Protein AF-0000000077108344 (afdb_homodimer)

Foldseek 3Di:
DPDDLVLCLLVVLLPQFLVQADPLLLVLLLLQLLQQLLQLLLLCLDPCLVVLVVVLCVVFVQPAQFDGRLPFPGGGQLLSQLLSSLLSSPLLLFHWAQQLLRARQCSLQVSNLSSLLRVDFAALRQLSSLSLSLSQQLSLQSNQAQDAFFFLSNQQSNLLSNLSSNCSSVSHDSQLSLQLLQQLLVQRDGGCVCLQVLHSCNSSSSSSSNSSSVVSSVCSVVPPGGDNPQDPDCSHCCNPGGHRGDSPVSSVVCPPHTCSLFIFGRLASANLLLQLVLVQLLCCCVVVVDALQFFQAKEKEWAPLSCSRQFDAADQPDALSNCSRHNLLQSLVCRVPNHHHPVCSDNCNSRPPSSNVSSVRYGYHYPPDPRNSDSDFIKMWTATPVGDIDIDTRGDGQRGSVHRDDPVSSLVSSQSSCVSSPNNVLSVVSVVCSVCSNVGRRNNVSVSVSRND/DPDDLVLCLLVVLLPQFLVQADPLLLVLLLLQLLQQLLQLLLLCLDPCLVVLVVVLCVVFVQPAQFDGRLPFPGGGQLLSQLLSSLLSSPLLLFHWAQQLLRARQCSLQVSNLSSLLRVDFAALRQLSSLSLSLSQQLSLQSNQAQDAFFFQSNQQSNLLSNLSSNCSSVSHDSQLSLQLLQQLLVQRDGGCVCLQVLHSCSSSSSSSSNSSSVVSSVCSVVPPGGDNPQDPDCSHCCNPGGHRGDSPVSSVVCPPHTCSLFMFGRLASANLLLQLVLVQLLCCCVVVVDALQFFQAKEKEWAPLSCSRQFDAADQPDALSNCSSHNLLQSLVCRVPNHHHPVCSDNCNSHPPSSNVSSVRYGYHYPPDSRNSDSDFIKMWTATPVGDIDIDTRGDGQRGSVHRDDPVSSLVSSQRSCVSSPRNVLSVVSVVCSVCSNVGRRNNVSVSVSRND

InterPro domains:
  IPR005656 MmgE/PrpD [PTHR16943] (2-444)
  IPR036148 MmgE/PrpD superfamily [SSF103378] (3-420)
  IPR042183 MmgE/PrpD superfamily, domain 1 [G3DSA:1.10.4100.10] (28-417)
  IPR042188 MmgE/PrpD superfamily, domain 2 [G3DSA:3.30.1330.120] (268-399)
  IPR045336 MmgE/PrpD, N-terminal [PF03972] (14-248)
  IPR045337 MmgE/PrpD, C-terminal [PF19305] (268-420)

Sequence (906 aa):
MSENATQRLIEGALAIHWEAISNASRVAAKTFLHDTLAVGVAGRNEPLADIVSAQAQKWSCGDGSSFLLGRSGVRLAAPYAAFVNAYQIHCQEFDCVHEPAVAHPMASVASVLLAEAGEAPVDGRQFLAALIAGVEVVASLGVAVNGSLKFFRPATAGIFGAVIAVSHMRQLKYNVVRQAFGHALSFCSGTMQAHVEGKPTLALQVAGAARSAIEAVDLAVAGFPAPSNSLEGPFGYFSLFENDADLNATLKIQEGYHRIQEVSWKPFPTGRAAHGAIVALQNMVESENLTTESLDRFVYRAPPLIERLVGRRPFSGMSVSYARLCFAWLGANVLHKGGVSLSDFTRSNLDDPKLLNLSEKIFVESDGTTDWSAFAPAVGIAKLTNGRRIEVRVDKQFGAPEWPLSRKQHLEKVRSCLSYGGIDEADLKLTHFIEKIELISDVHQELVSVLENMSENATQRLIEGALAIHWEAISNASRVAAKTFLHDTLAVGVAGRNEPLADIVSAQAQKWSCGDGSSFLLGRSGVRLAAPYAAFVNAYQIHCQEFDCVHEPAVAHPMASVASVLLAEAGEAPVDGRQFLAALIAGVEVVASLGVAVNGSLKFFRPATAGIFGAVIAVSHMRQLKYNVVRQAFGHALSFCSGTMQAHVEGKPTLALQVAGAARSAIEAVDLAVAGFPAPSNSLEGPFGYFSLFENDADLNATLKIQEGYHRIQEVSWKPFPTGRAAHGAIVALQNMVESENLTTESLDRFVYRAPPLIERLVGRRPFSGMSVSYARLCFAWLGANVLHKGGVSLSDFTRSNLDDPKLLNLSEKIFVESDGTTDWSAFAPAVGIAKLTNGRRIEVRVDKQFGAPEWPLSRKQHLEKVRSCLSYGGIDEADLKLTHFIEKIELISDVHQELVSVLEN

pLDDT: mean 96.12, std 5.82, range [30.62, 98.94]

Solvent-accessible surface area (backbone atoms only — not comparable to full-atom values): 43049 Å² total; per-residue (Å²): 127,81,80,54,50,64,56,53,51,52,52,55,34,62,65,51,43,56,90,77,52,52,68,66,42,51,52,31,50,41,51,52,48,50,48,38,53,21,34,16,16,23,19,50,65,39,89,64,35,60,54,51,47,53,50,36,42,62,53,17,55,54,69,28,65,5,58,42,55,62,38,71,91,47,33,22,20,42,39,48,18,5,21,41,32,7,22,19,20,38,64,47,39,36,40,46,32,28,56,74,29,61,28,30,36,57,34,14,21,51,18,33,45,53,12,50,28,35,76,44,81,36,30,24,40,56,51,50,27,15,47,47,24,5,30,36,44,17,42,48,60,27,54,16,41,72,44,64,83,54,36,29,42,32,11,47,35,14,18,53,7,19,30,42,15,49,36,42,62,68,64,59,55,68,72,43,49,46,23,16,43,14,36,29,46,33,58,39,21,25,39,36,36,20,61,76,67,31,28,60,41,51,21,46,17,24,7,52,19,17,21,43,13,50,52,16,42,52,41,17,73,71,64,50,62,34,27,79,48,28,50,82,27,89,38,9,46,50,59,68,53,44,36,68,65,44,54,54,67,46,57,66,69,43,67,91,64,64,55,49,50,54,42,16,52,39,85,38,50,26,42,73,67,38,50,47,53,48,52,36,51,42,47,36,36,73,78,63,66,54,44,73,83,43,52,56,36,34,38,33,38,23,22,40,44,30,28,74,60,19,43,45,79,75,55,81,77,61,48,61,51,28,47,38,27,14,37,16,45,48,48,28,39,28,59,71,73,60,48,67,54,80,84,55,73,37,71,70,57,60,54,28,64,69,43,55,59,50,14,72,35,36,48,50,38,59,64,70,54,84,52,61,63,38,82,52,60,30,35,33,38,38,36,33,71,87,66,52,75,48,78,37,78,31,76,67,48,75,20,26,67,91,38,54,65,51,71,67,57,49,51,50,51,36,39,51,21,23,43,62,33,70,43,55,82,27,45,65,48,46,53,50,46,49,77,45,28,70,75,35,66,36,44,41,64,51,49,48,50,33,68,60,96,126,81,80,54,51,64,56,54,52,52,52,56,34,62,64,51,42,57,91,77,53,51,69,66,42,52,52,33,48,42,52,52,48,51,48,39,52,21,34,16,16,23,19,50,64,40,87,64,33,60,56,50,47,54,51,36,41,62,53,17,55,55,70,30,63,5,59,40,55,62,38,71,91,48,34,23,20,43,38,46,19,5,20,43,32,8,22,20,18,37,65,46,39,35,39,45,33,28,57,74,28,60,28,31,36,56,32,15,22,50,19,33,44,54,12,50,27,35,75,45,80,38,32,23,41,54,50,50,26,14,49,47,23,5,31,34,44,18,43,48,60,28,54,16,39,73,43,64,84,54,37,29,42,33,11,48,34,14,18,54,7,20,32,43,16,48,36,42,63,68,64,59,55,69,72,42,50,46,23,17,43,14,37,27,47,33,58,41,23,26,40,37,36,20,61,76,68,32,27,61,41,52,21,46,17,24,7,51,19,17,21,43,12,51,52,15,40,53,40,16,73,72,64,51,62,34,27,80,48,29,50,80,27,90,39,9,46,49,59,69,54,46,38,68,66,44,54,56,65,46,58,64,69,44,67,92,65,62,55,51,50,57,42,16,53,40,86,38,50,26,42,74,65,37,48,48,54,50,51,35,51,41,46,37,35,72,77,62,67,55,40,73,82,44,54,56,36,36,38,33,38,23,23,40,44,31,29,74,61,19,42,46,82,74,53,82,78,61,48,63,52,28,47,38,30,14,36,16,46,47,48,28,39,28,58,72,72,61,48,68,55,80,84,57,73,37,70,71,56,59,56,30,62,68,44,54,59,50,13,74,33,36,47,49,36,58,65,70,55,83,54,61,61,39,83,51,59,30,35,32,36,37,36,32,72,86,66,52,76,50,77,38,78,30,74,67,46,74,20,25,68,93,37,53,66,50,71,68,55,49,52,49,50,36,42,52,20,24,43,62,33,69,44,55,82,27,44,66,49,47,52,51,47,50,76,43,28,69,76,35,66,36,44,44,65,51,48,48,49,34,68,60,96

Nearest PDB structures (foldseek):
  6r6t-assembly1_B  TM=8.920E-01  e=5.882E-28  Mus musculus
  6r6t-assembly1_A  TM=8.835E-01  e=7.566E-28  Mus musculus
  7br9-assembly1_B  TM=8.909E-01  e=2.290E-27  Mus musculus
  2hp0-assembly1_B  TM=8.939E-01  e=1.161E-25  Agrobacterium tumefaciens
  7bra-assembly1_B  TM=8.552E-01  e=1.350E-25  Bacillus subtilis

Secondary structure (DSSP, 8-state):
----HHHHHHHHHHT--GGGS-HHHHHHHHHHHHHHHHHHHHHTTSTTHHHHHHHHHHHHTS---EE-TT-TT-EE-HHHHHHHHHHHHHTTS-S-BBTTTTB-HHHHHHHHHHHHHTTS---HHHHHHHHHHHHHHHHHHHHTB-S--SB-HHHHHHHHHHHHHHHHHTT--HHHHHHHHHHHHHH---BTHHHHHT-THHHHHHHHHHHHHHHHHHHHHTT----S-TTTSTTSHHHHT-SSB-HHHHHHHTTTS-GGGG-B--SSSS-GGGHHHHHHHHHHHHHH---TTTEEEEEEEE-HHHHHHHBPPP-TT--HHHHTTBHHHHHHHHHHHSS--GGG-SHHHHT-HHHHHHHTTEEEEE---S-TT---SEEEEEEETTS-EEEEEE-S-TTSTTSPPPHHHHHHHHHHHHHHHT-TTHHHHHHHHHHTGGG-S-HHHHHHHHHH-/----HHHHHHHHHHT--GGGS-HHHHHHHHHHHHHHHHHHHHHTTSTTHHHHHHHHHHHHTS---EE-TT-TT-EE-HHHHHHHHHHHHHTTS-S-BBTTTTB-HHHHHHHHHHHHHTTS---HHHHHHHHHHHHHHHHHHHHTB-S--SB-HHHHHHHHHHHHHHHHHTT--HHHHHHHHHHHHHH---BTHHHHHT-THHHHHHHHHHHHHHHHHHHHHTT----S-TTTSTTSHHHHT-SSB-HHHHHHHTTTS-GGGG-B--SSSS-GGGHHHHHHHHHHHHHH---TTTEEEEEEEE-HHHHHHHBPPP-TT--HHHHTTBHHHHHHHHHHHSS--GGG-SHHHHT-HHHHHHHTTEEEEE---S-TT---SEEEEEEETTS-EEEEEE-S-TTSTTSPPPHHHHHHHHHHHHHHHT-TTHHHHHHHHHHTGGG-S-HHHHHHHHHH-

Radius of gyration: 28.48 Å; Cα contacts (8 Å, |Δi|>4): 2088; chains: 2; bounding box: 60×91×74 Å

Structure (mmCIF, N/CA/C/O backbone):
data_AF-0000000077108344-model_v1
#
loop_
_entity.id
_entity.type
_entity.pdbx_description
1 polymer 'MmgE/PrpD family protein'
#
loop_
_atom_site.group_PDB
_atom_site.id
_atom_site.type_symbol
_atom_site.label_atom_id
_atom_site.label_alt_id
_atom_site.label_comp_id
_atom_site.label_asym_id
_atom_site.label_entity_id
_atom_site.label_seq_id
_atom_site.pdbx_PDB_ins_code
_atom_site.Cartn_x
_atom_site.Cartn_y
_atom_site.Cartn_z
_atom_site.occupancy
_atom_site.B_iso_or_equiv
_atom_site.auth_seq_id
_atom_site.auth_comp_id
_atom_site.auth_asym_id
_atom_site.auth_atom_id
_atom_site.pdbx_PDB_model_num
ATOM 1 N N . MET A 1 1 ? -28.25 -11.883 13.82 1 30.62 1 MET A N 1
ATOM 2 C CA . MET A 1 1 ? -26.828 -11.805 13.5 1 30.62 1 MET A CA 1
ATOM 3 C C . MET A 1 1 ? -26.281 -10.414 13.797 1 30.62 1 MET A C 1
ATOM 5 O O . MET A 1 1 ? -26.891 -9.406 13.43 1 30.62 1 MET A O 1
ATOM 9 N N . SER A 1 2 ? -25.703 -10.094 14.867 1 41.12 2 SER A N 1
ATOM 10 C CA . SER A 1 2 ? -25.297 -8.797 15.391 1 41.12 2 SER A CA 1
ATOM 11 C C . SER A 1 2 ? -24.781 -7.887 14.273 1 41.12 2 SER A C 1
ATOM 13 O O . SER A 1 2 ? -23.969 -8.305 13.445 1 41.12 2 SER A O 1
ATOM 15 N N . GLU A 1 3 ? -25.484 -6.977 14.016 1 57 3 GLU A N 1
ATOM 16 C CA . GLU A 1 3 ? -25.234 -6.055 12.906 1 57 3 GLU A CA 1
ATOM 17 C C . GLU A 1 3 ? -23.766 -5.656 12.844 1 57 3 GLU A C 1
ATOM 19 O O . GLU A 1 3 ? -23.188 -5.234 13.852 1 57 3 GLU A O 1
ATOM 24 N N . ASN A 1 4 ? -22.891 -6.09 11.734 1 84.5 4 ASN A N 1
ATOM 25 C CA . ASN A 1 4 ? -21.469 -5.926 11.422 1 84.5 4 ASN A CA 1
ATOM 26 C C . ASN A 1 4 ? -21.062 -4.453 11.445 1 84.5 4 ASN A C 1
ATOM 28 O O . ASN A 1 4 ? -21.75 -3.605 10.867 1 84.5 4 ASN A O 1
ATOM 32 N N . ALA A 1 5 ? -20.406 -3.959 12.578 1 93.38 5 ALA A N 1
ATOM 33 C CA . ALA A 1 5 ? -19.938 -2.59 12.773 1 93.38 5 ALA A CA 1
ATOM 34 C C . ALA A 1 5 ? -19.469 -1.979 11.453 1 93.38 5 ALA A C 1
ATOM 36 O O . ALA A 1 5 ? -19.688 -0.792 11.203 1 93.38 5 ALA A O 1
ATOM 37 N N . THR A 1 6 ? -19.016 -2.787 10.578 1 96.5 6 THR A N 1
ATOM 38 C CA . THR A 1 6 ? -18.578 -2.318 9.266 1 96.5 6 THR A CA 1
ATOM 39 C C . THR A 1 6 ? -19.766 -1.877 8.43 1 96.5 6 THR A C 1
ATOM 41 O O . THR A 1 6 ? -19.734 -0.829 7.777 1 96.5 6 THR A O 1
ATOM 44 N N . GLN A 1 7 ? -20.797 -2.672 8.43 1 96.69 7 GLN A N 1
ATOM 45 C CA . GLN A 1 7 ? -22.016 -2.336 7.688 1 96.69 7 GLN A CA 1
ATOM 46 C C . GLN A 1 7 ? -22.625 -1.032 8.195 1 96.69 7 GLN A C 1
ATOM 48 O O . GLN A 1 7 ? -23 -0.172 7.398 1 96.69 7 GLN A O 1
ATOM 53 N N . ARG A 1 8 ? -22.688 -0.876 9.5 1 95.44 8 ARG A N 1
ATOM 54 C CA . ARG A 1 8 ? -23.25 0.336 10.086 1 95.44 8 ARG A CA 1
ATOM 55 C C . ARG A 1 8 ? -22.422 1.561 9.711 1 95.44 8 ARG A C 1
ATOM 57 O O . ARG A 1 8 ? -22.984 2.623 9.422 1 95.44 8 ARG A O 1
ATOM 64 N N . LEU A 1 9 ? -21.141 1.396 9.758 1 97.19 9 LEU A N 1
ATOM 65 C CA . LEU A 1 9 ? -20.25 2.49 9.398 1 97.19 9 LEU A CA 1
ATOM 66 C C . LEU A 1 9 ? -20.484 2.932 7.961 1 97.19 9 LEU A C 1
ATOM 68 O O . LEU A 1 9 ? -20.641 4.125 7.691 1 97.19 9 LEU A O 1
ATOM 72 N N . ILE A 1 10 ? -20.5 1.976 7.012 1 98 10 ILE A N 1
ATOM 73 C CA . ILE A 1 10 ? -20.625 2.268 5.59 1 98 10 ILE A CA 1
ATOM 74 C C . ILE A 1 10 ? -22.016 2.852 5.305 1 98 10 ILE A C 1
ATOM 76 O O . ILE A 1 10 ? -22.125 3.891 4.652 1 98 10 ILE A O 1
ATOM 80 N N . GLU A 1 11 ? -23.016 2.203 5.805 1 96.81 11 GLU A N 1
ATOM 81 C CA . GLU A 1 11 ? -24.391 2.666 5.562 1 96.81 11 GLU A CA 1
ATOM 82 C C . GLU A 1 11 ? -24.609 4.047 6.168 1 96.81 11 GLU A C 1
ATOM 84 O O . GLU A 1 11 ? -25.266 4.898 5.559 1 96.81 11 GLU A O 1
ATOM 89 N N . GLY A 1 12 ? -24.141 4.219 7.391 1 95.81 12 GLY A N 1
ATOM 90 C CA . GLY A 1 12 ? -24.25 5.523 8.016 1 95.81 12 GLY A CA 1
ATOM 91 C C . GLY A 1 12 ? -23.594 6.629 7.215 1 95.81 12 GLY A C 1
ATOM 92 O O . GLY A 1 12 ? -24.156 7.723 7.086 1 95.81 12 GLY A O 1
ATOM 93 N N . ALA A 1 13 ? -22.406 6.391 6.699 1 97.19 13 ALA A N 1
ATOM 94 C CA . ALA A 1 13 ? -21.688 7.383 5.914 1 97.19 13 ALA A CA 1
ATOM 95 C C . ALA A 1 13 ? -22.391 7.668 4.594 1 97.19 13 ALA A C 1
ATOM 97 O O . ALA A 1 13 ? -22.5 8.82 4.176 1 97.19 13 ALA A O 1
ATOM 98 N N . LEU A 1 14 ? -22.891 6.625 3.92 1 97.38 14 LEU A N 1
ATOM 99 C CA . LEU A 1 14 ? -23.547 6.77 2.629 1 97.38 14 LEU A CA 1
ATOM 100 C C . LEU A 1 14 ? -24.891 7.484 2.781 1 97.38 14 LEU A C 1
ATOM 102 O O . LEU A 1 14 ? -25.406 8.062 1.822 1 97.38 14 LEU A O 1
ATOM 106 N N . ALA A 1 15 ? -25.422 7.473 3.975 1 95.75 15 ALA A N 1
ATOM 107 C CA . ALA A 1 15 ? -26.734 8.062 4.23 1 95.75 15 ALA A CA 1
ATOM 108 C C . ALA A 1 15 ? -26.609 9.562 4.492 1 95.75 15 ALA A C 1
ATOM 110 O O . ALA A 1 15 ? -27.625 10.266 4.566 1 95.75 15 ALA A O 1
ATOM 111 N N . ILE A 1 16 ? -25.438 10.086 4.582 1 96.12 16 ILE A N 1
ATOM 112 C CA . ILE A 1 16 ? -25.234 11.516 4.82 1 96.12 16 ILE A CA 1
ATOM 113 C C . ILE A 1 16 ? -25.672 12.305 3.588 1 96.12 16 ILE A C 1
ATOM 115 O O . ILE A 1 16 ? -25.141 12.102 2.492 1 96.12 16 ILE A O 1
ATOM 119 N N . HIS A 1 17 ? -26.641 13.141 3.707 1 94.69 17 HIS A N 1
ATOM 120 C CA . HIS A 1 17 ? -27.094 14.031 2.643 1 94.69 17 HIS A CA 1
ATOM 121 C C . HIS A 1 17 ? -27.266 15.461 3.148 1 94.69 17 HIS A C 1
ATOM 123 O O . HIS A 1 17 ? -27.578 15.672 4.32 1 94.69 17 HIS A O 1
ATOM 129 N N . TRP A 1 18 ? -27.062 16.297 2.271 1 95.06 18 TRP A N 1
ATOM 130 C CA . TRP A 1 18 ? -26.906 17.703 2.592 1 95.06 18 TRP A CA 1
ATOM 131 C C . TRP A 1 18 ? -28.078 18.219 3.424 1 95.06 18 TRP A C 1
ATOM 133 O O . TRP A 1 18 ? -27.891 18.938 4.402 1 95.06 18 TRP A O 1
ATOM 143 N N . GLU A 1 19 ? -29.297 17.797 3.098 1 94.69 19 GLU A N 1
ATOM 144 C CA . GLU A 1 19 ? -30.516 18.344 3.703 1 94.69 19 GLU A CA 1
ATOM 145 C C . GLU A 1 19 ? -30.625 17.938 5.172 1 94.69 19 GLU A C 1
ATOM 147 O O . GLU A 1 19 ? -31.266 18.625 5.965 1 94.69 19 GLU A O 1
ATOM 152 N N . ALA A 1 20 ? -29.953 16.891 5.535 1 93.69 20 ALA A N 1
ATOM 153 C CA . ALA A 1 20 ? -30.094 16.375 6.891 1 93.69 20 ALA A CA 1
ATOM 154 C C . ALA A 1 20 ? -28.906 16.766 7.754 1 93.69 20 ALA A C 1
ATOM 156 O O . ALA A 1 20 ? -28.891 16.5 8.961 1 93.69 20 ALA A O 1
ATOM 157 N N . ILE A 1 21 ? -27.969 17.422 7.16 1 95.62 21 ILE A N 1
ATOM 158 C CA . ILE A 1 21 ? -26.75 17.797 7.867 1 95.62 21 ILE A CA 1
ATOM 159 C C . ILE A 1 21 ? -27 19.031 8.719 1 95.62 21 ILE A C 1
ATOM 161 O O . ILE A 1 21 ? -27.688 19.969 8.289 1 95.62 21 ILE A O 1
ATOM 165 N N . SER A 1 22 ? -26.594 19.031 9.969 1 95.62 22 SER A N 1
ATOM 166 C CA . SER A 1 22 ? -26.75 20.156 10.859 1 95.62 22 SER A CA 1
ATOM 167 C C . SER A 1 22 ? -26 21.391 10.352 1 95.62 22 SER A C 1
ATOM 169 O O . SER A 1 22 ? -25.031 21.25 9.594 1 95.62 22 SER A O 1
ATOM 171 N N . ASN A 1 23 ? -26.406 22.531 10.789 1 95.88 23 ASN A N 1
ATOM 172 C CA . ASN A 1 23 ? -25.719 23.766 10.422 1 95.88 23 ASN A CA 1
ATOM 173 C C . ASN A 1 23 ? -24.281 23.766 10.906 1 95.88 23 ASN A C 1
ATOM 175 O O . ASN A 1 23 ? -23.375 24.25 10.203 1 95.88 23 ASN A O 1
ATOM 179 N N . ALA A 1 24 ? -24.047 23.234 12.102 1 96.19 24 ALA A N 1
ATOM 180 C CA . ALA A 1 24 ? -22.688 23.188 12.664 1 96.19 24 ALA A CA 1
ATOM 181 C C . ALA A 1 24 ? -21.766 22.359 11.781 1 96.19 24 ALA A C 1
ATOM 183 O O . ALA A 1 24 ? -20.609 22.719 11.57 1 96.19 24 ALA A O 1
ATOM 184 N N . SER A 1 25 ? -22.281 21.234 11.289 1 97.44 25 SER A N 1
ATOM 185 C CA . SER A 1 25 ? -21.5 20.391 10.406 1 97.44 25 SER A CA 1
ATOM 186 C C . SER A 1 25 ? -21.25 21.047 9.062 1 97.44 25 SER A C 1
ATOM 188 O O . SER A 1 25 ? -20.172 20.906 8.477 1 97.44 25 SER A O 1
ATOM 190 N N . ARG A 1 26 ? -22.234 21.766 8.562 1 97.5 26 ARG A N 1
ATOM 191 C CA . ARG A 1 26 ? -22.094 22.5 7.309 1 97.5 26 ARG A CA 1
ATOM 192 C C . ARG A 1 26 ? -21 23.562 7.414 1 97.5 26 ARG A C 1
ATOM 194 O O . ARG A 1 26 ? -20.156 23.688 6.523 1 97.5 26 ARG A O 1
ATOM 201 N N . VAL A 1 27 ? -21.047 24.297 8.508 1 97.31 27 VAL A N 1
ATOM 202 C CA . VAL A 1 27 ? -20.062 25.344 8.742 1 97.31 27 VAL A CA 1
ATOM 203 C C . VAL A 1 27 ? -18.672 24.734 8.867 1 97.31 27 VAL A C 1
ATOM 205 O O . VAL A 1 27 ? -17.703 25.25 8.297 1 97.31 27 VAL A O 1
ATOM 208 N N . ALA A 1 28 ? -18.578 23.641 9.594 1 98.19 28 ALA A N 1
ATOM 209 C CA . ALA A 1 28 ? -17.297 22.953 9.758 1 98.19 28 ALA A CA 1
ATOM 210 C C . ALA A 1 28 ? -16.75 22.484 8.414 1 98.19 28 ALA A C 1
ATOM 212 O O . ALA A 1 28 ? -15.562 22.625 8.133 1 98.19 28 ALA A O 1
ATOM 213 N N . ALA A 1 29 ? -17.594 21.906 7.621 1 98.44 29 ALA A N 1
ATOM 214 C CA . ALA A 1 29 ? -17.172 21.406 6.312 1 98.44 29 ALA A CA 1
ATOM 215 C C . ALA A 1 29 ? -16.609 22.531 5.453 1 98.44 29 ALA A C 1
ATOM 217 O O . ALA A 1 29 ? -15.57 22.375 4.812 1 98.44 29 ALA A O 1
ATOM 218 N N . LYS A 1 30 ? -17.312 23.656 5.414 1 98.5 30 LYS A N 1
ATOM 219 C CA . LYS A 1 30 ? -16.859 24.797 4.637 1 98.5 30 LYS A CA 1
ATOM 220 C C . LYS A 1 30 ? -15.555 25.359 5.18 1 98.5 30 LYS A C 1
ATOM 222 O O . LYS A 1 30 ? -14.641 25.656 4.41 1 98.5 30 LYS A O 1
ATOM 227 N N . THR A 1 31 ? -15.477 25.422 6.48 1 98.5 31 THR A N 1
ATOM 228 C CA . THR A 1 31 ? -14.297 25.969 7.152 1 98.5 31 THR A CA 1
ATOM 229 C C . THR A 1 31 ? -13.062 25.125 6.836 1 98.5 31 THR A C 1
ATOM 231 O O . THR A 1 31 ? -12.031 25.672 6.426 1 98.5 31 THR A O 1
ATOM 234 N N . PHE A 1 32 ? -13.172 23.875 6.969 1 98.81 32 PHE A N 1
ATOM 235 C CA . PHE A 1 32 ? -11.992 23.016 6.863 1 98.81 32 PHE A CA 1
ATOM 236 C C . PHE A 1 32 ? -11.68 22.703 5.406 1 98.81 32 PHE A C 1
ATOM 238 O O . PHE A 1 32 ? -10.523 22.438 5.059 1 98.81 32 PHE A O 1
ATOM 245 N N . LEU A 1 33 ? -12.68 22.812 4.504 1 98.88 33 LEU A N 1
ATOM 246 C CA . LEU A 1 33 ? -12.352 22.781 3.084 1 98.88 33 LEU A CA 1
ATOM 247 C C . LEU A 1 33 ? -11.539 24.016 2.691 1 98.88 33 LEU A C 1
ATOM 249 O O . LEU A 1 33 ? -10.562 23.906 1.945 1 98.88 33 LEU A O 1
ATOM 253 N N . HIS A 1 34 ? -11.984 25.188 3.191 1 98.88 34 HIS A N 1
ATOM 254 C CA . HIS A 1 34 ? -11.266 26.438 2.943 1 98.88 34 HIS A CA 1
ATOM 255 C C . HIS A 1 34 ? -9.812 26.328 3.385 1 98.88 34 HIS A C 1
ATOM 257 O O . HIS A 1 34 ? -8.898 26.625 2.613 1 98.88 34 HIS A O 1
ATOM 263 N N . ASP A 1 35 ? -9.625 25.844 4.582 1 98.81 35 ASP A N 1
ATOM 264 C CA . ASP A 1 35 ? -8.297 25.656 5.152 1 98.81 35 ASP A CA 1
ATOM 265 C C . ASP A 1 35 ? -7.469 24.688 4.312 1 98.81 35 ASP A C 1
ATOM 267 O O . ASP A 1 35 ? -6.312 24.969 3.994 1 98.81 35 ASP A O 1
ATOM 271 N N . THR A 1 36 ? -8.062 23.594 3.941 1 98.88 36 THR A N 1
ATOM 272 C CA . THR A 1 36 ? -7.391 22.516 3.227 1 98.88 36 THR A CA 1
ATOM 273 C C . THR A 1 36 ? -6.949 22.984 1.841 1 98.88 36 THR A C 1
ATOM 275 O O . THR A 1 36 ? -5.832 22.688 1.41 1 98.88 36 THR A O 1
ATOM 278 N N . LEU A 1 37 ? -7.812 23.688 1.116 1 98.88 37 LEU A N 1
ATOM 279 C CA . LEU A 1 37 ? -7.477 24.188 -0.213 1 98.88 37 LEU A CA 1
ATOM 280 C C . LEU A 1 37 ? -6.312 25.156 -0.149 1 98.88 37 LEU A C 1
ATOM 282 O O . LEU A 1 37 ? -5.379 25.078 -0.953 1 98.88 37 LEU A O 1
ATOM 286 N N . ALA A 1 38 ? -6.367 26.078 0.815 1 98.81 38 ALA A N 1
ATOM 287 C CA . ALA A 1 38 ? -5.309 27.062 0.964 1 98.81 38 ALA A CA 1
ATOM 288 C C . ALA A 1 38 ? -3.979 26.406 1.318 1 98.81 38 ALA A C 1
ATOM 290 O O . ALA A 1 38 ? -2.939 26.734 0.741 1 98.81 38 ALA A O 1
ATOM 291 N N . VAL A 1 39 ? -4.016 25.484 2.24 1 98.88 39 VAL A N 1
ATOM 292 C CA . VAL A 1 39 ? -2.814 24.766 2.658 1 98.88 39 VAL A CA 1
ATOM 293 C C . VAL A 1 39 ? -2.26 23.953 1.485 1 98.88 39 VAL A C 1
ATOM 295 O O . VAL A 1 39 ? -1.044 23.875 1.295 1 98.88 39 VAL A O 1
ATOM 298 N N . GLY A 1 40 ? -3.154 23.328 0.706 1 98.81 40 GLY A N 1
ATOM 299 C CA . GLY A 1 40 ? -2.732 22.594 -0.477 1 98.81 40 GLY A CA 1
ATOM 300 C C . GLY A 1 40 ? -2.016 23.469 -1.492 1 98.81 40 GLY A C 1
ATOM 301 O O . GLY A 1 40 ? -1.023 23.047 -2.09 1 98.81 40 GLY A O 1
ATOM 302 N N . VAL A 1 41 ? -2.529 24.672 -1.694 1 98.69 41 VAL A N 1
ATOM 303 C CA . VAL A 1 41 ? -1.889 25.625 -2.602 1 98.69 41 VAL A CA 1
ATOM 304 C C . VAL A 1 41 ? -0.505 25.984 -2.072 1 98.69 41 VAL A C 1
ATOM 306 O O . VAL A 1 41 ? 0.47 26.016 -2.826 1 98.69 41 VAL A O 1
ATOM 309 N N . ALA A 1 42 ? -0.379 26.266 -0.769 1 98.62 42 ALA A N 1
ATOM 310 C CA . ALA A 1 42 ? 0.914 26.594 -0.166 1 98.62 42 ALA A CA 1
ATOM 311 C C . ALA A 1 42 ? 1.908 25.453 -0.371 1 98.62 42 ALA A C 1
ATOM 313 O O . ALA A 1 42 ? 3.098 25.688 -0.592 1 98.62 42 ALA A O 1
ATOM 314 N N . GLY A 1 43 ? 1.428 24.219 -0.346 1 98.5 43 GLY A N 1
ATOM 315 C CA . GLY A 1 43 ? 2.258 23.031 -0.439 1 98.5 43 GLY A CA 1
ATOM 316 C C . GLY A 1 43 ? 3.004 22.922 -1.755 1 98.5 43 GLY A C 1
ATOM 317 O O . GLY A 1 43 ? 4.023 22.234 -1.843 1 98.5 43 GLY A O 1
ATOM 318 N N . ARG A 1 44 ? 2.561 23.609 -2.787 1 97.75 44 ARG A N 1
ATOM 319 C CA . ARG A 1 44 ? 3.205 23.547 -4.094 1 97.75 44 ARG A CA 1
ATOM 320 C C . ARG A 1 44 ? 4.633 24.078 -4.027 1 97.75 44 ARG A C 1
ATOM 322 O O . ARG A 1 44 ? 5.492 23.672 -4.812 1 97.75 44 ARG A O 1
ATOM 329 N N . ASN A 1 45 ? 4.863 24.938 -3.008 1 96.75 45 ASN A N 1
ATOM 330 C CA . ASN A 1 45 ? 6.164 25.609 -2.941 1 96.75 45 ASN A CA 1
ATOM 331 C C . ASN A 1 45 ? 7.031 25.016 -1.83 1 96.75 45 ASN A C 1
ATOM 333 O O . ASN A 1 45 ? 8.102 25.547 -1.528 1 96.75 45 ASN A O 1
ATOM 337 N N . GLU A 1 46 ? 6.516 23.984 -1.156 1 95.62 46 GLU A N 1
ATOM 338 C CA . GLU A 1 46 ? 7.363 23.266 -0.203 1 95.62 46 GLU A CA 1
ATOM 339 C C . GLU A 1 46 ? 8.516 22.562 -0.91 1 95.62 46 GLU A C 1
ATOM 341 O O . GLU A 1 46 ? 8.391 22.172 -2.074 1 95.62 46 GLU A O 1
ATOM 346 N N . PRO A 1 47 ? 9.523 22.359 -0.037 1 90.81 47 PRO A N 1
ATOM 347 C CA . PRO A 1 47 ? 10.625 21.578 -0.615 1 90.81 47 PRO A CA 1
ATOM 348 C C . PRO A 1 47 ? 10.156 20.234 -1.177 1 90.81 47 PRO A C 1
ATOM 350 O O . PRO A 1 47 ? 9.281 19.578 -0.596 1 90.81 47 PRO A O 1
ATOM 353 N N . LEU A 1 48 ? 10.484 19.734 -2.223 1 96.56 48 LEU A N 1
ATOM 354 C CA . LEU A 1 48 ? 10.352 18.406 -2.818 1 96.56 48 LEU A CA 1
ATOM 355 C C . LEU A 1 48 ? 9.039 18.281 -3.586 1 96.56 48 LEU A C 1
ATOM 357 O O . LEU A 1 48 ? 8.812 17.297 -4.285 1 96.56 48 LEU A O 1
ATOM 361 N N . ALA A 1 49 ? 8.055 19.312 -3.406 1 97.94 49 ALA A N 1
ATOM 362 C CA . ALA A 1 49 ? 6.75 19.234 -4.055 1 97.94 49 ALA A CA 1
ATOM 363 C C . ALA A 1 49 ? 6.895 19.109 -5.566 1 97.94 49 ALA A C 1
ATOM 365 O O . ALA A 1 49 ? 6.121 18.391 -6.215 1 97.94 49 ALA A O 1
ATOM 366 N N . ASP A 1 50 ? 7.863 19.781 -6.148 1 98.12 50 ASP A N 1
ATOM 367 C CA . ASP A 1 50 ? 8.094 19.719 -7.59 1 98.12 50 ASP A CA 1
ATOM 368 C C . ASP A 1 50 ? 8.492 18.312 -8.023 1 98.12 50 ASP A C 1
ATOM 370 O O . ASP A 1 50 ? 8.141 17.859 -9.117 1 98.12 50 ASP A O 1
ATOM 374 N N . ILE A 1 51 ? 9.258 17.641 -7.215 1 98.38 51 ILE A N 1
ATOM 375 C CA . ILE A 1 51 ? 9.648 16.266 -7.508 1 98.38 51 ILE A CA 1
ATOM 376 C C . ILE A 1 51 ? 8.406 15.383 -7.59 1 98.38 51 ILE A C 1
ATOM 378 O O . ILE A 1 51 ? 8.258 14.586 -8.523 1 98.38 51 ILE A O 1
ATOM 382 N N . VAL A 1 52 ? 7.5 15.516 -6.629 1 98.5 52 VAL A N 1
ATOM 383 C CA . VAL A 1 52 ? 6.289 14.703 -6.566 1 98.5 52 VAL A CA 1
ATOM 384 C C . VAL A 1 52 ? 5.426 14.977 -7.801 1 98.5 52 VAL A C 1
ATOM 386 O O . VAL A 1 52 ? 4.941 14.039 -8.438 1 98.5 52 VAL A O 1
ATOM 389 N N . SER A 1 53 ? 5.27 16.25 -8.125 1 97.19 53 SER A N 1
ATOM 390 C CA . SER A 1 53 ? 4.477 16.625 -9.289 1 97.19 53 SER A CA 1
ATOM 391 C C . SER A 1 53 ? 5.09 16.078 -10.578 1 97.19 53 SER A C 1
ATOM 393 O O . SER A 1 53 ? 4.379 15.531 -11.422 1 97.19 53 SER A O 1
ATOM 395 N N . ALA A 1 54 ? 6.391 16.203 -10.719 1 96.75 54 ALA A N 1
ATOM 396 C CA . ALA A 1 54 ? 7.078 15.742 -11.922 1 96.75 54 ALA A CA 1
ATOM 397 C C . ALA A 1 54 ? 6.953 14.234 -12.078 1 96.75 54 ALA A C 1
ATOM 399 O O . ALA A 1 54 ? 6.715 13.734 -13.18 1 96.75 54 ALA A O 1
ATOM 400 N N . GLN A 1 55 ? 7.125 13.5 -11.016 1 97 55 GLN A N 1
ATOM 401 C CA . GLN A 1 55 ? 7.012 12.047 -11.078 1 97 55 GLN A CA 1
ATOM 402 C C . GLN A 1 55 ? 5.582 11.625 -11.398 1 97 55 GLN A C 1
ATOM 404 O O . GLN A 1 55 ? 5.363 10.703 -12.188 1 97 55 GLN A O 1
ATOM 409 N N . ALA A 1 56 ? 4.629 12.266 -10.758 1 96.56 56 ALA A N 1
ATOM 410 C CA . ALA A 1 56 ? 3.23 11.945 -11.023 1 96.56 56 ALA A CA 1
ATOM 411 C C . ALA A 1 56 ? 2.891 12.164 -12.5 1 96.56 56 ALA A C 1
ATOM 413 O O . ALA A 1 56 ? 2.117 11.398 -13.078 1 96.56 56 ALA A O 1
ATOM 414 N N . GLN A 1 57 ? 3.398 13.203 -13.094 1 94.31 57 GLN A N 1
ATOM 415 C CA . GLN A 1 57 ? 3.193 13.461 -14.516 1 94.31 57 GLN A CA 1
ATOM 416 C C . GLN A 1 57 ? 3.775 12.336 -15.367 1 94.31 57 GLN A C 1
ATOM 418 O O . GLN A 1 57 ? 3.16 11.906 -16.344 1 94.31 57 GLN A O 1
ATOM 423 N N . LYS A 1 58 ? 4.945 11.875 -14.938 1 92.56 58 LYS A N 1
ATOM 424 C CA . LYS A 1 58 ? 5.598 10.773 -15.633 1 92.56 58 LYS A CA 1
ATOM 425 C C . LYS A 1 58 ? 4.758 9.5 -15.547 1 92.56 58 LYS A C 1
ATOM 427 O O . LYS A 1 58 ? 4.625 8.773 -16.531 1 92.56 58 LYS A O 1
ATOM 432 N N . TRP A 1 59 ? 4.141 9.211 -14.422 1 94.44 59 TRP A N 1
ATOM 433 C CA . TRP A 1 59 ? 3.389 7.988 -14.18 1 94.44 59 TRP A CA 1
ATOM 434 C C . TRP A 1 59 ? 2.033 8.039 -14.883 1 94.44 59 TRP A C 1
ATOM 436 O O . TRP A 1 59 ? 1.47 6.996 -15.234 1 94.44 59 TRP A O 1
ATOM 446 N N . SER A 1 60 ? 1.431 9.234 -15.047 1 87.81 60 SER A N 1
ATOM 447 C CA . SER A 1 60 ? 0.096 9.43 -15.602 1 87.81 60 SER A CA 1
ATOM 448 C C . SER A 1 60 ? 0.143 9.547 -17.125 1 87.81 60 SER A C 1
ATOM 450 O O . SER A 1 60 ? -0.855 9.297 -17.797 1 87.81 60 SER A O 1
ATOM 452 N N . CYS A 1 61 ? 1.113 9.984 -17.719 1 76 61 CYS A N 1
ATOM 453 C CA . CYS A 1 61 ? 1.354 10.289 -19.125 1 76 61 CYS A CA 1
ATOM 454 C C . CYS A 1 61 ? 0.587 11.539 -19.547 1 76 61 CYS A C 1
ATOM 456 O O . CYS A 1 61 ? 0.382 11.766 -20.75 1 76 61 CYS A O 1
ATOM 458 N N . GLY A 1 62 ? 0.149 12.539 -18.766 1 66.19 62 GLY A N 1
ATOM 459 C CA . GLY A 1 62 ? -0.189 13.945 -18.938 1 66.19 62 GLY A CA 1
ATOM 460 C C . GLY A 1 62 ? -1.6 14.156 -19.453 1 66.19 62 GLY A C 1
ATOM 461 O O . GLY A 1 62 ? -2.09 15.289 -19.5 1 66.19 62 GLY A O 1
ATOM 462 N N . ASP A 1 63 ? -2.441 13.266 -19.703 1 78.38 63 ASP A N 1
ATOM 463 C CA . ASP A 1 63 ? -3.688 13.484 -20.438 1 78.38 63 ASP A CA 1
ATOM 464 C C . ASP A 1 63 ? -4.891 13.391 -19.5 1 78.38 63 ASP A C 1
ATOM 466 O O . ASP A 1 63 ? -6.016 13.148 -19.953 1 78.38 63 ASP A O 1
ATOM 470 N N . GLY A 1 64 ? -4.785 13.828 -18.359 1 88.38 64 GLY A N 1
ATOM 471 C CA . GLY A 1 64 ? -5.914 13.711 -17.453 1 88.38 64 GLY A CA 1
ATOM 472 C C . GLY A 1 64 ? -6.738 14.984 -17.359 1 88.38 64 GLY A C 1
ATOM 473 O O . GLY A 1 64 ? -6.504 15.938 -18.109 1 88.38 64 GLY A O 1
ATOM 474 N N . SER A 1 65 ? -7.82 14.961 -16.578 1 90.81 65 SER A N 1
ATOM 475 C CA . SER A 1 65 ? -8.75 16.078 -16.469 1 90.81 65 SER A CA 1
ATOM 476 C C . SER A 1 65 ? -8.688 16.719 -15.094 1 90.81 65 SER A C 1
ATOM 478 O O . SER A 1 65 ? -9.219 17.812 -14.891 1 90.81 65 SER A O 1
ATOM 480 N N . SER A 1 66 ? -8.039 16.125 -14.156 1 94.44 66 SER A N 1
ATOM 481 C CA . SER A 1 66 ? -8.047 16.609 -12.781 1 94.44 66 SER A CA 1
ATOM 482 C C . SER A 1 66 ? -6.93 17.625 -12.539 1 94.44 66 SER A C 1
ATOM 484 O O . SER A 1 66 ? -5.797 17.422 -12.984 1 94.44 66 SER A O 1
ATOM 486 N N . PHE A 1 67 ? -7.184 18.688 -11.828 1 94.62 67 PHE A N 1
ATOM 487 C CA . PHE A 1 67 ? -6.234 19.781 -11.664 1 94.62 67 PHE A CA 1
ATOM 488 C C . PHE A 1 67 ? -5.418 19.609 -10.391 1 94.62 67 PHE A C 1
ATOM 490 O O . PHE A 1 67 ? -5.738 18.766 -9.547 1 94.62 67 PHE A O 1
ATOM 497 N N . LEU A 1 68 ? -4.359 20.312 -10.273 1 97.12 68 LEU A N 1
ATOM 498 C CA . LEU A 1 68 ? -3.482 20.344 -9.109 1 97.12 68 LEU A CA 1
ATOM 499 C C . LEU A 1 68 ? -3.549 21.703 -8.414 1 97.12 68 LEU A C 1
ATOM 501 O O . LEU A 1 68 ? -3.598 22.75 -9.078 1 97.12 68 LEU A O 1
ATOM 505 N N . LEU A 1 69 ? -3.645 21.703 -7.129 1 98.38 69 LEU A N 1
ATOM 506 C CA . LEU A 1 69 ? -3.707 22.922 -6.332 1 98.38 69 LEU A CA 1
ATOM 507 C C . LEU A 1 69 ? -2.463 23.766 -6.547 1 98.38 69 LEU A C 1
ATOM 509 O O . LEU A 1 69 ? -1.349 23.344 -6.238 1 98.38 69 LEU A O 1
ATOM 513 N N . GLY A 1 70 ? -2.672 24.953 -7.074 1 97.31 70 GLY A N 1
ATOM 514 C CA . GLY A 1 70 ? -1.597 25.922 -7.223 1 97.31 70 GLY A CA 1
ATOM 515 C C . GLY A 1 70 ? -0.729 25.672 -8.438 1 97.31 70 GLY A C 1
ATOM 516 O O . GLY A 1 70 ? 0.312 26.312 -8.609 1 97.31 70 GLY A O 1
ATOM 517 N N . ARG A 1 71 ? -1.069 24.734 -9.234 1 96.38 71 ARG A N 1
ATOM 518 C CA . ARG A 1 71 ? -0.29 24.406 -10.422 1 96.38 71 ARG A CA 1
ATOM 519 C C . ARG A 1 71 ? -1.127 24.562 -11.688 1 96.38 71 ARG A C 1
ATOM 521 O O . ARG A 1 71 ? -1.55 23.578 -12.281 1 96.38 71 ARG A O 1
ATOM 528 N N . SER A 1 72 ? -1.24 25.844 -12.07 1 95.19 72 SER A N 1
ATOM 529 C CA . SER A 1 72 ? -2.131 26.25 -13.156 1 95.19 72 SER A CA 1
ATOM 530 C C . SER A 1 72 ? -1.784 25.531 -14.453 1 95.19 72 SER A C 1
ATOM 532 O O . SER A 1 72 ? -0.616 25.469 -14.844 1 95.19 72 SER A O 1
ATOM 534 N N . GLY A 1 73 ? -2.803 24.953 -15.062 1 93.12 73 GLY A N 1
ATOM 535 C CA . GLY A 1 73 ? -2.662 24.359 -16.391 1 93.12 73 GLY A CA 1
ATOM 536 C C . GLY A 1 73 ? -2.271 22.906 -16.359 1 93.12 73 GLY A C 1
ATOM 537 O O . GLY A 1 73 ? -2.352 22.203 -17.375 1 93.12 73 GLY A O 1
ATOM 538 N N . VAL A 1 74 ? -1.835 22.375 -15.25 1 93.69 74 VAL A N 1
ATOM 539 C CA . VAL A 1 74 ? -1.445 20.969 -15.164 1 93.69 74 VAL A CA 1
ATOM 540 C C . VAL A 1 74 ? -2.674 20.109 -14.883 1 93.69 74 VAL A C 1
ATOM 542 O O . VAL A 1 74 ? -3.455 20.406 -13.977 1 93.69 74 VAL A O 1
ATOM 545 N N . ARG A 1 75 ? -2.863 19.141 -15.703 1 94.44 75 ARG A N 1
ATOM 546 C CA . ARG A 1 75 ? -3.941 18.156 -15.547 1 94.44 75 ARG A CA 1
ATOM 547 C C . ARG A 1 75 ? -3.398 16.734 -15.547 1 94.44 75 ARG A C 1
ATOM 549 O O . ARG A 1 75 ? -2.518 16.406 -16.344 1 94.44 75 ARG A O 1
ATOM 556 N N . LEU A 1 76 ? -3.848 15.93 -14.641 1 94.56 76 LEU A N 1
ATOM 557 C CA . LEU A 1 76 ? -3.428 14.531 -14.547 1 94.56 76 LEU A CA 1
ATOM 558 C C . LEU A 1 76 ? -4.637 13.609 -14.445 1 94.56 76 LEU A C 1
ATOM 560 O O . LEU A 1 76 ? -5.762 14.07 -14.25 1 94.56 76 LEU A O 1
ATOM 564 N N . ALA A 1 77 ? -4.355 12.258 -14.68 1 94.5 77 ALA A N 1
ATOM 565 C CA . ALA A 1 77 ? -5.371 11.266 -14.352 1 94.5 77 ALA A CA 1
ATOM 566 C C . ALA A 1 77 ? -5.73 11.312 -12.867 1 94.5 77 ALA A C 1
ATOM 568 O O . ALA A 1 77 ? -4.887 11.641 -12.031 1 94.5 77 ALA A O 1
ATOM 569 N N . ALA A 1 78 ? -6.938 10.977 -12.508 1 96.19 78 ALA A N 1
ATOM 570 C CA . ALA A 1 78 ? -7.539 11.18 -11.188 1 96.19 78 ALA A CA 1
ATOM 571 C C . ALA A 1 78 ? -6.656 10.602 -10.086 1 96.19 78 ALA A C 1
ATOM 573 O O . ALA A 1 78 ? -6.395 11.266 -9.086 1 96.19 78 ALA A O 1
ATOM 574 N N . PRO A 1 79 ? -6.105 9.328 -10.281 1 97.62 79 PRO A N 1
ATOM 575 C CA . PRO A 1 79 ? -5.32 8.773 -9.172 1 97.62 79 PRO A CA 1
ATOM 576 C C . PRO A 1 79 ? -4.074 9.602 -8.867 1 97.62 79 PRO A C 1
ATOM 578 O O . PRO A 1 79 ? -3.773 9.859 -7.695 1 97.62 79 PRO A O 1
ATOM 581 N N . TYR A 1 80 ? -3.418 10.133 -9.859 1 97.56 80 TYR A N 1
ATOM 582 C CA . TYR A 1 80 ? -2.146 10.805 -9.609 1 97.56 80 TYR A CA 1
ATOM 583 C C . TYR A 1 80 ? -2.361 12.289 -9.336 1 97.56 80 TYR A C 1
ATOM 585 O O . TYR A 1 80 ? -1.517 12.938 -8.711 1 97.56 80 TYR A O 1
ATOM 593 N N . ALA A 1 81 ? -3.535 12.875 -9.773 1 97.69 81 ALA A N 1
ATOM 594 C CA . ALA A 1 81 ? -3.904 14.195 -9.289 1 97.69 81 ALA A CA 1
ATOM 595 C C . ALA A 1 81 ? -4.16 14.18 -7.785 1 97.69 81 ALA A C 1
ATOM 597 O O . ALA A 1 81 ? -3.705 15.062 -7.059 1 97.69 81 ALA A O 1
ATOM 598 N N . ALA A 1 82 ? -4.926 13.148 -7.379 1 98.75 82 ALA A N 1
ATOM 599 C CA . ALA A 1 82 ? -5.176 12.977 -5.949 1 98.75 82 ALA A CA 1
ATOM 600 C C . ALA A 1 82 ? -3.871 12.773 -5.184 1 98.75 82 ALA A C 1
ATOM 602 O O . ALA A 1 82 ? -3.705 13.297 -4.078 1 98.75 82 ALA A O 1
ATOM 603 N N . PHE A 1 83 ? -2.902 12.039 -5.789 1 98.75 83 PHE A N 1
ATOM 604 C CA . PHE A 1 83 ? -1.594 11.781 -5.199 1 98.75 83 PHE A CA 1
ATOM 605 C C . PHE A 1 83 ? -0.86 13.086 -4.914 1 98.75 83 PHE A C 1
ATOM 607 O O . PHE A 1 83 ? -0.428 13.328 -3.785 1 98.75 83 PHE A O 1
ATOM 614 N N . VAL A 1 84 ? -0.777 13.945 -5.891 1 98.62 84 VAL A N 1
ATOM 615 C CA . VAL A 1 84 ? -0.033 15.195 -5.77 1 98.62 84 VAL A CA 1
ATOM 616 C C . VAL A 1 84 ? -0.741 16.125 -4.785 1 98.62 84 VAL A C 1
ATOM 618 O O . VAL A 1 84 ? -0.105 16.703 -3.902 1 98.62 84 VAL A O 1
ATOM 621 N N . ASN A 1 85 ? -2.051 16.266 -4.895 1 98.94 85 ASN A N 1
ATOM 622 C CA . ASN A 1 85 ? -2.797 17.172 -4.016 1 98.94 85 ASN A CA 1
ATOM 623 C C . ASN A 1 85 ? -2.732 16.703 -2.562 1 98.94 85 ASN A C 1
ATOM 625 O O . ASN A 1 85 ? -2.602 17.531 -1.652 1 98.94 85 ASN A O 1
ATOM 629 N N . ALA A 1 86 ? -2.816 15.398 -2.361 1 98.94 86 ALA A N 1
ATOM 630 C CA . ALA A 1 86 ? -2.721 14.883 -0.998 1 98.94 86 ALA A CA 1
ATOM 631 C C . ALA A 1 86 ? -1.351 15.18 -0.394 1 98.94 86 ALA A C 1
ATOM 633 O O . ALA A 1 86 ? -1.249 15.547 0.778 1 98.94 86 ALA A O 1
ATOM 634 N N . TYR A 1 87 ? -0.285 15 -1.164 1 98.88 87 TYR A N 1
ATOM 635 C CA . TYR A 1 87 ? 1.055 15.328 -0.689 1 98.88 87 TYR A CA 1
ATOM 636 C C . TYR A 1 87 ? 1.156 16.797 -0.316 1 98.88 87 TYR A C 1
ATOM 638 O O . TYR A 1 87 ? 1.629 17.141 0.771 1 98.88 87 TYR A O 1
ATOM 646 N N . GLN A 1 88 ? 0.671 17.656 -1.242 1 98.88 88 GLN A N 1
ATOM 647 C CA . GLN A 1 88 ? 0.791 19.109 -1.034 1 98.88 88 GLN A CA 1
ATOM 648 C C . GLN A 1 88 ? 0.022 19.547 0.207 1 98.88 88 GLN A C 1
ATOM 650 O O . GLN A 1 88 ? 0.46 20.438 0.927 1 98.88 88 GLN A O 1
ATOM 655 N N . ILE A 1 89 ? -1.09 18.906 0.446 1 98.88 89 ILE A N 1
ATOM 656 C CA . ILE A 1 89 ? -1.909 19.281 1.594 1 98.88 89 ILE A CA 1
ATOM 657 C C . ILE A 1 89 ? -1.196 18.891 2.887 1 98.88 89 ILE A C 1
ATOM 659 O O . ILE A 1 89 ? -1.176 19.656 3.85 1 98.88 89 ILE A O 1
ATOM 663 N N . HIS A 1 90 ? -0.498 17.75 2.871 1 98.69 90 HIS A N 1
ATOM 664 C CA . HIS A 1 90 ? -0.019 17.234 4.145 1 98.69 90 HIS A CA 1
ATOM 665 C C . HIS A 1 90 ? 1.461 17.531 4.344 1 98.69 90 HIS A C 1
ATOM 667 O O . HIS A 1 90 ? 1.979 17.422 5.457 1 98.69 90 HIS A O 1
ATOM 673 N N . CYS A 1 91 ? 2.221 17.984 3.367 1 98.06 91 CYS A N 1
ATOM 674 C CA . CYS A 1 91 ? 3.68 18.016 3.406 1 98.06 91 CYS A CA 1
ATOM 675 C C . CYS A 1 91 ? 4.172 19.141 4.32 1 98.06 91 CYS A C 1
ATOM 677 O O . CYS A 1 91 ? 5.352 19.172 4.684 1 98.06 91 CYS A O 1
ATOM 679 N N . GLN A 1 92 ? 3.256 20 4.809 1 97.56 92 GLN A N 1
ATOM 680 C CA . GLN A 1 92 ? 3.666 21.141 5.625 1 97.56 92 GLN A CA 1
ATOM 681 C C . GLN A 1 92 ? 3.324 20.922 7.094 1 97.56 92 GLN A C 1
ATOM 683 O O . GLN A 1 92 ? 3.67 21.734 7.949 1 97.56 92 GLN A O 1
ATOM 688 N N . GLU A 1 93 ? 2.656 19.812 7.367 1 97 93 GLU A N 1
ATOM 689 C CA . GLU A 1 93 ? 2.115 19.656 8.711 1 97 93 GLU A CA 1
ATOM 690 C C . GLU A 1 93 ? 1.287 20.875 9.125 1 97 93 GLU A C 1
ATOM 692 O O . GLU A 1 93 ? 1.414 21.359 10.242 1 97 93 GLU A O 1
ATOM 697 N N . PHE A 1 94 ? 0.53 21.328 8.172 1 98.56 94 PHE A N 1
ATOM 698 C CA . PHE A 1 94 ? -0.21 22.562 8.406 1 98.56 94 PHE A CA 1
ATOM 699 C C . PHE A 1 94 ? -1.702 22.344 8.18 1 98.56 94 PHE A C 1
ATOM 701 O O . PHE A 1 94 ? -2.516 23.219 8.516 1 98.56 94 PHE A O 1
ATOM 708 N N . ASP A 1 95 ? -2.082 21.156 7.641 1 98.56 95 ASP A N 1
ATOM 709 C CA . ASP A 1 95 ? -3.473 20.797 7.375 1 98.56 95 ASP A CA 1
ATOM 710 C C . ASP A 1 95 ? -4.199 20.422 8.664 1 98.56 95 ASP A C 1
ATOM 712 O O . ASP A 1 95 ? -3.562 20.047 9.648 1 98.56 95 ASP A O 1
ATOM 716 N N . CYS A 1 96 ? -5.469 20.578 8.656 1 98.12 96 CYS A N 1
ATOM 717 C CA . CYS A 1 96 ? -6.32 20.312 9.812 1 98.12 96 CYS A CA 1
ATOM 718 C C . CYS A 1 96 ? -6.191 18.859 10.25 1 98.12 96 CYS A C 1
ATOM 720 O O . CYS A 1 96 ? -5.75 18 9.477 1 98.12 96 CYS A O 1
ATOM 722 N N . VAL A 1 97 ? -6.508 18.578 11.508 1 98 97 VAL A N 1
ATOM 723 C CA . VAL A 1 97 ? -6.285 17.281 12.125 1 98 97 VAL A CA 1
ATOM 724 C C . VAL A 1 97 ? -7.488 16.906 13 1 98 97 VAL A C 1
ATOM 726 O O . VAL A 1 97 ? -8.188 17.797 13.508 1 98 97 VAL A O 1
ATOM 729 N N . HIS A 1 98 ? -7.848 15.711 13.086 1 97.88 98 HIS A N 1
ATOM 730 C CA . HIS A 1 98 ? -8.719 15.164 14.117 1 97.88 98 HIS A CA 1
ATOM 731 C C . HIS A 1 98 ? -7.91 14.57 15.266 1 97.88 98 HIS A C 1
ATOM 733 O O . HIS A 1 98 ? -7.387 13.461 15.156 1 97.88 98 HIS A O 1
ATOM 739 N N . GLU A 1 99 ? -7.887 15.203 16.359 1 94.75 99 GLU A N 1
ATOM 740 C CA . GLU A 1 99 ? -6.941 14.898 17.422 1 94.75 99 GLU A CA 1
ATOM 741 C C . GLU A 1 99 ? -7.258 13.562 18.078 1 94.75 99 GLU A C 1
ATOM 743 O O . GLU A 1 99 ? -6.383 12.703 18.203 1 94.75 99 GLU A O 1
ATOM 748 N N . PRO A 1 100 ? -8.516 13.297 18.422 1 93.25 100 PRO A N 1
ATOM 749 C CA . PRO A 1 100 ? -8.789 12.008 19.062 1 93.25 100 PRO A CA 1
ATOM 750 C C . PRO A 1 100 ? -8.453 10.82 18.172 1 93.25 100 PRO A C 1
ATOM 752 O O . PRO A 1 100 ? -8.062 9.758 18.672 1 93.25 100 PRO A O 1
ATOM 755 N N . ALA A 1 101 ? -8.586 10.984 16.906 1 95.62 101 ALA A N 1
ATOM 756 C CA . ALA A 1 101 ? -8.289 9.914 15.961 1 95.62 101 ALA A CA 1
ATOM 757 C C . ALA A 1 101 ? -6.805 9.859 15.625 1 95.62 101 ALA A C 1
ATOM 759 O O . ALA A 1 101 ? -6.316 8.875 15.07 1 95.62 101 ALA A O 1
ATOM 760 N N . VAL A 1 102 ? -6.07 10.992 15.945 1 94.38 102 VAL A N 1
ATOM 761 C CA . VAL A 1 102 ? -4.684 11.172 15.523 1 94.38 102 VAL A CA 1
ATOM 762 C C . VAL A 1 102 ? -4.57 10.93 14.016 1 94.38 102 VAL A C 1
ATOM 764 O O . VAL A 1 102 ? -3.771 10.102 13.578 1 94.38 102 VAL A O 1
ATOM 767 N N . ALA A 1 103 ? -5.395 11.648 13.234 1 97.06 103 ALA A N 1
ATOM 768 C CA . ALA A 1 103 ? -5.453 11.477 11.789 1 97.06 103 ALA A CA 1
ATOM 769 C C . ALA A 1 103 ? -5.73 12.805 11.086 1 97.06 103 ALA A C 1
ATOM 771 O O . ALA A 1 103 ? -6.195 13.758 11.719 1 97.06 103 ALA A O 1
ATOM 772 N N . HIS A 1 104 ? -5.352 12.867 9.906 1 98.31 104 HIS A N 1
ATOM 773 C CA . HIS A 1 104 ? -5.594 14.008 9.031 1 98.31 104 HIS A CA 1
ATOM 774 C C . HIS A 1 104 ? -6.621 13.68 7.961 1 98.31 104 HIS A C 1
ATOM 776 O O . HIS A 1 104 ? -6.266 13.461 6.797 1 98.31 104 HIS A O 1
ATOM 782 N N . PRO A 1 105 ? -7.879 13.719 8.297 1 98.62 105 PRO A N 1
ATOM 783 C CA . PRO A 1 105 ? -8.891 13.18 7.387 1 98.62 105 PRO A CA 1
ATOM 784 C C . PRO A 1 105 ? -9.008 13.977 6.094 1 98.62 105 PRO A C 1
ATOM 786 O O . PRO A 1 105 ? -9.258 13.406 5.027 1 98.62 105 PRO A O 1
ATOM 789 N N . MET A 1 106 ? -8.773 15.281 6.156 1 98.81 106 MET A N 1
ATOM 790 C CA . MET A 1 106 ? -9.07 16.141 5.02 1 98.81 106 MET A CA 1
ATOM 791 C C . MET A 1 106 ? -8.07 15.922 3.889 1 98.81 106 MET A C 1
ATOM 793 O O . MET A 1 106 ? -8.414 16.062 2.713 1 98.81 106 MET A O 1
ATOM 797 N N . ALA A 1 107 ? -6.828 15.57 4.211 1 98.75 107 ALA A N 1
ATOM 798 C CA . ALA A 1 107 ? -5.781 15.469 3.199 1 98.75 107 ALA A CA 1
ATOM 799 C C . ALA A 1 107 ? -6.125 14.414 2.148 1 98.75 107 ALA A C 1
ATOM 801 O O . ALA A 1 107 ? -6.098 14.695 0.947 1 98.75 107 ALA A O 1
ATOM 802 N N . SER A 1 108 ? -6.453 13.211 2.551 1 98.5 108 SER A N 1
ATOM 803 C CA . SER A 1 108 ? -6.805 12.156 1.604 1 98.5 108 SER A CA 1
ATOM 804 C C . SER A 1 108 ? -8.203 12.367 1.035 1 98.5 108 SER A C 1
ATOM 806 O O . SER A 1 108 ? -8.414 12.227 -0.172 1 98.5 108 SER A O 1
ATOM 808 N N . VAL A 1 109 ? -9.18 12.766 1.853 1 98.94 109 VAL A N 1
ATOM 809 C CA . VAL A 1 109 ? -10.586 12.852 1.469 1 98.94 109 VAL A CA 1
ATOM 810 C C . VAL A 1 109 ? -10.781 13.977 0.459 1 98.94 109 VAL A C 1
ATOM 812 O O . VAL A 1 109 ? -11.383 13.781 -0.596 1 98.94 109 VAL A O 1
ATOM 815 N N . ALA A 1 110 ? -10.25 15.172 0.743 1 98.94 110 ALA A N 1
ATOM 816 C CA . ALA A 1 110 ? -10.43 16.312 -0.16 1 98.94 110 ALA A CA 1
ATOM 817 C C . ALA A 1 110 ? -9.695 16.078 -1.479 1 98.94 110 ALA A C 1
ATOM 819 O O . ALA A 1 110 ? -10.172 16.484 -2.541 1 98.94 110 ALA A O 1
ATOM 820 N N . SER A 1 111 ? -8.516 15.438 -1.436 1 98.88 111 SER A N 1
ATOM 821 C CA . SER A 1 111 ? -7.723 15.219 -2.641 1 98.88 111 SER A CA 1
ATOM 822 C C . SER A 1 111 ? -8.453 14.32 -3.633 1 98.88 111 SER A C 1
ATOM 824 O O . SER A 1 111 ? -8.445 14.586 -4.836 1 98.88 111 SER A O 1
ATOM 826 N N . VAL A 1 112 ? -9.094 13.25 -3.135 1 98.88 112 VAL A N 1
ATOM 827 C CA . VAL A 1 112 ? -9.789 12.352 -4.047 1 98.88 112 VAL A CA 1
ATOM 828 C C . VAL A 1 112 ? -11.062 13.016 -4.562 1 98.88 112 VAL A C 1
ATOM 830 O O . VAL A 1 112 ? -11.469 12.789 -5.707 1 98.88 112 VAL A O 1
ATOM 833 N N . LEU A 1 113 ? -11.727 13.844 -3.729 1 98.94 113 LEU A N 1
ATOM 834 C CA . LEU A 1 113 ? -12.93 14.539 -4.172 1 98.94 113 LEU A CA 1
ATOM 835 C C . LEU A 1 113 ? -12.602 15.562 -5.25 1 98.94 113 LEU A C 1
ATOM 837 O O . LEU A 1 113 ? -13.359 15.734 -6.207 1 98.94 113 LEU A O 1
ATOM 841 N N . LEU A 1 114 ? -11.469 16.297 -5.074 1 98.75 114 LEU A N 1
ATOM 842 C CA . LEU A 1 114 ? -11.016 17.234 -6.102 1 98.75 114 LEU A CA 1
ATOM 843 C C . LEU A 1 114 ? -10.75 16.5 -7.414 1 98.75 114 LEU A C 1
ATOM 845 O O . LEU A 1 114 ? -11.117 16.984 -8.484 1 98.75 114 LEU A O 1
ATOM 849 N N . ALA A 1 115 ? -10.094 15.344 -7.336 1 98.06 115 ALA A N 1
ATOM 850 C CA . ALA A 1 115 ? -9.82 14.547 -8.531 1 98.06 115 ALA A CA 1
ATOM 851 C C . ALA A 1 115 ? -11.117 14.086 -9.188 1 98.06 115 ALA A C 1
ATOM 853 O O . ALA A 1 115 ? -11.273 14.172 -10.406 1 98.06 115 ALA A O 1
ATOM 854 N N . GLU A 1 116 ? -12.055 13.617 -8.367 1 97.06 116 GLU A N 1
ATOM 855 C CA . GLU A 1 116 ? -13.344 13.117 -8.844 1 97.06 116 GLU A CA 1
ATOM 856 C C . GLU A 1 116 ? -14.156 14.227 -9.5 1 97.06 116 GLU A C 1
ATOM 858 O O . GLU A 1 116 ? -14.859 13.992 -10.484 1 97.06 116 GLU A O 1
ATOM 863 N N . ALA A 1 117 ? -14.133 15.383 -8.938 1 97.94 117 ALA A N 1
ATOM 864 C CA . ALA A 1 117 ? -14.883 16.516 -9.477 1 97.94 117 ALA A CA 1
ATOM 865 C C . ALA A 1 117 ? -14.391 16.875 -10.875 1 97.94 117 ALA A C 1
ATOM 867 O O . ALA A 1 117 ? -15.133 17.469 -11.664 1 97.94 117 ALA A O 1
ATOM 868 N N . GLY A 1 118 ? -13.133 16.547 -11.172 1 95.81 118 GLY A N 1
ATOM 869 C CA . GLY A 1 118 ? -12.578 16.812 -12.484 1 95.81 118 GLY A CA 1
ATOM 870 C C . GLY A 1 118 ? -13.062 15.836 -13.539 1 95.81 118 GLY A C 1
ATOM 871 O O . GLY A 1 118 ? -12.938 16.094 -14.742 1 95.81 118 GLY A O 1
ATOM 872 N N . GLU A 1 119 ? -13.602 14.758 -13.125 1 93.31 119 GLU A N 1
ATOM 873 C CA . GLU A 1 119 ? -14.039 13.719 -14.055 1 93.31 119 GLU A CA 1
ATOM 874 C C . GLU A 1 119 ? -15.469 13.969 -14.531 1 93.31 119 GLU A C 1
ATOM 876 O O . GLU A 1 119 ? -15.812 13.656 -15.672 1 93.31 119 GLU A O 1
ATOM 881 N N . ALA A 1 120 ? -16.312 14.477 -13.641 1 93.75 120 ALA A N 1
ATOM 882 C CA . ALA A 1 120 ? -17.703 14.805 -13.945 1 93.75 120 ALA A CA 1
ATOM 883 C C . ALA A 1 120 ? -18.203 15.945 -13.062 1 93.75 120 ALA A C 1
ATOM 885 O O . ALA A 1 120 ? -17.828 16.047 -11.891 1 93.75 120 ALA A O 1
ATOM 886 N N . PRO A 1 121 ? -19.109 16.734 -13.57 1 96.44 121 PRO A N 1
ATOM 887 C CA . PRO A 1 121 ? -19.609 17.859 -12.773 1 96.44 121 PRO A CA 1
ATOM 888 C C . PRO A 1 121 ? -20.281 17.406 -11.484 1 96.44 121 PRO A C 1
ATOM 890 O O . PRO A 1 121 ? -21.016 16.406 -11.477 1 96.44 121 PRO A O 1
ATOM 893 N N . VAL A 1 122 ? -20.047 18.094 -10.43 1 97.94 122 VAL A N 1
ATOM 894 C CA . VAL A 1 122 ? -20.672 17.859 -9.125 1 97.94 122 VAL A CA 1
ATOM 895 C C . VAL A 1 122 ? -21 19.203 -8.477 1 97.94 122 VAL A C 1
ATOM 897 O O . VAL A 1 122 ? -20.234 20.156 -8.578 1 97.94 122 VAL A O 1
ATOM 900 N N . ASP A 1 123 ? -22.188 19.281 -7.883 1 98.25 123 ASP A N 1
ATOM 901 C CA . ASP A 1 123 ? -22.578 20.531 -7.234 1 98.25 123 ASP A CA 1
ATOM 902 C C . ASP A 1 123 ? -21.969 20.625 -5.828 1 98.25 123 ASP A C 1
ATOM 904 O O . ASP A 1 123 ? -21.469 19.641 -5.293 1 98.25 123 ASP A O 1
ATOM 908 N N . GLY A 1 124 ? -22.016 21.812 -5.281 1 98.62 124 GLY A N 1
ATOM 909 C CA . GLY A 1 124 ? -21.375 22.094 -4.012 1 98.62 124 GLY A CA 1
ATOM 910 C C . GLY A 1 124 ? -21.953 21.312 -2.854 1 98.62 124 GLY A C 1
ATOM 911 O O . GLY A 1 124 ? -21.234 20.891 -1.954 1 98.62 124 GLY A O 1
ATOM 912 N N . ARG A 1 125 ? -23.297 21.125 -2.805 1 98.44 125 ARG A N 1
ATOM 913 C CA . ARG A 1 125 ? -23.953 20.391 -1.728 1 98.44 125 ARG A CA 1
ATOM 914 C C . ARG A 1 125 ? -23.516 18.938 -1.71 1 98.44 125 ARG A C 1
ATOM 916 O O . ARG A 1 125 ? -23.188 18.391 -0.652 1 98.44 125 ARG A O 1
ATOM 923 N N . GLN A 1 126 ? -23.484 18.344 -2.896 1 98.25 126 GLN A N 1
ATOM 924 C CA . GLN A 1 126 ? -23.031 16.969 -3.004 1 98.25 126 GLN A CA 1
ATOM 925 C C . GLN A 1 126 ? -21.562 16.828 -2.627 1 98.25 126 GLN A C 1
ATOM 927 O O . GLN A 1 126 ? -21.156 15.852 -1.992 1 98.25 126 GLN A O 1
ATOM 932 N N . PHE A 1 127 ? -20.75 17.766 -3.082 1 98.75 127 PHE A N 1
ATOM 933 C CA . PHE A 1 127 ? -19.328 17.766 -2.77 1 98.75 127 PHE A CA 1
ATOM 934 C C . PHE A 1 127 ? -19.109 17.812 -1.262 1 98.75 127 PHE A C 1
ATOM 936 O O . PHE A 1 127 ? -18.344 17.016 -0.72 1 98.75 127 PHE A O 1
ATOM 943 N N . LEU A 1 128 ? -19.797 18.672 -0.571 1 98.75 128 LEU A N 1
ATOM 944 C CA . LEU A 1 128 ? -19.625 18.844 0.867 1 98.75 128 LEU A CA 1
ATOM 945 C C . LEU A 1 128 ? -20.156 17.641 1.626 1 98.75 128 LEU A C 1
ATOM 947 O O . LEU A 1 128 ? -19.578 17.219 2.635 1 98.75 128 LEU A O 1
ATOM 951 N N . ALA A 1 129 ? -21.281 17.094 1.186 1 98.62 129 ALA A N 1
ATOM 952 C CA . ALA A 1 129 ? -21.812 15.914 1.839 1 98.62 129 ALA A CA 1
ATOM 953 C C . ALA A 1 129 ? -20.844 14.742 1.735 1 98.62 129 ALA A C 1
ATOM 955 O O . ALA A 1 129 ? -20.656 14 2.703 1 98.62 129 ALA A O 1
ATOM 956 N N . ALA A 1 130 ? -20.234 14.578 0.553 1 98.88 130 ALA A N 1
ATOM 957 C CA . ALA A 1 130 ? -19.234 13.523 0.354 1 98.88 130 ALA A CA 1
ATOM 958 C C . ALA A 1 130 ? -18.016 13.75 1.242 1 98.88 130 ALA A C 1
ATOM 960 O O . ALA A 1 130 ? -17.438 12.805 1.779 1 98.88 130 ALA A O 1
ATOM 961 N N . LEU A 1 131 ? -17.641 15.008 1.363 1 98.88 131 LEU A N 1
ATOM 962 C CA . LEU A 1 131 ? -16.531 15.383 2.225 1 98.88 131 LEU A CA 1
ATOM 963 C C . LEU A 1 131 ? -16.797 14.977 3.67 1 98.88 131 LEU A C 1
ATOM 965 O O . LEU A 1 131 ? -15.953 14.359 4.316 1 98.88 131 LEU A O 1
ATOM 969 N N . ILE A 1 132 ? -17.969 15.289 4.156 1 98.69 132 ILE A N 1
ATOM 970 C CA . ILE A 1 132 ? -18.359 14.984 5.527 1 98.69 132 ILE A CA 1
ATOM 971 C C . ILE A 1 132 ? -18.406 13.469 5.723 1 98.69 132 ILE A C 1
ATOM 973 O O . ILE A 1 132 ? -17.953 12.953 6.746 1 98.69 132 ILE A O 1
ATOM 977 N N . ALA A 1 133 ? -18.906 12.758 4.723 1 98.69 133 ALA A N 1
ATOM 978 C CA . ALA A 1 133 ? -18.984 11.305 4.797 1 98.69 133 ALA A CA 1
ATOM 979 C C . ALA A 1 133 ? -17.609 10.68 4.922 1 98.69 133 ALA A C 1
ATOM 981 O O . ALA A 1 133 ? -17.391 9.773 5.73 1 98.69 133 ALA A O 1
ATOM 982 N N . GLY A 1 134 ? -16.672 11.133 4.086 1 98.88 134 GLY A N 1
ATOM 983 C CA . GLY A 1 134 ? -15.305 10.625 4.164 1 98.88 134 GLY A CA 1
ATOM 984 C C . GLY A 1 134 ? -14.641 10.906 5.496 1 98.88 134 GLY A C 1
ATOM 985 O O . GLY A 1 134 ? -14.008 10.016 6.078 1 98.88 134 GLY A O 1
ATOM 986 N N . VAL A 1 135 ? -14.789 12.117 6.012 1 98.81 135 VAL A N 1
ATOM 987 C CA . VAL A 1 135 ? -14.203 12.516 7.289 1 98.81 135 VAL A CA 1
ATOM 988 C C . VAL A 1 135 ? -14.789 11.664 8.414 1 98.81 135 VAL A C 1
ATOM 990 O O . VAL A 1 135 ? -14.062 11.25 9.328 1 98.81 135 VAL A O 1
ATOM 993 N N . GLU A 1 136 ? -16.078 11.391 8.344 1 98.31 136 GLU A N 1
ATOM 994 C CA . GLU A 1 136 ? -16.766 10.57 9.336 1 98.31 136 GLU A CA 1
ATOM 995 C C . GLU A 1 136 ? -16.078 9.211 9.484 1 98.31 136 GLU A C 1
ATOM 997 O O . GLU A 1 136 ? -15.875 8.734 10.609 1 98.31 136 GLU A O 1
ATOM 1002 N N . VAL A 1 137 ? -15.703 8.664 8.391 1 98.62 137 VAL A N 1
ATOM 1003 C CA . VAL A 1 137 ? -15.133 7.316 8.406 1 98.62 137 VAL A CA 1
ATOM 1004 C C . VAL A 1 137 ? -13.711 7.359 8.945 1 98.62 137 VAL A C 1
ATOM 1006 O O . VAL A 1 137 ? -13.344 6.559 9.812 1 98.62 137 VAL A O 1
ATOM 1009 N N . VAL A 1 138 ? -12.852 8.281 8.484 1 98.81 138 VAL A N 1
ATOM 1010 C CA . VAL A 1 138 ? -11.477 8.375 8.969 1 98.81 138 VAL A CA 1
ATOM 1011 C C . VAL A 1 138 ? -11.484 8.578 10.484 1 98.81 138 VAL A C 1
ATOM 1013 O O . VAL A 1 138 ? -10.773 7.883 11.211 1 98.81 138 VAL A O 1
ATOM 1016 N N . ALA A 1 139 ? -12.297 9.516 10.922 1 98.06 139 ALA A N 1
ATOM 1017 C CA . ALA A 1 139 ? -12.344 9.859 12.344 1 98.06 139 ALA A CA 1
ATOM 1018 C C . ALA A 1 139 ? -12.859 8.688 13.18 1 98.06 139 ALA A C 1
ATOM 1020 O O . ALA A 1 139 ? -12.312 8.391 14.242 1 98.06 139 ALA A O 1
ATOM 1021 N N . SER A 1 140 ? -13.898 8.016 12.703 1 97.94 140 SER A N 1
ATOM 1022 C CA . SER A 1 140 ? -14.484 6.906 13.438 1 97.94 140 SER A CA 1
ATOM 1023 C C . SER A 1 140 ? -13.5 5.75 13.586 1 97.94 140 SER A C 1
ATOM 1025 O O . SER A 1 140 ? -13.422 5.129 14.641 1 97.94 140 SER A O 1
ATOM 1027 N N . LEU A 1 141 ? -12.773 5.484 12.531 1 98.31 141 LEU A N 1
ATOM 1028 C CA . LEU A 1 141 ? -11.781 4.414 12.594 1 98.31 141 LEU A CA 1
ATOM 1029 C C . LEU A 1 141 ? -10.695 4.734 13.617 1 98.31 141 LEU A C 1
ATOM 1031 O O . LEU A 1 141 ? -10.234 3.848 14.336 1 98.31 141 LEU A O 1
ATOM 1035 N N . GLY A 1 142 ? -10.266 5.988 13.656 1 97.31 142 GLY A N 1
ATOM 1036 C CA . GLY A 1 142 ? -9.234 6.383 14.609 1 97.31 142 GLY A CA 1
ATOM 1037 C C . GLY A 1 142 ? -9.727 6.398 16.047 1 97.31 142 GLY A C 1
ATOM 1038 O O . GLY A 1 142 ? -9.031 5.918 16.953 1 97.31 142 GLY A O 1
ATOM 1039 N N . VAL A 1 143 ? -10.906 6.918 16.312 1 96.19 143 VAL A N 1
ATOM 1040 C CA . VAL A 1 143 ? -11.469 7.059 17.641 1 96.19 143 VAL A CA 1
ATOM 1041 C C . VAL A 1 143 ? -11.758 5.68 18.234 1 96.19 143 VAL A C 1
ATOM 1043 O O . VAL A 1 143 ? -11.711 5.496 19.453 1 96.19 143 VAL A O 1
ATOM 1046 N N . ALA A 1 144 ? -11.953 4.699 17.391 1 96.62 144 ALA A N 1
ATOM 1047 C CA . ALA A 1 144 ? -12.297 3.348 17.828 1 96.62 144 ALA A CA 1
ATOM 1048 C C . ALA A 1 144 ? -11.102 2.664 18.484 1 96.62 144 ALA A C 1
ATOM 1050 O O . ALA A 1 144 ? -11.258 1.628 19.141 1 96.62 144 ALA A O 1
ATOM 1051 N N . VAL A 1 145 ? -9.953 3.229 18.359 1 95.56 145 VAL A N 1
ATOM 1052 C CA . VAL A 1 145 ? -8.727 2.543 18.75 1 95.56 145 VAL A CA 1
ATOM 1053 C C . VAL A 1 145 ? -8.242 3.084 20.094 1 95.56 145 VAL A C 1
ATOM 1055 O O . VAL A 1 145 ? -8.188 4.301 20.297 1 95.56 145 VAL A O 1
ATOM 1058 N N . ASN A 1 146 ? -7.812 2.256 21 1 91.12 146 ASN A N 1
ATOM 1059 C CA . ASN A 1 146 ? -7.328 2.633 22.312 1 91.12 146 ASN A CA 1
ATOM 1060 C C . ASN A 1 146 ? -5.855 2.268 22.5 1 91.12 146 ASN A C 1
ATOM 1062 O O . ASN A 1 146 ? -5.312 2.404 23.594 1 91.12 146 ASN A O 1
ATOM 1066 N N . GLY A 1 147 ? -5.223 1.864 21.531 1 90.25 147 GLY A N 1
ATOM 1067 C CA . GLY A 1 147 ? -3.828 1.457 21.641 1 90.25 147 GLY A CA 1
ATOM 1068 C C . GLY A 1 147 ? -2.881 2.4 20.922 1 90.25 147 GLY A C 1
ATOM 1069 O O . GLY A 1 147 ? -3.314 3.379 20.312 1 90.25 147 GLY A O 1
ATOM 1070 N N . SER A 1 148 ? -1.59 2.158 21.016 1 89.06 148 SER A N 1
ATOM 1071 C CA . SER A 1 148 ? -0.548 2.99 20.422 1 89.06 148 SER A CA 1
ATOM 1072 C C . SER A 1 148 ? -0.501 2.818 18.906 1 89.06 148 SER A C 1
ATOM 1074 O O . SER A 1 148 ? -0.927 1.788 18.375 1 89.06 148 SER A O 1
ATOM 1076 N N . LEU A 1 149 ? 0.021 3.783 18.234 1 89.81 149 LEU A N 1
ATOM 1077 C CA . LEU A 1 149 ? 0.162 3.76 16.781 1 89.81 149 LEU A CA 1
ATOM 1078 C C . LEU A 1 149 ? 1.278 2.811 16.359 1 89.81 149 LEU A C 1
ATOM 1080 O O . LEU A 1 149 ? 2.334 2.766 17 1 89.81 149 LEU A O 1
ATOM 1084 N N . LYS A 1 150 ? 1.072 2.018 15.352 1 92 150 LYS A N 1
ATOM 1085 C CA . LYS A 1 150 ? 2.061 1.215 14.641 1 92 150 LYS A CA 1
ATOM 1086 C C . LYS A 1 150 ? 2.193 1.67 13.188 1 92 150 LYS A C 1
ATOM 1088 O O . LYS A 1 150 ? 3.307 1.836 12.68 1 92 150 LYS A O 1
ATOM 1093 N N . PHE A 1 151 ? 1.135 1.82 12.617 1 98.06 151 PHE A N 1
ATOM 1094 C CA . PHE A 1 151 ? 1.026 2.334 11.258 1 98.06 151 PHE A CA 1
ATOM 1095 C C . PHE A 1 151 ? 0.588 3.793 11.266 1 98.06 151 PHE A C 1
ATOM 1097 O O . PHE A 1 151 ? 0.289 4.352 12.32 1 98.06 151 PHE A O 1
ATOM 1104 N N . PHE A 1 152 ? 0.687 4.43 10.133 1 98.19 152 PHE A N 1
ATOM 1105 C CA . PHE A 1 152 ? 0.412 5.855 10.016 1 98.19 152 PHE A CA 1
ATOM 1106 C C . PHE A 1 152 ? -1.042 6.094 9.625 1 98.19 152 PHE A C 1
ATOM 1108 O O . PHE A 1 152 ? -1.375 6.145 8.438 1 98.19 152 PHE A O 1
ATOM 1115 N N . ARG A 1 153 ? -1.898 6.379 10.531 1 97.62 153 ARG A N 1
ATOM 1116 C CA . ARG A 1 153 ? -3.355 6.375 10.438 1 97.62 153 ARG A CA 1
ATOM 1117 C C . ARG A 1 153 ? -3.84 7.367 9.383 1 97.62 153 ARG A C 1
ATOM 1119 O O . ARG A 1 153 ? -4.832 7.117 8.695 1 97.62 153 ARG A O 1
ATOM 1126 N N . PRO A 1 154 ? -3.209 8.555 9.242 1 98.44 154 PRO A N 1
ATOM 1127 C CA . PRO A 1 154 ? -3.656 9.453 8.18 1 98.44 154 PRO A CA 1
ATOM 1128 C C . PRO A 1 154 ? -3.672 8.781 6.809 1 98.44 154 PRO A C 1
ATOM 1130 O O . PRO A 1 154 ? -4.477 9.148 5.945 1 98.44 154 PRO A O 1
ATOM 1133 N N . ALA A 1 155 ? -2.84 7.777 6.641 1 98.88 155 ALA A N 1
ATOM 1134 C CA . ALA A 1 155 ? -2.84 7.016 5.395 1 98.88 155 ALA A CA 1
ATOM 1135 C C . ALA A 1 155 ? -3.732 5.781 5.504 1 98.88 155 ALA A C 1
ATOM 1137 O O . ALA A 1 155 ? -4.594 5.555 4.652 1 98.88 155 ALA A O 1
ATOM 1138 N N . THR A 1 156 ? -3.627 5.02 6.59 1 98.88 156 THR A N 1
ATOM 1139 C CA . THR A 1 156 ? -4.273 3.715 6.676 1 98.88 156 THR A CA 1
ATOM 1140 C C . THR A 1 156 ? -5.77 3.869 6.941 1 98.88 156 THR A C 1
ATOM 1142 O O . THR A 1 156 ? -6.582 3.15 6.355 1 98.88 156 THR A O 1
ATOM 1145 N N . ALA A 1 157 ? -6.148 4.77 7.805 1 98.88 157 ALA A N 1
ATOM 1146 C CA . ALA A 1 157 ? -7.566 5.094 7.93 1 98.88 157 ALA A CA 1
ATOM 1147 C C . ALA A 1 157 ? -8.023 5.996 6.789 1 98.88 157 ALA A C 1
ATOM 1149 O O . ALA A 1 157 ? -9.18 5.918 6.352 1 98.88 157 ALA A O 1
ATOM 1150 N N . GLY A 1 158 ? -7.098 6.801 6.301 1 98.88 158 GLY A N 1
ATOM 1151 C CA . GLY A 1 158 ? -7.379 7.746 5.234 1 98.88 158 GLY A CA 1
ATOM 1152 C C . GLY A 1 158 ? -7.914 7.082 3.977 1 98.88 158 GLY A C 1
ATOM 1153 O O . GLY A 1 158 ? -8.812 7.613 3.322 1 98.88 158 GLY A O 1
ATOM 1154 N N . ILE A 1 159 ? -7.395 5.914 3.619 1 98.94 159 ILE A N 1
ATOM 1155 C CA . ILE A 1 159 ? -7.812 5.258 2.383 1 98.94 159 ILE A CA 1
ATOM 1156 C C . ILE A 1 159 ? -9.281 4.859 2.479 1 98.94 159 ILE A C 1
ATOM 1158 O O . ILE A 1 159 ? -10.016 4.93 1.491 1 98.94 159 ILE A O 1
ATOM 1162 N N . PHE A 1 160 ? -9.75 4.453 3.635 1 98.94 160 PHE A N 1
ATOM 1163 C CA . PHE A 1 160 ? -11.141 4.051 3.795 1 98.94 160 PHE A CA 1
ATOM 1164 C C . PHE A 1 160 ? -12.062 5.266 3.736 1 98.94 160 PHE A C 1
ATOM 1166 O O . PHE A 1 160 ? -13.141 5.207 3.131 1 98.94 160 PHE A O 1
ATOM 1173 N N . GLY A 1 161 ? -11.641 6.344 4.395 1 98.94 161 GLY A N 1
ATOM 1174 C CA . GLY A 1 161 ? -12.406 7.57 4.273 1 98.94 161 GLY A CA 1
ATOM 1175 C C . GLY A 1 161 ? -12.469 8.102 2.85 1 98.94 161 GLY A C 1
ATOM 1176 O O . GLY A 1 161 ? -13.516 8.57 2.4 1 98.94 161 GLY A O 1
ATOM 1177 N N . ALA A 1 162 ? -11.359 8.047 2.145 1 98.94 162 ALA A N 1
ATOM 1178 C CA . ALA A 1 162 ? -11.297 8.477 0.752 1 98.94 162 ALA A CA 1
ATOM 1179 C C . ALA A 1 162 ? -12.195 7.621 -0.13 1 98.94 162 ALA A C 1
ATOM 1181 O O . ALA A 1 162 ? -12.867 8.133 -1.031 1 98.94 162 ALA A O 1
ATOM 1182 N N . VAL A 1 163 ? -12.227 6.32 0.102 1 98.94 163 VAL A N 1
ATOM 1183 C CA . VAL A 1 163 ? -13.102 5.414 -0.625 1 98.94 163 VAL A CA 1
ATOM 1184 C C . VAL A 1 163 ? -14.562 5.832 -0.42 1 98.94 163 VAL A C 1
ATOM 1186 O O . VAL A 1 163 ? -15.336 5.895 -1.377 1 98.94 163 VAL A O 1
ATOM 1189 N N . ILE A 1 164 ? -14.938 6.129 0.798 1 98.94 164 ILE A N 1
ATOM 1190 C CA . ILE A 1 164 ? -16.297 6.547 1.101 1 98.94 164 ILE A CA 1
ATOM 1191 C C . ILE A 1 164 ? -16.609 7.859 0.385 1 98.94 164 ILE A C 1
ATOM 1193 O O . ILE A 1 164 ? -17.703 8.031 -0.172 1 98.94 164 ILE A O 1
ATOM 1197 N N . ALA A 1 165 ? -15.688 8.812 0.425 1 98.94 165 ALA A N 1
ATOM 1198 C CA . ALA A 1 165 ? -15.906 10.109 -0.209 1 98.94 165 ALA A CA 1
ATOM 1199 C C . ALA A 1 165 ? -16.203 9.945 -1.696 1 98.94 165 ALA A C 1
ATOM 1201 O O . ALA A 1 165 ? -17.188 10.5 -2.201 1 98.94 165 ALA A O 1
ATOM 1202 N N . VAL A 1 166 ? -15.375 9.18 -2.398 1 98.88 166 VAL A N 1
ATOM 1203 C CA . VAL A 1 166 ? -15.562 8.945 -3.828 1 98.88 166 VAL A CA 1
ATOM 1204 C C . VAL A 1 166 ? -16.875 8.195 -4.066 1 98.88 166 VAL A C 1
ATOM 1206 O O . VAL A 1 166 ? -17.641 8.547 -4.969 1 98.88 166 VAL A O 1
ATOM 1209 N N . SER A 1 167 ? -17.109 7.176 -3.24 1 98.88 167 SER A N 1
ATOM 1210 C CA . SER A 1 167 ? -18.312 6.355 -3.395 1 98.88 167 SER A CA 1
ATOM 1211 C C . SER A 1 167 ? -19.578 7.18 -3.18 1 98.88 167 SER A C 1
ATOM 1213 O O . SER A 1 167 ? -20.562 6.996 -3.889 1 98.88 167 SER A O 1
ATOM 1215 N N . HIS A 1 168 ? -19.547 7.996 -2.168 1 98.75 168 HIS A N 1
ATOM 1216 C CA . HIS A 1 168 ? -20.672 8.875 -1.876 1 98.75 168 HIS A CA 1
ATOM 1217 C C . HIS A 1 168 ? -20.953 9.82 -3.043 1 98.75 168 HIS A C 1
ATOM 1219 O O . HIS A 1 168 ? -22.094 9.961 -3.467 1 98.75 168 HIS A O 1
ATOM 1225 N N . MET A 1 169 ? -19.922 10.453 -3.535 1 98.12 169 MET A N 1
ATOM 1226 C CA . MET A 1 169 ? -20.062 11.391 -4.645 1 98.12 169 MET A CA 1
ATOM 1227 C C . MET A 1 169 ? -20.594 10.688 -5.887 1 98.12 169 MET A C 1
ATOM 1229 O O . MET A 1 169 ? -21.406 11.258 -6.625 1 98.12 169 MET A O 1
ATOM 1233 N N . ARG A 1 170 ? -20.188 9.445 -6.09 1 98.12 170 ARG A N 1
ATOM 1234 C CA . ARG A 1 170 ? -20.641 8.672 -7.234 1 98.12 170 ARG A CA 1
ATOM 1235 C C . ARG A 1 170 ? -22 8.031 -6.953 1 98.12 170 ARG A C 1
ATOM 1237 O O . ARG A 1 170 ? -22.578 7.363 -7.816 1 98.12 170 ARG A O 1
ATOM 1244 N N . GLN A 1 171 ? -22.5 8.18 -5.719 1 97.88 171 GLN A N 1
ATOM 1245 C CA . GLN A 1 171 ? -23.781 7.645 -5.289 1 97.88 171 GLN A CA 1
ATOM 1246 C C . GLN A 1 171 ? -23.828 6.129 -5.469 1 97.88 171 GLN A C 1
ATOM 1248 O O . GLN A 1 171 ? -24.781 5.598 -6.047 1 97.88 171 GLN A O 1
ATOM 1253 N N . LEU A 1 172 ? -22.812 5.473 -5.051 1 98.69 172 LEU A N 1
ATOM 1254 C CA . LEU A 1 172 ? -22.719 4.023 -5.184 1 98.69 172 LEU A CA 1
ATOM 1255 C C . LEU A 1 172 ? -23.547 3.324 -4.121 1 98.69 172 LEU A C 1
ATOM 1257 O O . LEU A 1 172 ? -23.781 3.875 -3.041 1 98.69 172 LEU A O 1
ATOM 1261 N N . LYS A 1 173 ? -23.969 2.053 -4.398 1 98.12 173 LYS A N 1
ATOM 1262 C CA . LYS A 1 173 ? -24.734 1.23 -3.473 1 98.12 173 LYS A CA 1
ATOM 1263 C C . LYS A 1 173 ? -23.828 0.525 -2.473 1 98.12 173 LYS A C 1
ATOM 1265 O O . LYS A 1 173 ? -22.641 0.302 -2.75 1 98.12 173 LYS A O 1
ATOM 1270 N N . TYR A 1 174 ? -24.375 0.148 -1.365 1 97.94 174 TYR A N 1
ATOM 1271 C CA . TYR A 1 174 ? -23.672 -0.46 -0.249 1 97.94 174 TYR A CA 1
ATOM 1272 C C . TYR A 1 174 ? -22.797 -1.621 -0.724 1 97.94 174 TYR A C 1
ATOM 1274 O O . TYR A 1 174 ? -21.641 -1.734 -0.335 1 97.94 174 TYR A O 1
ATOM 1282 N N . ASN A 1 175 ? -23.359 -2.447 -1.541 1 97.94 175 ASN A N 1
ATOM 1283 C CA . ASN A 1 175 ? -22.641 -3.656 -1.934 1 97.94 175 ASN A CA 1
ATOM 1284 C C . ASN A 1 175 ? -21.375 -3.33 -2.707 1 97.94 175 ASN A C 1
ATOM 1286 O O . ASN A 1 175 ? -20.359 -4.008 -2.555 1 97.94 175 ASN A O 1
ATOM 1290 N N . VAL A 1 176 ? -21.422 -2.287 -3.562 1 98.75 176 VAL A N 1
ATOM 1291 C CA . VAL A 1 176 ? -20.25 -1.849 -4.312 1 98.75 176 VAL A CA 1
ATOM 1292 C C . VAL A 1 176 ? -19.234 -1.237 -3.355 1 98.75 176 VAL A C 1
ATOM 1294 O O . VAL A 1 176 ? -18.031 -1.5 -3.471 1 98.75 176 VAL A O 1
ATOM 1297 N N . VAL A 1 177 ? -19.703 -0.514 -2.391 1 98.81 177 VAL A N 1
ATOM 1298 C CA . VAL A 1 177 ? -18.812 0.165 -1.453 1 98.81 177 VAL A CA 1
ATOM 1299 C C . VAL A 1 177 ? -18.141 -0.859 -0.542 1 98.81 177 VAL A C 1
ATOM 1301 O O . VAL A 1 177 ? -16.969 -0.71 -0.187 1 98.81 177 VAL A O 1
ATOM 1304 N N . ARG A 1 178 ? -18.891 -1.854 -0.136 1 98.19 178 ARG A N 1
ATOM 1305 C CA . ARG A 1 178 ? -18.312 -2.934 0.655 1 98.19 178 ARG A CA 1
ATOM 1306 C C . ARG A 1 178 ? -17.156 -3.588 -0.084 1 98.19 178 ARG A C 1
ATOM 1308 O O . ARG A 1 178 ? -16.109 -3.889 0.516 1 98.19 178 ARG A O 1
ATOM 1315 N N . GLN A 1 179 ? -17.312 -3.816 -1.421 1 98.5 179 GLN A N 1
ATOM 1316 C CA . GLN A 1 179 ? -16.219 -4.34 -2.234 1 98.5 179 GLN A CA 1
ATOM 1317 C C . GLN A 1 179 ? -15.039 -3.363 -2.273 1 98.5 179 GLN A C 1
ATOM 1319 O O . GLN A 1 179 ? -13.883 -3.773 -2.176 1 98.5 179 GLN A O 1
ATOM 1324 N N . ALA A 1 180 ? -15.359 -2.09 -2.398 1 98.94 180 ALA A N 1
ATOM 1325 C CA . ALA A 1 180 ? -14.312 -1.069 -2.439 1 98.94 180 ALA A CA 1
ATOM 1326 C C . ALA A 1 180 ? -13.5 -1.065 -1.148 1 98.94 180 ALA A C 1
ATOM 1328 O O . ALA A 1 180 ? -12.289 -0.841 -1.174 1 98.94 180 ALA A O 1
ATOM 1329 N N . PHE A 1 181 ? -14.156 -1.302 -0.005 1 98.88 181 PHE A N 1
ATOM 1330 C CA . PHE A 1 181 ? -13.453 -1.422 1.264 1 98.88 181 PHE A CA 1
ATOM 1331 C C . PHE A 1 181 ? -12.484 -2.6 1.236 1 98.88 181 PHE A C 1
ATOM 1333 O O . PHE A 1 181 ? -11.375 -2.512 1.77 1 98.88 181 PHE A O 1
ATOM 1340 N N . GLY A 1 182 ? -12.93 -3.682 0.662 1 98.81 182 GLY A N 1
ATOM 1341 C CA . GLY A 1 182 ? -12.039 -4.828 0.512 1 98.81 182 GLY A CA 1
ATOM 1342 C C . GLY A 1 182 ? -10.805 -4.52 -0.309 1 98.81 182 GLY A C 1
ATOM 1343 O O . GLY A 1 182 ? -9.703 -4.953 0.035 1 98.81 182 GLY A O 1
ATOM 1344 N N . HIS A 1 183 ? -10.992 -3.779 -1.432 1 98.88 183 HIS A N 1
ATOM 1345 C CA . HIS A 1 183 ? -9.859 -3.346 -2.24 1 98.88 183 HIS A CA 1
ATOM 1346 C C . HIS A 1 183 ? -8.961 -2.385 -1.467 1 98.88 183 HIS A C 1
ATOM 1348 O O . HIS A 1 183 ? -7.734 -2.451 -1.572 1 98.88 183 HIS A O 1
ATOM 1354 N N . ALA A 1 184 ? -9.586 -1.507 -0.719 1 98.94 184 ALA A N 1
ATOM 1355 C CA . ALA A 1 184 ? -8.828 -0.567 0.104 1 98.94 184 ALA A CA 1
ATOM 1356 C C . ALA A 1 184 ? -7.918 -1.305 1.084 1 98.94 184 ALA A C 1
ATOM 1358 O O . ALA A 1 184 ? -6.766 -0.915 1.286 1 98.94 184 ALA A O 1
ATOM 1359 N N . LEU A 1 185 ? -8.438 -2.33 1.712 1 98.88 185 LEU A N 1
ATOM 1360 C CA . LEU A 1 185 ? -7.625 -3.133 2.619 1 98.88 185 LEU A CA 1
ATOM 1361 C C . LEU A 1 185 ? -6.426 -3.732 1.892 1 98.88 185 LEU A C 1
ATOM 1363 O O . LEU A 1 185 ? -5.312 -3.744 2.422 1 98.88 185 LEU A O 1
ATOM 1367 N N . SER A 1 186 ? -6.594 -4.16 0.671 1 98.62 186 SER A N 1
ATOM 1368 C CA . SER A 1 186 ? -5.547 -4.801 -0.121 1 98.62 186 SER A CA 1
ATOM 1369 C C . SER A 1 186 ? -4.426 -3.82 -0.45 1 98.62 186 SER A C 1
ATOM 1371 O O . SER A 1 186 ? -3.273 -4.223 -0.627 1 98.62 186 SER A O 1
ATOM 1373 N N . PHE A 1 187 ? -4.762 -2.512 -0.525 1 98.81 187 PHE A N 1
ATOM 1374 C CA . PHE A 1 187 ? -3.789 -1.492 -0.895 1 98.81 187 PHE A CA 1
ATOM 1375 C C . PHE A 1 187 ? -3.391 -0.659 0.318 1 98.81 187 PHE A C 1
ATOM 1377 O O . PHE A 1 187 ? -2.633 0.304 0.194 1 98.81 187 PHE A O 1
ATOM 1384 N N . CYS A 1 188 ? -3.848 -0.997 1.505 1 98.88 188 CYS A N 1
ATOM 1385 C CA . CYS A 1 188 ? -3.633 -0.208 2.713 1 98.88 188 CYS A CA 1
ATOM 1386 C C . CYS A 1 188 ? -2.164 -0.226 3.123 1 98.88 188 CYS A C 1
ATOM 1388 O O . CYS A 1 188 ? -1.59 -1.294 3.34 1 98.88 188 CYS A O 1
ATOM 1390 N N . SER A 1 189 ? -1.554 0.977 3.191 1 98.81 189 SER A N 1
ATOM 1391 C CA . SER A 1 189 ? -0.126 1.076 3.475 1 98.81 189 SER A CA 1
ATOM 1392 C C . SER A 1 189 ? 0.197 2.352 4.246 1 98.81 189 SER A C 1
ATOM 1394 O O . SER A 1 189 ? -0.628 3.266 4.316 1 98.81 189 SER A O 1
ATOM 1396 N N . GLY A 1 190 ? 1.399 2.451 4.754 1 98.69 190 GLY A N 1
ATOM 1397 C CA . GLY A 1 190 ? 1.921 3.555 5.547 1 98.69 190 GLY A CA 1
ATOM 1398 C C . GLY A 1 190 ? 2.359 3.137 6.938 1 98.69 190 GLY A C 1
ATOM 1399 O O . GLY A 1 190 ? 1.609 2.473 7.656 1 98.69 190 GLY A O 1
ATOM 1400 N N . THR A 1 191 ? 3.576 3.486 7.367 1 98.56 191 THR A N 1
ATOM 1401 C CA . THR A 1 191 ? 4.129 3.105 8.664 1 98.56 191 THR A CA 1
ATOM 1402 C C . THR A 1 191 ? 4.617 4.332 9.422 1 98.56 191 THR A C 1
ATOM 1404 O O . THR A 1 191 ? 4.77 5.41 8.844 1 98.56 191 THR A O 1
ATOM 1407 N N . MET A 1 192 ? 4.914 4.16 10.656 1 97.44 192 MET A N 1
ATOM 1408 C CA . MET A 1 192 ? 5.398 5.246 11.508 1 97.44 192 MET A CA 1
ATOM 1409 C C . MET A 1 192 ? 6.906 5.418 11.367 1 97.44 192 MET A C 1
ATOM 1411 O O . MET A 1 192 ? 7.492 6.316 11.969 1 97.44 192 MET A O 1
ATOM 1415 N N . GLN A 1 193 ? 7.59 4.641 10.516 1 98 193 GLN A N 1
ATOM 1416 C CA . GLN A 1 193 ? 9.039 4.711 10.398 1 98 193 GLN A CA 1
ATOM 1417 C C . GLN A 1 193 ? 9.484 6.078 9.875 1 98 193 GLN A C 1
ATOM 1419 O O . GLN A 1 193 ? 10.508 6.609 10.305 1 98 193 GLN A O 1
ATOM 1424 N N . ALA A 1 194 ? 8.75 6.609 8.953 1 97.12 194 ALA A N 1
ATOM 1425 C CA . ALA A 1 194 ? 9.07 7.941 8.445 1 97.12 194 ALA A CA 1
ATOM 1426 C C . ALA A 1 194 ? 8.977 8.984 9.555 1 97.12 194 ALA A C 1
ATOM 1428 O O . ALA A 1 194 ? 9.758 9.938 9.594 1 97.12 194 ALA A O 1
ATOM 1429 N N . HIS A 1 195 ? 7.965 8.828 10.383 1 95.75 195 HIS A N 1
ATOM 1430 C CA . HIS A 1 195 ? 7.812 9.758 11.5 1 95.75 195 HIS A CA 1
ATOM 1431 C C . HIS A 1 195 ? 9.008 9.68 12.445 1 95.75 195 HIS A C 1
ATOM 1433 O O . HIS A 1 195 ? 9.555 10.711 12.844 1 95.75 195 HIS A O 1
ATOM 1439 N N . VAL A 1 196 ? 9.422 8.484 12.727 1 93.56 196 VAL A N 1
ATOM 1440 C CA . VAL A 1 196 ? 10.523 8.25 13.664 1 93.56 196 VAL A CA 1
ATOM 1441 C C . VAL A 1 196 ? 11.789 8.922 13.141 1 93.56 196 VAL A C 1
ATOM 1443 O O . VAL A 1 196 ? 12.562 9.492 13.922 1 93.56 196 VAL A O 1
ATOM 1446 N N . GLU A 1 197 ? 11.945 8.906 11.883 1 94.88 197 GLU A N 1
ATOM 1447 C CA . GLU A 1 197 ? 13.195 9.391 11.312 1 94.88 197 GLU A CA 1
ATOM 1448 C C . GLU A 1 197 ? 13.047 10.82 10.797 1 94.88 197 GLU A C 1
ATOM 1450 O O . GLU A 1 197 ? 14.016 11.414 10.32 1 94.88 197 GLU A O 1
ATOM 1455 N N . GLY A 1 198 ? 11.836 11.406 10.906 1 95.25 198 GLY A N 1
ATOM 1456 C CA . GLY A 1 198 ? 11.602 12.773 10.469 1 95.25 198 GLY A CA 1
ATOM 1457 C C . GLY A 1 198 ? 11.734 12.945 8.961 1 95.25 198 GLY A C 1
ATOM 1458 O O . GLY A 1 198 ? 12.344 13.898 8.492 1 95.25 198 GLY A O 1
ATOM 1459 N N . LYS A 1 199 ? 11.203 11.945 8.188 1 96.94 199 LYS A N 1
ATOM 1460 C CA . LYS A 1 199 ? 11.352 11.961 6.734 1 96.94 199 LYS A CA 1
ATOM 1461 C C . LYS A 1 199 ? 10.102 12.516 6.062 1 96.94 199 LYS A C 1
ATOM 1463 O O . LYS A 1 199 ? 8.984 12.344 6.566 1 96.94 199 LYS A O 1
ATOM 1468 N N . PRO A 1 200 ? 10.266 13.18 4.887 1 97.25 200 PRO A N 1
ATOM 1469 C CA . PRO A 1 200 ? 9.133 13.75 4.16 1 97.25 200 PRO A CA 1
ATOM 1470 C C . PRO A 1 200 ? 8.211 12.688 3.568 1 97.25 200 PRO A C 1
ATOM 1472 O O . PRO A 1 200 ? 7.105 13 3.123 1 97.25 200 PRO A O 1
ATOM 1475 N N . THR A 1 201 ? 8.594 11.438 3.609 1 97.62 201 THR A N 1
ATOM 1476 C CA . THR A 1 201 ? 7.762 10.352 3.113 1 97.62 201 THR A CA 1
ATOM 1477 C C . THR A 1 201 ? 6.48 10.234 3.934 1 97.62 201 THR A C 1
ATOM 1479 O O . THR A 1 201 ? 5.527 9.57 3.516 1 97.62 201 THR A O 1
ATOM 1482 N N . LEU A 1 202 ? 6.469 10.859 5.059 1 97.25 202 LEU A N 1
ATOM 1483 C CA . LEU A 1 202 ? 5.254 10.867 5.867 1 97.25 202 LEU A CA 1
ATOM 1484 C C . LEU A 1 202 ? 4.059 11.336 5.047 1 97.25 202 LEU A C 1
ATOM 1486 O O . LEU A 1 202 ? 3.021 10.672 5.016 1 97.25 202 LEU A O 1
ATOM 1490 N N . ALA A 1 203 ? 4.234 12.445 4.344 1 98.38 203 ALA A N 1
ATOM 1491 C CA . ALA A 1 203 ? 3.156 13 3.527 1 98.38 203 ALA A CA 1
ATOM 1492 C C . ALA A 1 203 ? 2.928 12.164 2.273 1 98.38 203 ALA A C 1
ATOM 1494 O O . ALA A 1 203 ? 1.802 12.07 1.78 1 98.38 203 ALA A O 1
ATOM 1495 N N . LEU A 1 204 ? 3.977 11.516 1.794 1 98.62 204 LEU A N 1
ATOM 1496 C CA . LEU A 1 204 ? 3.871 10.688 0.598 1 98.62 204 LEU A CA 1
ATOM 1497 C C . LEU A 1 204 ? 2.963 9.492 0.846 1 98.62 204 LEU A C 1
ATOM 1499 O O . LEU A 1 204 ? 2.285 9.023 -0.071 1 98.62 204 LEU A O 1
ATOM 1503 N N . GLN A 1 205 ? 2.916 9.023 2.074 1 98.81 205 GLN A N 1
ATOM 1504 C CA . GLN A 1 205 ? 2.053 7.898 2.42 1 98.81 205 GLN A CA 1
ATOM 1505 C C . GLN A 1 205 ? 0.58 8.281 2.309 1 98.81 205 GLN A C 1
ATOM 1507 O O . GLN A 1 205 ? -0.251 7.457 1.912 1 98.81 205 GLN A O 1
ATOM 1512 N N . VAL A 1 206 ? 0.237 9.5 2.615 1 98.88 206 VAL A N 1
ATOM 1513 C CA . VAL A 1 206 ? -1.122 10 2.438 1 98.88 206 VAL A CA 1
ATOM 1514 C C . VAL A 1 206 ? -1.45 10.086 0.948 1 98.88 206 VAL A C 1
ATOM 1516 O O . VAL A 1 206 ? -2.561 9.75 0.529 1 98.88 206 VAL A O 1
ATOM 1519 N N . ALA A 1 207 ? -0.464 10.531 0.176 1 98.88 207 ALA A N 1
ATOM 1520 C CA . ALA A 1 207 ? -0.601 10.578 -1.277 1 98.88 207 ALA A CA 1
ATOM 1521 C C . ALA A 1 207 ? -0.898 9.188 -1.842 1 98.88 207 ALA A C 1
ATOM 1523 O O . ALA A 1 207 ? -1.792 9.031 -2.676 1 98.88 207 ALA A O 1
ATOM 1524 N N . GLY A 1 208 ? -0.151 8.211 -1.385 1 98.81 208 GLY A N 1
ATOM 1525 C CA . GLY A 1 208 ? -0.386 6.844 -1.818 1 98.81 208 GLY A CA 1
ATOM 1526 C C . GLY A 1 208 ? -1.777 6.34 -1.48 1 98.81 208 GLY A C 1
ATOM 1527 O O . GLY A 1 208 ? -2.404 5.648 -2.283 1 98.81 208 GLY A O 1
ATOM 1528 N N . ALA A 1 209 ? -2.281 6.664 -0.307 1 98.94 209 ALA A N 1
ATOM 1529 C CA . ALA A 1 209 ? -3.625 6.277 0.118 1 98.94 209 ALA A CA 1
ATOM 1530 C C . ALA A 1 209 ? -4.684 6.875 -0.803 1 98.94 209 ALA A C 1
ATOM 1532 O O . ALA A 1 209 ? -5.652 6.199 -1.167 1 98.94 209 ALA A O 1
ATOM 1533 N N . ALA A 1 210 ? -4.512 8.156 -1.177 1 98.88 210 ALA A N 1
ATOM 1534 C CA . ALA A 1 210 ? -5.465 8.836 -2.049 1 98.88 210 ALA A CA 1
ATOM 1535 C C . ALA A 1 210 ? -5.52 8.18 -3.424 1 98.88 210 ALA A C 1
ATOM 1537 O O . ALA A 1 210 ? -6.602 7.895 -3.941 1 98.88 210 ALA A O 1
ATOM 1538 N N . ARG A 1 211 ? -4.344 7.906 -3.998 1 98.56 211 ARG A N 1
ATOM 1539 C CA . ARG A 1 211 ? -4.281 7.223 -5.285 1 98.56 211 ARG A CA 1
ATOM 1540 C C . ARG A 1 211 ? -4.969 5.863 -5.215 1 98.56 211 ARG A C 1
ATOM 1542 O O . ARG A 1 211 ? -5.824 5.555 -6.047 1 98.56 211 ARG A O 1
ATOM 1549 N N . SER A 1 212 ? -4.668 5.094 -4.246 1 98.88 212 SER A N 1
ATOM 1550 C CA . SER A 1 212 ? -5.172 3.73 -4.121 1 98.88 212 SER A CA 1
ATOM 1551 C C . SER A 1 212 ? -6.672 3.717 -3.846 1 98.88 212 SER A C 1
ATOM 1553 O O . SER A 1 212 ? -7.371 2.783 -4.242 1 98.88 212 SER A O 1
ATOM 1555 N N . ALA A 1 213 ? -7.172 4.75 -3.184 1 98.94 213 ALA A N 1
ATOM 1556 C CA . ALA A 1 213 ? -8.609 4.824 -2.922 1 98.94 213 ALA A CA 1
ATOM 1557 C C . ALA A 1 21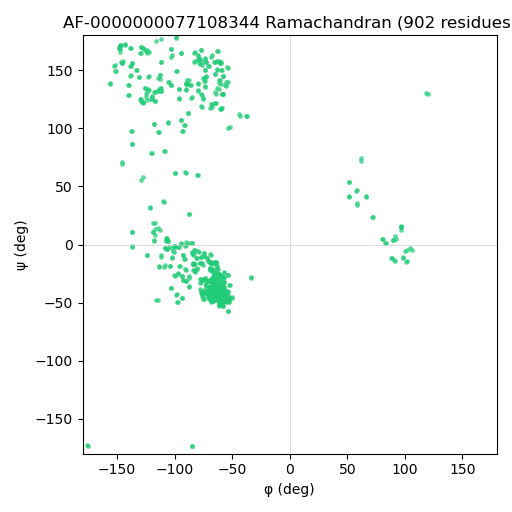3 ? -9.398 4.918 -4.223 1 98.94 213 ALA A C 1
ATOM 1559 O O . ALA A 1 213 ? -10.43 4.254 -4.383 1 98.94 213 ALA A O 1
ATOM 1560 N N . ILE A 1 214 ? -8.961 5.758 -5.129 1 98.75 214 ILE A N 1
ATOM 1561 C CA . ILE A 1 214 ? -9.641 5.895 -6.414 1 98.75 214 ILE A CA 1
ATOM 1562 C C . ILE A 1 214 ? -9.578 4.57 -7.172 1 98.75 214 ILE A C 1
ATOM 1564 O O . ILE A 1 214 ? -10.578 4.121 -7.734 1 98.75 214 ILE A O 1
ATOM 1568 N N . GLU A 1 215 ? -8.414 3.914 -7.145 1 98.75 215 GLU A N 1
ATOM 1569 C CA . GLU A 1 215 ? -8.25 2.611 -7.781 1 98.75 215 GLU A CA 1
ATOM 1570 C C . GLU A 1 215 ? -9.203 1.583 -7.18 1 98.75 215 GLU A C 1
ATOM 1572 O O . GLU A 1 215 ? -9.812 0.792 -7.902 1 98.75 215 GLU A O 1
ATOM 1577 N N . ALA A 1 216 ? -9.305 1.614 -5.867 1 98.94 216 ALA A N 1
ATOM 1578 C CA . ALA A 1 216 ? -10.164 0.673 -5.152 1 98.94 216 ALA A CA 1
ATOM 1579 C C . ALA A 1 216 ? -11.625 0.833 -5.578 1 98.94 216 ALA A C 1
ATOM 1581 O O . ALA A 1 216 ? -12.312 -0.156 -5.84 1 98.94 216 ALA A O 1
ATOM 1582 N N . VAL A 1 217 ? -12.117 2.072 -5.641 1 98.94 217 VAL A N 1
ATOM 1583 C CA . VAL A 1 217 ? -13.508 2.33 -6.004 1 98.94 217 VAL A CA 1
ATOM 1584 C C . VAL A 1 217 ? -13.742 1.936 -7.461 1 98.94 217 VAL A C 1
ATOM 1586 O O . VAL A 1 217 ? -14.758 1.32 -7.785 1 98.94 217 VAL A O 1
ATOM 1589 N N . ASP A 1 218 ? -12.789 2.277 -8.359 1 98.75 218 ASP A N 1
ATOM 1590 C CA . ASP A 1 218 ? -12.922 1.938 -9.773 1 98.75 218 ASP A CA 1
ATOM 1591 C C . ASP A 1 218 ? -13.031 0.427 -9.969 1 98.75 218 ASP A C 1
ATOM 1593 O O . ASP A 1 218 ? -13.852 -0.046 -10.758 1 98.75 218 ASP A O 1
ATOM 1597 N N . LEU A 1 219 ? -12.203 -0.332 -9.281 1 98.88 219 LEU A N 1
ATOM 1598 C CA . LEU A 1 219 ? -12.234 -1.787 -9.375 1 98.88 219 LEU A CA 1
ATOM 1599 C C . LEU A 1 219 ? -13.562 -2.342 -8.867 1 98.88 219 LEU A C 1
ATOM 1601 O O . LEU A 1 219 ? -14.125 -3.26 -9.469 1 98.88 219 LEU A O 1
ATOM 1605 N N . ALA A 1 220 ? -14.047 -1.813 -7.766 1 98.88 220 ALA A N 1
ATOM 1606 C CA . ALA A 1 220 ? -15.328 -2.25 -7.219 1 98.88 220 ALA A CA 1
ATOM 1607 C C . ALA A 1 220 ? -16.469 -1.969 -8.195 1 98.88 220 ALA A C 1
ATOM 1609 O O . ALA A 1 220 ? -17.328 -2.824 -8.414 1 98.88 220 ALA A O 1
ATOM 1610 N N . VAL A 1 221 ? -16.516 -0.751 -8.773 1 98.81 221 VAL A N 1
ATOM 1611 C CA . VAL A 1 221 ? -17.531 -0.355 -9.727 1 98.81 221 VAL A CA 1
ATOM 1612 C C . VAL A 1 221 ? -17.484 -1.265 -10.953 1 98.81 221 VAL A C 1
ATOM 1614 O O . VAL A 1 221 ? -18.516 -1.614 -11.523 1 98.81 221 VAL A O 1
ATOM 1617 N N . ALA A 1 222 ? -16.25 -1.68 -11.352 1 98.69 222 ALA A N 1
ATOM 1618 C CA . ALA A 1 222 ? -16.062 -2.547 -12.508 1 98.69 222 ALA A CA 1
ATOM 1619 C C . ALA A 1 222 ? -16.469 -3.982 -12.195 1 98.69 222 ALA A C 1
ATOM 1621 O O . ALA A 1 222 ? -16.516 -4.832 -13.086 1 98.69 222 ALA A O 1
ATOM 1622 N N . GLY A 1 223 ? -16.734 -4.297 -10.906 1 98.19 223 GLY A N 1
ATOM 1623 C CA . GLY A 1 223 ? -17.281 -5.59 -10.523 1 98.19 223 GLY A CA 1
ATOM 1624 C C . GLY A 1 223 ? -16.219 -6.574 -10.062 1 98.19 223 GLY A C 1
ATOM 1625 O O . GLY A 1 223 ? -16.469 -7.781 -10.016 1 98.19 223 GLY A O 1
ATOM 1626 N N . PHE A 1 224 ? -15.023 -6.129 -9.758 1 98.38 224 PHE A N 1
ATOM 1627 C CA . PHE A 1 224 ? -13.969 -7.008 -9.266 1 98.38 224 PHE A CA 1
ATOM 1628 C C . PHE A 1 224 ? -14.219 -7.395 -7.809 1 98.38 224 PHE A C 1
ATOM 1630 O O . PHE A 1 224 ? -14.312 -6.527 -6.938 1 98.38 224 PHE A O 1
ATOM 1637 N N . PRO A 1 225 ? -14.25 -8.656 -7.457 1 97.88 225 PRO A N 1
ATOM 1638 C CA . PRO A 1 225 ? -14.586 -9.07 -6.094 1 97.88 225 PRO A CA 1
ATOM 1639 C C . PRO A 1 225 ? -13.445 -8.836 -5.109 1 97.88 225 PRO A C 1
ATOM 1641 O O . PRO A 1 225 ? -12.273 -9.039 -5.453 1 97.88 225 PRO A O 1
ATOM 1644 N N . ALA A 1 226 ? -13.805 -8.453 -3.895 1 98.38 226 ALA A N 1
ATOM 1645 C CA . ALA A 1 226 ? -12.828 -8.195 -2.844 1 98.38 226 ALA A CA 1
ATOM 1646 C C . ALA A 1 226 ? -13.297 -8.758 -1.506 1 98.38 226 ALA A C 1
ATOM 1648 O O . ALA A 1 226 ? -14.43 -9.227 -1.387 1 98.38 226 ALA A O 1
ATOM 1649 N N . PRO A 1 227 ? -12.391 -8.789 -0.518 1 97.31 227 PRO A N 1
ATOM 1650 C CA . PRO A 1 227 ? -12.766 -9.32 0.794 1 97.31 227 PRO A CA 1
ATOM 1651 C C . PRO A 1 227 ? -13.953 -8.578 1.413 1 97.31 227 PRO A C 1
ATOM 1653 O O . PRO A 1 227 ? -14.047 -7.355 1.3 1 97.31 227 PRO A O 1
ATOM 1656 N N . SER A 1 228 ? -14.742 -9.328 2.1 1 95.75 228 SER A N 1
ATOM 1657 C CA . SER A 1 228 ? -15.945 -8.773 2.717 1 95.75 228 SER A CA 1
ATOM 1658 C C . SER A 1 228 ? -15.656 -8.266 4.125 1 95.75 228 SER A C 1
ATOM 1660 O O . SER A 1 228 ? -16.297 -7.332 4.598 1 95.75 228 SER A O 1
ATOM 1662 N N . ASN A 1 229 ? -14.711 -8.93 4.793 1 96.81 229 ASN A N 1
ATOM 1663 C CA . ASN A 1 229 ? -14.406 -8.555 6.168 1 96.81 229 ASN A CA 1
ATOM 1664 C C . ASN A 1 229 ? -13.164 -7.676 6.25 1 96.81 229 ASN A C 1
ATOM 1666 O O . ASN A 1 229 ? -12.211 -8.008 6.953 1 96.81 229 ASN A O 1
ATOM 1670 N N . SER A 1 230 ? -13.289 -6.559 5.617 1 98.12 230 SER A N 1
ATOM 1671 C CA . SER A 1 230 ? -12.156 -5.66 5.418 1 98.12 230 SER A CA 1
ATOM 1672 C C . SER A 1 230 ? -11.695 -5.047 6.738 1 98.12 230 SER A C 1
ATOM 1674 O O . SER A 1 230 ? -10.5 -4.863 6.961 1 98.12 230 SER A O 1
ATOM 1676 N N . LEU A 1 231 ? -12.602 -4.758 7.637 1 98.31 231 LEU A N 1
ATOM 1677 C CA . LEU A 1 231 ? -12.234 -4.082 8.875 1 98.31 231 LEU A CA 1
ATOM 1678 C C . LEU A 1 231 ? -12.086 -5.078 10.016 1 98.31 231 LEU A C 1
ATOM 1680 O O . LEU A 1 231 ? -11.07 -5.086 10.719 1 98.31 231 LEU A O 1
ATOM 1684 N N . GLU A 1 232 ? -12.961 -6.023 10.156 1 96.5 232 GLU A N 1
ATOM 1685 C CA . GLU A 1 232 ? -13.062 -6.828 11.367 1 96.5 232 GLU A CA 1
ATOM 1686 C C . GLU A 1 232 ? -12.562 -8.25 11.133 1 96.5 232 GLU A C 1
ATOM 1688 O O . GLU A 1 232 ? -12.547 -9.07 12.047 1 96.5 232 GLU A O 1
ATOM 1693 N N . GLY A 1 233 ? -12.195 -8.562 9.93 1 96.75 233 GLY A N 1
ATOM 1694 C CA . GLY A 1 233 ? -11.695 -9.898 9.656 1 96.75 233 GLY A CA 1
ATOM 1695 C C . GLY A 1 233 ? -10.43 -10.234 10.422 1 96.75 233 GLY A C 1
ATOM 1696 O O . GLY A 1 233 ? -9.789 -9.344 11 1 96.75 233 GLY A O 1
ATOM 1697 N N . PRO A 1 234 ? -10.055 -11.508 10.453 1 96.69 234 PRO A N 1
ATOM 1698 C CA . PRO A 1 234 ? -8.852 -11.93 11.18 1 96.69 234 PRO A CA 1
ATOM 1699 C C . PRO A 1 234 ? -7.582 -11.289 10.625 1 96.69 234 PRO A C 1
ATOM 1701 O O . PRO A 1 234 ? -6.586 -11.164 11.344 1 96.69 234 PRO A O 1
ATOM 1704 N N . PHE A 1 235 ? -7.598 -10.914 9.336 1 98.06 235 PHE A N 1
ATOM 1705 C CA . PHE A 1 235 ? -6.5 -10.164 8.734 1 98.06 235 PHE A CA 1
ATOM 1706 C C . PHE A 1 235 ? -6.996 -8.844 8.164 1 98.06 235 PHE A C 1
ATOM 1708 O O . PHE A 1 235 ? -6.527 -8.398 7.113 1 98.06 235 PHE A O 1
ATOM 1715 N N . GLY A 1 236 ? -8.023 -8.328 8.844 1 98.19 236 GLY A N 1
ATOM 1716 C CA . GLY A 1 236 ? -8.57 -7.031 8.469 1 98.19 236 GLY A CA 1
ATOM 1717 C C . GLY A 1 236 ? -7.82 -5.863 9.086 1 98.19 236 GLY A C 1
ATOM 1718 O O . GLY A 1 236 ? -6.77 -6.051 9.695 1 98.19 236 GLY A O 1
ATOM 1719 N N . TYR A 1 237 ? -8.312 -4.699 8.914 1 98.69 237 TYR A N 1
ATOM 1720 C CA . TYR A 1 237 ? -7.68 -3.447 9.312 1 98.69 237 TYR A CA 1
ATOM 1721 C C . TYR A 1 237 ? -7.387 -3.438 10.812 1 98.69 237 TYR A C 1
ATOM 1723 O O . TYR A 1 237 ? -6.25 -3.199 11.227 1 98.69 237 TYR A O 1
ATOM 1731 N N . PH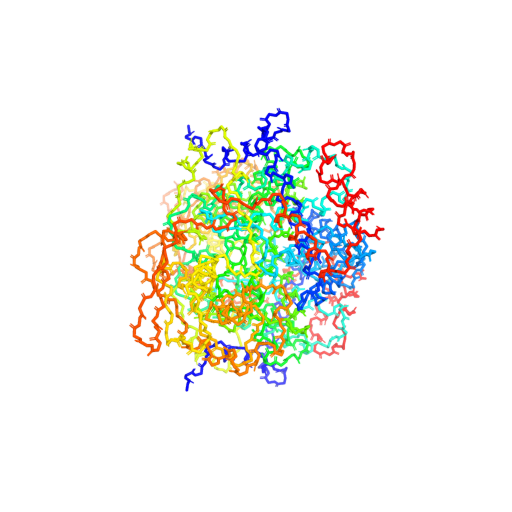E A 1 238 ? -8.398 -3.715 11.633 1 98.19 238 PHE A N 1
ATOM 1732 C CA . PHE A 1 238 ? -8.234 -3.578 13.078 1 98.19 238 PHE A CA 1
ATOM 1733 C C . PHE A 1 238 ? -7.301 -4.656 13.625 1 98.19 238 PHE A C 1
ATOM 1735 O O . PHE A 1 238 ? -6.559 -4.418 14.578 1 98.19 238 PHE A O 1
ATOM 1742 N N . SER A 1 239 ? -7.273 -5.836 13.016 1 97.62 239 SER A N 1
ATOM 1743 C CA . SER A 1 239 ? -6.426 -6.93 13.469 1 97.62 239 SER A CA 1
ATOM 1744 C C . SER A 1 239 ? -4.957 -6.664 13.156 1 97.62 239 SER A C 1
ATOM 1746 O O . SER A 1 239 ? -4.074 -7 13.945 1 97.62 239 SER A O 1
ATOM 1748 N N . LEU A 1 240 ? -4.711 -6.031 12.016 1 98.25 240 LEU A N 1
ATOM 1749 C CA . LEU A 1 240 ? -3.334 -5.949 11.547 1 98.25 240 LEU A CA 1
ATOM 1750 C C . LEU A 1 240 ? -2.746 -4.566 11.812 1 98.25 240 LEU A C 1
ATOM 1752 O O . LEU A 1 240 ? -1.562 -4.441 12.133 1 98.25 240 LEU A O 1
ATOM 1756 N N . PHE A 1 241 ? -3.531 -3.484 11.68 1 98.5 241 PHE A N 1
ATOM 1757 C CA . PHE A 1 241 ? -2.973 -2.141 11.609 1 98.5 241 PHE A CA 1
ATOM 1758 C C . PHE A 1 241 ? -3.166 -1.403 12.93 1 98.5 241 PHE A C 1
ATOM 1760 O O . PHE A 1 241 ? -2.527 -0.378 13.18 1 98.5 241 PHE A O 1
ATOM 1767 N N . GLU A 1 242 ? -4.07 -1.891 13.734 1 97.25 242 GLU A N 1
ATOM 1768 C CA . GLU A 1 242 ? -4.395 -1.181 14.969 1 97.25 242 GLU A CA 1
ATOM 1769 C C . GLU A 1 242 ? -4.234 -2.09 16.188 1 97.25 242 GLU A C 1
ATOM 1771 O O . GLU A 1 242 ? -4.027 -3.295 16.047 1 97.25 242 GLU A O 1
ATOM 1776 N N . ASN A 1 243 ? -4.234 -1.459 17.359 1 92.75 243 ASN A N 1
ATOM 1777 C CA . ASN A 1 243 ? -4.223 -2.158 18.641 1 92.75 243 ASN A CA 1
ATOM 1778 C C . ASN A 1 243 ? -5.457 -1.822 19.469 1 92.75 243 ASN A C 1
ATOM 1780 O O . ASN A 1 243 ? -5.738 -0.65 19.734 1 92.75 243 ASN A O 1
ATOM 1784 N N . ASP A 1 244 ? -6.219 -2.801 19.906 1 93.88 244 ASP A N 1
ATOM 1785 C CA . ASP A 1 244 ? -7.312 -2.607 20.859 1 93.88 244 ASP A CA 1
ATOM 1786 C C . ASP A 1 244 ? -8.375 -1.677 20.281 1 93.88 244 ASP A C 1
ATOM 1788 O O . ASP A 1 244 ? -8.531 -0.542 20.734 1 93.88 244 ASP A O 1
ATOM 1792 N N . ALA A 1 245 ? -9.164 -2.129 19.359 1 95.56 245 ALA A N 1
ATOM 1793 C CA . ALA A 1 245 ? -10.18 -1.319 18.688 1 95.56 245 ALA A CA 1
ATOM 1794 C C . ALA A 1 245 ? -11.586 -1.82 19.016 1 95.56 245 ALA A C 1
ATOM 1796 O O . ALA A 1 245 ? -11.797 -3.025 19.172 1 95.56 245 ALA A O 1
ATOM 1797 N N . ASP A 1 246 ? -12.516 -0.9 19.156 1 95.75 246 ASP A N 1
ATOM 1798 C CA . ASP A 1 246 ? -13.93 -1.209 19.344 1 95.75 246 ASP A CA 1
ATOM 1799 C C . ASP A 1 246 ? -14.805 -0.281 18.5 1 95.75 246 ASP A C 1
ATOM 1801 O O . ASP A 1 246 ? -15.344 0.7 19.016 1 95.75 246 ASP A O 1
ATOM 1805 N N . LEU A 1 247 ? -15.016 -0.647 17.297 1 96.19 247 LEU A N 1
ATOM 1806 C CA . LEU A 1 247 ? -15.766 0.18 16.359 1 96.19 247 LEU A CA 1
ATOM 1807 C C . LEU A 1 247 ? -17.234 0.25 16.75 1 96.19 247 LEU A C 1
ATOM 1809 O O . LEU A 1 247 ? -17.875 1.294 16.594 1 96.19 247 LEU A O 1
ATOM 1813 N N . ASN A 1 248 ? -17.797 -0.819 17.219 1 94.12 248 ASN A N 1
ATOM 1814 C CA . ASN A 1 248 ? -19.203 -0.862 17.594 1 94.12 248 ASN A CA 1
ATOM 1815 C C . ASN A 1 248 ? -19.516 0.149 18.703 1 94.12 248 ASN A C 1
ATOM 1817 O O . ASN A 1 248 ? -20.516 0.877 18.609 1 94.12 248 ASN A O 1
ATOM 1821 N N . ALA A 1 249 ? -18.719 0.171 19.703 1 93.12 249 ALA A N 1
ATOM 1822 C CA . ALA A 1 249 ? -18.906 1.123 20.797 1 93.12 249 ALA A CA 1
ATOM 1823 C C . ALA A 1 249 ? -18.781 2.561 20.297 1 93.12 249 ALA A C 1
ATOM 1825 O O . ALA A 1 249 ? -19.547 3.436 20.719 1 93.12 249 ALA A O 1
ATOM 1826 N N . THR A 1 250 ? -17.891 2.795 19.406 1 94.38 250 THR A N 1
ATOM 1827 C CA . THR A 1 250 ? -17.656 4.125 18.859 1 94.38 250 THR A CA 1
ATOM 1828 C C . THR A 1 250 ? -18.875 4.605 18.078 1 94.38 250 THR A C 1
ATOM 1830 O O . THR A 1 250 ? -19.297 5.758 18.219 1 94.38 250 THR A O 1
ATOM 1833 N N . LEU A 1 251 ? -19.469 3.756 17.266 1 93.12 251 LEU A N 1
ATOM 1834 C CA . LEU A 1 251 ? -20.594 4.125 16.422 1 93.12 251 LEU A CA 1
ATOM 1835 C C . LEU A 1 251 ? -21.844 4.359 17.266 1 93.12 251 LEU A C 1
ATOM 1837 O O . LEU A 1 251 ? -22.703 5.172 16.891 1 93.12 251 LEU A O 1
ATOM 1841 N N . LYS A 1 252 ? -22.016 3.688 18.344 1 85.06 252 LYS A N 1
ATOM 1842 C CA . LYS A 1 252 ? -23.156 3.871 19.234 1 85.06 252 LYS A CA 1
ATOM 1843 C C . LYS A 1 252 ? -23.125 5.254 19.875 1 85.06 252 LYS A C 1
ATOM 1845 O O . LYS A 1 252 ? -24.172 5.906 20.016 1 85.06 252 LYS A O 1
ATOM 1850 N N . ILE A 1 253 ? -22 5.816 20.094 1 77.12 253 ILE A N 1
ATOM 1851 C CA . ILE A 1 253 ? -21.828 7.09 20.781 1 77.12 253 ILE A CA 1
ATOM 1852 C C . ILE A 1 253 ? -22.016 8.242 19.797 1 77.12 253 ILE A C 1
ATOM 1854 O O . ILE A 1 253 ? -22.484 9.312 20.172 1 77.12 253 ILE A O 1
ATOM 1858 N N . GLN A 1 254 ? -21.859 8.039 18.531 1 74.5 254 GLN A N 1
ATOM 1859 C CA . GLN A 1 254 ? -21.797 9.07 17.5 1 74.5 254 GLN A CA 1
ATOM 1860 C C . GLN A 1 254 ? -23.188 9.383 16.953 1 74.5 254 GLN A C 1
ATOM 1862 O O . GLN A 1 254 ? -23.359 10.336 16.203 1 74.5 254 GLN A O 1
ATOM 1867 N N . GLU A 1 255 ? -24.094 8.82 17.438 1 73.56 255 GLU A N 1
ATOM 1868 C CA . GLU A 1 255 ? -25.422 8.984 16.828 1 73.56 255 GLU A CA 1
ATOM 1869 C C . GLU A 1 255 ? -25.906 10.422 16.938 1 73.56 255 GLU A C 1
ATOM 1871 O O . GLU A 1 255 ? -25.781 11.039 18 1 73.56 255 GLU A O 1
ATOM 1876 N N . GLY A 1 256 ? -26.188 11.031 15.852 1 74.75 256 GLY A N 1
ATOM 1877 C CA . GLY A 1 256 ? -26.875 12.312 15.805 1 74.75 256 GLY A CA 1
ATOM 1878 C C . GLY A 1 256 ? -25.938 13.469 15.477 1 74.75 256 GLY A C 1
ATOM 1879 O O . GLY A 1 256 ? -26.375 14.625 15.461 1 74.75 256 GLY A O 1
ATOM 1880 N N . TYR A 1 257 ? -24.672 13.234 15.336 1 88.12 257 TYR A N 1
ATOM 1881 C CA . TYR A 1 257 ? -23.859 14.352 14.875 1 88.12 257 TYR A CA 1
ATOM 1882 C C . TYR A 1 257 ? -22.703 13.859 14.008 1 88.12 257 TYR A C 1
ATOM 1884 O O . TYR A 1 257 ? -22.406 12.664 13.984 1 88.12 257 TYR A O 1
ATOM 1892 N N . HIS A 1 258 ? -22.016 14.734 13.25 1 96.12 258 HIS A N 1
ATOM 1893 C CA . HIS A 1 258 ? -20.922 14.422 12.336 1 96.12 258 HIS A CA 1
ATOM 1894 C C . HIS A 1 258 ? -19.578 14.836 12.922 1 96.12 258 HIS A C 1
ATOM 1896 O O . HIS A 1 258 ? -19.438 15.938 13.453 1 96.12 258 HIS A O 1
ATOM 1902 N N . ARG A 1 259 ? -18.578 14.047 12.75 1 97.31 259 ARG A N 1
ATOM 1903 C CA . ARG A 1 259 ? -17.281 14.203 13.422 1 97.31 259 ARG A CA 1
ATOM 1904 C C . ARG A 1 259 ? -16.469 15.312 12.773 1 97.31 259 ARG A C 1
ATOM 1906 O O . ARG A 1 259 ? -15.477 15.773 13.352 1 97.31 259 ARG A O 1
ATOM 1913 N N . ILE A 1 260 ? -16.906 15.812 11.625 1 98.12 260 ILE A N 1
ATOM 1914 C CA . ILE A 1 260 ? -16.219 16.953 11.023 1 98.12 260 ILE A CA 1
ATOM 1915 C C . ILE A 1 260 ? -16.203 18.125 12.008 1 98.12 260 ILE A C 1
ATOM 1917 O O . ILE A 1 260 ? -15.312 18.969 11.945 1 98.12 260 ILE A O 1
ATOM 1921 N N . GLN A 1 261 ? -17.141 18.172 12.953 1 97.31 261 GLN A N 1
ATOM 1922 C CA . GLN A 1 261 ? -17.188 19.203 13.977 1 97.31 261 GLN A CA 1
ATOM 1923 C C . GLN A 1 261 ? -16.047 19.078 14.969 1 97.31 261 GLN A C 1
ATOM 1925 O O . GLN A 1 261 ? -15.742 20.016 15.711 1 97.31 261 GLN A O 1
ATOM 1930 N N . GLU A 1 262 ? -15.391 17.906 14.945 1 97.19 262 GLU A N 1
ATOM 1931 C CA . GLU A 1 262 ? -14.32 17.625 15.906 1 97.19 262 GLU A CA 1
ATOM 1932 C C . GLU A 1 262 ? -12.953 17.922 15.305 1 97.19 262 GLU A C 1
ATOM 1934 O O . GLU A 1 262 ? -11.93 17.828 15.992 1 97.19 262 GLU A O 1
ATOM 1939 N N . VAL A 1 263 ? -12.883 18.328 14.062 1 98.25 263 VAL A N 1
ATOM 1940 C CA . VAL A 1 263 ? -11.625 18.609 13.375 1 98.25 263 VAL A CA 1
ATOM 1941 C C . VAL A 1 263 ? -11.023 19.906 13.914 1 98.25 263 VAL A C 1
ATOM 1943 O O . VAL A 1 263 ? -11.75 20.844 14.242 1 98.25 263 VAL A O 1
ATOM 1946 N N . SER A 1 264 ? -9.734 19.938 13.992 1 98.19 264 SER A N 1
ATOM 1947 C CA . SER A 1 264 ? -9 21.094 14.492 1 98.19 264 SER A CA 1
ATOM 1948 C C . SER A 1 264 ? -8.188 21.766 13.383 1 98.19 264 SER A C 1
ATOM 1950 O O . SER A 1 264 ? -7.648 21.078 12.508 1 98.19 264 SER A O 1
ATOM 1952 N N . TRP A 1 265 ? -8.086 23.078 13.477 1 97.31 265 TRP A N 1
ATOM 1953 C CA . TRP A 1 265 ? -7.062 23.797 12.711 1 97.31 265 TRP A CA 1
ATOM 1954 C C . TRP A 1 265 ? -5.672 23.5 13.266 1 97.31 265 TRP A C 1
ATOM 1956 O O . TRP A 1 265 ? -5.52 23.203 14.453 1 97.31 265 TRP A O 1
ATOM 1966 N N . LYS A 1 266 ? -4.715 23.625 12.406 1 97.81 266 LYS A N 1
ATOM 1967 C CA . LYS A 1 266 ? -3.338 23.828 12.844 1 97.81 266 LYS A CA 1
ATOM 1968 C C . LYS A 1 266 ? -2.896 25.266 12.633 1 97.81 266 LYS A C 1
ATOM 1970 O O . LYS A 1 266 ? -2.551 25.656 11.516 1 97.81 266 LYS A O 1
ATOM 1975 N N . PRO A 1 267 ? -2.846 25.953 13.75 1 97.69 267 PRO A N 1
ATOM 1976 C CA . PRO A 1 267 ? -2.461 27.359 13.625 1 97.69 267 PRO A CA 1
ATOM 1977 C C . PRO A 1 267 ? -1.014 27.547 13.18 1 97.69 267 PRO A C 1
ATOM 1979 O O . PRO A 1 267 ? -0.655 28.594 12.641 1 97.69 267 PRO A O 1
ATOM 1982 N N . PHE A 1 268 ? -0.182 26.578 13.375 1 98 268 PHE A N 1
ATOM 1983 C CA . PHE A 1 268 ? 1.233 26.609 13.031 1 98 268 PHE A CA 1
ATOM 1984 C C . PHE A 1 268 ? 1.593 25.469 12.094 1 98 268 PHE A C 1
ATOM 1986 O O . PHE A 1 268 ? 1.021 24.375 12.188 1 98 268 PHE A O 1
ATOM 1993 N N . PRO A 1 269 ? 2.521 25.719 11.156 1 98.12 269 PRO A N 1
ATOM 1994 C CA . PRO A 1 269 ? 2.895 24.688 10.188 1 98.12 269 PRO A CA 1
ATOM 1995 C C . PRO A 1 269 ? 3.879 23.656 10.758 1 98.12 269 PRO A C 1
ATOM 1997 O O . PRO A 1 269 ? 4.98 23.5 10.227 1 98.12 269 PRO A O 1
ATOM 2000 N N . THR A 1 270 ? 3.514 22.953 11.805 1 97.5 270 THR A N 1
ATOM 2001 C CA . THR A 1 270 ? 4.309 21.969 12.523 1 97.5 270 THR A CA 1
ATOM 2002 C C . THR A 1 270 ? 3.439 20.797 12.984 1 97.5 270 THR A C 1
ATOM 2004 O O . THR A 1 270 ? 2.213 20.844 12.852 1 97.5 270 THR A O 1
ATOM 2007 N N . GLY A 1 271 ? 4.09 19.766 13.5 1 96.62 271 GLY A N 1
ATOM 2008 C CA . GLY A 1 271 ? 3.307 18.734 14.148 1 96.62 271 GLY A CA 1
ATOM 2009 C C . GLY A 1 271 ? 2.385 19.266 15.227 1 96.62 271 GLY A C 1
ATOM 2010 O O . GLY A 1 271 ? 2.762 20.156 15.992 1 96.62 271 GLY A O 1
ATOM 2011 N N . ARG A 1 272 ? 1.196 18.703 15.242 1 97.25 272 ARG A N 1
ATOM 2012 C CA . ARG A 1 272 ? 0.169 19.172 16.172 1 97.25 272 ARG A CA 1
ATOM 2013 C C . ARG A 1 272 ? 0.634 19.031 17.609 1 97.25 272 ARG A C 1
ATOM 2015 O O . ARG A 1 272 ? 0.286 19.859 18.453 1 97.25 272 ARG A O 1
ATOM 2022 N N . ALA A 1 273 ? 1.467 18.141 17.859 1 96.19 273 ALA A N 1
ATOM 2023 C CA . ALA A 1 273 ? 1.945 17.828 19.219 1 96.19 273 ALA A CA 1
ATOM 2024 C C . ALA A 1 273 ? 2.795 18.969 19.766 1 96.19 273 ALA A C 1
ATOM 2026 O O . ALA A 1 273 ? 2.986 19.094 20.969 1 96.19 273 ALA A O 1
ATOM 2027 N N . ALA A 1 274 ? 3.217 19.828 18.922 1 97.62 274 ALA A N 1
ATOM 2028 C CA . ALA A 1 274 ? 4.086 20.922 19.359 1 97.62 274 ALA A CA 1
ATOM 2029 C C . ALA A 1 274 ? 3.27 22.156 19.734 1 97.62 274 ALA A C 1
ATOM 2031 O O . ALA A 1 274 ? 3.785 23.094 20.359 1 97.62 274 ALA A O 1
ATOM 2032 N N . HIS A 1 275 ? 2.018 22.203 19.406 1 98.06 275 HIS A N 1
ATOM 2033 C CA . HIS A 1 275 ? 1.246 23.438 19.422 1 98.06 275 HIS A CA 1
ATOM 2034 C C . HIS A 1 275 ? 1.028 23.938 20.844 1 98.06 275 HIS A C 1
ATOM 2036 O O . HIS A 1 275 ? 1.08 25.141 21.094 1 98.06 275 HIS A O 1
ATOM 2042 N N . GLY A 1 276 ? 0.742 23.031 21.75 1 97.62 276 GLY A N 1
ATOM 2043 C CA . GLY A 1 276 ? 0.606 23.453 23.141 1 97.62 276 GLY A CA 1
ATOM 2044 C C . GLY A 1 276 ? 1.857 24.109 23.688 1 97.62 276 GLY A C 1
ATOM 2045 O O . GLY A 1 276 ? 1.775 25.125 24.391 1 97.62 276 GLY A O 1
ATOM 2046 N N . ALA A 1 277 ? 2.967 23.531 23.359 1 98.06 277 ALA A N 1
ATOM 2047 C CA . ALA A 1 277 ? 4.254 24.062 23.812 1 98.06 277 ALA A CA 1
ATOM 2048 C C . ALA A 1 277 ? 4.539 25.422 23.172 1 98.06 277 ALA A C 1
ATOM 2050 O O . ALA A 1 277 ? 5.094 26.312 23.812 1 98.06 277 ALA A O 1
ATOM 2051 N N . ILE A 1 278 ? 4.207 25.594 21.922 1 98.31 278 ILE A N 1
ATOM 2052 C CA . ILE A 1 278 ? 4.391 26.859 21.219 1 98.31 278 ILE A CA 1
ATOM 2053 C C . ILE A 1 278 ? 3.584 27.953 21.906 1 98.31 278 ILE A C 1
ATOM 2055 O O . ILE A 1 278 ? 4.113 29.031 22.203 1 98.31 278 ILE A O 1
ATOM 2059 N N . VAL A 1 279 ? 2.328 27.656 22.219 1 97.81 279 VAL A N 1
ATOM 2060 C CA . VAL A 1 279 ? 1.438 28.641 22.844 1 97.81 279 VAL A CA 1
ATOM 2061 C C . VAL A 1 279 ? 1.93 28.969 24.25 1 97.81 279 VAL A C 1
ATOM 2063 O O . VAL A 1 279 ? 1.892 30.125 24.672 1 97.81 279 VAL A O 1
ATOM 2066 N N . ALA A 1 280 ? 2.373 27.953 24.953 1 97.88 280 ALA A N 1
ATOM 2067 C CA . ALA A 1 280 ? 2.92 28.172 26.281 1 97.88 280 ALA A CA 1
ATOM 2068 C C . ALA A 1 280 ? 4.109 29.125 26.234 1 97.88 280 ALA A C 1
ATOM 2070 O O . ALA A 1 280 ? 4.199 30.062 27.031 1 97.88 280 ALA A O 1
ATOM 2071 N N . LEU A 1 281 ? 4.996 28.891 25.344 1 97.88 281 LEU A N 1
ATOM 2072 C CA . LEU A 1 281 ? 6.176 29.734 25.203 1 97.88 281 LEU A CA 1
ATOM 2073 C C . LEU A 1 281 ? 5.785 31.156 24.766 1 97.88 281 LEU A C 1
ATOM 2075 O O . LEU A 1 281 ? 6.367 32.125 25.25 1 97.88 281 LEU A O 1
ATOM 2079 N N . GLN A 1 282 ? 4.875 31.266 23.844 1 97.62 282 GLN A N 1
ATOM 2080 C CA . GLN A 1 282 ? 4.387 32.594 23.438 1 97.62 282 GLN A CA 1
ATOM 2081 C C . GLN A 1 282 ? 3.848 33.375 24.641 1 97.62 282 GLN A C 1
ATOM 2083 O O . GLN A 1 282 ? 4.125 34.562 24.781 1 97.62 282 GLN A O 1
ATOM 2088 N N . ASN A 1 283 ? 3.078 32.688 25.422 1 97.31 283 ASN A N 1
ATOM 2089 C CA . ASN A 1 283 ? 2.529 33.312 26.625 1 97.31 283 ASN A CA 1
ATOM 2090 C C . ASN A 1 283 ? 3.631 33.781 27.562 1 97.31 283 ASN A C 1
ATOM 2092 O O . ASN A 1 283 ? 3.529 34.875 28.141 1 97.31 283 ASN A O 1
ATOM 2096 N N . MET A 1 284 ? 4.66 33.031 27.734 1 97.19 284 MET A N 1
ATOM 2097 C CA . MET A 1 284 ? 5.773 33.375 28.609 1 97.19 284 MET A CA 1
ATOM 2098 C C . MET A 1 284 ? 6.512 34.594 28.062 1 97.19 284 MET A C 1
ATOM 2100 O O . MET A 1 284 ? 6.949 35.469 28.844 1 97.19 284 MET A O 1
ATOM 2104 N N . VAL A 1 285 ? 6.668 34.625 26.797 1 96.44 285 VAL A N 1
ATOM 2105 C CA . VAL A 1 285 ? 7.348 35.75 26.156 1 96.44 285 VAL A CA 1
ATOM 2106 C C . VAL A 1 285 ? 6.504 37.031 26.328 1 96.44 285 VAL A C 1
ATOM 2108 O O . VAL A 1 285 ? 7.02 38.062 26.703 1 96.44 285 VAL A O 1
ATOM 2111 N N . GLU A 1 286 ? 5.25 36.938 26.078 1 95.25 286 GLU A N 1
ATOM 2112 C CA . GLU A 1 286 ? 4.359 38.094 26.062 1 95.25 286 GLU A CA 1
ATOM 2113 C C . GLU A 1 286 ? 4.043 38.562 27.469 1 95.25 286 GLU A C 1
ATOM 2115 O O . GLU A 1 286 ? 4.062 39.781 27.734 1 95.25 286 GLU A O 1
ATOM 2120 N N . SER A 1 287 ? 3.73 37.656 28.391 1 93.44 287 SER A N 1
ATOM 2121 C CA . SER A 1 287 ? 3.191 38.031 29.688 1 93.44 287 SER A CA 1
ATOM 2122 C C . SER A 1 287 ? 4.285 38.094 30.75 1 93.44 287 SER A C 1
ATOM 2124 O O . SER A 1 287 ? 4.152 38.781 31.766 1 93.44 287 SER A O 1
ATOM 2126 N N . GLU A 1 288 ? 5.363 37.312 30.469 1 91.12 288 GLU A N 1
ATOM 2127 C CA . GLU A 1 288 ? 6.367 37.219 31.531 1 91.12 288 GLU A CA 1
ATOM 2128 C C . GLU A 1 288 ? 7.711 37.781 31.078 1 91.12 288 GLU A C 1
ATOM 2130 O O . GLU A 1 288 ? 8.711 37.656 31.781 1 91.12 288 GLU A O 1
ATOM 2135 N N . ASN A 1 289 ? 7.816 38.312 29.938 1 92.69 289 ASN A N 1
ATOM 2136 C CA . ASN A 1 289 ? 9 38.938 29.359 1 92.69 289 ASN A CA 1
ATOM 2137 C C . ASN A 1 289 ? 10.18 37.969 29.297 1 92.69 289 ASN A C 1
ATOM 2139 O O . ASN A 1 289 ? 11.305 38.344 29.625 1 92.69 289 ASN A O 1
ATOM 2143 N N . LEU A 1 290 ? 9.836 36.719 29.031 1 95.88 290 LEU A N 1
ATOM 2144 C CA . LEU A 1 290 ? 10.891 35.75 28.781 1 95.88 290 LEU A CA 1
ATOM 2145 C C . LEU A 1 290 ? 11.672 36.094 27.516 1 95.88 290 LEU A C 1
ATOM 2147 O O . LEU A 1 290 ? 11.078 36.406 26.484 1 95.88 290 LEU A O 1
ATOM 2151 N N . THR A 1 291 ? 13.039 36.094 27.625 1 96.06 291 THR A N 1
ATOM 2152 C CA . THR A 1 291 ? 13.898 36.406 26.5 1 96.06 291 THR A CA 1
ATOM 2153 C C . THR A 1 291 ? 14.883 35.25 26.266 1 96.06 291 THR A C 1
ATOM 2155 O O . THR A 1 291 ? 15.047 34.375 27.109 1 96.06 291 THR A O 1
ATOM 2158 N N . THR A 1 292 ? 15.516 35.281 25.062 1 96.38 292 THR A N 1
ATOM 2159 C CA . THR A 1 292 ? 16.531 34.281 24.734 1 96.38 292 THR A CA 1
ATOM 2160 C C . THR A 1 292 ? 17.672 34.312 25.734 1 96.38 292 THR A C 1
ATOM 2162 O O . THR A 1 292 ? 18.234 33.281 26.094 1 96.38 292 THR A O 1
ATOM 2165 N N . GLU A 1 293 ? 17.984 35.469 26.188 1 95.56 293 GLU A N 1
ATOM 2166 C CA . GLU A 1 293 ? 19.109 35.656 27.094 1 95.56 293 GLU A CA 1
ATOM 2167 C C . GLU A 1 293 ? 18.75 35.219 28.516 1 95.56 293 GLU A C 1
ATOM 2169 O O . GLU A 1 293 ? 19.609 34.688 29.234 1 95.56 293 GLU A O 1
ATOM 2174 N N . SER A 1 294 ? 17.562 35.375 28.891 1 96.75 294 SER A N 1
ATOM 2175 C CA . SER A 1 294 ? 17.172 35.094 30.266 1 96.75 294 SER A CA 1
ATOM 2176 C C . SER A 1 294 ? 16.875 33.625 30.453 1 96.75 294 SER A C 1
ATOM 2178 O O . SER A 1 294 ? 16.797 33.125 31.578 1 96.75 294 SER A O 1
ATOM 2180 N N . LEU A 1 295 ? 16.672 32.844 29.359 1 98.12 295 LEU A N 1
ATOM 2181 C CA . LEU A 1 295 ? 16.297 31.438 29.484 1 98.12 295 LEU A CA 1
ATOM 2182 C C . LEU A 1 295 ? 17.5 30.594 29.859 1 98.12 295 LEU A C 1
ATOM 2184 O O . LEU A 1 295 ? 18.531 30.641 29.188 1 98.12 295 LEU A O 1
ATOM 2188 N N . ASP A 1 296 ? 17.328 29.797 30.875 1 98.19 296 ASP A N 1
ATOM 2189 C CA . ASP A 1 296 ? 18.312 28.781 31.219 1 98.19 296 ASP A CA 1
ATOM 2190 C C . ASP A 1 296 ? 17.906 27.422 30.656 1 98.19 296 ASP A C 1
ATOM 2192 O O . ASP A 1 296 ? 18.75 26.688 30.125 1 98.19 296 ASP A O 1
ATOM 2196 N N . ARG A 1 297 ? 16.656 27.062 30.906 1 98.31 297 ARG A N 1
ATOM 2197 C CA . ARG A 1 297 ? 16.125 25.781 30.469 1 98.31 297 ARG A CA 1
ATOM 2198 C C . ARG A 1 297 ? 14.617 25.812 30.328 1 98.31 297 ARG A C 1
ATOM 2200 O O . ARG A 1 297 ? 13.922 26.391 31.172 1 98.31 297 ARG A O 1
ATOM 2207 N N . PHE A 1 298 ? 14.125 25.25 29.328 1 98.69 298 PHE A N 1
ATOM 2208 C CA . PHE A 1 298 ? 12.688 25.078 29.156 1 98.69 298 PHE A CA 1
ATOM 2209 C C . PHE A 1 298 ? 12.32 23.609 29 1 98.69 298 PHE A C 1
ATOM 2211 O O . PHE A 1 298 ? 12.961 22.875 28.25 1 98.69 298 PHE A O 1
ATOM 2218 N N . VAL A 1 299 ? 11.312 23.125 29.703 1 98.69 299 VAL A N 1
ATOM 2219 C CA . VAL A 1 299 ? 10.805 21.766 29.594 1 98.69 299 VAL A CA 1
ATOM 2220 C C . VAL A 1 299 ? 9.297 21.797 29.359 1 98.69 299 VAL A C 1
ATOM 2222 O O . VAL A 1 299 ? 8.555 22.438 30.109 1 98.69 299 VAL A O 1
ATOM 2225 N N . TYR A 1 300 ? 8.836 21.219 28.297 1 98.62 300 TYR A N 1
ATOM 2226 C CA . TYR A 1 300 ? 7.418 20.938 28.109 1 98.62 300 TYR A CA 1
ATOM 2227 C C . TYR A 1 300 ? 7.074 19.547 28.625 1 98.62 300 TYR A C 1
ATOM 2229 O O . TYR A 1 300 ? 7.402 18.547 27.984 1 98.62 300 TYR A O 1
ATOM 2237 N N . ARG A 1 301 ? 6.48 19.438 29.766 1 98.31 301 ARG A N 1
ATOM 2238 C CA . ARG A 1 301 ? 6.039 18.172 30.344 1 98.31 301 ARG A CA 1
ATOM 2239 C C . ARG A 1 301 ? 4.625 17.812 29.891 1 98.31 301 ARG A C 1
ATOM 2241 O O . ARG A 1 301 ? 3.668 18.516 30.234 1 98.31 301 ARG A O 1
ATOM 2248 N N . ALA A 1 302 ? 4.527 16.812 29.156 1 97.81 302 ALA A N 1
ATOM 2249 C CA . ALA A 1 302 ? 3.283 16.531 28.438 1 97.81 302 ALA A CA 1
ATOM 2250 C C . ALA A 1 302 ? 3.045 15.031 28.312 1 97.81 302 ALA A C 1
ATOM 2252 O O . ALA A 1 302 ? 3.898 14.227 28.688 1 97.81 302 ALA A O 1
ATOM 2253 N N . PRO A 1 303 ? 1.806 14.602 27.812 1 94.5 303 PRO A N 1
ATOM 2254 C CA . PRO A 1 303 ? 1.543 13.188 27.578 1 94.5 303 PRO A CA 1
ATOM 2255 C C . PRO A 1 303 ? 2.598 12.531 26.672 1 94.5 303 PRO A C 1
ATOM 2257 O O . PRO A 1 303 ? 3.146 13.188 25.797 1 94.5 303 PRO A O 1
ATOM 2260 N N . PRO A 1 304 ? 2.779 11.227 26.844 1 93.25 304 PRO A N 1
ATOM 2261 C CA . PRO A 1 304 ? 3.873 10.508 26.172 1 93.25 304 PRO A CA 1
ATOM 2262 C C . PRO A 1 304 ? 3.83 10.648 24.656 1 93.25 304 PRO A C 1
ATOM 2264 O O . PRO A 1 304 ? 4.875 10.664 24 1 93.25 304 PRO A O 1
ATOM 2267 N N . LEU A 1 305 ? 2.703 10.758 24.094 1 90.88 305 LEU A N 1
ATOM 2268 C CA . LEU A 1 305 ? 2.562 10.906 22.656 1 90.88 305 LEU A CA 1
ATOM 2269 C C . LEU A 1 305 ? 3.338 12.117 22.156 1 90.88 305 LEU A C 1
ATOM 2271 O O . LEU A 1 305 ? 3.945 12.07 21.078 1 90.88 305 LEU A O 1
ATOM 2275 N N . ILE A 1 306 ? 3.312 13.148 22.906 1 95.62 306 ILE A N 1
ATOM 2276 C CA . ILE A 1 306 ? 3.914 14.422 22.516 1 95.62 306 ILE A CA 1
ATOM 2277 C C . ILE A 1 306 ? 5.434 14.281 22.469 1 95.62 306 ILE A C 1
ATOM 2279 O O . ILE A 1 306 ? 6.074 14.688 21.5 1 95.62 306 ILE A O 1
ATOM 2283 N N . GLU A 1 307 ? 5.953 13.688 23.516 1 95.5 307 GLU A N 1
ATOM 2284 C CA . GLU A 1 307 ? 7.395 13.461 23.516 1 95.5 307 GLU A CA 1
ATOM 2285 C C . GLU A 1 307 ? 7.82 12.586 22.344 1 95.5 307 GLU A C 1
ATOM 2287 O O . GLU A 1 307 ? 8.82 12.867 21.672 1 95.5 307 GLU A O 1
ATOM 2292 N N . ARG A 1 308 ? 7.043 11.625 22.062 1 90.38 308 ARG A N 1
ATOM 2293 C CA . ARG A 1 308 ? 7.348 10.68 20.984 1 90.38 308 ARG A CA 1
ATOM 2294 C C . ARG A 1 308 ? 7.328 11.375 19.625 1 90.38 308 ARG A C 1
ATOM 2296 O O . ARG A 1 308 ? 8.117 11.039 18.75 1 90.38 308 ARG A O 1
ATOM 2303 N N . LEU A 1 309 ? 6.469 12.336 19.484 1 93.06 309 LEU A N 1
ATOM 2304 C CA . LEU A 1 309 ? 6.23 12.891 18.156 1 93.06 309 LEU A CA 1
ATOM 2305 C C . LEU A 1 309 ? 7.125 14.094 17.891 1 93.06 309 LEU A C 1
ATOM 2307 O O . LEU A 1 309 ? 7.547 14.336 16.766 1 93.06 309 LEU A O 1
ATOM 2311 N N . VAL A 1 310 ? 7.488 14.867 18.984 1 96.69 310 VAL A N 1
ATOM 2312 C CA . VAL A 1 310 ? 8.156 16.125 18.672 1 96.69 310 VAL A CA 1
ATOM 2313 C C . VAL A 1 310 ? 9.328 16.344 19.609 1 96.69 310 VAL A C 1
ATOM 2315 O O . VAL A 1 310 ? 9.945 17.422 19.609 1 96.69 310 VAL A O 1
ATOM 2318 N N . GLY A 1 311 ? 9.727 15.367 20.391 1 96.56 311 GLY A N 1
ATOM 2319 C CA . GLY A 1 311 ? 10.789 15.5 21.375 1 96.56 311 GLY A CA 1
ATOM 2320 C C . GLY A 1 311 ? 12.164 15.227 20.797 1 96.56 311 GLY A C 1
ATOM 2321 O O . GLY A 1 311 ? 13.086 14.859 21.531 1 96.56 311 GLY A O 1
ATOM 2322 N N . ARG A 1 312 ? 12.367 15.414 19.562 1 95.06 312 ARG A N 1
ATOM 2323 C CA . ARG A 1 312 ? 13.641 15.125 18.922 1 95.06 312 ARG A CA 1
ATOM 2324 C C . ARG A 1 312 ? 14.656 16.219 19.188 1 95.06 312 ARG A C 1
ATOM 2326 O O . ARG A 1 312 ? 14.281 17.375 19.469 1 95.06 312 ARG A O 1
ATOM 2333 N N . ARG A 1 313 ? 15.883 15.859 19.047 1 95.38 313 ARG A N 1
ATOM 2334 C CA . ARG A 1 313 ? 16.969 16.812 19.25 1 95.38 313 ARG A CA 1
ATOM 2335 C C . ARG A 1 313 ? 17.328 17.516 17.953 1 95.38 313 ARG A C 1
ATOM 2337 O O . ARG A 1 313 ? 17.375 16.891 16.891 1 95.38 313 ARG A O 1
ATOM 2344 N N . PRO A 1 314 ? 17.562 18.75 18.094 1 96.38 314 PRO A N 1
ATOM 2345 C CA . PRO A 1 314 ? 17.984 19.484 16.891 1 96.38 314 PRO A CA 1
ATOM 2346 C C . PRO A 1 314 ? 19.422 19.156 16.484 1 96.38 314 PRO A C 1
ATOM 2348 O O . PRO A 1 314 ? 20.219 18.734 17.312 1 96.38 314 PRO A O 1
ATOM 2351 N N . PHE A 1 315 ? 19.719 19.234 15.211 1 95.12 315 PHE A N 1
ATOM 2352 C CA . PHE A 1 315 ? 21.078 19.078 14.734 1 95.12 315 PHE A CA 1
ATOM 2353 C C . PHE A 1 315 ? 21.281 19.844 13.438 1 95.12 315 PHE A C 1
ATOM 2355 O O . PHE A 1 315 ? 20.328 20.141 12.719 1 95.12 315 PHE A O 1
ATOM 2362 N N . SER A 1 316 ? 22.531 20.203 13.25 1 94.69 316 SER A N 1
ATOM 2363 C CA . SER A 1 316 ? 22.859 20.875 12 1 94.69 316 SER A CA 1
ATOM 2364 C C . SER A 1 316 ? 22.609 19.969 10.805 1 94.69 316 SER A C 1
ATOM 2366 O O . SER A 1 316 ? 22.922 18.781 10.828 1 94.69 316 SER A O 1
ATOM 2368 N N . GLY A 1 317 ? 21.984 20.562 9.828 1 94.94 317 GLY A N 1
ATOM 2369 C CA . GLY A 1 317 ? 21.719 19.812 8.617 1 94.94 317 GLY A CA 1
ATOM 2370 C C . GLY A 1 317 ? 20.406 19.078 8.633 1 94.94 317 GLY A C 1
ATOM 2371 O O . GLY A 1 317 ? 20.062 18.375 7.684 1 94.94 317 GLY A O 1
ATOM 2372 N N . MET A 1 318 ? 19.625 19.25 9.672 1 94.94 318 MET A N 1
ATOM 2373 C CA . MET A 1 318 ? 18.328 18.562 9.719 1 94.94 318 MET A CA 1
ATOM 2374 C C . MET A 1 318 ? 17.422 19.031 8.586 1 94.94 318 MET A C 1
ATOM 2376 O O . MET A 1 318 ? 17.562 20.172 8.109 1 94.94 318 MET A O 1
ATOM 2380 N N . SER A 1 319 ? 16.547 18.156 8.141 1 95.06 319 SER A N 1
ATOM 2381 C CA . SER A 1 319 ? 15.617 18.484 7.062 1 95.06 319 SER A CA 1
ATOM 2382 C C . SER A 1 319 ? 14.438 19.297 7.578 1 95.06 319 SER A C 1
ATOM 2384 O O . SER A 1 319 ? 14.203 19.375 8.789 1 95.06 319 SER A O 1
ATOM 2386 N N . VAL A 1 320 ? 13.758 19.938 6.672 1 96.38 320 VAL A N 1
ATOM 2387 C CA . VAL A 1 320 ? 12.555 20.688 6.996 1 96.38 320 VAL A CA 1
ATOM 2388 C C . VAL A 1 320 ? 11.539 19.781 7.688 1 96.38 320 VAL A C 1
ATOM 2390 O O . VAL A 1 320 ? 10.945 20.156 8.695 1 96.38 320 VAL A O 1
ATOM 2393 N N . SER A 1 321 ? 11.375 18.594 7.148 1 95.62 321 SER A N 1
ATOM 2394 C CA . SER A 1 321 ? 10.422 17.656 7.727 1 95.62 321 SER A CA 1
ATOM 2395 C C . SER A 1 321 ? 10.812 17.281 9.156 1 95.62 321 SER A C 1
ATOM 2397 O O . SER A 1 321 ? 9.945 17.141 10.023 1 95.62 321 SER A O 1
ATOM 2399 N N . TYR A 1 322 ? 12.047 17.141 9.406 1 96.62 322 TYR A N 1
ATOM 2400 C CA . TYR A 1 322 ? 12.531 16.859 10.758 1 96.62 322 TYR A CA 1
ATOM 2401 C C . TYR A 1 322 ? 12.258 18.031 11.688 1 96.62 322 TYR A C 1
ATOM 2403 O O . TYR A 1 322 ? 11.773 17.844 12.812 1 96.62 322 TYR A O 1
ATOM 2411 N N . ALA A 1 323 ? 12.523 19.188 11.195 1 97.69 323 ALA A N 1
ATOM 2412 C CA . ALA A 1 323 ? 12.398 20.406 12 1 97.69 323 ALA A CA 1
ATOM 2413 C C . ALA A 1 323 ? 10.945 20.641 12.398 1 97.69 323 ALA A C 1
ATOM 2415 O O . ALA A 1 323 ? 10.672 21.125 13.5 1 97.69 323 ALA A O 1
ATOM 2416 N N . ARG A 1 324 ? 10.008 20.328 11.531 1 97.44 324 ARG A N 1
ATOM 2417 C CA . ARG A 1 324 ? 8.594 20.531 11.797 1 97.44 324 ARG A CA 1
ATOM 2418 C C . ARG A 1 324 ? 8.117 19.672 12.969 1 97.44 324 ARG A C 1
ATOM 2420 O O . ARG A 1 324 ? 7.094 19.969 13.586 1 97.44 324 ARG A O 1
ATOM 2427 N N . LEU A 1 325 ? 8.914 18.672 13.32 1 97.31 325 LEU A N 1
ATOM 2428 C CA . LEU A 1 325 ? 8.57 17.766 14.414 1 97.31 325 LEU A CA 1
ATOM 2429 C C . LEU A 1 325 ? 9.609 17.844 15.523 1 97.31 325 LEU A C 1
ATOM 2431 O O . LEU A 1 325 ? 9.734 16.906 16.328 1 97.31 325 LEU A O 1
ATOM 2435 N N . CYS A 1 326 ? 10.383 18.891 15.539 1 98 326 CYS A N 1
ATOM 2436 C CA . CYS A 1 326 ? 11.398 19.125 16.562 1 98 326 CYS A CA 1
ATOM 2437 C C . CYS A 1 326 ? 11.047 20.359 17.391 1 98 326 CYS A C 1
ATOM 2439 O O . CYS A 1 326 ? 11.438 21.469 17.062 1 98 326 CYS A O 1
ATOM 2441 N N . PHE A 1 327 ? 10.445 20.078 18.5 1 98.25 327 PHE A N 1
ATOM 2442 C CA . PHE A 1 327 ? 9.977 21.203 19.297 1 98.25 327 PHE A CA 1
ATOM 2443 C C . PHE A 1 327 ? 11.148 22.047 19.781 1 98.25 327 PHE A C 1
ATOM 2445 O O . PHE A 1 327 ? 11.047 23.266 19.875 1 98.25 327 PHE A O 1
ATOM 2452 N N . ALA A 1 328 ? 12.266 21.375 20.062 1 98.5 328 ALA A N 1
ATOM 2453 C CA . ALA A 1 328 ? 13.422 22.141 20.516 1 98.5 328 ALA A CA 1
ATOM 2454 C C . ALA A 1 328 ? 13.758 23.266 19.547 1 98.5 328 ALA A C 1
ATOM 2456 O O . ALA A 1 328 ? 13.938 24.406 19.953 1 98.5 328 ALA A O 1
ATOM 2457 N N . TRP A 1 329 ? 13.797 22.953 18.297 1 98.38 329 TRP A N 1
ATOM 2458 C CA . TRP A 1 329 ? 14.086 23.953 17.281 1 98.38 329 TRP A CA 1
ATOM 2459 C C . TRP A 1 329 ? 12.914 24.922 17.109 1 98.38 329 TRP A C 1
ATOM 2461 O O . TRP A 1 329 ? 13.102 26.125 16.953 1 98.38 329 TRP A O 1
ATOM 2471 N N . LEU A 1 330 ? 11.711 24.438 17.125 1 98.5 330 LEU A N 1
ATOM 2472 C CA . LEU A 1 330 ? 10.508 25.266 17.016 1 98.5 330 LEU A CA 1
ATOM 2473 C C . LEU A 1 330 ? 10.438 26.266 18.156 1 98.5 330 LEU A C 1
ATOM 2475 O O . LEU A 1 330 ? 10.117 27.438 17.938 1 98.5 330 LEU A O 1
ATOM 2479 N N . GLY A 1 331 ? 10.695 25.797 19.328 1 98.31 331 GLY A N 1
ATOM 2480 C CA . GLY A 1 331 ? 10.688 26.672 20.5 1 98.31 331 GLY A CA 1
ATOM 2481 C C . GLY A 1 331 ? 11.695 27.797 20.406 1 98.31 331 GLY A C 1
ATOM 2482 O O . GLY A 1 331 ? 11.406 28.922 20.828 1 98.31 331 GLY A O 1
ATOM 2483 N N . ALA A 1 332 ? 12.852 27.438 19.906 1 98.12 332 ALA A N 1
ATOM 2484 C CA . ALA A 1 332 ? 13.875 28.469 19.719 1 98.12 332 ALA A CA 1
ATOM 2485 C C . ALA A 1 332 ? 13.375 29.562 18.766 1 98.12 332 ALA A C 1
ATOM 2487 O O . ALA A 1 332 ? 13.641 30.75 18.984 1 98.12 332 ALA A O 1
ATOM 2488 N N . ASN A 1 333 ? 12.656 29.188 17.719 1 97.56 333 ASN A N 1
ATOM 2489 C CA . ASN A 1 333 ? 12.062 30.156 16.812 1 97.56 333 ASN A CA 1
ATOM 2490 C C . ASN A 1 333 ? 11.031 31.031 17.516 1 97.56 333 ASN A C 1
ATOM 2492 O O . ASN A 1 333 ? 10.984 32.25 17.297 1 97.56 333 ASN A O 1
ATOM 2496 N N . VAL A 1 334 ? 10.211 30.422 18.344 1 97.75 334 VAL A N 1
ATOM 2497 C CA . VAL A 1 334 ? 9.188 31.156 19.078 1 97.75 334 VAL A CA 1
ATOM 2498 C C . VAL A 1 334 ? 9.852 32.188 19.984 1 97.75 334 VAL A C 1
ATOM 2500 O O . VAL A 1 334 ? 9.422 33.344 20.047 1 97.75 334 VAL A O 1
ATOM 2503 N N . LEU A 1 335 ? 10.875 31.828 20.656 1 97.19 335 LEU A N 1
ATOM 2504 C CA . LEU A 1 335 ? 11.586 32.719 21.562 1 97.19 335 LEU A CA 1
ATOM 2505 C C . LEU A 1 335 ? 12.242 33.875 20.781 1 97.19 335 LEU A C 1
ATOM 2507 O O . LEU A 1 335 ? 12.312 35 21.266 1 97.19 335 LEU A O 1
ATOM 2511 N N . HIS A 1 336 ? 12.703 33.5 19.656 1 95.19 336 HIS A N 1
ATOM 2512 C CA . HIS A 1 336 ? 13.477 34.469 18.859 1 95.19 336 HIS A CA 1
ATOM 2513 C C . HIS A 1 336 ? 12.562 35.469 18.156 1 95.19 336 HIS A C 1
ATOM 2515 O O . HIS A 1 336 ? 12.867 36.656 18.109 1 95.19 336 HIS A O 1
ATOM 2521 N N . LYS A 1 337 ? 11.422 35.031 17.656 1 93.38 337 LYS A N 1
ATOM 2522 C CA . LYS A 1 337 ? 10.664 35.938 16.812 1 93.38 337 LYS A CA 1
ATOM 2523 C C . LYS A 1 337 ? 9.172 35.875 17.141 1 93.38 337 LYS A C 1
ATOM 2525 O O . LYS A 1 337 ? 8.359 36.531 16.453 1 93.38 337 LYS A O 1
ATOM 2530 N N . GLY A 1 338 ? 8.789 35.062 18.047 1 93.06 338 GLY A N 1
ATOM 2531 C CA . GLY A 1 338 ? 7.445 35.125 18.578 1 93.06 338 GLY A CA 1
ATOM 2532 C C . GLY A 1 338 ? 6.504 34.094 18 1 93.06 338 GLY A C 1
ATOM 2533 O O . GLY A 1 338 ? 5.363 33.969 18.438 1 93.06 338 GLY A O 1
ATOM 2534 N N . GLY A 1 339 ? 6.957 33.344 17.031 1 94.88 339 GLY A N 1
ATOM 2535 C CA . GLY A 1 339 ? 6.078 32.344 16.422 1 94.88 339 GLY A CA 1
ATOM 2536 C C . GLY A 1 339 ? 6.773 31.484 15.398 1 94.88 339 GLY A C 1
ATOM 2537 O O . GLY A 1 339 ? 8.008 31.422 15.359 1 94.88 339 GLY A O 1
ATOM 2538 N N . VAL A 1 340 ? 5.973 30.672 14.734 1 96.94 340 VAL A N 1
ATOM 2539 C CA . VAL A 1 340 ? 6.457 29.797 13.68 1 96.94 340 VAL A CA 1
ATOM 2540 C C . VAL A 1 340 ? 5.598 29.969 12.43 1 96.94 340 VAL A C 1
ATOM 2542 O O . VAL A 1 340 ? 4.367 29.891 12.5 1 96.94 340 VAL A O 1
ATOM 2545 N N . SER A 1 341 ? 6.188 30.266 11.32 1 96.38 341 SER A N 1
ATOM 2546 C CA . SER A 1 341 ? 5.5 30.438 10.047 1 96.38 341 SER A CA 1
ATOM 2547 C C . SER A 1 341 ? 6.156 29.609 8.945 1 96.38 341 SER A C 1
ATOM 2549 O O . SER A 1 341 ? 7.234 29.047 9.148 1 96.38 341 SER A O 1
ATOM 2551 N N . LEU A 1 342 ? 5.492 29.531 7.785 1 96.44 342 LEU A N 1
ATOM 2552 C CA . LEU A 1 342 ? 5.988 28.75 6.648 1 96.44 342 LEU A CA 1
ATOM 2553 C C . LEU A 1 342 ? 7.363 29.25 6.215 1 96.44 342 LEU A C 1
ATOM 2555 O O . LEU A 1 342 ? 8.211 28.453 5.801 1 96.44 342 LEU A O 1
ATOM 2559 N N . SER A 1 343 ? 7.664 30.516 6.355 1 95 343 SER A N 1
ATOM 2560 C CA . SER A 1 343 ? 8.891 31.125 5.852 1 95 343 SER A CA 1
ATOM 2561 C C . SER A 1 343 ? 10.07 30.844 6.77 1 95 343 SER A C 1
ATOM 2563 O O . SER A 1 343 ? 11.219 31.125 6.422 1 95 343 SER A O 1
ATOM 2565 N N . ASP A 1 344 ? 9.82 30.234 7.879 1 96.56 344 ASP A N 1
ATOM 2566 C CA . ASP A 1 344 ? 10.883 29.969 8.836 1 96.56 344 ASP A CA 1
ATOM 2567 C C . ASP A 1 344 ? 11.688 28.734 8.43 1 96.56 344 ASP A C 1
ATOM 2569 O O . ASP A 1 344 ? 12.812 28.531 8.883 1 96.56 344 ASP A O 1
ATOM 2573 N N . PHE A 1 345 ? 11.133 27.922 7.625 1 96.94 345 PHE A N 1
ATOM 2574 C CA . PHE A 1 345 ? 11.742 26.625 7.312 1 96.94 345 PHE A CA 1
ATOM 2575 C C . PHE A 1 345 ? 12.656 26.75 6.098 1 96.94 345 PHE A C 1
ATOM 2577 O O . PHE A 1 345 ? 12.422 26.109 5.07 1 96.94 345 PHE A O 1
ATOM 2584 N N . THR A 1 346 ? 13.656 27.547 6.238 1 95.44 346 THR A N 1
ATOM 2585 C CA . THR A 1 346 ? 14.711 27.734 5.25 1 95.44 346 THR A CA 1
ATOM 2586 C C . THR A 1 346 ? 16.031 27.172 5.766 1 95.44 346 THR A C 1
ATOM 2588 O O . THR A 1 346 ? 16.25 27.062 6.977 1 95.44 346 THR A O 1
ATOM 2591 N N . ARG A 1 347 ? 16.875 26.859 4.852 1 95.44 347 ARG A N 1
ATOM 2592 C CA . ARG A 1 347 ? 18.188 26.328 5.223 1 95.44 347 ARG A CA 1
ATOM 2593 C C . ARG A 1 347 ? 18.953 27.297 6.113 1 95.44 347 ARG A C 1
ATOM 2595 O O . ARG A 1 347 ? 19.594 26.891 7.082 1 95.44 347 ARG A O 1
ATOM 2602 N N . SER A 1 348 ? 18.891 28.609 5.805 1 96.12 348 SER A N 1
ATOM 2603 C CA . SER A 1 348 ? 19.578 29.625 6.59 1 96.12 348 SER A CA 1
ATOM 2604 C C . SER A 1 348 ? 19.125 29.609 8.047 1 96.12 348 SER A C 1
ATOM 2606 O O . SER A 1 348 ? 19.938 29.703 8.961 1 96.12 348 SER A O 1
ATOM 2608 N N . ASN A 1 349 ? 17.828 29.469 8.227 1 96.31 349 ASN A N 1
ATOM 2609 C CA . ASN A 1 349 ? 17.297 29.438 9.586 1 96.31 349 ASN A CA 1
ATOM 2610 C C . ASN A 1 349 ? 17.594 28.109 10.273 1 96.31 349 ASN A C 1
ATOM 2612 O O . ASN A 1 349 ? 17.906 28.078 11.461 1 96.31 349 ASN A O 1
ATOM 2616 N N . LEU A 1 350 ? 17.5 27.031 9.555 1 97 350 LEU A N 1
ATOM 2617 C CA . LEU A 1 350 ? 17.719 25.703 10.102 1 97 350 LEU A CA 1
ATOM 2618 C C . LEU A 1 350 ? 19.156 25.531 10.578 1 97 350 LEU A C 1
ATOM 2620 O O . LEU A 1 350 ? 19.422 24.812 11.539 1 97 350 LEU A O 1
ATOM 2624 N N . ASP A 1 351 ? 20.031 26.281 9.969 1 96.69 351 ASP A N 1
ATOM 2625 C CA . ASP A 1 351 ? 21.453 26.109 10.289 1 96.69 351 ASP A CA 1
ATOM 2626 C C . ASP A 1 351 ? 21.969 27.297 11.109 1 96.69 351 ASP A C 1
ATOM 2628 O O . ASP A 1 351 ? 23.172 27.406 11.336 1 96.69 351 ASP A O 1
ATOM 2632 N N . ASP A 1 352 ? 21.109 28.219 11.453 1 97.31 352 ASP A N 1
ATOM 2633 C CA . ASP A 1 352 ? 21.531 29.359 12.25 1 97.31 352 ASP A CA 1
ATOM 2634 C C . ASP A 1 352 ? 22.094 28.906 13.594 1 97.31 352 ASP A C 1
ATOM 2636 O O . ASP A 1 352 ? 21.375 28.344 14.422 1 97.31 352 ASP A O 1
ATOM 2640 N N . PRO A 1 353 ? 23.344 29.156 13.844 1 97.19 353 PRO A N 1
ATOM 2641 C CA . PRO A 1 353 ? 23.969 28.688 15.086 1 97.19 353 PRO A CA 1
ATOM 2642 C C . PRO A 1 353 ? 23.281 29.234 16.344 1 97.19 353 PRO A C 1
ATOM 2644 O O . PRO A 1 353 ? 23.234 28.562 17.375 1 97.19 353 PRO A O 1
ATOM 2647 N N . LYS A 1 354 ? 22.812 30.438 16.297 1 96.69 354 LYS A N 1
ATOM 2648 C CA . LYS A 1 354 ? 22.125 31.016 17.438 1 96.69 354 LYS A CA 1
ATOM 2649 C C . LYS A 1 354 ? 20.875 30.234 17.797 1 96.69 354 LYS A C 1
ATOM 2651 O O . LYS A 1 354 ? 20.609 29.953 18.969 1 96.69 354 LYS A O 1
ATOM 2656 N N . LEU A 1 355 ? 20.141 29.906 16.781 1 97.12 355 LEU A N 1
ATOM 2657 C CA . LEU A 1 355 ? 18.922 29.125 17 1 97.12 355 LEU A CA 1
ATOM 2658 C C . LEU A 1 355 ? 19.266 27.734 17.5 1 97.12 355 LEU A C 1
ATOM 2660 O O . LEU A 1 355 ? 18.609 27.219 18.406 1 97.12 355 LEU A O 1
ATOM 2664 N N . LEU A 1 356 ? 20.25 27.094 16.906 1 97.94 356 LEU A N 1
ATOM 2665 C CA . LEU A 1 356 ? 20.641 25.75 17.312 1 97.94 356 LEU A CA 1
ATOM 2666 C C . LEU A 1 356 ? 21.125 25.734 18.75 1 97.94 356 LEU A C 1
ATOM 2668 O O . LEU A 1 356 ? 20.797 24.812 19.516 1 97.94 356 LEU A O 1
ATOM 2672 N N . ASN A 1 357 ? 21.891 26.703 19.109 1 97.25 357 ASN A N 1
ATOM 2673 C CA . ASN A 1 357 ? 22.375 26.797 20.484 1 97.25 357 ASN A CA 1
ATOM 2674 C C . ASN A 1 357 ? 21.234 27 21.469 1 97.25 357 ASN A C 1
ATOM 2676 O O . ASN A 1 357 ? 21.219 26.406 22.547 1 97.25 357 ASN A O 1
ATOM 2680 N N . LEU A 1 358 ? 20.344 27.875 21.141 1 97.69 358 LEU A N 1
ATOM 2681 C CA . LEU A 1 358 ? 19.172 28.109 21.969 1 97.69 358 LEU A CA 1
ATOM 2682 C C . LEU A 1 358 ? 18.328 26.844 22.109 1 97.69 358 LEU A C 1
ATOM 2684 O O . LEU A 1 358 ? 17.797 26.562 23.172 1 97.69 358 LEU A O 1
ATOM 2688 N N . SER A 1 359 ? 18.188 26.078 21.016 1 98.06 359 SER A N 1
ATOM 2689 C CA . SER A 1 359 ? 17.375 24.875 20.984 1 98.06 359 SER A CA 1
ATOM 2690 C C . SER A 1 359 ? 17.891 23.828 21.969 1 98.06 359 SER A C 1
ATOM 2692 O O . SER A 1 359 ? 17.125 23 22.469 1 98.06 359 SER A O 1
ATOM 2694 N N . GLU A 1 360 ? 19.141 23.859 22.312 1 97 360 GLU A N 1
ATOM 2695 C CA . GLU A 1 360 ? 19.75 22.906 23.219 1 97 360 GLU A CA 1
ATOM 2696 C C . GLU A 1 360 ? 19.219 23.078 24.641 1 97 360 GLU A C 1
ATOM 2698 O O . GLU A 1 360 ? 19.391 22.188 25.484 1 97 360 GLU A O 1
ATOM 2703 N N . LYS A 1 361 ? 18.578 24.188 24.875 1 98.06 361 LYS A N 1
ATOM 2704 C CA . LYS A 1 361 ? 18.031 24.469 26.203 1 98.06 361 LYS A CA 1
ATOM 2705 C C . LYS A 1 361 ? 16.578 24.047 26.297 1 98.06 361 LYS A C 1
ATOM 2707 O O . LYS A 1 361 ? 15.945 24.203 27.344 1 98.06 361 LYS A O 1
ATOM 2712 N N . ILE A 1 362 ? 16.031 23.531 25.297 1 98.62 362 ILE A N 1
ATOM 2713 C CA . ILE A 1 362 ? 14.594 23.281 25.203 1 98.62 362 ILE A CA 1
ATOM 2714 C C . ILE A 1 362 ? 14.336 21.781 25.078 1 98.62 362 ILE A C 1
ATOM 2716 O O . ILE A 1 362 ? 14.898 21.125 24.203 1 98.62 362 ILE A O 1
ATOM 2720 N N . PHE A 1 363 ? 13.391 21.266 25.922 1 98.38 363 PHE A N 1
ATOM 2721 C CA . PHE A 1 363 ? 13.172 19.828 26 1 98.38 363 PHE A CA 1
ATOM 2722 C C . PHE A 1 363 ? 11.688 19.516 26.078 1 98.38 363 PHE A C 1
ATOM 2724 O O . PHE A 1 363 ? 10.883 20.359 26.453 1 98.38 363 PHE A O 1
ATOM 2731 N N . VAL A 1 364 ? 11.312 18.328 25.625 1 98.44 364 VAL A N 1
ATOM 2732 C CA . VAL A 1 364 ? 10 17.734 25.859 1 98.44 364 VAL A CA 1
ATOM 2733 C C . VAL A 1 364 ? 10.141 16.484 26.734 1 98.44 364 VAL A C 1
ATOM 2735 O O . VAL A 1 364 ? 10.992 15.641 26.469 1 98.44 364 VAL A O 1
ATOM 2738 N N . GLU A 1 365 ? 9.352 16.344 27.75 1 97.88 365 GLU A N 1
ATOM 2739 C CA . GLU A 1 365 ? 9.391 15.195 28.656 1 97.88 365 GLU A CA 1
ATOM 2740 C C . GLU A 1 365 ? 7.996 14.617 28.859 1 97.88 365 GLU A C 1
ATOM 2742 O O . GLU A 1 365 ? 7.012 15.352 28.938 1 97.88 365 GLU A O 1
ATOM 2747 N N . SER A 1 366 ? 7.945 13.344 28.984 1 96.88 366 SER A N 1
ATOM 2748 C CA . SER A 1 366 ? 6.68 12.664 29.234 1 96.88 366 SER A CA 1
ATOM 2749 C C . SER A 1 366 ? 6.23 12.883 30.688 1 96.88 366 SER A C 1
ATOM 2751 O O . SER A 1 366 ? 7.047 12.859 31.609 1 96.88 366 SER A O 1
ATOM 2753 N N . ASP A 1 367 ? 4.941 13.07 30.828 1 96.19 367 ASP A N 1
ATOM 2754 C CA . ASP A 1 367 ? 4.391 13.188 32.188 1 96.19 367 ASP A CA 1
ATOM 2755 C C . ASP A 1 367 ? 3.932 11.828 32.688 1 96.19 367 ASP A C 1
ATOM 2757 O O . ASP A 1 367 ? 3.482 11.711 33.844 1 96.19 367 ASP A O 1
ATOM 2761 N N . GLY A 1 368 ? 3.898 10.797 31.844 1 92.81 368 GLY A N 1
ATOM 2762 C CA . GLY A 1 368 ? 3.621 9.438 32.281 1 92.81 368 GLY A CA 1
ATOM 2763 C C . GLY A 1 368 ? 2.148 9.078 32.219 1 92.81 368 GLY A C 1
ATOM 2764 O O . GLY A 1 368 ? 1.756 7.969 32.594 1 92.81 368 GLY A O 1
ATOM 2765 N N . THR A 1 369 ? 1.379 9.961 31.656 1 90.62 369 THR A N 1
ATOM 2766 C CA . THR A 1 369 ? -0.038 9.641 31.516 1 90.62 369 THR A CA 1
ATOM 2767 C C . THR A 1 369 ? -0.229 8.391 30.672 1 90.62 369 THR A C 1
ATOM 2769 O O . THR A 1 369 ? 0.586 8.102 29.797 1 90.62 369 THR A O 1
ATOM 2772 N N . THR A 1 370 ? -1.35 7.707 30.844 1 87.12 370 THR A N 1
ATOM 2773 C CA . THR A 1 370 ? -1.54 6.414 30.203 1 87.12 370 THR A CA 1
ATOM 2774 C C . THR A 1 370 ? -2.43 6.551 28.969 1 87.12 370 THR A C 1
ATOM 2776 O O . THR A 1 370 ? -2.6 5.598 28.203 1 87.12 370 THR A O 1
ATOM 2779 N N . ASP A 1 371 ? -2.953 7.691 28.734 1 85.06 371 ASP A N 1
ATOM 2780 C CA . ASP A 1 371 ? -3.721 7.914 27.5 1 85.06 371 ASP A CA 1
ATOM 2781 C C . ASP A 1 371 ? -2.797 8.102 26.312 1 85.06 371 ASP A C 1
ATOM 2783 O O . ASP A 1 371 ? -2.16 9.148 26.156 1 85.06 371 ASP A O 1
ATOM 2787 N N . TRP A 1 372 ? -2.902 7.242 25.328 1 81.75 372 TRP A N 1
ATOM 2788 C CA . TRP A 1 372 ? -1.943 7.156 24.234 1 81.75 372 TRP A CA 1
ATOM 2789 C C . TRP A 1 372 ? -2.236 8.211 23.172 1 81.75 372 TRP A C 1
ATOM 2791 O O . TRP A 1 372 ? -1.406 8.461 22.297 1 81.75 372 TRP A O 1
ATOM 2801 N N . SER A 1 373 ? -3.381 8.867 23.25 1 84.06 373 SER A N 1
ATOM 2802 C CA . SER A 1 373 ? -3.752 9.82 22.219 1 84.06 373 SER A CA 1
ATOM 2803 C C . SER A 1 373 ? -3.91 11.227 22.781 1 84.06 373 SER A C 1
ATOM 2805 O O . SER A 1 373 ? -4.309 12.148 22.078 1 84.06 373 SER A O 1
ATOM 2807 N N . ALA A 1 374 ? -3.492 11.406 24.016 1 88.56 374 ALA A N 1
ATOM 2808 C CA . ALA A 1 374 ? -3.756 12.68 24.688 1 88.56 374 ALA A CA 1
ATOM 2809 C C . ALA A 1 374 ? -2.76 13.742 24.234 1 88.56 374 ALA A C 1
ATOM 2811 O O . ALA A 1 374 ? -1.568 13.469 24.078 1 88.56 374 ALA A O 1
ATOM 2812 N N . PHE A 1 375 ? -3.301 14.977 24.031 1 91.88 375 PHE A N 1
ATOM 2813 C CA . PHE A 1 375 ? -2.469 16.141 23.719 1 91.88 375 PHE A CA 1
ATOM 2814 C C . PHE A 1 375 ? -2.438 17.109 24.906 1 91.88 375 PHE A C 1
ATOM 2816 O O . PHE A 1 375 ? -1.593 18 24.953 1 91.88 375 PHE A O 1
ATOM 2823 N N . ALA A 1 376 ? -3.289 17.047 25.75 1 92.5 376 ALA A N 1
ATOM 2824 C CA . ALA A 1 376 ? -3.455 17.828 26.969 1 92.5 376 ALA A CA 1
ATOM 2825 C C . ALA A 1 376 ? -4.035 16.984 28.109 1 92.5 376 ALA A C 1
ATOM 2827 O O . ALA A 1 376 ? -4.605 15.914 27.859 1 92.5 376 ALA A O 1
ATOM 2828 N N . PRO A 1 377 ? -3.83 17.391 29.344 1 95.5 377 PRO A N 1
ATOM 2829 C CA . PRO A 1 377 ? -3.127 18.594 29.781 1 95.5 377 PRO A CA 1
ATOM 2830 C C . PRO A 1 377 ? -1.607 18.453 29.719 1 95.5 377 PRO A C 1
ATOM 2832 O O . PRO A 1 377 ? -1.096 17.328 29.625 1 95.5 377 PRO A O 1
ATOM 2835 N N . ALA A 1 378 ? -0.949 19.609 29.688 1 97.69 378 ALA A N 1
ATOM 2836 C CA . ALA A 1 378 ? 0.508 19.703 29.734 1 97.69 378 ALA A CA 1
ATOM 2837 C C . ALA A 1 378 ? 0.96 20.953 30.453 1 97.69 378 ALA A C 1
ATOM 2839 O O . ALA A 1 378 ? 0.132 21.766 30.891 1 97.69 378 ALA A O 1
ATOM 2840 N N . VAL A 1 379 ? 2.248 21.047 30.719 1 98.12 379 VAL A N 1
ATOM 2841 C CA . VAL A 1 379 ? 2.777 22.203 31.406 1 98.12 379 VAL A CA 1
ATOM 2842 C C . VAL A 1 379 ? 4.117 22.609 30.797 1 98.12 379 VAL A C 1
ATOM 2844 O O . VAL A 1 379 ? 4.98 21.766 30.562 1 98.12 379 VAL A O 1
ATOM 2847 N N . GLY A 1 380 ? 4.207 23.875 30.469 1 98.25 380 GLY A N 1
ATOM 2848 C CA . GLY A 1 380 ? 5.496 24.469 30.141 1 98.25 380 GLY A CA 1
ATOM 2849 C C . GLY A 1 380 ? 6.203 25.047 31.359 1 98.25 380 GLY A C 1
ATOM 2850 O O . GLY A 1 380 ? 5.594 25.781 32.125 1 98.25 380 GLY A O 1
ATOM 2851 N N . ILE A 1 381 ? 7.473 24.703 31.438 1 98.56 381 ILE A N 1
ATOM 2852 C CA . ILE A 1 381 ? 8.258 25.172 32.562 1 98.56 381 ILE A CA 1
ATOM 2853 C C . ILE A 1 381 ? 9.539 25.844 32.094 1 98.56 381 ILE A C 1
ATOM 2855 O O . ILE A 1 381 ? 10.352 25.203 31.391 1 98.56 381 ILE A O 1
ATOM 2859 N N . ALA A 1 382 ? 9.742 27.094 32.469 1 98.56 382 ALA A N 1
ATOM 2860 C CA . ALA A 1 382 ? 10.961 27.812 32.125 1 98.56 382 ALA A CA 1
ATOM 2861 C C . ALA A 1 382 ? 11.734 28.188 33.406 1 98.56 382 ALA A C 1
ATOM 2863 O O . ALA A 1 382 ? 11.18 28.766 34.344 1 98.56 382 ALA A O 1
ATOM 2864 N N . LYS A 1 383 ? 12.953 27.719 33.375 1 98.44 383 LYS A N 1
ATOM 2865 C CA . LYS A 1 383 ? 13.906 28.203 34.375 1 98.44 383 LYS A CA 1
ATOM 2866 C C . LYS A 1 383 ? 14.758 29.344 33.812 1 98.44 383 LYS A C 1
ATOM 2868 O O . LYS A 1 383 ? 15.359 29.203 32.75 1 98.44 383 LYS A O 1
ATOM 2873 N N . LEU A 1 384 ? 14.883 30.406 34.625 1 97.75 384 LEU A N 1
ATOM 2874 C CA . LEU A 1 384 ? 15.609 31.594 34.156 1 97.75 384 LEU A CA 1
ATOM 2875 C C . LEU A 1 384 ? 17 31.656 34.781 1 97.75 384 LEU A C 1
ATOM 2877 O O . LEU A 1 384 ? 17.266 30.984 35.781 1 97.75 384 LEU A O 1
ATOM 2881 N N . THR A 1 385 ? 17.828 32.438 34.156 1 96.81 385 THR A N 1
ATOM 2882 C CA . THR A 1 385 ? 19.219 32.562 34.625 1 96.81 385 THR A CA 1
ATOM 2883 C C . THR A 1 385 ? 19.297 33.219 36 1 96.81 385 THR A C 1
ATOM 2885 O O . THR A 1 385 ? 20.25 33 36.75 1 96.81 385 THR A O 1
ATOM 2888 N N . ASN A 1 386 ? 18.266 33.938 36.375 1 96.56 386 ASN A N 1
ATOM 2889 C CA . ASN A 1 386 ? 18.25 34.625 37.688 1 96.56 386 ASN A CA 1
ATOM 2890 C C . ASN A 1 386 ? 17.641 33.719 38.75 1 96.56 386 ASN A C 1
ATOM 2892 O O . ASN A 1 386 ? 17.453 34.156 39.875 1 96.56 386 ASN A O 1
ATOM 2896 N N . GLY A 1 387 ? 17.234 32.562 38.312 1 95.75 387 GLY A N 1
ATOM 2897 C CA . GLY A 1 387 ? 16.734 31.594 39.281 1 95.75 387 GLY A CA 1
ATOM 2898 C C . GLY A 1 387 ? 15.211 31.516 39.312 1 95.75 387 GLY A C 1
ATOM 2899 O O . GLY A 1 387 ? 14.641 30.562 39.844 1 95.75 387 GLY A O 1
ATOM 2900 N N . ARG A 1 388 ? 14.57 32.438 38.75 1 96.38 388 ARG A N 1
ATOM 2901 C CA . ARG A 1 388 ? 13.109 32.438 38.688 1 96.38 388 ARG A CA 1
ATOM 2902 C C . ARG A 1 388 ? 12.602 31.266 37.844 1 96.38 388 ARG A C 1
ATOM 2904 O O . ARG A 1 388 ? 13.273 30.844 36.906 1 96.38 388 ARG A O 1
ATOM 2911 N N . ARG A 1 389 ? 11.406 30.75 38.281 1 97.19 389 ARG A N 1
ATOM 2912 C CA . ARG A 1 389 ? 10.727 29.688 37.562 1 97.19 389 ARG A CA 1
ATOM 2913 C C . ARG A 1 389 ? 9.352 30.141 37.094 1 97.19 389 ARG A C 1
ATOM 2915 O O . ARG A 1 389 ? 8.57 30.703 37.875 1 97.19 389 ARG A O 1
ATOM 2922 N N . ILE A 1 390 ? 9.055 29.984 35.812 1 97.75 390 ILE A N 1
ATOM 2923 C CA . ILE A 1 390 ? 7.758 30.297 35.219 1 97.75 390 ILE A CA 1
ATOM 2924 C C . ILE A 1 390 ? 7.062 29.016 34.781 1 97.75 390 ILE A C 1
ATOM 2926 O O . ILE A 1 390 ? 7.68 28.172 34.125 1 97.75 390 ILE A O 1
ATOM 2930 N N . GLU A 1 391 ? 5.777 28.844 35.125 1 97.62 391 GLU A N 1
ATOM 2931 C CA . GLU A 1 391 ? 4.98 27.688 34.719 1 97.62 391 GLU A CA 1
ATOM 2932 C C . GLU A 1 391 ? 3.707 28.125 34 1 97.62 391 GLU A C 1
ATOM 2934 O O . GLU A 1 391 ? 3.016 29.047 34.469 1 97.62 391 GLU A O 1
ATOM 2939 N N . VAL A 1 392 ? 3.443 27.578 32.875 1 97.62 392 VAL A N 1
ATOM 2940 C CA . VAL A 1 392 ? 2.221 27.828 32.125 1 97.62 392 VAL A CA 1
ATOM 2941 C C . VAL A 1 392 ? 1.517 26.5 31.844 1 97.62 392 VAL A C 1
ATOM 2943 O O . VAL A 1 392 ? 2.111 25.578 31.266 1 97.62 392 VAL A O 1
ATOM 2946 N N . ARG A 1 393 ? 0.301 26.406 32.188 1 97.06 393 ARG A N 1
ATOM 2947 C CA . ARG A 1 393 ? -0.495 25.203 31.953 1 97.06 393 ARG A CA 1
ATOM 2948 C C . ARG A 1 393 ? -1.164 25.25 30.594 1 97.06 393 ARG A C 1
ATOM 2950 O O . ARG A 1 393 ? -1.601 26.328 30.141 1 97.06 393 ARG A O 1
ATOM 2957 N N . VAL A 1 394 ? -1.232 24.172 29.953 1 96.56 394 VAL A N 1
ATOM 2958 C CA . VAL A 1 394 ? -1.925 23.984 28.688 1 96.56 394 VAL A CA 1
ATOM 2959 C C . VAL A 1 394 ? -3.055 22.969 28.859 1 96.56 394 VAL A C 1
ATOM 2961 O O . VAL A 1 394 ? -2.822 21.766 28.812 1 96.56 394 VAL A O 1
ATOM 2964 N N . ASP A 1 395 ? -4.273 23.406 28.922 1 95.75 395 ASP A N 1
ATOM 2965 C CA . ASP A 1 395 ? -5.426 22.531 29.156 1 95.75 395 ASP A CA 1
ATOM 2966 C C . ASP A 1 395 ? -6.16 22.234 27.844 1 95.75 395 ASP A C 1
ATOM 2968 O O . ASP A 1 395 ? -6.902 21.25 27.766 1 95.75 395 ASP A O 1
ATOM 2972 N N . LYS A 1 396 ? -6.004 23.172 26.922 1 95.12 396 LYS A N 1
ATOM 2973 C CA . LYS A 1 396 ? -6.617 23.031 25.594 1 95.12 396 LYS A CA 1
ATOM 2974 C C . LYS A 1 396 ? -5.648 23.453 24.5 1 95.12 396 LYS A C 1
ATOM 2976 O O . LYS A 1 396 ? -4.742 24.25 24.734 1 95.12 396 LYS A O 1
ATOM 2981 N N . GLN A 1 397 ? -5.906 22.922 23.375 1 95.75 397 GLN A N 1
ATOM 2982 C CA . GLN A 1 397 ? -5.074 23.266 22.219 1 95.75 397 GLN A CA 1
ATOM 2983 C C . GLN A 1 397 ? -5.711 24.375 21.391 1 95.75 397 GLN A C 1
ATOM 2985 O O . GLN A 1 397 ? -6.883 24.281 21.031 1 95.75 397 GLN A O 1
ATOM 2990 N N . PHE A 1 398 ? -4.957 25.422 21.172 1 97.25 398 PHE A N 1
ATOM 2991 C CA . PHE A 1 398 ? -5.418 26.469 20.281 1 97.25 398 PHE A CA 1
ATOM 2992 C C . PHE A 1 398 ? -5.699 25.922 18.891 1 97.25 398 PHE A C 1
ATOM 2994 O O . PHE A 1 398 ? -4.875 25.188 18.328 1 97.25 398 PHE A O 1
ATOM 3001 N N . GLY A 1 399 ? -6.891 26.188 18.281 1 98 399 GLY A N 1
ATOM 3002 C CA . GLY A 1 399 ? -7.332 25.656 17 1 98 399 GLY A CA 1
ATOM 3003 C C . GLY A 1 399 ? -8.258 24.469 17.141 1 98 399 GLY A C 1
ATOM 3004 O O . GLY A 1 399 ? -8.883 24.047 16.156 1 98 399 GLY A O 1
ATOM 3005 N N . ALA A 1 400 ? -8.367 23.906 18.359 1 97.5 400 ALA A N 1
ATOM 3006 C CA . ALA A 1 400 ? -9.273 22.797 18.625 1 97.5 400 ALA A CA 1
ATOM 3007 C C . ALA A 1 400 ? -10.719 23.281 18.75 1 97.5 400 ALA A C 1
ATOM 3009 O O . ALA A 1 400 ? -10.969 24.484 18.859 1 97.5 400 ALA A O 1
ATOM 3010 N N . PRO A 1 401 ? -11.68 22.344 18.734 1 96.38 401 PRO A N 1
ATOM 3011 C CA . PRO A 1 401 ? -13.086 22.75 18.828 1 96.38 401 PRO A CA 1
ATOM 3012 C C . PRO A 1 401 ? -13.383 23.562 20.078 1 96.38 401 PRO A C 1
ATOM 3014 O O . PRO A 1 401 ? -14.227 24.469 20.047 1 96.38 401 PRO A O 1
ATOM 3017 N N . GLU A 1 402 ? -12.641 23.359 21.125 1 95.94 402 GLU A N 1
ATOM 3018 C CA . GLU A 1 402 ? -12.875 24.062 22.391 1 95.94 402 GLU A CA 1
ATOM 3019 C C . GLU A 1 402 ? -12.227 25.438 22.391 1 95.94 402 GLU A C 1
ATOM 3021 O O . GLU A 1 402 ? -12.555 26.281 23.219 1 95.94 402 GLU A O 1
ATOM 3026 N N . TRP A 1 403 ? -11.344 25.672 21.531 1 97.62 403 TRP A N 1
ATOM 3027 C CA . TRP A 1 403 ? -10.656 26.953 21.344 1 97.62 403 TRP A CA 1
ATOM 3028 C C . TRP A 1 403 ? -10.352 27.188 19.859 1 97.62 403 TRP A C 1
ATOM 3030 O O . TRP A 1 403 ? -9.18 27.203 19.469 1 97.62 403 TRP A O 1
ATOM 3040 N N . PRO A 1 404 ? -11.367 27.438 19.109 1 97.75 404 PRO A N 1
ATOM 3041 C CA . PRO A 1 404 ? -11.211 27.547 17.656 1 97.75 404 PRO A CA 1
ATOM 3042 C C . PRO A 1 404 ? -10.531 28.844 17.219 1 97.75 404 PRO A C 1
ATOM 3044 O O . PRO A 1 404 ? -10.453 29.781 18 1 97.75 404 PRO A O 1
ATOM 3047 N N . LEU A 1 405 ? -9.984 28.891 16.047 1 98.38 405 LEU A N 1
ATOM 3048 C CA . LEU A 1 405 ? -9.578 30.156 15.438 1 98.38 405 LEU A CA 1
ATOM 3049 C C . LEU A 1 405 ? -10.781 31.078 15.258 1 98.38 405 LEU A C 1
ATOM 3051 O O . LEU A 1 405 ? -11.875 30.625 14.914 1 98.38 405 LEU A O 1
ATOM 3055 N N . SER A 1 406 ? -10.516 32.375 15.5 1 97.75 406 SER A N 1
ATOM 3056 C CA . SER A 1 406 ? -11.508 33.344 15.055 1 97.75 406 SER A CA 1
ATOM 3057 C C . SER A 1 406 ? -11.57 33.406 13.531 1 97.75 406 SER A C 1
ATOM 3059 O O . SER A 1 406 ? -10.672 32.906 12.844 1 97.75 406 SER A O 1
ATOM 3061 N N . ARG A 1 407 ? -12.656 33.938 13.031 1 97.25 407 ARG A N 1
ATOM 3062 C CA . ARG A 1 407 ? -12.789 34.125 11.586 1 97.25 407 ARG A CA 1
ATOM 3063 C C . ARG A 1 407 ? -11.617 34.906 11.023 1 97.25 407 ARG A C 1
ATOM 3065 O O . ARG A 1 407 ? -11.086 34.562 9.961 1 97.25 407 ARG A O 1
ATOM 3072 N N . LYS A 1 408 ? -11.266 35.938 11.719 1 97.88 408 LYS A N 1
ATOM 3073 C CA . LYS A 1 408 ? -10.141 36.75 11.297 1 97.88 408 LYS A CA 1
ATOM 3074 C C . LYS A 1 408 ? -8.852 35.938 11.227 1 97.88 408 LYS A C 1
ATOM 3076 O O . LYS A 1 408 ? -8.102 36.031 10.25 1 97.88 408 LYS A O 1
ATOM 3081 N N . GLN A 1 409 ? -8.562 35.125 12.242 1 97.81 409 GLN A N 1
ATOM 3082 C CA . GLN A 1 409 ? -7.371 34.281 12.289 1 97.81 409 GLN A CA 1
ATOM 3083 C C . GLN A 1 409 ? -7.387 33.25 11.164 1 97.81 409 GLN A C 1
ATOM 3085 O O . GLN A 1 409 ? -6.352 32.969 10.547 1 97.81 409 GLN A O 1
ATOM 3090 N N . HIS A 1 410 ? -8.523 32.688 10.922 1 98.06 410 HIS A N 1
ATOM 3091 C CA . HIS A 1 410 ? -8.688 31.719 9.836 1 98.06 410 HIS A CA 1
ATOM 3092 C C . HIS A 1 410 ? -8.367 32.344 8.484 1 98.06 410 HIS A C 1
ATOM 3094 O O . HIS A 1 410 ? -7.602 31.797 7.695 1 98.06 410 HIS A O 1
ATOM 3100 N N . LEU A 1 411 ? -8.922 33.531 8.258 1 98.06 411 LEU A N 1
ATOM 3101 C CA . LEU A 1 411 ? -8.711 34.219 6.98 1 98.06 411 LEU A CA 1
ATOM 3102 C C . LEU A 1 411 ? -7.258 34.656 6.832 1 98.06 411 LEU A C 1
ATOM 3104 O O . LEU A 1 411 ? -6.719 34.656 5.723 1 98.06 411 LEU A O 1
ATOM 3108 N N . GLU A 1 412 ? -6.605 35.031 7.891 1 97.69 412 GLU A N 1
ATOM 3109 C CA . GLU A 1 412 ? -5.188 35.344 7.852 1 97.69 412 GLU A CA 1
ATOM 3110 C C . GLU A 1 412 ? -4.348 34.125 7.465 1 97.69 412 GLU A C 1
ATOM 3112 O O . GLU A 1 412 ? -3.385 34.25 6.703 1 97.69 412 GLU A O 1
ATOM 3117 N N . LYS A 1 413 ? -4.68 32.969 8.016 1 98.06 413 LYS A N 1
ATOM 3118 C CA . LYS A 1 413 ? -3.994 31.734 7.641 1 98.06 413 LYS A CA 1
ATOM 3119 C C . LYS A 1 413 ? -4.168 31.438 6.152 1 98.06 413 LYS A C 1
ATOM 3121 O O . LYS A 1 413 ? -3.201 31.094 5.469 1 98.06 413 LYS A O 1
ATOM 3126 N N . VAL A 1 414 ? -5.402 31.609 5.703 1 98.44 414 VAL A N 1
ATOM 3127 C CA . VAL A 1 414 ? -5.711 31.344 4.297 1 98.44 414 VAL A CA 1
ATOM 3128 C C . VAL A 1 414 ? -4.883 32.281 3.41 1 98.44 414 VAL A C 1
ATOM 3130 O O . VAL A 1 414 ? -4.238 31.828 2.461 1 98.44 414 VAL A O 1
ATOM 3133 N N . ARG A 1 415 ? -4.859 33.5 3.758 1 97.81 415 ARG A N 1
ATOM 3134 C CA . ARG A 1 415 ? -4.109 34.5 2.994 1 97.81 415 ARG A CA 1
ATOM 3135 C C . ARG A 1 415 ? -2.619 34.188 2.984 1 97.81 415 ARG A C 1
ATOM 3137 O O . ARG A 1 415 ? -1.965 34.281 1.943 1 97.81 415 ARG A O 1
ATOM 3144 N N . SER A 1 416 ? -2.104 33.844 4.117 1 97.56 416 SER A N 1
ATOM 3145 C CA . SER A 1 416 ? -0.689 33.5 4.227 1 97.56 416 SER A CA 1
ATOM 3146 C C . SER A 1 416 ? -0.347 32.281 3.363 1 97.56 416 SER A C 1
ATOM 3148 O O . SER A 1 416 ? 0.709 32.25 2.727 1 97.56 416 SER A O 1
ATOM 3150 N N . CYS A 1 417 ? -1.223 31.297 3.342 1 98.5 417 CYS A N 1
ATOM 3151 C CA . CYS A 1 417 ? -1.016 30.094 2.541 1 98.5 417 CYS A CA 1
ATOM 3152 C C . CYS A 1 417 ? -1.021 30.422 1.054 1 98.5 417 CYS A C 1
ATOM 3154 O O . CYS A 1 417 ? -0.142 29.984 0.312 1 98.5 417 CYS A O 1
ATOM 3156 N N . LEU A 1 418 ? -2.02 31.219 0.637 1 98.25 418 LEU A N 1
ATOM 3157 C CA . LEU A 1 418 ? -2.133 31.562 -0.774 1 98.25 418 LEU A CA 1
ATOM 3158 C C . LEU A 1 418 ? -0.953 32.438 -1.217 1 98.25 418 LEU A C 1
ATOM 3160 O O . LEU A 1 418 ? -0.45 32.281 -2.332 1 98.25 418 LEU A O 1
ATOM 3164 N N . SER A 1 419 ? -0.535 33.312 -0.317 1 97.44 419 SER A N 1
ATOM 3165 C CA . SER A 1 419 ? 0.646 34.125 -0.598 1 97.44 419 SER A CA 1
ATOM 3166 C C . SER A 1 419 ? 1.889 33.25 -0.755 1 97.44 419 SER A C 1
ATOM 3168 O O . SER A 1 419 ? 2.668 33.438 -1.693 1 97.44 419 SER A O 1
ATOM 3170 N N . TYR A 1 420 ? 2.057 32.312 0.129 1 97.56 420 TYR A N 1
ATOM 3171 C CA . TYR A 1 420 ? 3.184 31.375 0.051 1 97.56 420 TYR A CA 1
ATOM 3172 C C . TYR A 1 420 ? 3.135 30.562 -1.235 1 97.56 420 TYR A C 1
ATOM 3174 O O . TYR A 1 420 ? 4.172 30.266 -1.835 1 97.56 420 TYR A O 1
ATOM 3182 N N . GLY A 1 421 ? 1.935 30.266 -1.638 1 97.31 421 GLY A N 1
ATOM 3183 C CA . GLY A 1 421 ? 1.745 29.5 -2.859 1 97.31 421 GLY A CA 1
ATOM 3184 C C . GLY A 1 421 ? 1.902 30.328 -4.117 1 97.31 421 GLY A C 1
ATOM 3185 O O . GLY A 1 421 ? 1.974 29.781 -5.223 1 97.31 421 GLY A O 1
ATOM 3186 N N . GLY A 1 422 ? 1.862 31.641 -3.994 1 96.69 422 GLY A N 1
ATOM 3187 C CA . GLY A 1 422 ? 2.145 32.531 -5.109 1 96.69 422 GLY A CA 1
ATOM 3188 C C . GLY A 1 422 ? 0.893 33 -5.816 1 96.69 422 GLY A C 1
ATOM 3189 O O . GLY A 1 422 ? 0.956 33.469 -6.961 1 96.69 422 GLY A O 1
ATOM 3190 N N . ILE A 1 423 ? -0.255 32.812 -5.156 1 96.62 423 ILE A N 1
ATOM 3191 C CA . ILE A 1 423 ? -1.479 33.25 -5.805 1 96.62 423 ILE A CA 1
ATOM 3192 C C . ILE A 1 423 ? -2.287 34.125 -4.84 1 96.62 423 ILE A C 1
ATOM 3194 O O . ILE A 1 423 ? -3.482 33.906 -4.645 1 96.62 423 ILE A O 1
ATOM 3198 N N . ASP A 1 424 ? -1.787 35.156 -4.305 1 93.69 424 ASP A N 1
ATOM 3199 C CA . ASP A 1 424 ? -2.379 36.094 -3.342 1 93.69 424 ASP A CA 1
ATOM 3200 C C . ASP A 1 424 ? -3.732 36.594 -3.832 1 93.69 424 ASP A C 1
ATOM 3202 O O . ASP A 1 424 ? -4.652 36.812 -3.035 1 93.69 424 ASP A O 1
ATOM 3206 N N . GLU A 1 425 ? -3.848 36.75 -5.059 1 94.06 425 GLU A N 1
ATOM 3207 C CA . GLU A 1 425 ? -5.023 37.375 -5.652 1 94.06 425 GLU A CA 1
ATOM 3208 C C . GLU A 1 425 ? -6.246 36.469 -5.543 1 94.06 425 GLU A C 1
ATOM 3210 O O . GLU A 1 425 ? -7.383 36.938 -5.699 1 94.06 425 GLU A O 1
ATOM 3215 N N . ALA A 1 426 ? -6.031 35.219 -5.234 1 96.12 426 ALA A N 1
ATOM 3216 C CA . ALA A 1 426 ? -7.141 34.281 -5.184 1 96.12 426 ALA A CA 1
ATOM 3217 C C . ALA A 1 426 ? -7.855 34.344 -3.838 1 96.12 426 ALA A C 1
ATOM 3219 O O . ALA A 1 426 ? -8.906 33.719 -3.656 1 96.12 426 ALA A O 1
ATOM 3220 N N . ASP A 1 427 ? -7.32 35.062 -2.852 1 96.5 427 ASP A N 1
ATOM 3221 C CA . ASP A 1 427 ? -7.785 35.062 -1.466 1 96.5 427 ASP A CA 1
ATOM 3222 C C . ASP A 1 427 ? -9.281 35.375 -1.384 1 96.5 427 ASP A C 1
ATOM 3224 O O . ASP A 1 427 ? -10.07 34.531 -0.964 1 96.5 427 ASP A O 1
ATOM 3228 N N . LEU A 1 428 ? -9.688 36.5 -1.913 1 96.62 428 LEU A N 1
ATOM 3229 C CA . LEU A 1 428 ? -11.086 36.938 -1.833 1 96.62 428 LEU A CA 1
ATOM 3230 C C . LEU A 1 428 ? -11.977 36 -2.67 1 96.62 428 LEU A C 1
ATOM 3232 O O . LEU A 1 428 ? -13.086 35.688 -2.258 1 96.62 428 LEU A O 1
ATOM 3236 N N . LYS A 1 429 ? -11.469 35.625 -3.832 1 97.81 429 LYS A N 1
ATOM 3237 C CA . LYS A 1 429 ? -12.242 34.75 -4.707 1 97.81 429 LYS A CA 1
ATOM 3238 C C . LYS A 1 429 ? -12.484 33.375 -4.043 1 97.81 429 LYS A C 1
ATOM 3240 O O . LYS A 1 429 ? -13.586 32.844 -4.129 1 97.81 429 LYS A O 1
ATOM 3245 N N . LEU A 1 430 ? -11.461 32.844 -3.418 1 98.62 430 LEU A N 1
ATOM 3246 C CA . LEU A 1 430 ? -11.594 31.562 -2.758 1 98.62 430 LEU A CA 1
ATOM 3247 C C . LEU A 1 430 ? -12.539 31.656 -1.566 1 98.62 430 LEU A C 1
ATOM 3249 O O . LEU A 1 430 ? -13.336 30.75 -1.331 1 98.62 430 LEU A O 1
ATOM 3253 N N . THR A 1 431 ? -12.398 32.719 -0.785 1 98.44 431 THR A N 1
ATOM 3254 C CA . THR A 1 431 ? -13.297 32.938 0.343 1 98.44 431 THR A CA 1
ATOM 3255 C C . THR A 1 431 ? -14.75 33 -0.124 1 98.44 431 THR A C 1
ATOM 3257 O O . THR A 1 431 ? -15.633 32.406 0.48 1 98.44 431 THR A O 1
ATOM 3260 N N . HIS A 1 432 ? -15 33.719 -1.235 1 98.12 432 HIS A N 1
ATOM 3261 C CA . HIS A 1 432 ? -16.344 33.844 -1.793 1 98.12 432 HIS A CA 1
ATOM 3262 C C . HIS A 1 432 ? -16.844 32.469 -2.293 1 98.12 432 HIS A C 1
ATOM 3264 O O . HIS A 1 432 ? -18.016 32.125 -2.102 1 98.12 432 HIS A O 1
ATOM 3270 N N . PHE A 1 433 ? -15.984 31.781 -2.965 1 98.25 433 PHE A N 1
ATOM 3271 C CA . PHE A 1 433 ? -16.312 30.438 -3.424 1 98.25 433 PHE A CA 1
ATOM 3272 C C . PHE A 1 433 ? -16.797 29.562 -2.268 1 98.25 433 PHE A C 1
ATOM 3274 O O . PHE A 1 433 ? -17.828 28.922 -2.371 1 98.25 433 PHE A O 1
ATOM 3281 N N . ILE A 1 434 ? -16.062 29.594 -1.157 1 98.69 434 ILE A N 1
ATOM 3282 C CA . ILE A 1 434 ? -16.391 28.75 -0.003 1 98.69 434 ILE A CA 1
ATOM 3283 C C . ILE A 1 434 ? -17.719 29.203 0.597 1 98.69 434 ILE A C 1
ATOM 3285 O O . ILE A 1 434 ? -18.562 28.375 0.96 1 98.69 434 ILE A O 1
ATOM 3289 N N . GLU A 1 435 ? -17.906 30.469 0.733 1 98 435 GLU A N 1
ATOM 3290 C CA . GLU A 1 435 ? -19.125 31.016 1.334 1 98 435 GLU A CA 1
ATOM 3291 C C . GLU A 1 435 ? -20.359 30.641 0.523 1 98 435 GLU A C 1
ATOM 3293 O O . GLU A 1 435 ? -21.438 30.438 1.085 1 98 435 GLU A O 1
ATOM 3298 N N . LYS A 1 436 ? -20.203 30.469 -0.812 1 97.94 436 LYS A N 1
ATOM 3299 C CA . LYS A 1 436 ? -21.344 30.234 -1.679 1 97.94 436 LYS A CA 1
ATOM 3300 C C . LYS A 1 436 ? -21.328 28.828 -2.273 1 97.94 436 LYS A C 1
ATOM 3302 O O . LYS A 1 436 ? -22.062 28.531 -3.215 1 97.94 436 LYS A O 1
ATOM 3307 N N . ILE A 1 437 ? -20.531 28.031 -1.766 1 98.38 437 ILE A N 1
ATOM 3308 C CA . ILE A 1 437 ? -20.25 26.75 -2.408 1 98.38 437 ILE A CA 1
ATOM 3309 C C . ILE A 1 437 ? -21.531 25.953 -2.564 1 98.38 437 ILE A C 1
ATOM 3311 O O . ILE A 1 437 ? -21.719 25.234 -3.547 1 98.38 437 ILE A O 1
ATOM 3315 N N . GLU A 1 438 ? -22.516 26.047 -1.667 1 96.88 438 GLU A N 1
ATOM 3316 C CA . GLU A 1 438 ? -23.75 25.281 -1.727 1 96.88 438 GLU A CA 1
ATOM 3317 C C . GLU A 1 438 ? -24.578 25.672 -2.945 1 96.88 438 GLU A C 1
ATOM 3319 O O . GLU A 1 438 ? -25.5 24.938 -3.342 1 96.88 438 GLU A O 1
ATOM 3324 N N . LEU A 1 439 ? -24.25 26.797 -3.562 1 97.5 439 LEU A N 1
ATOM 3325 C CA . LEU A 1 439 ? -25 27.312 -4.699 1 97.5 439 LEU A CA 1
ATOM 3326 C C . LEU A 1 439 ? -24.312 26.984 -6.012 1 97.5 439 LEU A C 1
ATOM 3328 O O . LEU A 1 439 ? -24.828 27.25 -7.09 1 97.5 439 LEU A O 1
ATOM 3332 N N . ILE A 1 440 ? -23.203 26.375 -5.957 1 98 440 ILE A N 1
ATOM 3333 C CA . ILE A 1 440 ? -22.375 26.109 -7.133 1 98 440 ILE A CA 1
ATOM 3334 C C . ILE A 1 440 ? -22.828 24.797 -7.793 1 98 440 ILE A C 1
ATOM 3336 O O . ILE A 1 440 ? -23.031 23.797 -7.113 1 98 440 ILE A O 1
ATOM 3340 N N . SER A 1 441 ? -22.922 24.766 -9.156 1 97.94 441 SER A N 1
ATOM 3341 C CA . SER A 1 441 ? -23.391 23.609 -9.891 1 97.94 441 SER A CA 1
ATOM 3342 C C . SER A 1 441 ? -22.25 22.719 -10.336 1 97.94 441 SER A C 1
ATOM 3344 O O . SER A 1 441 ? -22.422 21.516 -10.547 1 97.94 441 SER A O 1
ATOM 3346 N N . ASP A 1 442 ? -21.078 23.359 -10.5 1 98.38 442 ASP A N 1
ATOM 3347 C CA . ASP A 1 442 ? -19.875 22.641 -10.906 1 98.38 442 ASP A CA 1
ATOM 3348 C C . ASP A 1 442 ? -18.656 23.109 -10.102 1 98.38 442 ASP A C 1
ATOM 3350 O O . ASP A 1 442 ? -17.969 24.047 -10.5 1 98.38 442 ASP A O 1
ATOM 3354 N N . VAL A 1 443 ? -18.328 22.375 -9.102 1 98.38 443 VAL A N 1
ATOM 3355 C CA . VAL A 1 443 ? -17.297 22.75 -8.141 1 98.38 443 VAL A CA 1
ATOM 3356 C C . VAL A 1 443 ? -15.945 22.812 -8.828 1 98.38 443 VAL A C 1
ATOM 3358 O O . VAL A 1 443 ? -15.156 23.734 -8.578 1 98.38 443 VAL A O 1
ATOM 3361 N N . HIS A 1 444 ? -15.664 21.844 -9.703 1 97.62 444 HIS A N 1
ATOM 3362 C CA . HIS A 1 444 ? -14.375 21.781 -10.391 1 97.62 444 HIS A CA 1
ATOM 3363 C C . HIS A 1 444 ? -14.156 23.016 -11.25 1 97.62 444 HIS A C 1
ATOM 3365 O O . HIS A 1 444 ? -13.117 23.672 -11.156 1 97.62 444 HIS A O 1
ATOM 3371 N N . GLN A 1 445 ? -15.094 23.344 -12.062 1 96.88 445 GLN A N 1
ATOM 3372 C CA . GLN A 1 445 ? -14.977 24.484 -12.961 1 96.88 445 GLN A CA 1
ATOM 3373 C C . GLN A 1 445 ? -14.797 25.781 -12.18 1 96.88 445 GLN A C 1
ATOM 3375 O O . GLN A 1 445 ? -13.969 26.625 -12.547 1 96.88 445 GLN A O 1
ATOM 3380 N N . GLU A 1 446 ? -15.562 25.938 -11.148 1 97.69 446 GLU A N 1
ATOM 3381 C CA . GLU A 1 446 ? -15.477 27.156 -10.359 1 97.69 446 GLU A CA 1
ATOM 3382 C C . GLU A 1 446 ? -14.133 27.25 -9.641 1 97.69 446 GLU A C 1
ATOM 3384 O O . GLU A 1 446 ? -13.547 28.328 -9.562 1 97.69 446 GLU A O 1
ATOM 3389 N N . LEU A 1 447 ? -13.672 26.125 -9.055 1 97.38 447 LEU A N 1
ATOM 3390 C CA . LEU A 1 447 ? -12.398 26.141 -8.336 1 97.38 447 LEU A CA 1
ATOM 3391 C C . LEU A 1 447 ? -11.242 26.438 -9.281 1 97.38 447 LEU A C 1
ATOM 3393 O O . LEU A 1 447 ? -10.305 27.156 -8.914 1 97.38 447 LEU A O 1
ATOM 3397 N N . VAL A 1 448 ? -11.273 25.859 -10.484 1 96.69 448 VAL A N 1
ATOM 3398 C CA . VAL A 1 448 ? -10.258 26.141 -11.492 1 96.69 448 VAL A CA 1
ATOM 3399 C C . VAL A 1 448 ? -10.242 27.625 -11.812 1 96.69 448 VAL A C 1
ATOM 3401 O O . VAL A 1 448 ? -9.172 28.25 -11.891 1 96.69 448 VAL A O 1
ATOM 3404 N N . SER A 1 449 ? -11.414 28.219 -11.953 1 96.12 449 SER A N 1
ATOM 3405 C CA . SER A 1 449 ? -11.523 29.656 -12.234 1 96.12 449 SER A CA 1
ATOM 3406 C C . SER A 1 449 ? -10.945 30.484 -11.102 1 96.12 449 SER A C 1
ATOM 3408 O O . SER A 1 449 ? -10.32 31.516 -11.336 1 96.12 449 SER A O 1
ATOM 3410 N N . VAL A 1 450 ? -11.156 30.031 -9.906 1 97 450 VAL A N 1
ATOM 3411 C CA . VAL A 1 450 ? -10.758 30.766 -8.711 1 97 450 VAL A CA 1
ATOM 3412 C C . VAL A 1 450 ? -9.242 30.641 -8.516 1 97 450 VAL A C 1
ATOM 3414 O O . VAL A 1 450 ? -8.578 31.625 -8.195 1 97 450 VAL A O 1
ATOM 3417 N N . LEU A 1 451 ? -8.688 29.422 -8.742 1 96.44 451 LEU A N 1
ATOM 3418 C CA . LEU A 1 451 ? -7.312 29.141 -8.336 1 96.44 451 LEU A CA 1
ATOM 3419 C C . LEU A 1 451 ? -6.344 29.344 -9.492 1 96.44 451 LEU A C 1
ATOM 3421 O O . LEU A 1 451 ? -5.137 29.484 -9.281 1 96.44 451 LEU A O 1
ATOM 3425 N N . GLU A 1 452 ? -6.836 29.359 -10.766 1 93.62 452 GLU A N 1
ATOM 3426 C CA . GLU A 1 452 ? -5.934 29.438 -11.906 1 93.62 452 GLU A CA 1
ATOM 3427 C C . GLU A 1 452 ? -6.102 30.766 -12.656 1 93.62 452 GLU A C 1
ATOM 3429 O O . GLU A 1 452 ? -5.293 31.109 -13.523 1 93.62 452 GLU A O 1
ATOM 3434 N N . ASN A 1 453 ? -7.215 31.531 -12.508 1 83.25 453 ASN A N 1
ATOM 3435 C CA . ASN A 1 453 ? -7.441 32.781 -13.195 1 83.25 453 ASN A CA 1
ATOM 3436 C C . ASN A 1 453 ? -7.379 33.969 -12.227 1 83.25 453 ASN A C 1
ATOM 3438 O O . ASN A 1 453 ? -7.848 33.875 -11.094 1 83.25 453 ASN A O 1
ATOM 3442 N N . MET B 1 1 ? 30.641 -1.034 14.102 1 30.72 1 MET B N 1
ATOM 3443 C CA . MET B 1 1 ? 29.188 -0.955 14.031 1 30.72 1 MET B CA 1
ATOM 3444 C C . MET B 1 1 ? 28.609 -2.129 13.25 1 30.72 1 MET B C 1
ATOM 3446 O O . MET B 1 1 ? 29.109 -2.451 12.164 1 30.72 1 MET B O 1
ATOM 3450 N N . SER B 1 2 ? 28.172 -3.191 13.758 1 41.56 2 SER B N 1
ATOM 3451 C CA . SER B 1 2 ? 27.766 -4.457 13.156 1 41.56 2 SER B CA 1
ATOM 3452 C C . SER B 1 2 ? 27.062 -4.234 11.828 1 41.56 2 SER B C 1
ATOM 3454 O O . SER B 1 2 ? 26.156 -3.391 11.734 1 41.56 2 SER B O 1
ATOM 3456 N N . GLU B 1 3 ? 27.672 -4.586 10.859 1 56.84 3 GLU B N 1
ATOM 3457 C CA . GLU B 1 3 ? 27.203 -4.363 9.492 1 56.84 3 GLU B CA 1
ATOM 3458 C C . GLU B 1 3 ? 25.719 -4.676 9.359 1 56.84 3 GLU B C 1
ATOM 3460 O O . GLU B 1 3 ? 25.266 -5.754 9.758 1 56.84 3 GLU B O 1
ATOM 3465 N N . ASN B 1 4 ? 24.703 -3.607 9.133 1 84.5 4 ASN B N 1
ATOM 3466 C CA . ASN B 1 4 ? 23.25 -3.586 9 1 84.5 4 ASN B CA 1
ATOM 3467 C C . ASN B 1 4 ? 22.766 -4.582 7.953 1 84.5 4 ASN B C 1
ATOM 3469 O O . ASN B 1 4 ? 23.328 -4.668 6.859 1 84.5 4 ASN B O 1
ATOM 3473 N N . ALA B 1 5 ? 22.25 -5.801 8.383 1 93.44 5 ALA B N 1
ATOM 3474 C CA . ALA B 1 5 ? 21.734 -6.867 7.527 1 93.44 5 ALA B CA 1
ATOM 3475 C C . ALA B 1 5 ? 21.062 -6.293 6.281 1 93.44 5 ALA B C 1
ATOM 3477 O O . ALA B 1 5 ? 21.172 -6.859 5.191 1 93.44 5 ALA B O 1
ATOM 3478 N N . THR B 1 6 ? 20.547 -5.125 6.391 1 96.5 6 THR B N 1
ATOM 3479 C CA . THR B 1 6 ? 19.906 -4.465 5.254 1 96.5 6 THR B CA 1
ATOM 3480 C C . THR B 1 6 ? 20.953 -4.043 4.223 1 96.5 6 THR B C 1
ATOM 3482 O O . THR B 1 6 ? 20.75 -4.238 3.021 1 96.5 6 THR B O 1
ATOM 3485 N N . GLN B 1 7 ? 22.016 -3.467 4.695 1 96.75 7 GLN B N 1
ATOM 3486 C CA . GLN B 1 7 ? 23.094 -3.053 3.803 1 96.75 7 GLN B CA 1
ATOM 3487 C C . GLN B 1 7 ? 23.688 -4.25 3.064 1 96.75 7 GLN B C 1
ATOM 3489 O O . GLN B 1 7 ? 23.922 -4.188 1.853 1 96.75 7 GLN B O 1
ATOM 3494 N N . ARG B 1 8 ? 23.922 -5.34 3.77 1 95.56 8 ARG B N 1
ATOM 3495 C CA . ARG B 1 8 ? 24.484 -6.539 3.156 1 95.56 8 ARG B CA 1
ATOM 3496 C C . ARG B 1 8 ? 23.531 -7.102 2.096 1 95.56 8 ARG B C 1
ATOM 3498 O O . ARG B 1 8 ? 23.984 -7.539 1.033 1 95.56 8 ARG B O 1
ATOM 3505 N N . LEU B 1 9 ? 22.281 -7.105 2.42 1 97.25 9 LEU B N 1
ATOM 3506 C CA . LEU B 1 9 ? 21.281 -7.598 1.478 1 97.25 9 LEU B CA 1
ATOM 3507 C C . LEU B 1 9 ? 21.297 -6.785 0.189 1 97.25 9 LEU B C 1
ATOM 3509 O O . LEU B 1 9 ? 21.359 -7.348 -0.906 1 97.25 9 LEU B O 1
ATOM 3513 N N . ILE B 1 10 ? 21.25 -5.434 0.303 1 98 10 ILE B N 1
ATOM 3514 C CA . ILE B 1 10 ? 21.172 -4.543 -0.849 1 98 10 ILE B CA 1
ATOM 3515 C C . ILE B 1 10 ? 22.469 -4.625 -1.65 1 98 10 ILE B C 1
ATOM 3517 O O . ILE B 1 10 ? 22.453 -4.801 -2.871 1 98 10 ILE B O 1
ATOM 3521 N N . GLU B 1 11 ? 23.578 -4.523 -0.975 1 96.81 11 GLU B N 1
ATOM 3522 C CA . GLU B 1 11 ? 24.875 -4.562 -1.657 1 96.81 11 GLU B CA 1
ATOM 3523 C C . GLU B 1 11 ? 25.094 -5.906 -2.344 1 96.81 11 GLU B C 1
ATOM 3525 O O . GLU B 1 11 ? 25.609 -5.961 -3.461 1 96.81 11 GLU B O 1
ATOM 3530 N N . GLY B 1 12 ? 24.781 -6.973 -1.626 1 95.94 12 GLY B N 1
ATOM 3531 C CA . GLY B 1 12 ? 24.891 -8.289 -2.225 1 95.94 12 GLY B CA 1
ATOM 3532 C C . GLY B 1 12 ? 24.062 -8.445 -3.492 1 95.94 12 GLY B C 1
ATOM 3533 O O . GLY B 1 12 ? 24.531 -9.023 -4.477 1 95.94 12 GLY B O 1
ATOM 3534 N N . ALA B 1 13 ? 22.844 -7.965 -3.48 1 97.25 13 ALA B N 1
ATOM 3535 C CA . ALA B 1 13 ? 21.969 -8.062 -4.641 1 97.25 13 ALA B CA 1
ATOM 3536 C C . ALA B 1 13 ? 22.484 -7.207 -5.797 1 97.25 13 ALA B C 1
ATOM 3538 O O . ALA B 1 13 ? 22.469 -7.637 -6.953 1 97.25 13 ALA B O 1
ATOM 3539 N N . LEU B 1 14 ? 22.938 -5.984 -5.508 1 97.44 14 LEU B N 1
ATOM 3540 C CA . LEU B 1 14 ? 23.406 -5.062 -6.531 1 97.44 14 LEU B CA 1
ATOM 3541 C C . LEU B 1 14 ? 24.719 -5.562 -7.148 1 97.44 14 LEU B C 1
ATOM 3543 O O . LEU B 1 14 ? 25.062 -5.184 -8.266 1 97.44 14 LEU B O 1
ATOM 3547 N N . ALA B 1 15 ? 25.406 -6.434 -6.441 1 95.81 15 ALA B N 1
ATOM 3548 C CA . ALA B 1 15 ? 26.703 -6.93 -6.898 1 95.81 15 ALA B CA 1
ATOM 3549 C C . ALA B 1 15 ? 26.531 -8.102 -7.859 1 95.81 15 ALA B C 1
ATOM 3551 O O . ALA B 1 15 ? 27.484 -8.539 -8.492 1 95.81 15 ALA B O 1
ATOM 3552 N N . ILE B 1 16 ? 25.359 -8.594 -8.031 1 96.19 16 ILE B N 1
ATOM 3553 C CA . ILE B 1 16 ? 25.094 -9.711 -8.93 1 96.19 16 ILE B CA 1
ATOM 3554 C C . ILE B 1 16 ? 25.312 -9.273 -10.375 1 96.19 16 ILE B C 1
ATOM 3556 O O . ILE B 1 16 ? 24.672 -8.328 -10.844 1 96.19 16 ILE B O 1
ATOM 3560 N N . HIS B 1 17 ? 26.219 -9.852 -11.062 1 94.81 17 HIS B N 1
ATOM 3561 C CA . HIS B 1 17 ? 26.469 -9.602 -12.469 1 94.81 17 HIS B CA 1
ATOM 3562 C C . HIS B 1 17 ? 26.625 -10.906 -13.25 1 94.81 17 HIS B C 1
ATOM 3564 O O . HIS B 1 17 ? 27.078 -11.906 -12.695 1 94.81 17 HIS B O 1
ATOM 3570 N N . TRP B 1 18 ? 26.266 -10.797 -14.422 1 95.12 18 TRP B N 1
ATOM 3571 C CA . TRP B 1 18 ? 26.062 -11.977 -15.266 1 95.12 18 TRP B CA 1
ATOM 3572 C C . TRP B 1 18 ? 27.297 -12.859 -15.266 1 95.12 18 TRP B C 1
ATOM 3574 O O . TRP B 1 18 ? 27.203 -14.086 -15.164 1 95.12 18 TRP B O 1
ATOM 3584 N N . GLU B 1 19 ? 28.5 -12.273 -15.328 1 94.62 19 GLU B N 1
ATOM 3585 C CA . GLU B 1 19 ? 29.75 -13.008 -15.5 1 94.62 19 GLU B CA 1
ATOM 3586 C C . GLU B 1 19 ? 30.078 -13.836 -14.266 1 94.62 19 GLU B C 1
ATOM 3588 O O . GLU B 1 19 ? 30.781 -14.852 -14.359 1 94.62 19 GLU B O 1
ATOM 3593 N N . ALA B 1 20 ? 29.516 -13.492 -13.156 1 93.62 20 ALA B N 1
ATOM 3594 C CA . ALA B 1 20 ? 29.875 -14.164 -11.914 1 93.62 20 ALA B CA 1
ATOM 3595 C C . ALA B 1 20 ? 28.766 -15.141 -11.492 1 93.62 20 ALA B C 1
ATOM 3597 O O . ALA B 1 20 ? 28.922 -15.883 -10.523 1 93.62 20 ALA B O 1
ATOM 3598 N N . ILE B 1 21 ? 27.719 -15.172 -12.25 1 95.62 21 ILE B N 1
ATOM 3599 C CA . ILE B 1 21 ? 26.578 -16.031 -11.922 1 95.62 21 ILE B CA 1
ATOM 3600 C C . ILE B 1 21 ? 26.875 -17.469 -12.344 1 95.62 21 ILE B C 1
ATOM 3602 O O . ILE B 1 21 ? 27.438 -17.703 -13.414 1 95.62 21 ILE B O 1
ATOM 3606 N N . SER B 1 22 ? 26.625 -18.422 -11.492 1 95.75 22 SER B N 1
ATOM 3607 C CA . SER B 1 22 ? 26.844 -19.828 -11.797 1 95.75 22 SER B CA 1
ATOM 3608 C C . SER B 1 22 ? 25.953 -20.281 -12.945 1 95.75 22 SER B C 1
ATOM 3610 O O . SER B 1 22 ? 24.906 -19.688 -13.211 1 95.75 22 SER B O 1
ATOM 3612 N N . ASN B 1 23 ? 26.359 -21.344 -13.594 1 96.06 23 ASN B N 1
ATOM 3613 C CA . ASN B 1 23 ? 25.547 -21.906 -14.672 1 96.06 23 ASN B CA 1
ATOM 3614 C C . ASN B 1 23 ? 24.188 -22.359 -14.18 1 96.06 23 ASN B C 1
ATOM 3616 O O . ASN B 1 23 ? 23.172 -22.188 -14.867 1 96.06 23 ASN B O 1
ATOM 3620 N N . ALA B 1 24 ? 24.141 -22.938 -12.992 1 96.25 24 ALA B N 1
ATOM 3621 C CA . ALA B 1 24 ? 22.875 -23.406 -12.422 1 96.25 24 ALA B CA 1
ATOM 3622 C C . ALA B 1 24 ? 21.891 -22.266 -12.234 1 96.25 24 ALA B C 1
ATOM 3624 O O . ALA B 1 24 ? 20.703 -22.406 -12.5 1 96.25 24 ALA B O 1
ATOM 3625 N N . SER B 1 25 ? 22.422 -21.125 -11.766 1 97.5 25 SER B N 1
ATOM 3626 C CA . SER B 1 25 ? 21.562 -19.953 -11.578 1 97.5 25 SER B CA 1
ATOM 3627 C C . SER B 1 25 ? 21.109 -19.375 -12.914 1 97.5 25 SER B C 1
ATOM 3629 O O . SER B 1 25 ? 19.984 -18.906 -13.039 1 97.5 25 SER B O 1
ATOM 3631 N N . ARG B 1 26 ? 21.984 -19.406 -13.898 1 97.62 26 ARG B N 1
ATOM 3632 C CA . ARG B 1 26 ? 21.641 -18.938 -15.234 1 97.62 26 ARG B CA 1
ATOM 3633 C C . ARG B 1 26 ? 20.516 -19.781 -15.828 1 97.62 26 ARG B C 1
ATOM 3635 O O . ARG B 1 26 ? 19.547 -19.234 -16.391 1 97.62 26 ARG B O 1
ATOM 3642 N N . VAL B 1 27 ? 20.641 -21.078 -15.711 1 97.38 27 VAL B N 1
ATOM 3643 C CA . VAL B 1 27 ? 19.641 -22 -16.219 1 97.38 27 VAL B CA 1
ATOM 3644 C C . VAL B 1 27 ? 18.312 -21.781 -15.5 1 97.38 27 VAL B C 1
ATOM 3646 O O . VAL B 1 27 ? 17.25 -21.734 -16.125 1 97.38 27 VAL B O 1
ATOM 3649 N N . ALA B 1 28 ? 18.375 -21.625 -14.188 1 98.19 28 ALA B N 1
ATOM 3650 C CA . ALA B 1 28 ? 17.172 -21.375 -13.398 1 98.19 28 ALA B CA 1
ATOM 3651 C C . ALA B 1 28 ? 16.484 -20.094 -13.828 1 98.19 28 ALA B C 1
ATOM 3653 O O . ALA B 1 28 ? 15.266 -20.047 -13.969 1 98.19 28 ALA B O 1
ATOM 3654 N N . ALA B 1 29 ? 17.25 -19.062 -14.016 1 98.44 29 ALA B N 1
ATOM 3655 C CA . ALA B 1 29 ? 16.703 -17.766 -14.422 1 98.44 29 ALA B CA 1
ATOM 3656 C C . ALA B 1 29 ? 15.969 -17.891 -15.75 1 98.44 29 ALA B C 1
ATOM 3658 O O . ALA B 1 29 ? 14.859 -17.359 -15.898 1 98.44 29 ALA B O 1
ATOM 3659 N N . LYS B 1 30 ? 16.594 -18.547 -16.703 1 98.5 30 LYS B N 1
ATOM 3660 C CA . LYS B 1 30 ? 15.984 -18.734 -18.016 1 98.5 30 LYS B CA 1
ATOM 3661 C C . LYS B 1 30 ? 14.719 -19.578 -17.922 1 98.5 30 LYS B C 1
ATOM 3663 O O . LYS B 1 30 ? 13.695 -19.25 -18.531 1 98.5 30 LYS B O 1
ATOM 3668 N N . THR B 1 31 ? 14.797 -20.609 -17.141 1 98.5 31 THR B N 1
ATOM 3669 C CA . THR B 1 31 ? 13.688 -21.547 -16.953 1 98.5 31 THR B CA 1
ATOM 3670 C C . THR B 1 31 ? 12.469 -20.828 -16.359 1 98.5 31 THR B C 1
ATOM 3672 O O . THR B 1 31 ? 11.367 -20.938 -16.906 1 98.5 31 THR B O 1
ATOM 3675 N N . PHE B 1 32 ? 12.672 -20.109 -15.336 1 98.81 32 PHE B N 1
ATOM 3676 C CA . PHE B 1 32 ? 11.547 -19.547 -14.609 1 98.81 32 PHE B CA 1
ATOM 3677 C C . PHE B 1 32 ? 11.062 -18.266 -15.273 1 98.81 32 PHE B C 1
ATOM 3679 O O . PHE B 1 32 ? 9.891 -17.891 -15.141 1 98.81 32 PHE B O 1
ATOM 3686 N N . LEU B 1 33 ? 11.938 -17.578 -16.062 1 98.88 33 LEU B N 1
ATOM 3687 C CA . LEU B 1 33 ? 11.43 -16.516 -16.906 1 98.88 33 LEU B CA 1
ATOM 3688 C C . LEU B 1 33 ? 10.5 -17.062 -17.984 1 98.88 33 LEU B C 1
ATOM 3690 O O . LEU B 1 33 ? 9.445 -16.484 -18.25 1 98.88 33 LEU B O 1
ATOM 3694 N N . HIS B 1 34 ? 10.938 -18.172 -18.609 1 98.81 34 HIS B N 1
ATOM 3695 C CA . HIS B 1 34 ? 10.109 -18.844 -19.609 1 98.81 34 HIS B CA 1
ATOM 3696 C C . HIS B 1 34 ? 8.734 -19.188 -19.062 1 98.81 34 HIS B C 1
ATOM 3698 O O . HIS B 1 34 ? 7.715 -18.859 -19.672 1 98.81 34 HIS B O 1
ATOM 3704 N N . ASP B 1 35 ? 8.742 -19.797 -17.906 1 98.81 35 ASP B N 1
ATOM 3705 C CA . ASP B 1 35 ? 7.508 -20.188 -17.219 1 98.81 35 ASP B CA 1
ATOM 3706 C C . ASP B 1 35 ? 6.641 -18.969 -16.922 1 98.81 35 ASP B C 1
ATOM 3708 O O . ASP B 1 35 ? 5.438 -18.969 -17.188 1 98.81 35 ASP B O 1
ATOM 3712 N N . THR B 1 36 ? 7.238 -17.953 -16.406 1 98.88 36 THR B N 1
ATOM 3713 C CA . THR B 1 36 ? 6.551 -16.734 -15.961 1 98.88 36 THR B CA 1
ATOM 3714 C C . THR B 1 36 ? 5.906 -16.016 -17.141 1 98.88 36 THR B C 1
ATOM 3716 O O . THR B 1 36 ? 4.762 -15.57 -17.047 1 98.88 36 THR B O 1
ATOM 3719 N N . LEU B 1 37 ? 6.625 -15.875 -18.25 1 98.88 37 LEU B N 1
ATOM 3720 C CA . LEU B 1 37 ? 6.094 -15.219 -19.438 1 98.88 37 LEU B CA 1
ATOM 3721 C C . LEU B 1 37 ? 4.887 -15.977 -19.984 1 98.88 37 LEU B C 1
ATOM 3723 O O . LEU B 1 37 ? 3.867 -15.367 -20.328 1 98.88 37 LEU B O 1
ATOM 3727 N N . ALA B 1 38 ? 5.012 -17.297 -20.062 1 98.81 38 ALA B N 1
ATOM 3728 C CA . ALA B 1 38 ? 3.922 -18.109 -20.594 1 98.81 38 ALA B CA 1
ATOM 3729 C C . ALA B 1 38 ? 2.693 -18.031 -19.688 1 98.81 38 ALA B C 1
ATOM 3731 O O . ALA B 1 38 ? 1.571 -17.875 -20.172 1 98.81 38 ALA B O 1
ATOM 3732 N N . VAL B 1 39 ? 2.902 -18.125 -18.406 1 98.88 39 VAL B N 1
ATOM 3733 C CA . VAL B 1 39 ? 1.811 -18.047 -17.438 1 98.88 39 VAL B CA 1
ATOM 3734 C C . VAL B 1 39 ? 1.159 -16.672 -17.5 1 98.88 39 VAL B C 1
ATOM 3736 O O . VAL B 1 39 ? -0.065 -16.547 -17.406 1 98.88 39 VAL B O 1
ATOM 3739 N N . GLY B 1 40 ? 1.988 -15.617 -17.641 1 98.81 40 GLY B N 1
ATOM 3740 C CA . GLY B 1 40 ? 1.461 -14.266 -17.781 1 98.81 40 GLY B CA 1
ATOM 3741 C C . GLY B 1 40 ? 0.568 -14.109 -19 1 98.81 40 GLY B C 1
ATOM 3742 O O . GLY B 1 40 ? -0.466 -13.438 -18.938 1 98.81 40 GLY B O 1
ATOM 3743 N N . VAL B 1 41 ? 0.981 -14.711 -20.109 1 98.69 41 VAL B N 1
ATOM 3744 C CA . VAL B 1 41 ? 0.174 -14.68 -21.328 1 98.69 41 VAL B CA 1
ATOM 3745 C C . VAL B 1 41 ? -1.15 -15.398 -21.094 1 98.69 41 VAL B C 1
ATOM 3747 O O . VAL B 1 41 ? -2.215 -14.898 -21.453 1 98.69 41 VAL B O 1
ATOM 3750 N N . ALA B 1 42 ? -1.126 -16.578 -20.453 1 98.62 42 ALA B N 1
ATOM 3751 C CA . ALA B 1 42 ? -2.346 -17.312 -20.141 1 98.62 42 ALA B CA 1
ATOM 3752 C C . ALA B 1 42 ? -3.287 -16.469 -19.281 1 98.62 42 ALA B C 1
ATOM 3754 O O . ALA B 1 42 ? -4.508 -16.531 -19.453 1 98.62 42 ALA B O 1
ATOM 3755 N N . GLY B 1 43 ? -2.738 -15.672 -18.406 1 98.5 43 GLY B N 1
ATOM 3756 C CA . GLY B 1 43 ? -3.5 -14.875 -17.453 1 98.5 43 GLY B CA 1
ATOM 3757 C C . GLY B 1 43 ? -4.406 -13.859 -18.125 1 98.5 43 GLY B C 1
ATOM 3758 O O . GLY B 1 43 ? -5.383 -13.406 -17.516 1 98.5 43 GLY B O 1
ATOM 3759 N N . ARG B 1 44 ? -4.141 -13.5 -19.359 1 97.75 44 ARG B N 1
ATOM 3760 C CA . ARG B 1 44 ? -4.945 -12.508 -20.062 1 97.75 44 ARG B CA 1
ATOM 3761 C C . ARG B 1 44 ? -6.379 -12.992 -20.234 1 97.75 44 ARG B C 1
ATOM 3763 O O . ARG B 1 44 ? -7.309 -12.18 -20.312 1 97.75 44 ARG B O 1
ATOM 3770 N N . ASN B 1 45 ? -6.527 -14.328 -20.203 1 96.75 45 ASN B N 1
ATOM 3771 C CA . ASN B 1 45 ? -7.844 -14.891 -20.5 1 96.75 45 ASN B CA 1
ATOM 3772 C C . ASN B 1 45 ? -8.523 -15.398 -19.234 1 96.75 45 ASN B C 1
ATOM 3774 O O . ASN B 1 45 ? -9.578 -16.031 -19.297 1 96.75 45 ASN B O 1
ATOM 3778 N N . GLU B 1 46 ? -7.875 -15.203 -18.078 1 95.62 46 GLU B N 1
ATOM 3779 C CA . GLU B 1 46 ? -8.547 -15.508 -16.828 1 95.62 46 GLU B CA 1
ATOM 3780 C C . GLU B 1 46 ? -9.742 -14.578 -16.594 1 95.62 46 GLU B C 1
ATOM 3782 O O . GLU B 1 46 ? -9.75 -13.445 -17.062 1 95.62 46 GLU B O 1
ATOM 3787 N N . PRO B 1 47 ? -10.609 -15.164 -15.742 1 90.69 47 PRO B N 1
ATOM 3788 C CA . PRO B 1 47 ? -11.719 -14.281 -15.383 1 90.69 47 PRO B CA 1
ATOM 3789 C C . PRO B 1 47 ? -11.258 -12.953 -14.789 1 90.69 47 PRO B C 1
ATOM 3791 O O . PRO B 1 47 ? -10.273 -12.922 -14.039 1 90.69 47 PRO B O 1
ATOM 3794 N N . LEU B 1 48 ? -11.688 -11.852 -15.031 1 96.56 48 LEU B N 1
ATOM 3795 C CA . LEU B 1 48 ? -11.547 -10.531 -14.43 1 96.56 48 LEU B CA 1
ATOM 3796 C C . LEU B 1 48 ? -10.336 -9.797 -15 1 96.56 48 LEU B C 1
ATOM 3798 O O . LEU B 1 48 ? -10.141 -8.609 -14.727 1 96.56 48 LEU B O 1
ATOM 3802 N N . ALA B 1 49 ? -9.406 -10.547 -15.789 1 97.94 49 ALA B N 1
ATOM 3803 C CA . ALA B 1 49 ? -8.188 -9.93 -16.312 1 97.94 49 ALA B CA 1
ATOM 3804 C C . ALA B 1 49 ? -8.516 -8.711 -17.172 1 97.94 49 ALA B C 1
ATOM 3806 O O . ALA B 1 49 ? -7.789 -7.719 -17.156 1 97.94 49 ALA B O 1
ATOM 3807 N N . ASP B 1 50 ? -9.594 -8.758 -17.922 1 98.12 50 ASP B N 1
ATOM 3808 C CA . ASP B 1 50 ? -10 -7.645 -18.766 1 98.12 50 ASP B CA 1
ATOM 3809 C C . ASP B 1 50 ? -10.367 -6.422 -17.922 1 98.12 50 ASP B C 1
ATOM 3811 O O . ASP B 1 50 ? -10.133 -5.285 -18.328 1 98.12 50 ASP B O 1
ATOM 3815 N N . ILE B 1 51 ? -10.977 -6.641 -16.812 1 98.38 51 ILE B N 1
ATOM 3816 C CA . ILE B 1 51 ? -11.32 -5.547 -15.906 1 98.38 51 ILE B CA 1
ATOM 3817 C C . ILE B 1 51 ? -10.047 -4.836 -15.445 1 98.38 51 ILE B C 1
ATOM 3819 O O . ILE B 1 51 ? -9.977 -3.607 -15.469 1 98.38 51 ILE B O 1
ATOM 3823 N N . VAL B 1 52 ? -9.031 -5.605 -15.055 1 98.5 52 VAL B N 1
ATOM 3824 C CA . VAL B 1 52 ? -7.777 -5.055 -14.562 1 98.5 52 VAL B CA 1
ATOM 3825 C C . VAL B 1 52 ? -7.098 -4.246 -15.672 1 98.5 52 VAL B C 1
ATOM 3827 O O . VAL B 1 52 ? -6.641 -3.123 -15.43 1 98.5 52 VAL B O 1
ATOM 3830 N N . SER B 1 53 ? -7.062 -4.816 -16.859 1 97.19 53 SER B N 1
ATOM 3831 C CA . SER B 1 53 ? -6.449 -4.133 -18 1 97.19 53 SER B CA 1
ATOM 3832 C C . SER B 1 53 ? -7.188 -2.84 -18.328 1 97.19 53 SER B C 1
ATOM 3834 O O . SER B 1 53 ? -6.562 -1.802 -18.562 1 97.19 53 SER B O 1
ATOM 3836 N N . ALA B 1 54 ? -8.492 -2.887 -18.359 1 96.81 54 ALA B N 1
ATOM 3837 C CA . ALA B 1 54 ? -9.305 -1.716 -18.688 1 96.81 54 ALA B CA 1
ATOM 3838 C C . ALA B 1 54 ? -9.109 -0.605 -17.656 1 96.81 54 ALA B C 1
ATOM 3840 O O . ALA B 1 54 ? -8.984 0.568 -18.016 1 96.81 54 ALA B O 1
ATOM 3841 N N . GLN B 1 55 ? -9.102 -0.945 -16.406 1 97 55 GLN B N 1
ATOM 3842 C CA . GLN B 1 55 ? -8.906 0.053 -15.352 1 97 55 GLN B CA 1
ATOM 3843 C C . GLN B 1 55 ? -7.508 0.657 -15.414 1 97 55 GLN B C 1
ATOM 3845 O O . GLN B 1 55 ? -7.34 1.868 -15.266 1 97 55 GLN B O 1
ATOM 3850 N N . ALA B 1 56 ? -6.523 -0.196 -15.625 1 96.56 56 ALA B N 1
ATOM 3851 C CA . ALA B 1 56 ? -5.152 0.295 -15.734 1 96.56 56 ALA B CA 1
ATOM 3852 C C . ALA B 1 56 ? -5.02 1.288 -16.891 1 96.56 56 ALA B C 1
ATOM 3854 O O . ALA B 1 56 ? -4.277 2.27 -16.781 1 96.56 56 ALA B O 1
ATOM 3855 N N . GLN B 1 57 ? -5.656 1.034 -17.984 1 94.25 57 GLN B N 1
ATOM 3856 C CA . GLN B 1 57 ? -5.652 1.954 -19.125 1 94.25 57 GLN B CA 1
ATOM 3857 C C . GLN B 1 57 ? -6.27 3.297 -18.734 1 94.25 57 GLN B C 1
ATOM 3859 O O . GLN B 1 57 ? -5.766 4.352 -19.125 1 94.25 57 GLN B O 1
ATOM 3864 N N . LYS B 1 58 ? -7.344 3.199 -17.969 1 92.62 58 LYS B N 1
ATOM 3865 C CA . LYS B 1 58 ? -8.008 4.41 -17.5 1 92.62 58 LYS B CA 1
ATOM 3866 C C . LYS B 1 58 ? -7.09 5.227 -16.594 1 92.62 58 LYS B C 1
ATOM 3868 O O . LYS B 1 58 ? -7.047 6.453 -16.688 1 92.62 58 LYS B O 1
ATOM 3873 N N . TRP B 1 59 ? -6.316 4.594 -15.734 1 94.44 59 TRP B N 1
ATOM 3874 C CA . TRP B 1 59 ? -5.465 5.262 -14.758 1 94.44 59 TRP B CA 1
ATOM 3875 C C . TRP B 1 59 ? -4.215 5.828 -15.414 1 94.44 59 TRP B C 1
ATOM 3877 O O . TRP B 1 59 ? -3.629 6.797 -14.922 1 94.44 59 TRP B O 1
ATOM 3887 N N . SER B 1 60 ? -3.693 5.215 -16.5 1 87.88 60 SER B N 1
ATOM 3888 C CA . SER B 1 60 ? -2.455 5.582 -17.172 1 87.88 60 SER B CA 1
ATOM 3889 C C . SER B 1 60 ? -2.701 6.648 -18.234 1 87.88 60 SER B C 1
ATOM 3891 O O . SER B 1 60 ? -1.782 7.375 -18.625 1 87.88 60 SER B O 1
ATOM 3893 N N . CYS B 1 61 ? -3.771 6.781 -18.812 1 75.75 61 CYS B N 1
ATOM 3894 C CA . CYS B 1 61 ? -4.203 7.645 -19.906 1 75.75 61 CYS B CA 1
ATOM 3895 C C . CYS B 1 61 ? -3.578 7.203 -21.219 1 75.75 61 CYS B C 1
ATOM 3897 O O . CYS B 1 61 ? -3.521 7.98 -22.172 1 75.75 61 CYS B O 1
ATOM 3899 N N . GLY B 1 62 ? -3.111 5.977 -21.562 1 66.38 62 GLY B N 1
ATOM 3900 C CA . GLY B 1 62 ? -2.889 5.23 -22.797 1 66.38 62 GLY B CA 1
ATOM 3901 C C . GLY B 1 62 ? -1.571 5.566 -23.469 1 66.38 62 GLY B C 1
ATOM 3902 O O . GLY B 1 62 ? -1.17 4.902 -24.422 1 66.38 62 GLY B O 1
ATOM 3903 N N . ASP B 1 63 ? -0.713 6.363 -23.047 1 78.19 63 ASP B N 1
ATOM 3904 C CA . ASP B 1 63 ? 0.418 6.844 -23.844 1 78.19 63 ASP B CA 1
ATOM 3905 C C . ASP B 1 63 ? 1.733 6.266 -23.328 1 78.19 63 ASP B C 1
ATOM 3907 O O . ASP B 1 63 ? 2.803 6.828 -23.562 1 78.19 63 ASP B O 1
ATOM 3911 N N . GLY B 1 64 ? 1.735 5.098 -22.922 1 88.25 64 GLY B N 1
ATOM 3912 C CA . GLY B 1 64 ? 2.973 4.543 -22.391 1 88.25 64 GLY B CA 1
ATOM 3913 C C . GLY B 1 64 ? 3.727 3.699 -23.391 1 88.25 64 GLY B C 1
ATOM 3914 O O . GLY B 1 64 ? 3.344 3.627 -24.562 1 88.25 64 GLY B O 1
ATOM 3915 N N . SER B 1 65 ? 4.902 3.188 -23 1 90.69 65 SER B N 1
ATOM 3916 C CA . SER B 1 65 ? 5.77 2.432 -23.906 1 90.69 65 SER B CA 1
ATOM 3917 C C . SER B 1 65 ? 5.848 0.965 -23.5 1 90.69 65 SER B C 1
ATOM 3919 O O . SER B 1 65 ? 6.34 0.127 -24.25 1 90.69 65 SER B O 1
ATOM 3921 N N . SER B 1 66 ? 5.34 0.602 -22.375 1 94.44 66 SER B N 1
ATOM 3922 C CA . SER B 1 66 ? 5.492 -0.751 -21.844 1 94.44 66 SER B CA 1
ATOM 3923 C C . SER B 1 66 ? 4.355 -1.656 -22.312 1 94.44 66 SER B C 1
ATOM 3925 O O . SER B 1 66 ? 3.191 -1.252 -22.297 1 94.44 66 SER B O 1
ATOM 3927 N N . PHE B 1 67 ? 4.637 -2.871 -22.688 1 94.56 67 PHE B N 1
ATOM 3928 C CA . PHE B 1 67 ? 3.65 -3.762 -23.281 1 94.56 67 PHE B CA 1
ATOM 3929 C C . PHE B 1 67 ? 3.014 -4.66 -22.234 1 94.56 67 PHE B C 1
ATOM 3931 O O . PHE B 1 67 ? 3.488 -4.723 -21.094 1 94.56 67 PHE B O 1
ATOM 3938 N N . LEU B 1 68 ? 1.929 -5.273 -22.562 1 97.06 68 LEU B N 1
ATOM 3939 C CA . LEU B 1 68 ? 1.205 -6.227 -21.734 1 97.06 68 LEU B CA 1
ATOM 3940 C C . LEU B 1 68 ? 1.275 -7.629 -22.328 1 97.06 68 LEU B C 1
ATOM 3942 O O . LEU B 1 68 ? 1.156 -7.801 -23.531 1 97.06 68 LEU B O 1
ATOM 3946 N N . LEU B 1 69 ? 1.549 -8.594 -21.5 1 98.38 69 LEU B N 1
ATOM 3947 C CA . LEU B 1 69 ? 1.644 -9.984 -21.922 1 98.38 69 LEU B CA 1
ATOM 3948 C C . LEU B 1 69 ? 0.334 -10.453 -22.547 1 98.38 69 LEU B C 1
ATOM 3950 O O . LEU B 1 69 ? -0.703 -10.477 -21.875 1 98.38 69 LEU B O 1
ATOM 3954 N N . GLY B 1 70 ? 0.405 -10.812 -23.812 1 97.31 70 GLY B N 1
ATOM 3955 C CA . GLY B 1 70 ? -0.734 -11.391 -24.5 1 97.31 70 GLY B CA 1
ATOM 3956 C C . GLY B 1 70 ? -1.734 -10.359 -24.969 1 97.31 70 GLY B C 1
ATOM 3957 O O . GLY B 1 70 ? -2.82 -10.711 -25.438 1 97.31 70 GLY B O 1
ATOM 3958 N N . ARG B 1 71 ? -1.448 -9.141 -24.812 1 96.44 71 ARG B N 1
ATOM 3959 C CA . ARG B 1 71 ? -2.352 -8.07 -25.234 1 96.44 71 ARG B CA 1
ATOM 3960 C C . ARG B 1 71 ? -1.696 -7.172 -26.266 1 96.44 71 ARG B C 1
ATOM 3962 O O . ARG B 1 71 ? -1.297 -6.047 -25.969 1 96.44 71 ARG B O 1
ATOM 3969 N N . SER B 1 72 ? -1.705 -7.707 -27.5 1 95.19 72 SER B N 1
ATOM 3970 C CA . SER B 1 72 ? -0.985 -7.098 -28.609 1 95.19 72 SER B CA 1
ATOM 3971 C C . SER B 1 72 ? -1.454 -5.668 -28.859 1 95.19 72 SER B C 1
ATOM 3973 O O . SER B 1 72 ? -2.656 -5.402 -28.906 1 95.19 72 SER B O 1
ATOM 3975 N N . GLY B 1 73 ? -0.488 -4.77 -28.938 1 93.25 73 GLY B N 1
ATOM 3976 C CA . GLY B 1 73 ? -0.764 -3.398 -29.344 1 93.25 73 GLY B CA 1
ATOM 3977 C C . GLY B 1 73 ? -1.058 -2.488 -28.156 1 93.25 73 GLY B C 1
ATOM 3978 O O . GLY B 1 73 ? -1.067 -1.264 -28.297 1 93.25 73 GLY B O 1
ATOM 3979 N N . VAL B 1 74 ? -1.312 -3.006 -27 1 93.69 74 VAL B N 1
ATOM 3980 C CA . VAL B 1 74 ? -1.603 -2.178 -25.828 1 93.69 74 VAL B CA 1
ATOM 3981 C C . VAL B 1 74 ? -0.298 -1.754 -25.156 1 93.69 74 VAL B C 1
ATOM 3983 O O . VAL B 1 74 ? 0.574 -2.588 -24.906 1 93.69 74 VAL B O 1
ATOM 39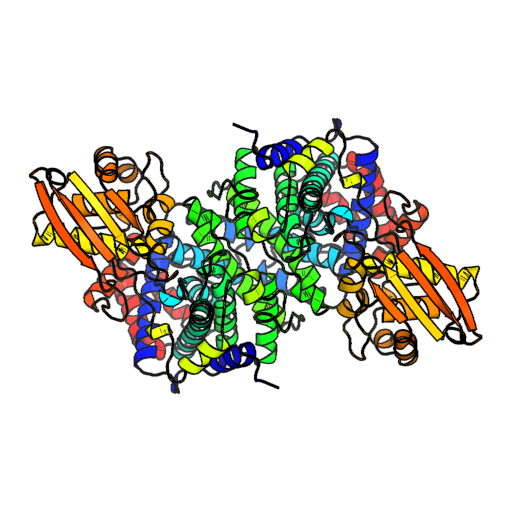86 N N . ARG B 1 75 ? -0.161 -0.487 -24.969 1 94.5 75 ARG B N 1
ATOM 3987 C CA . ARG B 1 75 ? 0.984 0.093 -24.266 1 94.5 75 ARG B CA 1
ATOM 3988 C C . ARG B 1 75 ? 0.532 0.991 -23.125 1 94.5 75 ARG B C 1
ATOM 3990 O O . ARG B 1 75 ? -0.423 1.757 -23.266 1 94.5 75 ARG B O 1
ATOM 3997 N N . LEU B 1 76 ? 1.146 0.854 -21.984 1 94.62 76 LEU B N 1
ATOM 3998 C CA . LEU B 1 76 ? 0.826 1.662 -20.812 1 94.62 76 LEU B CA 1
ATOM 3999 C C . LEU B 1 76 ? 2.09 2.268 -20.219 1 94.62 76 LEU B C 1
ATOM 4001 O O . LEU B 1 76 ? 3.203 1.886 -20.578 1 94.62 76 LEU B O 1
ATOM 4005 N N . ALA B 1 77 ? 1.857 3.311 -19.312 1 94.5 77 ALA B N 1
ATOM 4006 C CA . ALA B 1 77 ? 2.963 3.775 -18.469 1 94.5 77 ALA B CA 1
ATOM 4007 C C . ALA B 1 77 ? 3.512 2.645 -17.609 1 94.5 77 ALA B C 1
ATOM 4009 O O . ALA B 1 77 ? 2.768 1.745 -17.203 1 94.5 77 ALA B O 1
ATOM 4010 N N . ALA B 1 78 ? 4.773 2.66 -17.266 1 96.19 78 ALA B N 1
ATOM 4011 C CA . ALA B 1 78 ? 5.527 1.57 -16.656 1 96.19 78 ALA B CA 1
ATOM 4012 C C . ALA B 1 78 ? 4.832 1.062 -15.398 1 96.19 78 ALA B C 1
ATOM 4014 O O . ALA B 1 78 ? 4.664 -0.147 -15.219 1 96.19 78 ALA B O 1
ATOM 4015 N N . PRO B 1 79 ? 4.344 1.995 -14.484 1 97.62 79 PRO B N 1
ATOM 4016 C CA . PRO B 1 79 ? 3.738 1.474 -13.258 1 97.62 79 PRO B CA 1
ATOM 4017 C C . PRO B 1 79 ? 2.498 0.626 -13.523 1 97.62 79 PRO B C 1
ATOM 4019 O O . PRO B 1 79 ? 2.338 -0.445 -12.938 1 97.62 79 PRO B O 1
ATOM 4022 N N . TYR B 1 80 ? 1.684 0.995 -14.469 1 97.56 80 TYR B N 1
ATOM 4023 C CA . TYR B 1 80 ? 0.418 0.296 -14.656 1 97.56 80 TYR B CA 1
ATOM 4024 C C . TYR B 1 80 ? 0.575 -0.867 -15.625 1 97.56 80 TYR B C 1
ATOM 4026 O O . TYR B 1 80 ? -0.219 -1.811 -15.609 1 97.56 80 TYR B O 1
ATOM 4034 N N . ALA B 1 81 ? 1.652 -0.838 -16.516 1 97.69 81 ALA B N 1
ATOM 4035 C CA . ALA B 1 81 ? 2 -2.051 -17.25 1 97.69 81 ALA B CA 1
ATOM 4036 C C . ALA B 1 81 ? 2.449 -3.158 -16.297 1 97.69 81 ALA B C 1
ATOM 4038 O O . ALA B 1 81 ? 2.037 -4.312 -16.453 1 97.69 81 ALA B O 1
ATOM 4039 N N . ALA B 1 82 ? 3.318 -2.756 -15.367 1 98.75 82 ALA B N 1
ATOM 4040 C CA . ALA B 1 82 ? 3.76 -3.715 -14.359 1 98.75 82 ALA B CA 1
ATOM 4041 C C . ALA B 1 82 ? 2.58 -4.238 -13.539 1 98.75 82 ALA B C 1
ATOM 4043 O O . ALA B 1 82 ? 2.527 -5.422 -13.203 1 98.75 82 ALA B O 1
ATOM 4044 N N . PHE B 1 83 ? 1.585 -3.355 -13.242 1 98.75 83 PHE B N 1
ATOM 4045 C CA . PHE B 1 83 ? 0.381 -3.709 -12.5 1 98.75 83 PHE B CA 1
ATOM 4046 C C . PHE B 1 83 ? -0.386 -4.82 -13.211 1 98.75 83 PHE B C 1
ATOM 4048 O O . PHE B 1 83 ? -0.681 -5.855 -12.609 1 98.75 83 PHE B O 1
ATOM 4055 N N . VAL B 1 84 ? -0.646 -4.641 -14.477 1 98.62 84 VAL B N 1
ATOM 4056 C CA . VAL B 1 84 ? -1.44 -5.594 -15.242 1 98.62 84 VAL B CA 1
ATOM 4057 C C . VAL B 1 84 ? -0.668 -6.902 -15.406 1 98.62 84 VAL B C 1
ATOM 4059 O O . VAL B 1 84 ? -1.219 -7.984 -15.195 1 98.62 84 VAL B O 1
ATOM 4062 N N . ASN B 1 85 ? 0.605 -6.84 -15.758 1 98.88 85 ASN B N 1
ATOM 4063 C CA . ASN B 1 85 ? 1.401 -8.047 -15.969 1 98.88 85 ASN B CA 1
ATOM 4064 C C . ASN B 1 85 ? 1.554 -8.844 -14.68 1 98.88 85 ASN B C 1
ATOM 4066 O O . ASN B 1 85 ? 1.49 -10.078 -14.695 1 98.88 85 ASN B O 1
ATOM 4070 N N . ALA B 1 86 ? 1.747 -8.148 -13.57 1 98.94 86 ALA B N 1
ATOM 4071 C CA . ALA B 1 86 ? 1.859 -8.852 -12.289 1 98.94 86 ALA B CA 1
ATOM 4072 C C . ALA B 1 86 ? 0.563 -9.578 -11.953 1 98.94 86 ALA B C 1
ATOM 4074 O O . ALA B 1 86 ? 0.591 -10.711 -11.469 1 98.94 86 ALA B O 1
ATOM 4075 N N . TYR B 1 87 ? -0.585 -8.938 -12.172 1 98.88 87 TYR B N 1
ATOM 4076 C CA . TYR B 1 87 ? -1.87 -9.586 -11.938 1 98.88 87 TYR B CA 1
ATOM 4077 C C . TYR B 1 87 ? -2.01 -10.836 -12.805 1 98.88 87 TYR B C 1
ATOM 4079 O O . TYR B 1 87 ? -2.359 -11.906 -12.305 1 98.88 87 TYR B O 1
ATOM 4087 N N . GLN B 1 88 ? -1.701 -10.664 -14.117 1 98.88 88 GLN B N 1
ATOM 4088 C CA . GLN B 1 88 ? -1.881 -11.766 -15.055 1 98.88 88 GLN B CA 1
ATOM 4089 C C . GLN B 1 88 ? -0.987 -12.945 -14.688 1 98.88 88 GLN B C 1
ATOM 4091 O O . GLN B 1 88 ? -1.385 -14.109 -14.844 1 98.88 88 GLN B O 1
ATOM 4096 N N . ILE B 1 89 ? 0.184 -12.656 -14.211 1 98.88 89 ILE B N 1
ATOM 4097 C CA . ILE B 1 89 ? 1.121 -13.719 -13.859 1 98.88 89 ILE B CA 1
ATOM 4098 C C . ILE B 1 89 ? 0.605 -14.484 -12.641 1 98.88 89 ILE B C 1
ATOM 4100 O O . ILE B 1 89 ? 0.666 -15.711 -12.602 1 98.88 89 ILE B O 1
ATOM 4104 N N . HIS B 1 90 ? -0.018 -13.773 -11.703 1 98.69 90 HIS B N 1
ATOM 4105 C CA . HIS B 1 90 ? -0.295 -14.422 -10.422 1 98.69 90 HIS B CA 1
ATOM 4106 C C . HIS B 1 90 ? -1.754 -14.852 -10.328 1 98.69 90 HIS B C 1
ATOM 4108 O O . HIS B 1 90 ? -2.117 -15.641 -9.453 1 98.69 90 HIS B O 1
ATOM 4114 N N . CYS B 1 91 ? -2.664 -14.453 -11.203 1 98.06 91 CYS B N 1
ATOM 4115 C CA . CYS B 1 91 ? -4.105 -14.594 -11.016 1 98.06 91 CYS B CA 1
ATOM 4116 C C . CYS B 1 91 ? -4.543 -16.047 -11.211 1 98.06 91 CYS B C 1
ATOM 4118 O O . CYS B 1 91 ? -5.664 -16.406 -10.852 1 98.06 91 CYS B O 1
ATOM 4120 N N . GLN B 1 92 ? -3.625 -16.922 -11.664 1 97.62 92 GLN B N 1
ATOM 4121 C CA . GLN B 1 92 ? -3.996 -18.297 -11.953 1 97.62 92 GLN B CA 1
ATOM 4122 C C . GLN B 1 92 ? -3.455 -19.25 -10.891 1 97.62 92 GLN B C 1
ATOM 4124 O O . GLN B 1 92 ? -3.73 -20.453 -10.922 1 97.62 92 GLN B O 1
ATOM 4129 N N . GLU B 1 93 ? -2.689 -18.703 -9.961 1 97 93 GLU B N 1
ATOM 4130 C CA . GLU B 1 93 ? -1.975 -19.578 -9.047 1 97 93 GLU B CA 1
ATOM 4131 C C . GLU B 1 93 ? -1.173 -20.641 -9.805 1 97 93 GLU B C 1
ATOM 4133 O O . GLU B 1 93 ? -1.175 -21.812 -9.438 1 97 93 GLU B O 1
ATOM 4138 N N . PHE B 1 94 ? -0.581 -20.172 -10.859 1 98.56 94 PHE B N 1
ATOM 4139 C CA . PHE B 1 94 ? 0.106 -21.109 -11.742 1 98.56 94 PHE B CA 1
ATOM 4140 C C . PHE B 1 94 ? 1.567 -20.719 -11.922 1 98.56 94 PHE B C 1
ATOM 4142 O O . PHE B 1 94 ? 2.361 -21.484 -12.469 1 98.56 94 PHE B O 1
ATOM 4149 N N . ASP B 1 95 ? 1.945 -19.5 -11.414 1 98.5 95 ASP B N 1
ATOM 4150 C CA . ASP B 1 95 ? 3.311 -19 -11.508 1 98.5 95 ASP B CA 1
ATOM 4151 C C . ASP B 1 95 ? 4.219 -19.688 -10.492 1 98.5 95 ASP B C 1
ATOM 4153 O O . ASP B 1 95 ? 3.744 -20.234 -9.492 1 98.5 95 ASP B O 1
ATOM 4157 N N . CYS B 1 96 ? 5.477 -19.688 -10.773 1 98.12 96 CYS B N 1
ATOM 4158 C CA . CYS B 1 96 ? 6.484 -20.328 -9.938 1 98.12 96 CYS B CA 1
ATOM 4159 C C . CYS B 1 96 ? 6.5 -19.719 -8.539 1 98.12 96 CYS B C 1
ATOM 4161 O O . CYS B 1 96 ? 6.012 -18.609 -8.336 1 98.12 96 CYS B O 1
ATOM 4163 N N . VAL B 1 97 ? 6.98 -20.484 -7.57 1 98 97 VAL B N 1
ATOM 4164 C CA . VAL B 1 97 ? 6.922 -20.109 -6.16 1 98 97 VAL B CA 1
ATOM 4165 C C . VAL B 1 97 ? 8.242 -20.453 -5.48 1 98 97 VAL B C 1
ATOM 4167 O O . VAL B 1 97 ? 8.953 -21.375 -5.906 1 98 97 VAL B O 1
ATOM 4170 N N . HIS B 1 98 ? 8.688 -19.719 -4.559 1 97.88 98 HIS B N 1
ATOM 4171 C CA . HIS B 1 98 ? 9.719 -20.094 -3.596 1 97.88 98 HIS B CA 1
ATOM 4172 C C . HIS B 1 98 ? 9.102 -20.625 -2.305 1 97.88 98 HIS B C 1
ATOM 4174 O O . HIS B 1 98 ? 8.633 -19.844 -1.475 1 97.88 98 HIS B O 1
ATOM 4180 N N . GLU B 1 99 ? 9.18 -21.859 -2.08 1 94.81 99 GLU B N 1
ATOM 4181 C CA . GLU B 1 99 ? 8.398 -22.531 -1.044 1 94.81 99 GLU B CA 1
ATOM 4182 C C . GLU B 1 99 ? 8.883 -22.141 0.35 1 94.81 99 GLU B C 1
ATOM 4184 O O . GLU B 1 99 ? 8.086 -21.734 1.194 1 94.81 99 GLU B O 1
ATOM 4189 N N . PRO B 1 100 ? 10.18 -22.141 0.605 1 93.31 100 PRO B N 1
ATOM 4190 C CA . PRO B 1 100 ? 10.609 -21.781 1.958 1 93.31 100 PRO B CA 1
ATOM 4191 C C . PRO B 1 100 ? 10.242 -20.344 2.33 1 93.31 100 PRO B C 1
ATOM 4193 O O . PRO B 1 100 ? 9.977 -20.062 3.5 1 93.31 100 PRO B O 1
ATOM 4196 N N . ALA B 1 101 ? 10.203 -19.5 1.371 1 95.69 101 ALA B N 1
ATOM 4197 C CA . ALA B 1 101 ? 9.852 -18.094 1.617 1 95.69 101 ALA B CA 1
ATOM 4198 C C . ALA B 1 101 ? 8.344 -17.906 1.633 1 95.69 101 ALA B C 1
ATOM 4200 O O . ALA B 1 101 ? 7.848 -16.859 2.084 1 95.69 101 ALA B O 1
ATOM 4201 N N . VAL B 1 102 ? 7.59 -18.922 1.077 1 94.5 102 VAL B N 1
ATOM 4202 C CA . VAL B 1 102 ? 6.152 -18.797 0.85 1 94.5 102 VAL B CA 1
ATOM 4203 C C . VAL B 1 102 ? 5.859 -17.516 0.083 1 94.5 102 VAL B C 1
ATOM 4205 O O . VAL B 1 102 ? 5.062 -16.688 0.531 1 94.5 102 VAL B O 1
ATOM 4208 N N . ALA B 1 103 ? 6.531 -17.344 -1.07 1 97.06 103 ALA B N 1
ATOM 4209 C CA . ALA B 1 103 ? 6.41 -16.125 -1.879 1 97.06 103 ALA B CA 1
ATOM 4210 C C . ALA B 1 103 ? 6.52 -16.453 -3.367 1 97.06 103 ALA B C 1
ATOM 4212 O O . ALA B 1 103 ? 7.004 -17.516 -3.744 1 97.06 103 ALA B O 1
ATOM 4213 N N . HIS B 1 104 ? 5.988 -15.617 -4.125 1 98.38 104 HIS B N 1
ATOM 4214 C CA . HIS B 1 104 ? 6.051 -15.695 -5.578 1 98.38 104 HIS B CA 1
ATOM 4215 C C . HIS B 1 104 ? 6.949 -14.602 -6.152 1 98.38 104 HIS B C 1
ATOM 4217 O O . HIS B 1 104 ? 6.461 -13.609 -6.691 1 98.38 104 HIS B O 1
ATOM 4223 N N . PRO B 1 105 ? 8.234 -14.812 -6.125 1 98.62 105 PRO B N 1
ATOM 4224 C CA . PRO B 1 105 ? 9.148 -13.711 -6.43 1 98.62 105 PRO B CA 1
ATOM 4225 C C . PRO B 1 105 ? 9.055 -13.25 -7.883 1 98.62 105 PRO B C 1
ATOM 4227 O O . PRO B 1 105 ? 9.203 -12.055 -8.164 1 98.62 105 PRO B O 1
ATOM 4230 N N . MET B 1 106 ? 8.742 -14.156 -8.797 1 98.75 106 MET B N 1
ATOM 4231 C CA . MET B 1 106 ? 8.844 -13.844 -10.219 1 98.75 106 MET B CA 1
ATOM 4232 C C . MET B 1 106 ? 7.719 -12.906 -10.648 1 98.75 106 MET B C 1
ATOM 4234 O O . MET B 1 106 ? 7.898 -12.086 -11.555 1 98.75 106 MET B O 1
ATOM 4238 N N . ALA B 1 107 ? 6.559 -12.984 -10.008 1 98.75 107 ALA B N 1
ATOM 4239 C CA . ALA B 1 107 ? 5.391 -12.219 -10.445 1 98.75 107 ALA B CA 1
ATOM 4240 C C . ALA B 1 107 ? 5.66 -10.719 -10.375 1 98.75 107 ALA B C 1
ATOM 4242 O O . ALA B 1 107 ? 5.457 -9.992 -11.352 1 98.75 107 ALA B O 1
ATOM 4243 N N . SER B 1 108 ? 6.105 -10.219 -9.242 1 98.44 108 SER B N 1
ATOM 4244 C CA . SER B 1 108 ? 6.395 -8.797 -9.102 1 98.44 108 SER B CA 1
ATOM 4245 C C . SER B 1 108 ? 7.695 -8.422 -9.805 1 98.44 108 SER B C 1
ATOM 4247 O O . SER B 1 108 ? 7.758 -7.41 -10.508 1 98.44 108 SER B O 1
ATOM 4249 N N . VAL B 1 109 ? 8.75 -9.234 -9.711 1 98.94 109 VAL B N 1
ATOM 4250 C CA . VAL B 1 109 ? 10.086 -8.922 -10.203 1 98.94 109 VAL B CA 1
ATOM 4251 C C . VAL B 1 109 ? 10.078 -8.883 -11.727 1 98.94 109 VAL B C 1
ATOM 4253 O O . VAL B 1 109 ? 10.555 -7.922 -12.336 1 98.94 109 VAL B O 1
ATOM 4256 N N . ALA B 1 110 ? 9.516 -9.898 -12.383 1 98.94 110 ALA B N 1
ATOM 4257 C CA . ALA B 1 110 ? 9.508 -9.945 -13.844 1 98.94 110 ALA B CA 1
ATOM 4258 C C . ALA B 1 110 ? 8.625 -8.844 -14.414 1 98.94 110 ALA B C 1
ATOM 4260 O O . ALA B 1 110 ? 8.938 -8.266 -15.461 1 98.94 110 ALA B O 1
ATOM 4261 N N . SER B 1 111 ? 7.504 -8.531 -13.75 1 98.88 111 SER B N 1
ATOM 4262 C CA . SER B 1 111 ? 6.574 -7.523 -14.258 1 98.88 111 SER B CA 1
ATOM 4263 C C . SER B 1 111 ? 7.223 -6.145 -14.312 1 98.88 111 SER B C 1
ATOM 4265 O O . SER B 1 111 ? 7.043 -5.406 -15.281 1 98.88 111 SER B O 1
ATOM 4267 N N . VAL B 1 112 ? 7.98 -5.785 -13.258 1 98.88 112 VAL B N 1
ATOM 4268 C CA . VAL B 1 112 ? 8.602 -4.465 -13.25 1 98.88 112 VAL B CA 1
ATOM 4269 C C . VAL B 1 112 ? 9.758 -4.434 -14.25 1 98.88 112 VAL B C 1
ATOM 4271 O O . VAL B 1 112 ? 10.023 -3.402 -14.867 1 98.88 112 VAL B O 1
ATOM 4274 N N . LEU B 1 113 ? 10.477 -5.562 -14.438 1 98.94 113 LEU B N 1
ATOM 4275 C CA . LEU B 1 113 ? 11.57 -5.609 -15.406 1 98.94 113 LEU B CA 1
ATOM 4276 C C . LEU B 1 113 ? 11.039 -5.484 -16.828 1 98.94 113 LEU B C 1
ATOM 4278 O O . LEU B 1 113 ? 11.656 -4.824 -17.672 1 98.94 113 LEU B O 1
ATOM 4282 N N . LEU B 1 114 ? 9.898 -6.168 -17.109 1 98.75 114 LEU B N 1
ATOM 4283 C CA . LEU B 1 114 ? 9.258 -6.023 -18.422 1 98.75 114 LEU B CA 1
ATOM 4284 C C . LEU B 1 114 ? 8.867 -4.57 -18.672 1 98.75 114 LEU B C 1
ATOM 4286 O O . LEU B 1 114 ? 9.062 -4.055 -19.781 1 98.75 114 LEU B O 1
ATOM 4290 N N . ALA B 1 115 ? 8.297 -3.912 -17.672 1 98.12 115 ALA B N 1
ATOM 4291 C CA . ALA B 1 115 ? 7.926 -2.508 -17.797 1 98.12 115 ALA B CA 1
ATOM 4292 C C . ALA B 1 115 ? 9.156 -1.632 -18.031 1 98.12 115 ALA B C 1
ATOM 4294 O O . ALA B 1 115 ? 9.141 -0.758 -18.906 1 98.12 115 ALA B O 1
ATOM 4295 N N . GLU B 1 116 ? 10.203 -1.897 -17.281 1 97.12 116 GLU B N 1
ATOM 4296 C CA . GLU B 1 116 ? 11.445 -1.137 -17.359 1 97.12 116 GLU B CA 1
ATOM 4297 C C . GLU B 1 116 ? 12.102 -1.312 -18.734 1 97.12 116 GLU B C 1
ATOM 4299 O O . GLU B 1 116 ? 12.68 -0.368 -19.281 1 97.12 116 GLU B O 1
ATOM 4304 N N . ALA B 1 117 ? 12.078 -2.484 -19.25 1 97.94 117 ALA B N 1
ATOM 4305 C CA . ALA B 1 117 ? 12.68 -2.77 -20.547 1 97.94 117 ALA B CA 1
ATOM 4306 C C . ALA B 1 117 ? 11.992 -1.981 -21.656 1 97.94 117 ALA B C 1
ATOM 4308 O O . ALA B 1 117 ? 12.586 -1.721 -22.703 1 97.94 117 ALA B O 1
ATOM 4309 N N . GLY B 1 118 ? 10.742 -1.621 -21.422 1 95.81 118 GLY B N 1
ATOM 4310 C CA . GLY B 1 118 ? 10 -0.826 -22.391 1 95.81 118 GLY B CA 1
ATOM 4311 C C . GLY B 1 118 ? 10.406 0.636 -22.406 1 95.81 118 GLY B C 1
ATOM 4312 O O . GLY B 1 118 ? 10.109 1.363 -23.359 1 95.81 118 GLY B O 1
ATOM 4313 N N . GLU B 1 119 ? 11.055 1.065 -21.391 1 93.38 119 GLU B N 1
ATOM 4314 C CA . GLU B 1 119 ? 11.43 2.471 -21.266 1 93.38 119 GLU B CA 1
ATOM 4315 C C . GLU B 1 119 ? 12.766 2.752 -21.938 1 93.38 119 GLU B C 1
ATOM 4317 O O . GLU B 1 119 ? 12.977 3.84 -22.484 1 93.38 119 GLU B O 1
ATOM 4322 N N . ALA B 1 120 ? 13.688 1.794 -21.859 1 93.88 120 ALA B N 1
ATOM 4323 C CA . ALA B 1 120 ? 15 1.891 -22.5 1 93.88 120 ALA B CA 1
ATOM 4324 C C . ALA B 1 120 ? 15.539 0.509 -22.859 1 93.88 120 ALA B C 1
ATOM 4326 O O . ALA B 1 120 ? 15.297 -0.466 -22.141 1 93.88 120 ALA B O 1
ATOM 4327 N N . PRO B 1 121 ? 16.312 0.429 -23.906 1 96.44 121 PRO B N 1
ATOM 4328 C CA . PRO B 1 121 ? 16.859 -0.873 -24.312 1 96.44 121 PRO B CA 1
ATOM 4329 C C . PRO B 1 121 ? 17.719 -1.515 -23.219 1 96.44 121 PRO B C 1
ATOM 4331 O O . PRO B 1 121 ? 18.5 -0.827 -22.562 1 96.44 121 PRO B O 1
ATOM 4334 N N . VAL B 1 122 ? 17.578 -2.773 -23.031 1 97.94 122 VAL B N 1
ATOM 4335 C CA . VAL B 1 122 ? 18.375 -3.574 -22.094 1 97.94 122 VAL B CA 1
ATOM 4336 C C . VAL B 1 122 ? 18.703 -4.918 -22.734 1 97.94 122 VAL B C 1
ATOM 4338 O O . VAL B 1 122 ? 17.875 -5.512 -23.422 1 97.94 122 VAL B O 1
ATOM 4341 N N . ASP B 1 123 ? 19.953 -5.344 -22.562 1 98.25 123 ASP B N 1
ATOM 4342 C CA . ASP B 1 123 ? 20.344 -6.625 -23.141 1 98.25 123 ASP B CA 1
ATOM 4343 C C . ASP B 1 123 ? 19.938 -7.781 -22.234 1 98.25 123 ASP B C 1
ATOM 4345 O O . ASP B 1 123 ? 19.578 -7.574 -21.078 1 98.25 123 ASP B O 1
ATOM 4349 N N . GLY B 1 124 ? 19.969 -8.977 -22.797 1 98.62 124 GLY B N 1
ATOM 4350 C CA . GLY B 1 124 ? 19.484 -10.164 -22.109 1 98.62 124 GLY B CA 1
ATOM 4351 C C . GLY B 1 124 ? 20.25 -10.492 -20.859 1 98.62 124 GLY B C 1
ATOM 4352 O O . GLY B 1 124 ? 19.672 -10.938 -19.859 1 98.62 124 GLY B O 1
ATOM 4353 N N . ARG B 1 125 ? 21.594 -10.336 -20.859 1 98.44 125 ARG B N 1
ATOM 4354 C CA . ARG B 1 125 ? 22.438 -10.641 -19.703 1 98.44 125 ARG B CA 1
ATOM 4355 C C . ARG B 1 125 ? 22.094 -9.727 -18.531 1 98.44 125 ARG B C 1
ATOM 4357 O O . ARG B 1 125 ? 21.938 -10.188 -17.391 1 98.44 125 ARG B O 1
ATOM 4364 N N . GLN B 1 126 ? 21.938 -8.445 -18.844 1 98.25 126 GLN B N 1
ATOM 4365 C CA . GLN B 1 126 ? 21.562 -7.484 -17.797 1 98.25 126 GLN B CA 1
ATOM 4366 C C . GLN B 1 126 ? 20.156 -7.77 -17.266 1 98.25 126 GLN B C 1
ATOM 4368 O O . GLN B 1 126 ? 19.906 -7.637 -16.062 1 98.25 126 GLN B O 1
ATOM 4373 N N . PHE B 1 127 ? 19.25 -8.078 -18.156 1 98.75 127 PHE B N 1
ATOM 4374 C CA . PHE B 1 127 ? 17.891 -8.398 -17.766 1 98.75 127 PHE B CA 1
ATOM 4375 C C . PHE B 1 127 ? 17.859 -9.586 -16.812 1 98.75 127 PHE B C 1
ATOM 4377 O O . PHE B 1 127 ? 17.219 -9.516 -15.758 1 98.75 127 PHE B O 1
ATOM 4384 N N . LEU B 1 128 ? 18.578 -10.625 -17.109 1 98.75 128 LEU B N 1
ATOM 4385 C CA . LEU B 1 128 ? 18.578 -11.836 -16.297 1 98.75 128 LEU B CA 1
ATOM 4386 C C . LEU B 1 128 ? 19.281 -11.594 -14.969 1 98.75 128 LEU B C 1
ATOM 4388 O O . LEU B 1 128 ? 18.859 -12.125 -13.93 1 98.75 128 LEU B O 1
ATOM 4392 N N . ALA B 1 129 ? 20.375 -10.852 -14.984 1 98.62 129 ALA B N 1
ATOM 4393 C CA . ALA B 1 129 ? 21.062 -10.539 -13.734 1 98.62 129 ALA B CA 1
ATOM 4394 C C . ALA B 1 129 ? 20.156 -9.758 -12.789 1 98.62 129 ALA B C 1
ATOM 4396 O O . ALA B 1 129 ? 20.125 -10.016 -11.586 1 98.62 129 ALA B O 1
ATOM 4397 N N . ALA B 1 130 ? 19.406 -8.781 -13.344 1 98.88 130 ALA B N 1
ATOM 4398 C CA . ALA B 1 130 ? 18.453 -8.008 -12.547 1 98.88 130 ALA B CA 1
ATOM 4399 C C . ALA B 1 130 ? 17.344 -8.898 -11.992 1 98.88 130 ALA B C 1
ATOM 4401 O O . ALA B 1 130 ? 16.906 -8.719 -10.852 1 98.88 130 ALA B O 1
ATOM 4402 N N . LEU B 1 131 ? 16.922 -9.828 -12.82 1 98.88 131 LEU B N 1
ATOM 4403 C CA . LEU B 1 131 ? 15.906 -10.781 -12.398 1 98.88 131 LEU B CA 1
ATOM 4404 C C . LEU B 1 131 ? 16.391 -11.594 -11.203 1 98.88 131 LEU B C 1
ATOM 4406 O O . LEU B 1 131 ? 15.664 -11.734 -10.211 1 98.88 131 LEU B O 1
ATOM 4410 N N . ILE B 1 132 ? 17.594 -12.109 -11.289 1 98.69 132 ILE B N 1
ATOM 4411 C CA . ILE B 1 132 ? 18.172 -12.922 -10.227 1 98.69 132 ILE B CA 1
ATOM 4412 C C . ILE B 1 132 ? 18.328 -12.078 -8.961 1 98.69 132 ILE B C 1
ATOM 4414 O O . ILE B 1 132 ? 18.047 -12.547 -7.855 1 98.69 132 ILE B O 1
ATOM 4418 N N . ALA B 1 133 ? 18.734 -10.828 -9.125 1 98.69 133 ALA B N 1
ATOM 4419 C CA . ALA B 1 133 ? 18.922 -9.93 -7.992 1 98.69 133 ALA B CA 1
ATOM 4420 C C . ALA B 1 133 ? 17.594 -9.695 -7.258 1 98.69 133 ALA B C 1
ATOM 4422 O O . ALA B 1 133 ? 17.562 -9.734 -6.023 1 98.69 133 ALA B O 1
ATOM 4423 N N . GLY B 1 134 ? 16.547 -9.422 -8.016 1 98.88 134 GLY B N 1
ATOM 4424 C CA . GLY B 1 134 ? 15.234 -9.227 -7.402 1 98.88 134 GLY B CA 1
ATOM 4425 C C . GLY B 1 134 ? 14.734 -10.453 -6.668 1 98.88 134 GLY B C 1
ATOM 4426 O O . GLY B 1 134 ? 14.234 -10.352 -5.543 1 98.88 134 GLY B O 1
ATOM 4427 N N . VAL B 1 135 ? 14.875 -11.625 -7.273 1 98.81 135 VAL B N 1
ATOM 4428 C CA . VAL B 1 135 ? 14.438 -12.883 -6.684 1 98.81 135 VAL B CA 1
ATOM 4429 C C . VAL B 1 135 ? 15.203 -13.141 -5.391 1 98.81 135 VAL B C 1
ATOM 4431 O O . VAL B 1 135 ? 14.633 -13.609 -4.402 1 98.81 135 VAL B O 1
ATOM 4434 N N . GLU B 1 136 ? 16.484 -12.844 -5.402 1 98.31 136 GLU B N 1
ATOM 4435 C CA . GLU B 1 136 ? 17.344 -13.016 -4.234 1 98.31 136 GLU B CA 1
ATOM 4436 C C . GLU B 1 136 ? 16.766 -12.289 -3.02 1 98.31 136 GLU B C 1
ATOM 4438 O O . GLU B 1 136 ? 16.75 -12.844 -1.917 1 98.31 136 GLU B O 1
ATOM 4443 N N . VAL B 1 137 ? 16.297 -11.125 -3.25 1 98.62 137 VAL B N 1
ATOM 4444 C CA . VAL B 1 137 ? 15.812 -10.289 -2.152 1 98.62 137 VAL B CA 1
ATOM 4445 C C . VAL B 1 137 ? 14.469 -10.805 -1.655 1 98.62 137 VAL B C 1
ATOM 4447 O O . VAL B 1 137 ? 14.258 -10.961 -0.449 1 98.62 137 VAL B O 1
ATOM 4450 N N . VAL B 1 138 ? 13.508 -11.109 -2.539 1 98.81 138 VAL B N 1
ATOM 4451 C CA . VAL B 1 138 ? 12.211 -11.617 -2.121 1 98.81 138 VAL B CA 1
ATOM 4452 C C . VAL B 1 138 ? 12.391 -12.898 -1.308 1 98.81 138 VAL B C 1
ATOM 4454 O O . VAL B 1 138 ? 11.828 -13.031 -0.219 1 98.81 138 VAL B O 1
ATOM 4457 N N . ALA B 1 139 ? 13.195 -13.789 -1.832 1 98.06 139 ALA B N 1
ATOM 4458 C CA . ALA B 1 139 ? 13.398 -15.086 -1.191 1 98.06 139 ALA B CA 1
ATOM 4459 C C . ALA B 1 139 ? 14.086 -14.93 0.161 1 98.06 139 ALA B C 1
ATOM 4461 O O . ALA B 1 139 ? 13.703 -15.57 1.14 1 98.06 139 ALA B O 1
ATOM 4462 N N . SER B 1 140 ? 15.102 -14.078 0.228 1 97.94 140 SER B N 1
ATOM 4463 C CA . SER B 1 140 ? 15.844 -13.875 1.466 1 97.94 140 SER B CA 1
ATOM 4464 C C . SER B 1 140 ? 14.961 -13.289 2.559 1 97.94 140 SER B C 1
ATOM 4466 O O . SER B 1 140 ? 15.055 -13.695 3.723 1 97.94 140 SER B O 1
ATOM 4468 N N . LEU B 1 141 ? 14.109 -12.359 2.188 1 98.31 141 LEU B N 1
ATOM 4469 C CA . LEU B 1 141 ? 13.203 -11.766 3.162 1 98.31 141 LEU B CA 1
ATOM 4470 C C . LEU B 1 141 ? 12.242 -12.812 3.715 1 98.31 141 LEU B C 1
ATOM 4472 O O . LEU B 1 141 ? 11.93 -12.812 4.91 1 98.31 141 LEU B O 1
ATOM 4476 N N . GLY B 1 142 ? 11.75 -13.688 2.852 1 97.31 142 GLY B N 1
ATOM 4477 C CA . GLY B 1 142 ? 10.828 -14.727 3.295 1 97.31 142 GLY B CA 1
ATOM 4478 C C . GLY B 1 142 ? 11.5 -15.789 4.141 1 97.31 142 GLY B C 1
ATOM 4479 O O . GLY B 1 142 ? 10.961 -16.203 5.172 1 97.31 142 GLY B O 1
ATOM 4480 N N . VAL B 1 143 ? 12.664 -16.266 3.754 1 96.19 143 VAL B N 1
ATOM 4481 C CA . VAL B 1 143 ? 13.383 -17.328 4.434 1 96.19 143 VAL B CA 1
ATOM 4482 C C . VAL B 1 143 ? 13.828 -16.859 5.816 1 96.19 143 VAL B C 1
ATOM 4484 O O . VAL B 1 143 ? 13.953 -17.672 6.742 1 96.19 143 VAL B O 1
ATOM 4487 N N . ALA B 1 144 ? 13.969 -15.57 5.992 1 96.62 144 ALA B N 1
ATOM 4488 C CA . ALA B 1 144 ? 14.453 -15 7.246 1 96.62 144 ALA B CA 1
ATOM 4489 C C . ALA B 1 144 ? 13.406 -15.125 8.344 1 96.62 144 ALA B C 1
ATOM 4491 O O . ALA B 1 144 ? 13.703 -14.938 9.523 1 96.62 144 ALA B O 1
ATOM 4492 N N . VAL B 1 145 ? 12.203 -15.477 7.992 1 95.56 145 VAL B N 1
ATOM 4493 C CA . VAL B 1 145 ? 11.086 -15.398 8.93 1 95.56 145 VAL B CA 1
ATOM 4494 C C . VAL B 1 145 ? 10.75 -16.797 9.445 1 95.56 145 VAL B C 1
ATOM 4496 O O . VAL B 1 145 ? 10.648 -17.75 8.664 1 95.56 145 VAL B O 1
ATOM 4499 N N . ASN B 1 146 ? 10.5 -16.953 10.703 1 90.94 146 ASN B N 1
ATOM 4500 C CA . ASN B 1 146 ? 10.156 -18.219 11.336 1 90.94 146 ASN B CA 1
ATOM 4501 C C . ASN B 1 146 ? 8.75 -18.188 11.945 1 90.94 146 ASN B C 1
ATOM 4503 O O . ASN B 1 146 ? 8.383 -19.062 12.719 1 90.94 146 ASN B O 1
ATOM 4507 N N . GLY B 1 147 ? 7.996 -17.281 11.648 1 90.31 147 GLY B N 1
ATOM 4508 C CA . GLY B 1 147 ? 6.652 -17.156 12.195 1 90.31 147 GLY B CA 1
ATOM 4509 C C . GLY B 1 147 ? 5.566 -17.281 11.148 1 90.31 147 GLY B C 1
ATOM 4510 O O . GLY B 1 147 ? 5.855 -17.438 9.961 1 90.31 147 GLY B O 1
ATOM 4511 N N . SER B 1 148 ? 4.316 -17.281 11.57 1 89.19 148 SER B N 1
ATOM 4512 C CA . SER B 1 148 ? 3.156 -17.438 10.695 1 89.19 148 SER B CA 1
ATOM 4513 C C . SER B 1 148 ? 2.926 -16.172 9.859 1 89.19 148 SER B C 1
ATOM 4515 O O . SER B 1 148 ? 3.34 -15.086 10.242 1 89.19 148 SER B O 1
ATOM 4517 N N . LEU B 1 149 ? 2.268 -16.328 8.766 1 89.88 149 LEU B N 1
ATOM 4518 C CA . LEU B 1 149 ? 1.944 -15.227 7.867 1 89.88 149 LEU B CA 1
ATOM 4519 C C . LEU B 1 149 ? 0.843 -14.352 8.461 1 89.88 149 LEU B C 1
ATOM 4521 O O . LEU B 1 149 ? -0.117 -14.867 9.039 1 89.88 149 LEU B O 1
ATOM 4525 N N . LYS B 1 150 ? 0.958 -13.055 8.414 1 92.31 150 LYS B N 1
ATOM 4526 C CA . LYS B 1 150 ? -0.062 -12.047 8.688 1 92.31 150 LYS B CA 1
ATOM 4527 C C . LYS B 1 150 ? -0.402 -11.25 7.43 1 92.31 150 LYS B C 1
ATOM 4529 O O . LYS B 1 150 ? -1.576 -11.047 7.121 1 92.31 150 LYS B O 1
ATOM 4534 N N . PHE B 1 151 ? 0.566 -10.852 6.809 1 98.12 151 PHE B N 1
ATOM 4535 C CA . PHE B 1 151 ? 0.472 -10.156 5.531 1 98.12 151 PHE B CA 1
ATOM 4536 C C . PHE B 1 151 ? 0.822 -11.086 4.379 1 98.12 151 PHE B C 1
ATOM 4538 O O . PHE B 1 151 ? 1.205 -12.234 4.594 1 98.12 151 PHE B O 1
ATOM 4545 N N . PHE B 1 152 ? 0.553 -10.648 3.188 1 98.19 152 PHE B N 1
ATOM 4546 C CA . PHE B 1 152 ? 0.722 -11.469 1.997 1 98.19 152 PHE B CA 1
ATOM 4547 C C . PHE B 1 152 ? 2.096 -11.25 1.377 1 98.19 152 PHE B C 1
ATOM 4549 O O . PHE B 1 152 ? 2.27 -10.367 0.532 1 98.19 152 PHE B O 1
ATOM 4556 N N . ARG B 1 153 ? 3.049 -12.062 1.619 1 97.56 153 ARG B N 1
ATOM 4557 C CA . ARG B 1 153 ? 4.48 -11.906 1.37 1 97.56 153 ARG B CA 1
ATOM 4558 C C . ARG B 1 153 ? 4.758 -11.727 -0.118 1 97.56 153 ARG B C 1
ATOM 4560 O O . ARG B 1 153 ? 5.668 -10.992 -0.498 1 97.56 153 ARG B O 1
ATOM 4567 N N . PRO B 1 154 ? 4.047 -12.438 -1.019 1 98.44 154 PRO B N 1
ATOM 4568 C CA . PRO B 1 154 ? 4.297 -12.188 -2.439 1 98.44 154 PRO B CA 1
ATOM 4569 C C . PRO B 1 154 ? 4.176 -10.711 -2.812 1 98.44 154 PRO B C 1
ATOM 4571 O O . PRO B 1 154 ? 4.84 -10.25 -3.746 1 98.44 154 PRO B O 1
ATOM 4574 N N . ALA B 1 155 ? 3.383 -9.984 -2.043 1 98.88 155 ALA B N 1
ATOM 4575 C CA . ALA B 1 155 ? 3.266 -8.539 -2.264 1 98.88 155 ALA B CA 1
ATOM 4576 C C . ALA B 1 155 ? 4.238 -7.77 -1.375 1 98.88 155 ALA B C 1
ATOM 4578 O O . ALA B 1 155 ? 4.992 -6.926 -1.859 1 98.88 155 ALA B O 1
ATOM 4579 N N . THR B 1 156 ? 4.316 -8.102 -0.092 1 98.88 156 THR B N 1
ATOM 4580 C CA . THR B 1 156 ? 5.047 -7.285 0.87 1 98.88 156 THR B CA 1
ATOM 4581 C C . THR B 1 156 ? 6.551 -7.492 0.728 1 98.88 156 THR B C 1
ATOM 4583 O O . THR B 1 156 ? 7.324 -6.535 0.792 1 98.88 156 THR B O 1
ATOM 4586 N N . ALA B 1 157 ? 6.988 -8.703 0.549 1 98.88 157 ALA B N 1
ATOM 4587 C CA . ALA B 1 157 ? 8.391 -8.922 0.201 1 98.88 157 ALA B CA 1
ATOM 4588 C C . ALA B 1 157 ? 8.641 -8.625 -1.273 1 98.88 157 ALA B C 1
ATOM 4590 O O . ALA B 1 157 ? 9.727 -8.172 -1.644 1 98.88 157 ALA B O 1
ATOM 4591 N N . GLY B 1 158 ? 7.609 -8.836 -2.072 1 98.88 158 GLY B N 1
ATOM 4592 C CA . GLY B 1 158 ? 7.691 -8.625 -3.51 1 98.88 158 GLY B CA 1
ATOM 4593 C C . GLY B 1 158 ? 8.102 -7.211 -3.883 1 98.88 158 GLY B C 1
ATOM 4594 O O . GLY B 1 158 ? 8.875 -7.008 -4.82 1 98.88 158 GLY B O 1
ATOM 4595 N N . ILE B 1 159 ? 7.613 -6.207 -3.16 1 98.94 159 ILE B N 1
ATOM 4596 C CA . ILE B 1 159 ? 7.902 -4.82 -3.512 1 98.94 159 ILE B CA 1
ATOM 4597 C C . ILE B 1 159 ? 9.391 -4.543 -3.336 1 98.94 159 ILE B C 1
ATOM 4599 O O . ILE B 1 159 ? 9.992 -3.801 -4.117 1 98.94 159 ILE B O 1
ATOM 4603 N N . PHE B 1 160 ? 10.023 -5.137 -2.352 1 98.94 160 PHE B N 1
ATOM 4604 C CA . PHE B 1 160 ? 11.453 -4.914 -2.127 1 98.94 160 PHE B CA 1
ATOM 4605 C C . PHE B 1 160 ? 12.281 -5.602 -3.201 1 98.94 160 PHE B C 1
ATOM 4607 O O . PHE B 1 160 ? 13.266 -5.039 -3.686 1 98.94 160 PHE B O 1
ATOM 4614 N N . GLY B 1 161 ? 11.891 -6.828 -3.545 1 98.94 161 GLY B N 1
ATOM 4615 C CA . GLY B 1 161 ? 12.562 -7.492 -4.652 1 98.94 161 GLY B CA 1
ATOM 4616 C C . GLY B 1 161 ? 12.406 -6.758 -5.969 1 98.94 161 GLY B C 1
ATOM 4617 O O . GLY B 1 161 ? 13.352 -6.66 -6.75 1 98.94 161 GLY B O 1
ATOM 4618 N N . ALA B 1 162 ? 11.211 -6.258 -6.23 1 98.94 162 ALA B N 1
ATOM 4619 C CA . ALA B 1 162 ? 10.945 -5.488 -7.445 1 98.94 162 ALA B CA 1
ATOM 4620 C C . ALA B 1 162 ? 11.773 -4.207 -7.477 1 98.94 162 ALA B C 1
ATOM 4622 O O . ALA B 1 162 ? 12.289 -3.818 -8.531 1 98.94 162 ALA B O 1
ATOM 4623 N N . VAL B 1 163 ? 11.914 -3.533 -6.355 1 98.94 163 VAL B N 1
ATOM 4624 C CA . VAL B 1 163 ? 12.75 -2.342 -6.246 1 98.94 163 VAL B CA 1
ATOM 4625 C C . VAL B 1 163 ? 14.188 -2.684 -6.621 1 98.94 163 VAL B C 1
ATOM 4627 O O . VAL B 1 163 ? 14.828 -1.954 -7.379 1 98.94 163 VAL B O 1
ATOM 4630 N N . ILE B 1 164 ? 14.703 -3.777 -6.113 1 98.94 164 ILE B N 1
ATOM 4631 C CA . ILE B 1 164 ? 16.062 -4.199 -6.41 1 98.94 164 ILE B CA 1
ATOM 4632 C C . ILE B 1 164 ? 16.203 -4.492 -7.902 1 98.94 164 ILE B C 1
ATOM 4634 O O . ILE B 1 164 ? 17.188 -4.117 -8.531 1 98.94 164 ILE B O 1
ATOM 4638 N N . ALA B 1 165 ? 15.234 -5.191 -8.477 1 98.94 165 ALA B N 1
ATOM 4639 C CA . ALA B 1 165 ? 15.289 -5.547 -9.891 1 98.94 165 ALA B CA 1
ATOM 4640 C C . ALA B 1 165 ? 15.398 -4.301 -10.766 1 98.94 165 ALA B C 1
ATOM 4642 O O . ALA B 1 165 ? 16.281 -4.223 -11.633 1 98.94 165 ALA B O 1
ATOM 4643 N N . VAL B 1 166 ? 14.539 -3.311 -10.523 1 98.88 166 VAL B N 1
ATOM 4644 C CA . VAL B 1 166 ? 14.547 -2.068 -11.289 1 98.88 166 VAL B CA 1
ATOM 4645 C C . VAL B 1 166 ? 15.859 -1.322 -11.047 1 98.88 166 VAL B C 1
ATOM 4647 O O . VAL B 1 166 ? 16.484 -0.817 -11.984 1 98.88 166 VAL B O 1
ATOM 4650 N N . SER B 1 167 ? 16.266 -1.271 -9.773 1 98.88 167 SER B N 1
ATOM 4651 C CA . SER B 1 167 ? 17.484 -0.549 -9.406 1 98.88 167 SER B CA 1
ATOM 4652 C C . SER B 1 167 ? 18.719 -1.174 -10.055 1 98.88 167 SER B C 1
ATOM 4654 O O . SER B 1 167 ? 19.609 -0.461 -10.5 1 98.88 167 SER B O 1
ATOM 4656 N N . HIS B 1 168 ? 18.766 -2.48 -10.023 1 98.75 168 HIS B N 1
ATOM 4657 C CA . HIS B 1 168 ? 19.859 -3.207 -10.648 1 98.75 168 HIS B CA 1
ATOM 4658 C C . HIS B 1 168 ? 19.922 -2.922 -12.148 1 98.75 168 HIS B C 1
ATOM 4660 O O . HIS B 1 168 ? 21 -2.631 -12.68 1 98.75 168 HIS B O 1
ATOM 4666 N N . MET B 1 169 ? 18.812 -3.018 -12.812 1 98.12 169 MET B N 1
ATOM 4667 C CA . MET B 1 169 ? 18.75 -2.779 -14.25 1 98.12 169 MET B CA 1
ATOM 4668 C C . MET B 1 169 ? 19.172 -1.353 -14.586 1 98.12 169 MET B C 1
ATOM 4670 O O . MET B 1 169 ? 19.844 -1.117 -15.586 1 98.12 169 MET B O 1
ATOM 4674 N N . ARG B 1 170 ? 18.797 -0.409 -13.719 1 98.12 170 ARG B N 1
ATOM 4675 C CA . ARG B 1 170 ? 19.156 0.991 -13.922 1 98.12 170 ARG B CA 1
ATOM 4676 C C . ARG B 1 170 ? 20.578 1.273 -13.43 1 98.12 170 ARG B C 1
ATOM 4678 O O . ARG B 1 170 ? 21.062 2.396 -13.555 1 98.12 170 ARG B O 1
ATOM 4685 N N . GLN B 1 171 ? 21.219 0.268 -12.82 1 97.94 171 GLN B N 1
ATOM 4686 C CA . GLN B 1 171 ? 22.578 0.369 -12.305 1 97.94 171 GLN B CA 1
ATOM 4687 C C . GLN B 1 171 ? 22.703 1.494 -11.281 1 97.94 171 GLN B C 1
ATOM 4689 O O . GLN B 1 171 ? 23.594 2.33 -11.375 1 97.94 171 GLN B O 1
ATOM 4694 N N . LEU B 1 172 ? 21.766 1.539 -10.383 1 98.69 172 LEU B N 1
ATOM 4695 C CA . LEU B 1 172 ? 21.75 2.58 -9.359 1 98.69 172 LEU B CA 1
ATOM 4696 C C . LEU B 1 172 ? 22.75 2.281 -8.258 1 98.69 172 LEU B C 1
ATOM 4698 O O . LEU B 1 172 ? 23.078 1.119 -8.008 1 98.69 172 LEU B O 1
ATOM 4702 N N . LYS B 1 173 ? 23.219 3.35 -7.539 1 98.19 173 LYS B N 1
ATOM 4703 C CA . LYS B 1 173 ? 24.156 3.232 -6.422 1 98.19 173 LYS B CA 1
ATOM 4704 C C . LYS B 1 173 ? 23.422 2.879 -5.129 1 98.19 173 LYS B C 1
ATOM 4706 O O . LYS B 1 173 ? 22.234 3.16 -4.988 1 98.19 173 LYS B O 1
ATOM 4711 N N . TYR B 1 174 ? 24.125 2.316 -4.199 1 98 174 TYR B N 1
ATOM 4712 C CA . TYR B 1 174 ? 23.594 1.825 -2.932 1 98 174 TYR B CA 1
ATOM 4713 C C . TYR B 1 174 ? 22.75 2.887 -2.244 1 98 174 TYR B C 1
ATOM 4715 O O . TYR B 1 174 ? 21.641 2.596 -1.758 1 98 174 TYR B O 1
ATOM 4723 N N . ASN B 1 175 ? 23.234 4.082 -2.217 1 97.94 175 ASN B N 1
ATOM 4724 C CA . ASN B 1 175 ? 22.562 5.125 -1.459 1 97.94 175 ASN B CA 1
ATOM 4725 C C . ASN B 1 175 ? 21.172 5.422 -2.039 1 97.94 175 ASN B C 1
ATOM 4727 O O . ASN B 1 175 ? 20.234 5.691 -1.295 1 97.94 175 ASN B O 1
ATOM 4731 N N . VAL B 1 176 ? 21.062 5.395 -3.379 1 98.75 176 VAL B N 1
ATOM 4732 C CA . VAL B 1 176 ? 19.781 5.605 -4.035 1 98.75 176 VAL B CA 1
ATOM 4733 C C . VAL B 1 176 ? 18.844 4.426 -3.756 1 98.75 176 VAL B C 1
ATOM 4735 O O . VAL B 1 176 ? 17.656 4.609 -3.475 1 98.75 176 VAL B O 1
ATOM 4738 N N . VAL B 1 177 ? 19.406 3.256 -3.744 1 98.81 177 VAL B N 1
ATOM 4739 C CA . VAL B 1 177 ? 18.609 2.051 -3.543 1 98.81 177 VAL B CA 1
ATOM 4740 C C . VAL B 1 177 ? 18.125 1.989 -2.096 1 98.81 177 VAL B C 1
ATOM 4742 O O . VAL B 1 177 ? 17 1.552 -1.827 1 98.81 177 VAL B O 1
ATOM 4745 N N . ARG B 1 178 ? 18.969 2.365 -1.187 1 98.19 178 ARG B N 1
ATOM 4746 C CA . ARG B 1 178 ? 18.562 2.436 0.213 1 98.19 178 ARG B CA 1
ATOM 4747 C C . ARG B 1 178 ? 17.359 3.354 0.385 1 98.19 178 ARG B C 1
ATOM 4749 O O . ARG B 1 178 ? 16.422 3.033 1.13 1 98.19 178 ARG B O 1
ATOM 4756 N N . GLN B 1 179 ? 17.344 4.52 -0.316 1 98.5 179 GLN B N 1
ATOM 4757 C CA . GLN B 1 179 ? 16.203 5.414 -0.302 1 98.5 179 GLN B CA 1
ATOM 4758 C C . GLN B 1 179 ? 14.969 4.738 -0.913 1 98.5 179 GLN B C 1
ATOM 4760 O O . GLN B 1 179 ? 13.859 4.859 -0.39 1 98.5 179 GLN B O 1
ATOM 4765 N N . ALA B 1 180 ? 15.195 4.027 -1.995 1 98.94 180 ALA B N 1
ATOM 4766 C CA . ALA B 1 180 ? 14.094 3.33 -2.658 1 98.94 180 ALA B CA 1
ATOM 4767 C C . ALA B 1 180 ? 13.461 2.303 -1.728 1 98.94 180 ALA B C 1
ATOM 4769 O O . ALA B 1 180 ? 12.242 2.102 -1.754 1 98.94 180 ALA B O 1
ATOM 4770 N N . PHE B 1 181 ? 14.266 1.628 -0.9 1 98.88 181 PHE B N 1
ATOM 4771 C CA . PHE B 1 181 ? 13.734 0.704 0.096 1 98.88 181 PHE B CA 1
ATOM 4772 C C . PHE B 1 181 ? 12.844 1.433 1.094 1 98.88 181 PHE B C 1
ATOM 4774 O O . PHE B 1 181 ? 11.812 0.906 1.511 1 98.88 181 PHE B O 1
ATOM 4781 N N . GLY B 1 182 ? 13.281 2.604 1.491 1 98.81 182 GLY B N 1
ATOM 4782 C CA . GLY B 1 182 ? 12.453 3.408 2.375 1 98.81 182 GLY B CA 1
ATOM 4783 C C . GLY B 1 182 ? 11.102 3.754 1.778 1 98.81 182 GLY B C 1
ATOM 4784 O O . GLY B 1 182 ? 10.078 3.707 2.469 1 98.81 182 GLY B O 1
ATOM 4785 N N . HIS B 1 183 ? 11.094 4.133 0.475 1 98.88 183 HIS B N 1
ATOM 4786 C CA . HIS B 1 183 ? 9.844 4.395 -0.224 1 98.88 183 HIS B CA 1
ATOM 4787 C C . HIS B 1 183 ? 9 3.127 -0.34 1 98.88 183 HIS B C 1
ATOM 4789 O O . HIS B 1 183 ? 7.777 3.174 -0.199 1 98.88 183 HIS B O 1
ATOM 4795 N N . ALA B 1 184 ? 9.664 2.031 -0.602 1 98.94 184 ALA B N 1
ATOM 4796 C CA . ALA B 1 184 ? 8.961 0.752 -0.688 1 98.94 184 ALA B CA 1
ATOM 4797 C C . ALA B 1 184 ? 8.234 0.435 0.616 1 98.94 184 ALA B C 1
ATOM 4799 O O . ALA B 1 184 ? 7.098 -0.041 0.599 1 98.94 184 ALA B O 1
ATOM 4800 N N . LEU B 1 185 ? 8.898 0.653 1.726 1 98.88 185 LEU B N 1
ATOM 4801 C CA . LEU B 1 185 ? 8.258 0.438 3.018 1 98.88 185 LEU B CA 1
ATOM 4802 C C . LEU B 1 185 ? 7.012 1.309 3.16 1 98.88 185 LEU B C 1
ATOM 4804 O O . LEU B 1 185 ? 5.98 0.848 3.65 1 98.88 185 LEU B O 1
ATOM 4808 N N . SER B 1 186 ? 7.051 2.523 2.678 1 98.62 186 SER B N 1
ATOM 4809 C CA . SER B 1 186 ? 5.949 3.477 2.789 1 98.62 186 SER B CA 1
ATOM 4810 C C . SER B 1 186 ? 4.738 3.021 1.982 1 98.62 186 SER B C 1
ATOM 4812 O O . SER B 1 186 ? 3.602 3.344 2.326 1 98.62 186 SER B O 1
ATOM 4814 N N . PHE B 1 187 ? 4.98 2.246 0.906 1 98.81 187 PHE B N 1
ATOM 4815 C CA . PHE B 1 187 ? 3.908 1.804 0.024 1 98.81 187 PHE B CA 1
ATOM 4816 C C . PHE B 1 187 ? 3.623 0.32 0.221 1 98.81 187 PHE B C 1
ATOM 4818 O O . PHE B 1 187 ? 2.803 -0.26 -0.494 1 98.81 187 PHE B O 1
ATOM 4825 N N . CYS B 1 188 ? 4.246 -0.336 1.168 1 98.88 188 CYS B N 1
ATOM 4826 C CA . CYS B 1 188 ? 4.141 -1.776 1.374 1 98.88 188 CYS B CA 1
ATOM 4827 C C . CYS B 1 188 ? 2.742 -2.16 1.839 1 98.88 188 CYS B C 1
ATOM 4829 O O . CYS B 1 188 ? 2.264 -1.663 2.859 1 98.88 188 CYS B O 1
ATOM 4831 N N . SER B 1 189 ? 2.074 -3.031 1.058 1 98.81 189 SER B N 1
ATOM 4832 C CA . SER B 1 189 ? 0.69 -3.395 1.347 1 98.81 1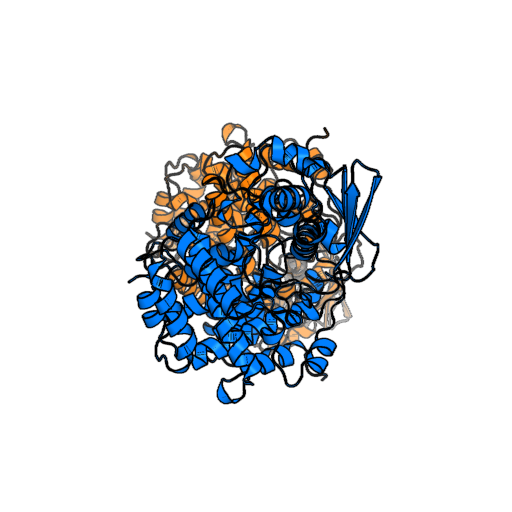89 SER B CA 1
ATOM 4833 C C . SER B 1 189 ? 0.394 -4.828 0.92 1 98.81 189 SER B C 1
ATOM 4835 O O . SER B 1 189 ? 1.17 -5.434 0.179 1 98.81 189 SER B O 1
ATOM 4837 N N . GLY B 1 190 ? -0.749 -5.336 1.32 1 98.75 190 GLY B N 1
ATOM 4838 C CA . GLY B 1 190 ? -1.232 -6.684 1.062 1 98.75 190 GLY B CA 1
ATOM 4839 C C . GLY B 1 190 ? -1.457 -7.488 2.328 1 98.75 190 GLY B C 1
ATOM 4840 O O . GLY B 1 190 ? -0.585 -7.543 3.197 1 98.75 190 GLY B O 1
ATOM 4841 N N . THR B 1 191 ? -2.615 -8.125 2.494 1 98.56 191 THR B N 1
ATOM 4842 C CA . THR B 1 191 ? -2.967 -8.891 3.684 1 98.56 191 THR B CA 1
ATOM 4843 C C . THR B 1 191 ? -3.424 -10.297 3.307 1 98.56 191 THR B C 1
ATOM 4845 O O . THR B 1 191 ? -3.719 -10.57 2.141 1 98.56 191 THR B O 1
ATOM 4848 N N . MET B 1 192 ? -3.549 -11.141 4.266 1 97.5 192 MET B N 1
ATOM 4849 C CA . MET B 1 192 ? -3.984 -12.516 4.047 1 97.5 192 MET B CA 1
ATOM 4850 C C . MET B 1 192 ? -5.508 -12.609 4.023 1 97.5 192 MET B C 1
ATOM 4852 O O . MET B 1 192 ? -6.066 -13.688 3.807 1 97.5 192 MET B O 1
ATOM 4856 N N . GLN B 1 193 ? -6.246 -11.492 4.164 1 98.06 193 GLN B N 1
ATOM 4857 C CA . GLN B 1 193 ? -7.703 -11.539 4.223 1 98.06 193 GLN B CA 1
ATOM 4858 C C . GLN B 1 193 ? -8.289 -12.055 2.912 1 98.06 193 GLN B C 1
ATOM 4860 O O . GLN B 1 193 ? -9.281 -12.789 2.916 1 98.06 193 GLN B O 1
ATOM 4865 N N . ALA B 1 194 ? -7.715 -11.664 1.818 1 97.19 194 ALA B N 1
ATOM 4866 C CA . ALA B 1 194 ? -8.18 -12.164 0.53 1 97.19 194 ALA B CA 1
ATOM 4867 C C . ALA B 1 194 ? -8 -13.68 0.435 1 97.19 194 ALA B C 1
ATOM 4869 O O . ALA B 1 194 ? -8.836 -14.375 -0.155 1 97.19 194 ALA B O 1
ATOM 4870 N N . HIS B 1 195 ? -6.879 -14.141 0.946 1 95.94 195 HIS B N 1
ATOM 4871 C CA . HIS B 1 195 ? -6.641 -15.586 0.939 1 95.94 195 HIS B CA 1
ATOM 4872 C C . HIS B 1 195 ? -7.695 -16.312 1.758 1 95.94 195 HIS B C 1
ATOM 4874 O O . HIS B 1 195 ? -8.25 -17.328 1.305 1 95.94 195 HIS B O 1
ATOM 4880 N N . VAL B 1 196 ? -7.996 -15.781 2.91 1 93.75 196 VAL B N 1
ATOM 4881 C CA . VAL B 1 196 ? -8.945 -16.406 3.83 1 93.75 196 VAL B CA 1
ATOM 4882 C C . VAL B 1 196 ? -10.312 -16.516 3.16 1 93.75 196 VAL B C 1
ATOM 4884 O O . VAL B 1 196 ? -11.008 -17.531 3.32 1 93.75 196 VAL B O 1
ATOM 4887 N N . GLU B 1 197 ? -10.633 -15.562 2.391 1 95 197 GLU B N 1
ATOM 4888 C CA . GLU B 1 197 ? -11.977 -15.516 1.821 1 95 197 GLU B CA 1
ATOM 4889 C C . GLU B 1 197 ? -11.984 -16.047 0.392 1 95 197 GLU B C 1
ATOM 4891 O O . GLU B 1 197 ? -13.039 -16.141 -0.235 1 95 197 GLU B O 1
ATOM 4896 N N . GLY B 1 198 ? -10.805 -16.438 -0.146 1 95.38 198 GLY B N 1
ATOM 4897 C CA . GLY B 1 198 ? -10.711 -16.984 -1.492 1 95.38 198 GLY B CA 1
ATOM 4898 C C . GLY B 1 198 ? -11.047 -15.969 -2.568 1 95.38 198 GLY B C 1
ATOM 4899 O O . GLY B 1 198 ? -11.789 -16.281 -3.506 1 95.38 198 GLY B O 1
ATOM 4900 N N . LYS B 1 199 ? -10.562 -14.711 -2.396 1 97 199 LYS B N 1
ATOM 4901 C CA . LYS B 1 199 ? -10.898 -13.633 -3.32 1 97 199 LYS B CA 1
ATOM 4902 C C . LYS B 1 199 ? -9.781 -13.406 -4.336 1 97 199 LYS B C 1
ATOM 4904 O O . LYS B 1 199 ? -8.602 -13.609 -4.023 1 97 199 LYS B O 1
ATOM 4909 N N . PRO B 1 200 ? -10.141 -12.961 -5.562 1 97.25 200 PRO B N 1
ATOM 4910 C CA . PRO B 1 200 ? -9.148 -12.719 -6.609 1 97.25 200 PRO B CA 1
ATOM 4911 C C . PRO B 1 200 ? -8.25 -11.523 -6.301 1 97.25 200 PRO B C 1
ATOM 4913 O O . PRO B 1 200 ? -7.234 -11.32 -6.977 1 97.25 200 PRO B O 1
ATOM 4916 N N . THR B 1 201 ? -8.547 -10.766 -5.281 1 97.62 201 THR B N 1
ATOM 4917 C CA . THR B 1 201 ? -7.723 -9.633 -4.883 1 97.62 201 THR B CA 1
ATOM 4918 C C . THR B 1 201 ? -6.34 -10.102 -4.434 1 97.62 201 THR B C 1
ATOM 4920 O O . THR B 1 201 ? -5.414 -9.297 -4.316 1 97.62 201 THR B O 1
ATOM 4923 N N . LEU B 1 202 ? -6.227 -11.359 -4.195 1 97.38 202 LEU B N 1
ATOM 4924 C CA . LEU B 1 202 ? -4.922 -11.906 -3.836 1 97.38 202 LEU B CA 1
ATOM 4925 C C . LEU B 1 202 ? -3.869 -11.523 -4.867 1 97.38 202 LEU B C 1
ATOM 4927 O O . LEU B 1 202 ? -2.805 -11.008 -4.516 1 97.38 202 LEU B O 1
ATOM 4931 N N . ALA B 1 203 ? -4.188 -11.719 -6.137 1 98.44 203 ALA B N 1
ATOM 4932 C CA . ALA B 1 203 ? -3.26 -11.398 -7.215 1 98.44 203 ALA B CA 1
ATOM 4933 C C . ALA B 1 203 ? -3.146 -9.891 -7.414 1 98.44 203 ALA B C 1
ATOM 4935 O O . ALA B 1 203 ? -2.092 -9.383 -7.805 1 98.44 203 ALA B O 1
ATOM 4936 N N . LEU B 1 204 ? -4.211 -9.172 -7.094 1 98.69 204 LEU B N 1
ATOM 4937 C CA . LEU B 1 204 ? -4.215 -7.719 -7.25 1 98.69 204 LEU B CA 1
ATOM 4938 C C . LEU B 1 204 ? -3.215 -7.066 -6.301 1 98.69 204 LEU B C 1
ATOM 4940 O O . LEU B 1 204 ? -2.639 -6.027 -6.621 1 98.69 204 LEU B O 1
ATOM 4944 N N . GLN B 1 205 ? -2.979 -7.691 -5.168 1 98.81 205 GLN B N 1
ATOM 4945 C CA . GLN B 1 205 ? -2.014 -7.168 -4.207 1 98.81 205 GLN B CA 1
ATOM 4946 C C . GLN B 1 205 ? -0.593 -7.242 -4.758 1 98.81 205 GLN B C 1
ATOM 4948 O O . GLN B 1 205 ? 0.225 -6.355 -4.496 1 98.81 205 GLN B O 1
ATOM 4953 N N . VAL B 1 206 ? -0.286 -8.234 -5.527 1 98.94 206 VAL B N 1
ATOM 4954 C CA . VAL B 1 206 ? 1.007 -8.352 -6.195 1 98.94 206 VAL B CA 1
ATOM 4955 C C . VAL B 1 206 ? 1.134 -7.262 -7.262 1 98.94 206 VAL B C 1
ATOM 4957 O O . VAL B 1 206 ? 2.199 -6.66 -7.422 1 98.94 206 VAL B O 1
ATOM 4960 N N . ALA B 1 207 ? 0.028 -7.031 -7.965 1 98.88 207 ALA B N 1
ATOM 4961 C CA . ALA B 1 207 ? -0.029 -5.953 -8.945 1 98.88 207 ALA B CA 1
ATOM 4962 C C . ALA B 1 207 ? 0.277 -4.605 -8.297 1 98.88 207 ALA B C 1
ATOM 4964 O O . ALA B 1 207 ? 1.063 -3.818 -8.828 1 98.88 207 ALA B O 1
ATOM 4965 N N . GLY B 1 208 ? -0.341 -4.363 -7.172 1 98.81 208 GLY B N 1
ATOM 4966 C CA . GLY B 1 208 ? -0.083 -3.131 -6.441 1 98.81 208 GLY B CA 1
ATOM 4967 C C . GLY B 1 208 ? 1.367 -2.977 -6.023 1 98.81 208 GLY B C 1
ATOM 4968 O O . GLY B 1 208 ? 1.926 -1.88 -6.094 1 98.81 208 GLY B O 1
ATOM 4969 N N . ALA B 1 209 ? 1.993 -4.043 -5.586 1 98.94 209 ALA B N 1
ATOM 4970 C CA . ALA B 1 209 ? 3.4 -4.035 -5.195 1 98.94 209 ALA B CA 1
ATOM 4971 C C . ALA B 1 209 ? 4.297 -3.666 -6.371 1 98.94 209 ALA B C 1
ATOM 4973 O O . ALA B 1 209 ? 5.246 -2.895 -6.219 1 98.94 209 ALA B O 1
ATOM 4974 N N . ALA B 1 210 ? 4.004 -4.223 -7.559 1 98.94 210 ALA B N 1
ATOM 4975 C CA . ALA B 1 210 ? 4.797 -3.953 -8.758 1 98.94 210 ALA B CA 1
ATOM 4976 C C . ALA B 1 210 ? 4.715 -2.48 -9.148 1 98.94 210 ALA B C 1
ATOM 4978 O O . ALA B 1 210 ? 5.738 -1.841 -9.398 1 98.94 210 ALA B O 1
ATOM 4979 N N . ARG B 1 211 ? 3.494 -1.937 -9.148 1 98.56 211 ARG B N 1
ATOM 4980 C CA . ARG B 1 211 ? 3.307 -0.521 -9.445 1 98.56 211 ARG B CA 1
ATOM 4981 C C . ARG B 1 211 ? 4.078 0.354 -8.461 1 98.56 211 ARG B C 1
ATOM 4983 O O . ARG B 1 211 ? 4.832 1.238 -8.875 1 98.56 211 ARG B O 1
ATOM 4990 N N . SER B 1 212 ? 3.949 0.101 -7.227 1 98.88 212 SER B N 1
ATOM 4991 C CA . SER B 1 212 ? 4.543 0.92 -6.176 1 98.88 212 SER B CA 1
ATOM 4992 C C . SER B 1 212 ? 6.062 0.814 -6.184 1 98.88 212 SER B C 1
ATOM 4994 O O . SER B 1 212 ? 6.762 1.766 -5.824 1 98.88 212 SER B O 1
ATOM 4996 N N . ALA B 1 213 ? 6.582 -0.323 -6.609 1 98.94 213 ALA B N 1
ATOM 4997 C CA . ALA B 1 213 ? 8.031 -0.486 -6.684 1 98.94 213 ALA B CA 1
ATOM 4998 C C . ALA B 1 213 ? 8.641 0.485 -7.691 1 98.94 213 ALA B C 1
ATOM 5000 O O . ALA B 1 213 ? 9.68 1.094 -7.426 1 98.94 213 ALA B O 1
ATOM 5001 N N . ILE B 1 214 ? 8.047 0.602 -8.852 1 98.75 214 ILE B N 1
ATOM 5002 C CA . ILE B 1 214 ? 8.539 1.525 -9.867 1 98.75 214 ILE B CA 1
ATOM 5003 C C . ILE B 1 214 ? 8.461 2.959 -9.344 1 98.75 214 ILE B C 1
ATOM 5005 O O . ILE B 1 214 ? 9.406 3.734 -9.492 1 98.75 214 ILE B O 1
ATOM 5009 N N . GLU B 1 215 ? 7.348 3.289 -8.672 1 98.75 215 GLU B N 1
ATOM 5010 C CA . GLU B 1 215 ? 7.188 4.609 -8.07 1 98.75 215 GLU B CA 1
ATOM 5011 C C . GLU B 1 215 ? 8.266 4.883 -7.031 1 98.75 215 GLU B C 1
ATOM 5013 O O . GLU B 1 215 ? 8.82 5.98 -6.977 1 98.75 215 GLU B O 1
ATOM 5018 N N . ALA B 1 216 ? 8.539 3.871 -6.234 1 98.94 216 ALA B N 1
ATOM 5019 C CA . ALA B 1 216 ? 9.539 3.996 -5.176 1 98.94 216 ALA B CA 1
ATOM 5020 C C . ALA B 1 216 ? 10.914 4.297 -5.754 1 98.94 216 ALA B C 1
ATOM 5022 O O . ALA B 1 216 ? 11.625 5.18 -5.262 1 98.94 216 ALA B O 1
ATOM 5023 N N . VAL B 1 217 ? 11.312 3.576 -6.801 1 98.94 217 VAL B N 1
ATOM 5024 C CA . VAL B 1 217 ? 12.633 3.766 -7.41 1 98.94 217 VAL B CA 1
ATOM 5025 C C . VAL B 1 217 ? 12.695 5.141 -8.078 1 98.94 217 VAL B C 1
ATOM 5027 O O . VAL B 1 217 ? 13.703 5.848 -7.949 1 98.94 217 VAL B O 1
ATOM 5030 N N . ASP B 1 218 ? 11.617 5.547 -8.781 1 98.75 218 ASP B N 1
ATOM 5031 C CA . ASP B 1 218 ? 11.586 6.848 -9.445 1 98.75 218 ASP B CA 1
ATOM 5032 C C . ASP B 1 218 ? 11.758 7.984 -8.438 1 98.75 218 ASP B C 1
ATOM 5034 O O . ASP B 1 218 ? 12.5 8.938 -8.695 1 98.75 218 ASP B O 1
ATOM 5038 N N . LEU B 1 219 ? 11.086 7.902 -7.32 1 98.88 219 LEU B N 1
ATOM 5039 C CA . LEU B 1 219 ? 11.18 8.922 -6.281 1 98.88 219 LEU B CA 1
ATOM 5040 C C . LEU B 1 219 ? 12.594 8.977 -5.711 1 98.88 219 LEU B C 1
ATOM 5042 O O . LEU B 1 219 ? 13.133 10.062 -5.473 1 98.88 219 LEU B O 1
ATOM 5046 N N . ALA B 1 220 ? 13.188 7.832 -5.473 1 98.88 220 ALA B N 1
ATOM 5047 C CA . ALA B 1 220 ? 14.547 7.777 -4.957 1 98.88 220 ALA B CA 1
ATOM 5048 C C . ALA B 1 220 ? 15.531 8.398 -5.941 1 98.88 220 ALA B C 1
ATOM 5050 O O . ALA B 1 220 ? 16.406 9.18 -5.551 1 98.88 220 ALA B O 1
ATOM 5051 N N . VAL B 1 221 ? 15.43 8.047 -7.23 1 98.81 221 VAL B N 1
ATOM 5052 C CA . VAL B 1 221 ? 16.312 8.57 -8.273 1 98.81 221 VAL B CA 1
ATOM 5053 C C . VAL B 1 221 ? 16.141 10.086 -8.367 1 98.81 221 VAL B C 1
ATOM 5055 O O . VAL B 1 221 ? 17.125 10.805 -8.602 1 98.81 221 VAL B O 1
ATOM 5058 N N . ALA B 1 222 ? 14.898 10.578 -8.148 1 98.69 222 ALA B N 1
ATOM 5059 C CA . ALA B 1 222 ? 14.609 12.016 -8.211 1 98.69 222 ALA B CA 1
ATOM 5060 C C . ALA B 1 222 ? 15.148 12.734 -6.973 1 98.69 222 ALA B C 1
ATOM 5062 O O . ALA B 1 222 ? 15.117 13.961 -6.902 1 98.69 222 ALA B O 1
ATOM 5063 N N . GLY B 1 223 ? 15.602 11.984 -5.945 1 98.19 223 GLY B N 1
ATOM 5064 C CA . GLY B 1 223 ? 16.266 12.57 -4.793 1 98.19 223 GLY B CA 1
ATOM 5065 C C . GLY B 1 223 ? 15.328 12.805 -3.619 1 98.19 223 GLY B C 1
ATOM 5066 O O . GLY B 1 223 ? 15.648 13.57 -2.709 1 98.19 223 GLY B O 1
ATOM 5067 N N . PHE B 1 224 ? 14.156 12.211 -3.596 1 98.38 224 PHE B N 1
ATOM 5068 C CA . PHE B 1 224 ? 13.227 12.344 -2.48 1 98.38 224 PHE B CA 1
ATOM 5069 C C . PHE B 1 224 ? 13.68 11.508 -1.29 1 98.38 224 PHE B C 1
ATOM 5071 O O . PHE B 1 224 ? 13.836 10.289 -1.4 1 98.38 224 PHE B O 1
ATOM 5078 N N . PRO B 1 225 ? 13.844 12.07 -0.114 1 97.81 225 PRO B N 1
ATOM 5079 C CA . PRO B 1 225 ? 14.367 11.328 1.034 1 97.81 225 PRO B CA 1
ATOM 5080 C C . PRO B 1 225 ? 13.352 10.359 1.631 1 97.81 225 PRO B C 1
ATOM 5082 O O . PRO B 1 225 ? 12.164 10.68 1.71 1 97.81 225 PRO B O 1
ATOM 5085 N N . ALA B 1 226 ? 13.852 9.211 2.076 1 98.38 226 ALA B N 1
ATOM 5086 C CA . ALA B 1 226 ? 13 8.188 2.68 1 98.38 226 ALA B CA 1
ATOM 5087 C C . ALA B 1 226 ? 13.672 7.566 3.902 1 98.38 226 ALA B C 1
ATOM 5089 O O . ALA B 1 226 ? 14.844 7.844 4.184 1 98.38 226 ALA B O 1
ATOM 5090 N N . PRO B 1 227 ? 12.906 6.793 4.668 1 97.31 227 PRO B N 1
ATOM 5091 C CA . PRO B 1 227 ? 13.477 6.168 5.863 1 97.31 227 PRO B CA 1
ATOM 5092 C C . PRO B 1 227 ? 14.688 5.285 5.547 1 97.31 227 PRO B C 1
ATOM 5094 O O . PRO B 1 227 ? 14.688 4.582 4.531 1 97.31 227 PRO B O 1
ATOM 5097 N N . SER B 1 228 ? 15.602 5.301 6.453 1 95.81 228 SER B N 1
ATOM 5098 C CA . SER B 1 228 ? 16.828 4.543 6.27 1 95.81 228 SER B CA 1
ATOM 5099 C C . SER B 1 228 ? 16.703 3.127 6.824 1 95.81 228 SER B C 1
ATOM 5101 O O . SER B 1 228 ? 17.344 2.199 6.332 1 95.81 228 SER B O 1
ATOM 5103 N N . ASN B 1 229 ? 15.898 2.994 7.871 1 96.88 229 ASN B N 1
ATOM 5104 C CA . ASN B 1 229 ? 15.75 1.689 8.508 1 96.88 229 ASN B CA 1
ATOM 5105 C C . ASN B 1 229 ? 14.477 0.982 8.062 1 96.88 229 ASN B C 1
ATOM 5107 O O . ASN B 1 229 ? 13.648 0.609 8.891 1 96.88 229 ASN B O 1
ATOM 5111 N N . SER B 1 230 ? 14.453 0.739 6.797 1 98.12 230 SER B N 1
ATOM 5112 C CA . SER B 1 230 ? 13.25 0.236 6.141 1 98.12 230 SER B CA 1
ATOM 5113 C C . SER B 1 230 ? 12.938 -1.188 6.586 1 98.12 230 SER B C 1
ATOM 5115 O O . SER B 1 230 ? 11.766 -1.55 6.746 1 98.12 230 SER B O 1
ATOM 5117 N N . LEU B 1 231 ? 13.922 -2.002 6.816 1 98.31 231 LEU B N 1
ATOM 5118 C CA . LEU B 1 231 ? 13.68 -3.4 7.148 1 98.31 231 LEU B CA 1
ATOM 5119 C C . LEU B 1 231 ? 13.742 -3.621 8.656 1 98.31 231 LEU B C 1
ATOM 5121 O O . LEU B 1 231 ? 12.82 -4.203 9.242 1 98.31 231 LEU B O 1
ATOM 5125 N N . GLU B 1 232 ? 14.68 -3.053 9.344 1 96.56 232 GLU B N 1
ATOM 5126 C CA . GLU B 1 232 ? 14.984 -3.443 10.719 1 96.56 232 GLU B CA 1
ATOM 5127 C C . GLU B 1 232 ? 14.547 -2.369 11.703 1 96.56 232 GLU B C 1
ATOM 5129 O O . GLU B 1 232 ? 14.695 -2.535 12.922 1 96.56 232 GLU B O 1
ATOM 5134 N N . GLY B 1 233 ? 14.039 -1.285 11.219 1 96.75 233 GLY B N 1
ATOM 5135 C CA . GLY B 1 233 ? 13.594 -0.237 12.125 1 96.75 233 GLY B CA 1
ATOM 5136 C C . GLY B 1 233 ? 12.461 -0.676 13.031 1 96.75 233 GLY B C 1
ATOM 5137 O O . GLY B 1 233 ? 11.859 -1.731 12.82 1 96.75 233 GLY B O 1
ATOM 5138 N N . PRO B 1 234 ? 12.18 0.118 14.07 1 96.69 234 PRO B N 1
ATOM 5139 C CA . PRO B 1 234 ? 11.102 -0.233 15.008 1 96.69 234 PRO B CA 1
ATOM 5140 C C . PRO B 1 234 ? 9.734 -0.302 14.336 1 96.69 234 PRO B C 1
ATOM 5142 O O . PRO B 1 234 ? 8.836 -0.993 14.82 1 96.69 234 PRO B O 1
ATOM 5145 N N . PHE B 1 235 ? 9.555 0.423 13.227 1 98.06 235 PHE B N 1
ATOM 5146 C CA . PHE B 1 235 ? 8.352 0.326 12.414 1 98.06 235 PHE B CA 1
ATOM 5147 C C . PHE B 1 235 ? 8.695 -0.074 10.984 1 98.06 235 PHE B C 1
ATOM 5149 O O . PHE B 1 235 ? 8.07 0.404 10.031 1 98.06 235 PHE B O 1
ATOM 5156 N N . GLY B 1 236 ? 9.758 -0.864 10.891 1 98.19 236 GLY B N 1
ATOM 5157 C CA . GLY B 1 236 ? 10.18 -1.393 9.602 1 98.19 236 GLY B CA 1
ATOM 5158 C C . GLY B 1 236 ? 9.445 -2.658 9.203 1 98.19 236 GLY B C 1
ATOM 5159 O O . GLY B 1 236 ? 8.492 -3.064 9.875 1 98.19 236 GLY B O 1
ATOM 5160 N N . TYR B 1 237 ? 9.836 -3.258 8.156 1 98.69 237 TYR B N 1
ATOM 5161 C CA . TYR B 1 237 ? 9.188 -4.414 7.543 1 98.69 237 TYR B CA 1
ATOM 5162 C C . TYR B 1 237 ? 9.094 -5.57 8.531 1 98.69 237 TYR B C 1
ATOM 5164 O O . TYR B 1 237 ? 8.008 -6.109 8.758 1 98.69 237 TYR B O 1
ATOM 5172 N N . PHE B 1 238 ? 10.219 -5.953 9.141 1 98.19 238 PHE B N 1
ATOM 5173 C CA . PHE B 1 238 ? 10.234 -7.145 9.977 1 98.19 238 PHE B CA 1
ATOM 5174 C C . PHE B 1 238 ? 9.445 -6.914 11.266 1 98.19 238 PHE B C 1
ATOM 5176 O O . PHE B 1 238 ? 8.828 -7.84 11.789 1 98.19 238 PHE B O 1
ATOM 5183 N N . SER B 1 239 ? 9.406 -5.688 11.773 1 97.62 239 SER B N 1
ATOM 5184 C CA . SER B 1 239 ? 8.688 -5.375 13 1 97.62 239 SER B CA 1
ATOM 5185 C C . SER B 1 239 ? 7.18 -5.395 12.781 1 97.62 239 SER B C 1
ATOM 5187 O O . SER B 1 239 ? 6.426 -5.824 13.656 1 97.62 239 SER B O 1
ATOM 5189 N N . LEU B 1 240 ? 6.754 -4.961 11.609 1 98.25 240 LEU B N 1
ATOM 5190 C CA . LEU B 1 240 ? 5.324 -4.738 11.422 1 98.25 240 LEU B CA 1
ATOM 5191 C C . LEU B 1 240 ? 4.695 -5.875 10.625 1 98.25 240 LEU B C 1
ATOM 5193 O O . LEU B 1 240 ? 3.557 -6.27 10.883 1 98.25 240 LEU B O 1
ATOM 5197 N N . PHE B 1 241 ? 5.391 -6.43 9.617 1 98.5 241 PHE B N 1
ATOM 5198 C CA . PHE B 1 241 ? 4.746 -7.285 8.633 1 98.5 241 PHE B CA 1
ATOM 5199 C C . PHE B 1 241 ? 5.066 -8.75 8.898 1 98.5 241 PHE B C 1
ATOM 5201 O O . PHE B 1 241 ? 4.402 -9.641 8.367 1 98.5 241 PHE B O 1
ATOM 5208 N N . GLU B 1 242 ? 6.102 -8.992 9.656 1 97.25 242 GLU B N 1
ATOM 5209 C CA . GLU B 1 242 ? 6.535 -10.367 9.875 1 97.25 242 GLU B CA 1
ATOM 5210 C C . GLU B 1 242 ? 6.594 -10.695 11.359 1 97.25 242 GLU B C 1
ATOM 5212 O O . GLU B 1 242 ? 6.438 -9.812 12.203 1 97.25 242 GLU B O 1
ATOM 5217 N N . ASN B 1 243 ? 6.719 -11.992 11.648 1 92.69 243 ASN B N 1
ATOM 5218 C CA . ASN B 1 243 ? 6.926 -12.5 13 1 92.69 243 ASN B CA 1
ATOM 5219 C C . ASN B 1 243 ? 8.234 -13.281 13.117 1 92.69 243 ASN B C 1
ATOM 5221 O O . ASN B 1 243 ? 8.469 -14.219 12.352 1 92.69 243 ASN B O 1
ATOM 5225 N N . ASP B 1 244 ? 9.102 -12.922 14.031 1 93.81 244 ASP B N 1
ATOM 5226 C CA . ASP B 1 244 ? 10.289 -13.703 14.352 1 93.81 244 ASP B CA 1
ATOM 5227 C C . ASP B 1 244 ? 11.219 -13.812 13.141 1 93.81 244 ASP B C 1
ATOM 5229 O O . ASP B 1 244 ? 11.383 -14.898 12.578 1 93.81 244 ASP B O 1
ATOM 5233 N N . ALA B 1 245 ? 11.883 -12.766 12.773 1 95.62 245 ALA B N 1
ATOM 5234 C CA . ALA B 1 245 ? 12.758 -12.727 11.602 1 95.62 245 ALA B CA 1
ATOM 5235 C C . ALA B 1 245 ? 14.219 -12.57 12.008 1 95.62 245 ALA B C 1
ATOM 5237 O O . ALA B 1 245 ? 14.531 -11.891 12.992 1 95.62 245 ALA B O 1
ATOM 5238 N N . ASP B 1 246 ? 15.102 -13.227 11.289 1 95.81 246 ASP B N 1
ATOM 5239 C CA . ASP B 1 246 ? 16.547 -13.086 11.461 1 95.81 246 ASP B CA 1
ATOM 5240 C C . ASP B 1 246 ? 17.25 -13 10.109 1 95.81 246 ASP B C 1
ATOM 5242 O O . ASP B 1 246 ? 17.781 -14 9.625 1 95.81 246 ASP B O 1
ATOM 5246 N N . LEU B 1 247 ? 17.328 -11.852 9.594 1 96.25 247 LEU B N 1
ATOM 5247 C CA . LEU B 1 247 ? 17.891 -11.633 8.266 1 96.25 247 LEU B CA 1
ATOM 5248 C C . LEU B 1 247 ? 19.391 -11.891 8.266 1 96.25 247 LEU B C 1
ATOM 5250 O O . LEU B 1 247 ? 19.938 -12.414 7.297 1 96.25 247 LEU B O 1
ATOM 5254 N N . ASN B 1 248 ? 20.078 -11.508 9.305 1 94.19 248 ASN B N 1
ATOM 5255 C CA . ASN B 1 248 ? 21.531 -11.688 9.398 1 94.19 248 ASN B CA 1
ATOM 5256 C C . ASN B 1 248 ? 21.922 -13.164 9.297 1 94.19 248 ASN B C 1
ATOM 5258 O O . ASN B 1 248 ? 22.844 -13.516 8.555 1 94.19 248 ASN B O 1
ATOM 5262 N N . ALA B 1 249 ? 21.25 -13.984 10.023 1 93.25 249 ALA B N 1
ATOM 5263 C CA . ALA B 1 249 ? 21.516 -15.422 9.977 1 93.25 249 ALA B CA 1
ATOM 5264 C C . ALA B 1 249 ? 21.25 -15.984 8.578 1 93.25 249 ALA B C 1
ATOM 5266 O O . ALA B 1 249 ? 22 -16.828 8.086 1 93.25 249 ALA B O 1
ATOM 5267 N N . THR B 1 250 ? 20.219 -15.531 7.965 1 94.44 250 THR B N 1
ATOM 5268 C CA . THR B 1 250 ? 19.828 -16 6.637 1 94.44 250 THR B CA 1
ATOM 5269 C C . THR B 1 250 ? 20.906 -15.641 5.605 1 94.44 250 THR B C 1
ATOM 5271 O O . THR B 1 250 ? 21.266 -16.469 4.77 1 94.44 250 THR B O 1
ATOM 5274 N N . LEU B 1 251 ? 21.438 -14.438 5.641 1 93.25 251 LEU B N 1
ATOM 5275 C CA . LEU B 1 251 ? 22.422 -13.969 4.672 1 93.25 251 LEU B CA 1
ATOM 5276 C C . LEU B 1 251 ? 23.75 -14.688 4.859 1 93.25 251 LEU B C 1
ATOM 5278 O O . LEU B 1 251 ? 24.5 -14.906 3.896 1 93.25 251 LEU B O 1
ATOM 5282 N N . LYS B 1 252 ? 24.078 -15.07 6.027 1 84.69 252 LYS B N 1
ATOM 5283 C CA . LYS B 1 252 ? 25.312 -15.812 6.309 1 84.69 252 LYS B CA 1
ATOM 5284 C C . LYS B 1 252 ? 25.266 -17.203 5.676 1 84.69 252 LYS B C 1
ATOM 5286 O O . LYS B 1 252 ? 26.266 -17.656 5.117 1 84.69 252 LYS B O 1
ATOM 5291 N N . ILE B 1 253 ? 24.156 -17.781 5.578 1 78.06 253 ILE B N 1
ATOM 5292 C CA . ILE B 1 253 ? 23.984 -19.141 5.074 1 78.06 253 ILE B CA 1
ATOM 5293 C C . ILE B 1 253 ? 23.969 -19.125 3.549 1 78.06 253 ILE B C 1
ATOM 5295 O O . ILE B 1 253 ? 24.422 -20.094 2.91 1 78.06 253 ILE B O 1
ATOM 5299 N N . GLN B 1 254 ? 23.641 -18.031 2.941 1 7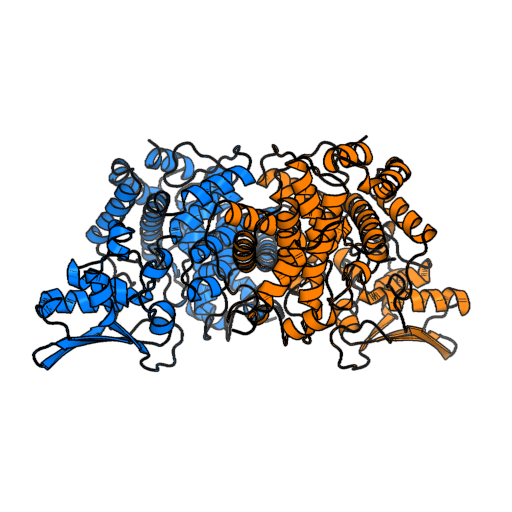4.81 254 GLN B N 1
ATOM 5300 C CA . GLN B 1 254 ? 23.391 -17.922 1.509 1 74.81 254 GLN B CA 1
ATOM 5301 C C . GLN B 1 254 ? 24.688 -17.656 0.745 1 74.81 254 GLN B C 1
ATOM 5303 O O . GLN B 1 254 ? 24.719 -17.719 -0.487 1 74.81 254 GLN B O 1
ATOM 5308 N N . GLU B 1 255 ? 25.688 -17.594 1.374 1 74.19 255 GLU B N 1
ATOM 5309 C CA . GLU B 1 255 ? 26.922 -17.188 0.704 1 74.19 255 GLU B CA 1
ATOM 5310 C C . GLU B 1 255 ? 27.328 -18.203 -0.356 1 74.19 255 GLU B C 1
ATOM 5312 O O . GLU B 1 255 ? 27.281 -19.422 -0.114 1 74.19 255 GLU B O 1
ATOM 5317 N N . GLY B 1 256 ? 27.438 -17.766 -1.555 1 75.62 256 GLY B N 1
ATOM 5318 C CA . GLY B 1 256 ? 28.031 -18.547 -2.623 1 75.62 256 GLY B CA 1
ATOM 5319 C C . GLY B 1 256 ? 27.016 -19.078 -3.613 1 75.62 256 GLY B C 1
ATOM 5320 O O . GLY B 1 256 ? 27.375 -19.797 -4.551 1 75.62 256 GLY B O 1
ATOM 5321 N N . TYR B 1 257 ? 25.75 -18.891 -3.406 1 88.12 257 TYR B N 1
ATOM 5322 C CA . TYR B 1 257 ? 24.844 -19.266 -4.473 1 88.12 257 TYR B CA 1
ATOM 5323 C C . TYR B 1 257 ? 23.625 -18.359 -4.504 1 88.12 257 TYR B C 1
ATOM 5325 O O . TYR B 1 257 ? 23.406 -17.578 -3.578 1 88.12 257 TYR B O 1
ATOM 5333 N N . HIS B 1 258 ? 22.797 -18.391 -5.555 1 96.19 258 HIS B N 1
ATOM 5334 C CA . HIS B 1 258 ? 21.609 -17.547 -5.758 1 96.19 258 HIS B CA 1
ATOM 5335 C C . HIS B 1 258 ? 20.328 -18.344 -5.527 1 96.19 258 HIS B C 1
ATOM 5337 O O . HIS B 1 258 ? 20.203 -19.469 -6.004 1 96.19 258 HIS B O 1
ATOM 5343 N N . ARG B 1 259 ? 19.359 -17.75 -4.906 1 97.31 259 ARG B N 1
ATOM 5344 C CA . ARG B 1 259 ? 18.172 -18.438 -4.43 1 97.31 259 ARG B CA 1
ATOM 5345 C C . ARG B 1 259 ? 17.203 -18.734 -5.578 1 97.31 259 ARG B C 1
ATOM 5347 O O . ARG B 1 259 ? 16.281 -19.516 -5.43 1 97.31 259 ARG B O 1
ATOM 5354 N N . ILE B 1 260 ? 17.469 -18.156 -6.738 1 98.19 260 ILE B N 1
ATOM 5355 C CA . ILE B 1 260 ? 16.656 -18.484 -7.898 1 98.19 260 ILE B CA 1
ATOM 5356 C C . ILE B 1 260 ? 16.688 -19.984 -8.148 1 98.19 260 ILE B C 1
ATOM 5358 O O . ILE B 1 260 ? 15.742 -20.547 -8.711 1 98.19 260 ILE B O 1
ATOM 5362 N N . GLN B 1 261 ? 17.719 -20.672 -7.695 1 97.38 261 GLN B N 1
ATOM 5363 C CA . GLN B 1 261 ? 17.859 -22.125 -7.836 1 97.38 261 GLN B CA 1
ATOM 5364 C C . GLN B 1 261 ? 16.859 -22.859 -6.949 1 97.38 261 GLN B C 1
ATOM 5366 O O . GLN B 1 261 ? 16.594 -24.047 -7.141 1 97.38 261 GLN B O 1
ATOM 5371 N N . GLU B 1 262 ? 16.266 -22.125 -5.996 1 97.19 262 GLU B N 1
ATOM 5372 C CA . GLU B 1 262 ? 15.359 -22.734 -5.027 1 97.19 262 GLU B CA 1
ATOM 5373 C C . GLU B 1 262 ? 13.906 -22.562 -5.461 1 97.19 262 GLU B C 1
ATOM 5375 O O . GLU B 1 262 ? 12.992 -23.078 -4.812 1 97.19 262 GLU B O 1
ATOM 5380 N N . VAL B 1 263 ? 13.656 -21.891 -6.555 1 98.25 263 VAL B N 1
ATOM 5381 C CA . VAL B 1 263 ? 12.305 -21.625 -7.039 1 98.25 263 VAL B CA 1
ATOM 5382 C C . VAL B 1 263 ? 11.695 -22.906 -7.602 1 98.25 263 VAL B C 1
ATOM 5384 O O . VAL B 1 263 ? 12.406 -23.734 -8.195 1 98.25 263 VAL B O 1
ATOM 5387 N N . SER B 1 264 ? 10.422 -23.047 -7.41 1 98.19 264 SER B N 1
ATOM 5388 C CA . SER B 1 264 ? 9.688 -24.234 -7.863 1 98.19 264 SER B CA 1
ATOM 5389 C C . SER B 1 264 ? 8.711 -23.875 -8.977 1 98.19 264 SER B C 1
ATOM 5391 O O . SER B 1 264 ? 8.109 -22.797 -8.961 1 98.19 264 SER B O 1
ATOM 5393 N N . TRP B 1 265 ? 8.531 -24.812 -9.898 1 97.38 265 TRP B N 1
ATOM 5394 C CA . TRP B 1 265 ? 7.379 -24.766 -10.797 1 97.38 265 TRP B CA 1
ATOM 5395 C C . TRP B 1 265 ? 6.086 -25.078 -10.047 1 97.38 265 TRP B C 1
ATOM 5397 O O . TRP B 1 265 ? 6.102 -25.812 -9.055 1 97.38 265 TRP B O 1
ATOM 5407 N N . LYS B 1 266 ? 5.02 -24.562 -10.562 1 97.81 266 LYS B N 1
ATOM 5408 C CA . LYS B 1 266 ? 3.701 -25.109 -10.25 1 97.81 266 LYS B CA 1
ATOM 5409 C C . LYS B 1 266 ? 3.145 -25.906 -11.422 1 97.81 266 LYS B C 1
ATOM 5411 O O . LYS B 1 266 ? 2.631 -25.344 -12.383 1 97.81 266 LYS B O 1
ATOM 5416 N N . PRO B 1 267 ? 3.205 -27.203 -11.227 1 97.69 267 PRO B N 1
ATOM 5417 C CA . PRO B 1 267 ? 2.725 -28.047 -12.328 1 97.69 267 PRO B CA 1
ATOM 5418 C C . PRO B 1 267 ? 1.223 -27.906 -12.562 1 97.69 267 PRO B C 1
ATOM 5420 O O . PRO B 1 267 ? 0.736 -28.219 -13.656 1 97.69 267 PRO B O 1
ATOM 5423 N N . PHE B 1 268 ? 0.476 -27.484 -11.578 1 97.94 268 PHE B N 1
ATOM 5424 C CA . PHE B 1 268 ? -0.972 -27.328 -11.656 1 97.94 268 PHE B CA 1
ATOM 5425 C C . PHE B 1 268 ? -1.381 -25.891 -11.344 1 97.94 268 PHE B C 1
ATOM 5427 O O . PHE B 1 268 ? -0.734 -25.219 -10.539 1 97.94 268 PHE B O 1
ATOM 5434 N N . PRO B 1 269 ? -2.43 -25.406 -12.008 1 98.06 269 PRO B N 1
ATOM 5435 C CA . PRO B 1 269 ? -2.865 -24.016 -11.805 1 98.06 269 PRO B CA 1
ATOM 5436 C C . PRO B 1 269 ? -3.701 -23.844 -10.539 1 98.06 269 PRO B C 1
ATOM 5438 O O . PRO B 1 269 ? -4.852 -23.406 -10.609 1 98.06 269 PRO B O 1
ATOM 5441 N N . THR B 1 270 ? -3.164 -24.156 -9.375 1 97.56 270 THR B N 1
ATOM 5442 C CA . THR B 1 270 ? -3.799 -24.094 -8.062 1 97.56 270 THR B CA 1
ATOM 5443 C C . THR B 1 270 ? -2.803 -23.641 -7 1 97.56 270 THR B C 1
ATOM 5445 O O . THR B 1 270 ? -1.61 -23.5 -7.277 1 97.56 270 THR B O 1
ATOM 5448 N N . GLY B 1 271 ? -3.314 -23.406 -5.805 1 96.69 271 GLY B N 1
ATOM 5449 C CA . GLY B 1 271 ? -2.389 -23.156 -4.707 1 96.69 271 GLY B CA 1
ATOM 5450 C C . GLY B 1 271 ? -1.37 -24.281 -4.539 1 96.69 271 GLY B C 1
ATOM 5451 O O . GLY B 1 271 ? -1.702 -25.453 -4.672 1 96.69 271 GLY B O 1
ATOM 5452 N N . ARG B 1 272 ? -0.154 -23.844 -4.262 1 97.25 272 ARG B N 1
ATOM 5453 C CA . ARG B 1 272 ? 0.955 -24.781 -4.152 1 97.25 272 ARG B CA 1
ATOM 5454 C C . ARG B 1 272 ? 0.69 -25.812 -3.062 1 97.25 272 ARG B C 1
ATOM 5456 O O . ARG B 1 272 ? 1.093 -26.969 -3.188 1 97.25 272 ARG B O 1
ATOM 5463 N N . ALA B 1 273 ? -0.052 -25.469 -2.107 1 96.31 273 ALA B N 1
ATOM 5464 C CA . AL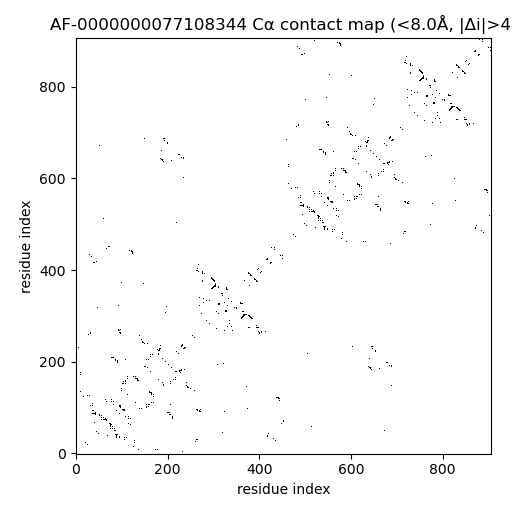A B 1 273 ? -0.333 -26.312 -0.95 1 96.31 273 ALA B CA 1
ATOM 5465 C C . ALA B 1 273 ? -1.174 -27.531 -1.348 1 96.31 273 ALA B C 1
ATOM 5467 O O . ALA B 1 273 ? -1.212 -28.531 -0.627 1 96.31 273 ALA B O 1
ATOM 5468 N N . ALA B 1 274 ? -1.761 -27.469 -2.484 1 97.62 274 ALA B N 1
ATOM 5469 C CA . ALA B 1 274 ? -2.629 -28.562 -2.91 1 97.62 274 ALA B CA 1
ATOM 5470 C C . ALA B 1 274 ? -1.85 -29.609 -3.713 1 97.62 274 ALA B C 1
ATOM 5472 O O . ALA B 1 274 ? -2.336 -30.719 -3.941 1 97.62 274 ALA B O 1
ATOM 5473 N N . HIS B 1 275 ? -0.655 -29.312 -4.121 1 98.06 275 HIS B N 1
ATOM 5474 C CA . HIS B 1 275 ? 0.034 -30.078 -5.148 1 98.06 275 HIS B CA 1
ATOM 5475 C C . HIS B 1 275 ? 0.403 -31.469 -4.641 1 98.06 275 HIS B C 1
ATOM 5477 O O . HIS B 1 275 ? 0.309 -32.438 -5.379 1 98.06 275 HIS B O 1
ATOM 5483 N N . GLY B 1 276 ? 0.868 -31.562 -3.402 1 97.69 276 GLY B N 1
ATOM 5484 C CA . GLY B 1 276 ? 1.157 -32.875 -2.846 1 97.69 276 GLY B CA 1
ATOM 5485 C C . GLY B 1 276 ? -0.05 -33.781 -2.824 1 97.69 276 GLY B C 1
ATOM 5486 O O . GLY B 1 276 ? 0.06 -34.969 -3.145 1 97.69 276 GLY B O 1
ATOM 5487 N N . ALA B 1 277 ? -1.164 -33.219 -2.451 1 98.06 277 ALA B N 1
ATOM 5488 C CA . ALA B 1 277 ? -2.41 -33.969 -2.393 1 98.06 277 ALA B CA 1
ATOM 5489 C C . ALA B 1 277 ? -2.857 -34.406 -3.789 1 98.06 277 ALA B C 1
ATOM 5491 O O . ALA B 1 277 ? -3.373 -35.5 -3.973 1 98.06 277 ALA B O 1
ATOM 5492 N N . ILE B 1 278 ? -2.707 -33.562 -4.773 1 98.31 278 ILE B N 1
ATOM 5493 C CA . ILE B 1 278 ? -3.057 -33.844 -6.156 1 98.31 278 ILE B CA 1
ATOM 5494 C C . ILE B 1 278 ? -2.236 -35.062 -6.648 1 98.31 278 ILE B C 1
ATOM 5496 O O . ILE B 1 278 ? -2.789 -36 -7.191 1 98.31 278 ILE B O 1
ATOM 5500 N N . VAL B 1 279 ? -0.932 -35 -6.395 1 97.88 279 VAL B N 1
ATOM 5501 C CA . VAL B 1 279 ? -0.032 -36.062 -6.848 1 97.88 279 VAL B CA 1
ATOM 5502 C C . VAL B 1 279 ? -0.355 -37.375 -6.121 1 97.88 279 VAL B C 1
ATOM 5504 O O . VAL B 1 279 ? -0.336 -38.438 -6.727 1 97.88 279 VAL B O 1
ATOM 5507 N N . ALA B 1 280 ? -0.643 -37.25 -4.844 1 97.88 280 ALA B N 1
ATOM 5508 C CA . ALA B 1 280 ? -1.025 -38.469 -4.086 1 97.88 280 ALA B CA 1
ATOM 5509 C C . ALA B 1 280 ? -2.266 -39.094 -4.684 1 97.88 280 ALA B C 1
ATOM 5511 O O . ALA B 1 280 ? -2.309 -40.344 -4.855 1 97.88 280 ALA B O 1
ATOM 5512 N N . LEU B 1 281 ? -3.256 -38.344 -4.957 1 97.88 281 LEU B N 1
ATOM 5513 C CA . LEU B 1 281 ? -4.492 -38.844 -5.535 1 97.88 281 LEU B CA 1
ATOM 5514 C C . LEU B 1 281 ? -4.246 -39.438 -6.926 1 97.88 281 LEU B C 1
ATOM 5516 O O . LEU B 1 281 ? -4.82 -40.469 -7.281 1 97.88 281 LEU B O 1
ATOM 5520 N N . GLN B 1 282 ? -3.469 -38.75 -7.738 1 97.69 282 GLN B N 1
ATOM 5521 C CA . GLN B 1 282 ? -3.119 -39.25 -9.055 1 97.69 282 GLN B CA 1
ATOM 5522 C C . GLN B 1 282 ? -2.482 -40.656 -8.945 1 97.69 282 GLN B C 1
ATOM 5524 O O . GLN B 1 282 ? -2.809 -41.562 -9.719 1 97.69 282 GLN B O 1
ATOM 5529 N N . ASN B 1 283 ? -1.573 -40.75 -8.023 1 97.31 283 ASN B N 1
ATOM 5530 C CA . ASN B 1 283 ? -0.911 -42.031 -7.801 1 97.31 283 ASN B CA 1
ATOM 5531 C C . ASN B 1 283 ? -1.908 -43.125 -7.414 1 97.31 283 ASN B C 1
ATOM 5533 O O . ASN B 1 283 ? -1.798 -44.281 -7.871 1 97.31 283 ASN B O 1
ATOM 5537 N N . MET B 1 284 ? -2.859 -42.812 -6.586 1 97.25 284 MET B N 1
ATOM 5538 C CA . MET B 1 284 ? -3.871 -43.781 -6.152 1 97.25 284 MET B CA 1
ATOM 5539 C C . MET B 1 284 ? -4.75 -44.219 -7.32 1 97.25 284 MET B C 1
ATOM 5541 O O . MET B 1 284 ? -5.129 -45.375 -7.418 1 97.25 284 MET B O 1
ATOM 5545 N N . VAL B 1 285 ? -5.074 -43.25 -8.133 1 96.44 285 VAL B N 1
ATOM 5546 C CA . VAL B 1 285 ? -5.898 -43.562 -9.297 1 96.44 285 VAL B CA 1
ATOM 5547 C C . VAL B 1 285 ? -5.121 -44.469 -10.266 1 96.44 285 VAL B C 1
ATOM 5549 O O . VAL B 1 285 ? -5.645 -45.469 -10.734 1 96.44 285 VAL B O 1
ATOM 5552 N N . GLU B 1 286 ? -3.904 -44.156 -10.531 1 95.31 286 GLU B N 1
ATOM 5553 C CA . GLU B 1 286 ? -3.1 -44.844 -11.539 1 95.31 286 GLU B CA 1
ATOM 5554 C C . GLU B 1 286 ? -2.633 -46.188 -11.039 1 95.31 286 GLU B C 1
ATOM 5556 O O . GLU B 1 286 ? -2.689 -47.188 -11.781 1 95.31 286 GLU B O 1
ATOM 5561 N N . SER B 1 287 ? -2.145 -46.281 -9.797 1 93.56 287 SER B N 1
ATOM 5562 C CA . SER B 1 287 ? -1.463 -47.469 -9.312 1 93.56 287 SER B CA 1
ATOM 5563 C C . SER B 1 287 ? -2.41 -48.375 -8.523 1 93.56 287 SER B C 1
ATOM 5565 O O . SER B 1 287 ? -2.188 -49.594 -8.414 1 93.56 287 SER B O 1
ATOM 5567 N N . GLU B 1 288 ? -3.477 -47.719 -7.988 1 91.38 288 GLU B N 1
ATOM 5568 C CA . GLU B 1 288 ? -4.324 -48.5 -7.098 1 91.38 288 GLU B CA 1
ATOM 5569 C C . GLU B 1 288 ? -5.746 -48.625 -7.637 1 91.38 288 GLU B C 1
ATOM 5571 O O . GLU B 1 288 ? -6.641 -49.125 -6.961 1 91.38 288 GLU B O 1
ATOM 5576 N N . ASN B 1 289 ? -6.023 -48.125 -8.773 1 92.75 289 ASN B N 1
ATOM 5577 C CA . ASN B 1 289 ? -7.312 -48.188 -9.453 1 92.75 289 ASN B CA 1
ATOM 5578 C C . ASN B 1 289 ? -8.422 -47.562 -8.602 1 92.75 289 ASN B C 1
ATOM 5580 O O . ASN B 1 289 ? -9.523 -48.125 -8.531 1 92.75 289 ASN B O 1
ATOM 5584 N N . LEU B 1 290 ? -8.047 -46.531 -7.867 1 95.94 290 LEU B N 1
ATOM 5585 C CA . LEU B 1 290 ? -9.062 -45.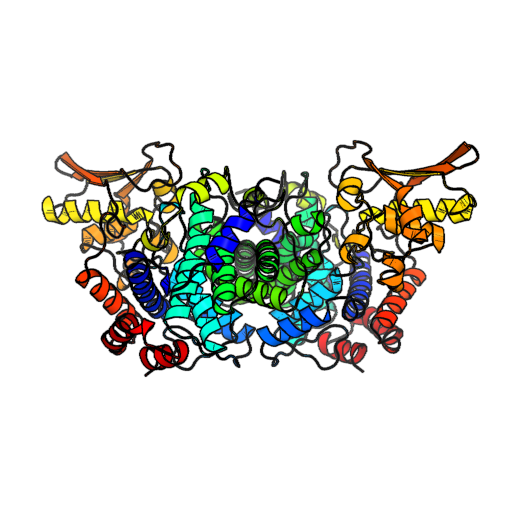75 -7.156 1 95.94 290 LEU B CA 1
ATOM 5586 C C . LEU B 1 290 ? -10.016 -45.062 -8.133 1 95.94 290 LEU B C 1
ATOM 5588 O O . LEU B 1 290 ? -9.586 -44.469 -9.109 1 95.94 290 LEU B O 1
ATOM 5592 N N . THR B 1 291 ? -11.352 -45.25 -7.887 1 96.06 291 THR B N 1
ATOM 5593 C CA . THR B 1 291 ? -12.375 -44.625 -8.727 1 96.06 291 THR B CA 1
ATOM 5594 C C . THR B 1 291 ? -13.305 -43.75 -7.887 1 96.06 291 THR B C 1
ATOM 5596 O O . THR B 1 291 ? -13.297 -43.812 -6.656 1 96.06 291 THR B O 1
ATOM 5599 N N . THR B 1 292 ? -14.086 -42.906 -8.594 1 96.38 292 THR B N 1
ATOM 5600 C CA . THR B 1 292 ? -15.062 -42.062 -7.918 1 96.38 292 THR B CA 1
ATOM 5601 C C . THR B 1 292 ? -16.078 -42.906 -7.148 1 96.38 292 THR B C 1
ATOM 5603 O O . THR B 1 292 ? -16.516 -42.531 -6.066 1 96.38 292 THR B O 1
ATOM 5606 N N . GLU B 1 293 ? -16.391 -44.031 -7.68 1 95.56 293 GLU B N 1
ATOM 5607 C CA . GLU B 1 293 ? -17.406 -44.906 -7.086 1 95.56 293 GLU B CA 1
ATOM 5608 C C . GLU B 1 293 ? -16.828 -45.656 -5.883 1 95.56 293 GLU B C 1
ATOM 5610 O O . GLU B 1 293 ? -17.562 -45.906 -4.922 1 95.56 293 GLU B O 1
ATOM 5615 N N . SER B 1 294 ? -15.625 -45.969 -5.934 1 96.75 294 SER B N 1
ATOM 5616 C CA . SER B 1 294 ? -15.039 -46.812 -4.883 1 96.75 294 SER B CA 1
ATOM 5617 C C . SER B 1 294 ? -14.625 -45.969 -3.682 1 96.75 294 SER B C 1
ATOM 5619 O O . SER B 1 294 ? -14.383 -46.5 -2.596 1 96.75 294 SER B O 1
ATOM 5621 N N . LEU B 1 295 ? -14.508 -44.625 -3.844 1 98.12 295 LEU B N 1
ATOM 5622 C CA . LEU B 1 295 ? -14.039 -43.781 -2.76 1 98.12 295 LEU B CA 1
ATOM 5623 C C . LEU B 1 295 ? -15.125 -43.562 -1.713 1 98.12 295 LEU B C 1
ATOM 5625 O O . LEU B 1 295 ? -16.234 -43.156 -2.041 1 98.12 295 LEU B O 1
ATOM 5629 N N . ASP B 1 296 ? -14.781 -43.812 -0.486 1 98.19 296 ASP B N 1
ATOM 5630 C CA . ASP B 1 296 ? -15.648 -43.469 0.636 1 98.19 296 ASP B CA 1
ATOM 5631 C C . ASP B 1 296 ? -15.234 -42.125 1.258 1 98.19 296 ASP B C 1
ATOM 5633 O O . ASP B 1 296 ? -16.094 -41.281 1.577 1 98.19 296 ASP B O 1
ATOM 5637 N N . ARG B 1 297 ? -13.953 -42.031 1.521 1 98.31 297 ARG B N 1
ATOM 5638 C CA . ARG B 1 297 ? -13.414 -40.812 2.148 1 98.31 297 ARG B CA 1
ATOM 5639 C C . ARG B 1 297 ? -11.93 -40.656 1.829 1 98.31 297 ARG B C 1
ATOM 5641 O O . ARG B 1 297 ? -11.172 -41.625 1.839 1 98.31 297 ARG B O 1
ATOM 5648 N N . PHE B 1 298 ? -11.539 -39.5 1.56 1 98.69 298 PHE B N 1
ATOM 5649 C CA . PHE B 1 298 ? -10.125 -39.188 1.379 1 98.69 298 PHE B CA 1
ATOM 5650 C C . PHE B 1 298 ? -9.688 -38.094 2.348 1 98.69 298 PHE B C 1
ATOM 5652 O O . PHE B 1 298 ? -10.375 -37.062 2.492 1 98.69 298 PHE B O 1
ATOM 5659 N N . VAL B 1 299 ? -8.57 -38.25 3.027 1 98.69 299 VAL B N 1
ATOM 5660 C CA . VAL B 1 299 ? -7.992 -37.25 3.918 1 98.69 299 VAL B CA 1
ATOM 5661 C C . VAL B 1 299 ? -6.531 -37 3.547 1 98.69 299 VAL B C 1
ATOM 5663 O O . VAL B 1 299 ? -5.742 -37.938 3.451 1 98.69 299 VAL B O 1
ATOM 5666 N N . TYR B 1 300 ? -6.176 -35.781 3.227 1 98.69 300 TYR B N 1
ATOM 5667 C CA . TYR B 1 300 ? -4.781 -35.375 3.135 1 98.69 300 TYR B CA 1
ATOM 5668 C C . TYR B 1 300 ? -4.281 -34.844 4.469 1 98.69 300 TYR B C 1
ATOM 5670 O O . TYR B 1 300 ? -4.625 -33.719 4.863 1 98.69 300 TYR B O 1
ATOM 5678 N N . ARG B 1 301 ? -3.541 -35.594 5.215 1 98.31 301 ARG B N 1
ATOM 5679 C CA . ARG B 1 301 ? -2.951 -35.188 6.484 1 98.31 301 ARG B CA 1
ATOM 5680 C C . ARG B 1 301 ? -1.588 -34.531 6.27 1 98.31 301 ARG B C 1
ATOM 5682 O O . ARG B 1 301 ? -0.641 -35.188 5.836 1 98.31 301 ARG B O 1
ATOM 5689 N N . ALA B 1 302 ? -1.522 -33.312 6.551 1 97.81 302 ALA B N 1
ATOM 5690 C CA . ALA B 1 302 ? -0.368 -32.531 6.129 1 97.81 302 ALA B CA 1
ATOM 5691 C C . ALA B 1 302 ? -0.052 -31.438 7.148 1 97.81 302 ALA B C 1
ATOM 5693 O O . ALA B 1 302 ? -0.794 -31.234 8.117 1 97.81 302 ALA B O 1
ATOM 5694 N N . PRO B 1 303 ? 1.142 -30.703 6.996 1 94.62 303 PRO B N 1
ATOM 5695 C CA . PRO B 1 303 ? 1.458 -29.578 7.879 1 94.62 303 PRO B CA 1
ATOM 5696 C C . PRO B 1 303 ? 0.34 -28.531 7.934 1 94.62 303 PRO B C 1
ATOM 5698 O O . PRO B 1 303 ? -0.362 -28.328 6.938 1 94.62 303 PRO B O 1
ATOM 5701 N N . PRO B 1 304 ? 0.251 -27.828 9.047 1 93.31 304 PRO B N 1
ATOM 5702 C CA . PRO B 1 304 ? -0.874 -26.922 9.305 1 93.31 304 PRO B CA 1
ATOM 5703 C C . PRO B 1 304 ? -1.039 -25.859 8.219 1 93.31 304 PRO B C 1
ATOM 5705 O O . PRO B 1 304 ? -2.162 -25.438 7.926 1 93.31 304 PRO B O 1
ATOM 5708 N N . LEU B 1 305 ? 0.001 -25.438 7.637 1 91.19 305 LEU B N 1
ATOM 5709 C CA . LEU B 1 305 ? -0.059 -24.438 6.578 1 91.19 305 LEU B CA 1
ATOM 5710 C C . LEU B 1 305 ? -0.968 -24.891 5.445 1 91.19 305 LEU B C 1
ATOM 5712 O O . LEU B 1 305 ? -1.708 -24.078 4.875 1 91.19 305 LEU B O 1
ATOM 5716 N N . ILE B 1 306 ? -0.904 -26.125 5.141 1 95.75 306 ILE B N 1
ATOM 5717 C CA . ILE B 1 306 ? -1.63 -26.688 4.004 1 95.75 306 ILE B CA 1
ATOM 5718 C C . ILE B 1 306 ? -3.131 -26.656 4.285 1 95.75 306 ILE B C 1
ATOM 5720 O O . ILE B 1 306 ? -3.92 -26.234 3.443 1 95.75 306 ILE B O 1
ATOM 5724 N N . GLU B 1 307 ? -3.471 -27.109 5.473 1 95.56 307 GLU B N 1
ATOM 5725 C CA . GLU B 1 307 ? -4.883 -27.047 5.84 1 95.56 307 GLU B CA 1
ATOM 5726 C C . GLU B 1 307 ? -5.402 -25.609 5.805 1 95.56 307 GLU B C 1
ATOM 5728 O O . GLU B 1 307 ? -6.496 -25.359 5.297 1 95.56 307 GLU B O 1
ATOM 5733 N N . ARG B 1 308 ? -4.625 -24.734 6.246 1 90.56 308 ARG B N 1
ATOM 5734 C CA . ARG B 1 308 ? -5.012 -23.328 6.309 1 90.56 308 ARG B CA 1
ATOM 5735 C C . ARG B 1 308 ? -5.207 -22.75 4.914 1 90.56 308 ARG B C 1
ATOM 5737 O O . ARG B 1 308 ? -6.09 -21.906 4.699 1 90.56 308 ARG B O 1
ATOM 5744 N N . LEU B 1 309 ? -4.434 -23.188 3.973 1 93.31 309 LEU B N 1
ATOM 5745 C CA . LEU B 1 309 ? -4.398 -22.531 2.672 1 93.31 309 LEU B CA 1
ATOM 5746 C C . LEU B 1 309 ? -5.391 -23.188 1.71 1 93.31 309 LEU B C 1
ATOM 5748 O O . LEU B 1 309 ? -5.973 -22.5 0.861 1 93.31 309 LEU B O 1
ATOM 5752 N N . VAL B 1 310 ? -5.648 -24.516 1.863 1 96.81 310 VAL B N 1
ATOM 5753 C CA . VAL B 1 310 ? -6.422 -25.141 0.794 1 96.81 310 VAL B CA 1
ATOM 5754 C C . VAL B 1 310 ? -7.48 -26.078 1.394 1 96.81 310 VAL B C 1
ATOM 5756 O O . VAL B 1 310 ? -8.148 -26.812 0.668 1 96.81 310 VAL B O 1
ATOM 5759 N N . GLY B 1 311 ? -7.703 -26.047 2.693 1 96.69 311 GLY B N 1
ATOM 5760 C CA . GLY B 1 311 ? -8.633 -26.938 3.359 1 96.69 311 GLY B CA 1
ATOM 5761 C C . GLY B 1 311 ? -10.055 -26.406 3.389 1 96.69 311 GLY B C 1
ATOM 5762 O O . GLY B 1 311 ? -10.844 -26.781 4.266 1 96.69 311 GLY B O 1
ATOM 5763 N N . ARG B 1 312 ? -10.438 -25.609 2.504 1 95.19 312 ARG B N 1
ATOM 5764 C CA . ARG B 1 312 ? -11.766 -25.016 2.498 1 95.19 312 ARG B CA 1
ATOM 5765 C C . ARG B 1 312 ? -12.805 -25.984 1.95 1 95.19 312 ARG B C 1
ATOM 5767 O O . ARG B 1 312 ? -12.461 -26.906 1.21 1 95.19 312 ARG B O 1
ATOM 5774 N N . ARG B 1 313 ? -14.016 -25.719 2.275 1 95.38 313 ARG B N 1
ATOM 5775 C CA . ARG B 1 313 ? -15.133 -26.547 1.829 1 95.38 313 ARG B CA 1
ATOM 5776 C C . ARG B 1 313 ? -15.695 -26.047 0.509 1 95.38 313 ARG B C 1
ATOM 5778 O O . ARG B 1 313 ? -15.828 -24.828 0.308 1 95.38 313 ARG B O 1
ATOM 5785 N N . PRO B 1 314 ? -15.984 -26.969 -0.319 1 96.44 314 PRO B N 1
ATOM 5786 C CA . PRO B 1 314 ? -16.609 -26.562 -1.582 1 96.44 314 PRO B CA 1
ATOM 5787 C C . PRO B 1 314 ? -18.062 -26.141 -1.412 1 96.44 314 PRO B C 1
ATOM 5789 O O . PRO B 1 314 ? -18.719 -26.531 -0.449 1 96.44 314 PRO B O 1
ATOM 5792 N N . PHE B 1 315 ? -18.531 -25.25 -2.244 1 95.12 315 PHE B N 1
ATOM 5793 C CA . PHE B 1 315 ? -19.938 -24.875 -2.264 1 95.12 315 PHE B CA 1
ATOM 5794 C C . PHE B 1 315 ? -20.344 -24.406 -3.652 1 95.12 315 PHE B C 1
ATOM 5796 O O . PHE B 1 315 ? -19.5 -24.016 -4.457 1 95.12 315 PHE B O 1
ATOM 5803 N N . SER B 1 316 ? -21.625 -24.578 -3.875 1 94.75 316 SER B N 1
ATOM 5804 C CA . SER B 1 316 ? -22.172 -24.094 -5.141 1 94.75 316 SER B CA 1
ATOM 5805 C C . SER B 1 316 ? -22 -22.578 -5.266 1 94.75 316 SER B C 1
ATOM 5807 O O . SER B 1 316 ? -22.266 -21.844 -4.312 1 94.75 316 SER B O 1
ATOM 5809 N N . GLY B 1 317 ? -21.547 -22.188 -6.418 1 94.94 317 GLY B N 1
ATOM 5810 C CA . GLY B 1 317 ? -21.406 -20.766 -6.664 1 94.94 317 GLY B CA 1
ATOM 5811 C C . GLY B 1 317 ? -20.047 -20.219 -6.266 1 94.94 317 GLY B C 1
ATOM 5812 O O . GLY B 1 317 ? -19.781 -19.016 -6.395 1 94.94 317 GLY B O 1
ATOM 5813 N N . MET B 1 318 ? -19.156 -21.062 -5.832 1 95 318 MET B N 1
ATOM 5814 C CA . MET B 1 318 ? -17.828 -20.578 -5.457 1 95 318 MET B CA 1
ATOM 5815 C C . MET B 1 318 ? -17.109 -19.984 -6.656 1 95 318 MET B C 1
ATOM 5817 O O . MET B 1 318 ? -17.375 -20.375 -7.801 1 95 318 MET B O 1
ATOM 5821 N N . SER B 1 319 ? -16.25 -19.031 -6.398 1 95.12 319 SER B N 1
ATOM 5822 C CA . SER B 1 319 ? -15.492 -18.375 -7.453 1 95.12 319 SER B CA 1
ATOM 5823 C C . SER B 1 319 ? -14.305 -19.234 -7.895 1 95.12 319 SER B C 1
ATOM 5825 O O . SER B 1 319 ? -13.922 -20.172 -7.195 1 95.12 319 SER B O 1
ATOM 5827 N N . VAL B 1 320 ? -13.781 -18.906 -9.039 1 96.44 320 VAL B N 1
ATOM 5828 C CA . VAL B 1 320 ? -12.594 -19.578 -9.562 1 96.44 320 VAL B CA 1
ATOM 5829 C C . VAL B 1 320 ? -11.445 -19.453 -8.562 1 96.44 320 VAL B C 1
ATOM 5831 O O . VAL B 1 320 ? -10.75 -20.422 -8.281 1 96.44 320 VAL B O 1
ATOM 5834 N N . SER B 1 321 ? -11.266 -18.25 -8.047 1 95.75 321 SER B N 1
ATOM 5835 C CA . SER B 1 321 ? -10.195 -18.016 -7.086 1 95.75 321 SER B CA 1
ATOM 5836 C C . SER B 1 321 ? -10.375 -18.875 -5.84 1 95.75 321 SER B C 1
ATOM 5838 O O . SER B 1 321 ? -9.398 -19.391 -5.285 1 95.75 321 SER B O 1
ATOM 5840 N N . TYR B 1 322 ? -11.555 -19.062 -5.406 1 96.69 322 TYR B N 1
ATOM 5841 C CA . TYR B 1 322 ? -11.844 -19.922 -4.266 1 96.69 322 TYR B CA 1
ATOM 5842 C C . TYR B 1 322 ? -11.523 -21.375 -4.59 1 96.69 322 TYR B C 1
ATOM 5844 O O . TYR B 1 322 ? -10.891 -22.078 -3.793 1 96.69 322 TYR B O 1
ATOM 5852 N N . ALA B 1 323 ? -11.93 -21.766 -5.746 1 97.75 323 ALA B N 1
ATOM 5853 C CA . ALA B 1 323 ? -11.773 -23.156 -6.16 1 97.75 323 ALA B CA 1
ATOM 5854 C C . ALA B 1 323 ? -10.297 -23.531 -6.277 1 97.75 323 ALA B C 1
ATOM 5856 O O . ALA B 1 323 ? -9.914 -24.672 -5.969 1 97.75 323 ALA B O 1
ATOM 5857 N N . ARG B 1 324 ? -9.469 -22.609 -6.715 1 97.5 324 ARG B N 1
ATOM 5858 C CA . ARG B 1 324 ? -8.039 -22.859 -6.891 1 97.5 324 ARG B CA 1
ATOM 5859 C C . ARG B 1 324 ? -7.367 -23.172 -5.559 1 97.5 324 ARG B C 1
ATOM 5861 O O . ARG B 1 324 ? -6.293 -23.766 -5.52 1 97.5 324 ARG B O 1
ATOM 5868 N N . LEU B 1 325 ? -8.039 -22.812 -4.465 1 97.38 325 LEU B N 1
ATOM 5869 C CA . LEU B 1 325 ? -7.504 -23.031 -3.127 1 97.38 325 LEU B CA 1
ATOM 5870 C C . LEU B 1 325 ? -8.391 -23.984 -2.332 1 97.38 325 LEU B C 1
ATOM 5872 O O . LEU B 1 325 ? -8.352 -23.984 -1.099 1 97.38 325 LEU B O 1
ATOM 5876 N N . CYS B 1 326 ? -9.219 -24.719 -3.004 1 98.06 326 CYS B N 1
ATOM 5877 C CA . CYS B 1 326 ? -10.109 -25.719 -2.404 1 98.06 326 CYS B CA 1
ATOM 5878 C C . CYS B 1 326 ? -9.727 -27.125 -2.834 1 98.06 326 CYS B C 1
ATOM 5880 O O . CYS B 1 326 ? -10.227 -27.625 -3.84 1 98.06 326 CYS B O 1
ATOM 5882 N N . PHE B 1 327 ? -8.977 -27.75 -1.99 1 98.25 327 PHE B N 1
ATOM 5883 C CA . PHE B 1 327 ? -8.477 -29.047 -2.402 1 98.25 327 PHE B CA 1
ATOM 5884 C C . PHE B 1 327 ? -9.625 -30.047 -2.566 1 98.25 327 PHE B C 1
ATOM 5886 O O . PHE B 1 327 ? -9.586 -30.906 -3.439 1 98.25 327 PHE B O 1
ATOM 5893 N N . ALA B 1 328 ? -10.656 -29.875 -1.723 1 98.5 328 ALA B N 1
ATOM 5894 C CA . ALA B 1 328 ? -11.797 -30.781 -1.854 1 98.5 328 ALA B CA 1
ATOM 5895 C C . ALA B 1 328 ? -12.32 -30.797 -3.287 1 98.5 328 ALA B C 1
ATOM 5897 O O . ALA B 1 328 ? -12.516 -31.875 -3.869 1 98.5 328 ALA B O 1
ATOM 5898 N N . TRP B 1 329 ? -12.492 -29.672 -3.846 1 98.38 329 TRP B N 1
ATOM 5899 C CA . TRP B 1 329 ? -12.977 -29.562 -5.219 1 98.38 329 TRP B CA 1
ATOM 5900 C C . TRP B 1 329 ? -11.898 -30 -6.207 1 98.38 329 TRP B C 1
ATOM 5902 O O . TRP B 1 329 ? -12.18 -30.688 -7.188 1 98.38 329 TRP B O 1
ATOM 5912 N N . LEU B 1 330 ? -10.672 -29.625 -6.008 1 98.5 330 LEU B N 1
ATOM 5913 C CA . LEU B 1 330 ? -9.555 -30 -6.863 1 98.5 330 LEU B CA 1
ATOM 5914 C C . LEU B 1 330 ? -9.391 -31.516 -6.895 1 98.5 330 LEU B C 1
ATOM 5916 O O . LEU B 1 330 ? -9.18 -32.094 -7.961 1 98.5 330 LEU B O 1
ATOM 5920 N N . GLY B 1 331 ? -9.477 -32.125 -5.746 1 98.31 331 GLY B N 1
ATOM 5921 C CA . GLY B 1 331 ? -9.367 -33.562 -5.652 1 98.31 331 GLY B CA 1
ATOM 5922 C C . GLY B 1 331 ? -10.445 -34.281 -6.43 1 98.31 331 GLY B C 1
ATOM 5923 O O . GLY B 1 331 ? -10.18 -35.312 -7.055 1 98.31 331 GLY B O 1
ATOM 5924 N N . ALA B 1 332 ? -11.633 -33.75 -6.32 1 98.19 332 ALA B N 1
ATOM 5925 C CA . ALA B 1 332 ? -12.734 -34.344 -7.09 1 98.19 332 ALA B CA 1
ATOM 5926 C C . ALA B 1 332 ? -12.43 -34.312 -8.586 1 98.19 332 ALA B C 1
ATOM 5928 O O . ALA B 1 332 ? -12.734 -35.25 -9.305 1 98.19 332 ALA B O 1
ATOM 5929 N N . ASN B 1 333 ? -11.852 -33.219 -9.078 1 97.56 333 ASN B N 1
ATOM 5930 C CA . ASN B 1 333 ? -11.438 -33.125 -10.469 1 97.56 333 ASN B CA 1
ATOM 5931 C C . ASN B 1 333 ? -10.383 -34.156 -10.812 1 97.56 333 ASN B C 1
ATOM 5933 O O . ASN B 1 333 ? -10.438 -34.781 -11.883 1 97.56 333 ASN B O 1
ATOM 5937 N N . VAL B 1 334 ? -9.422 -34.344 -9.945 1 97.75 334 VAL B N 1
ATOM 5938 C CA . VAL B 1 334 ? -8.359 -35.312 -10.156 1 97.75 334 VAL B CA 1
ATOM 5939 C C . VAL B 1 334 ? -8.961 -36.719 -10.266 1 97.75 334 VAL B C 1
ATOM 5941 O O . VAL B 1 334 ? -8.602 -37.5 -11.156 1 97.75 334 VAL B O 1
ATOM 5944 N N . LEU B 1 335 ? -9.859 -37.062 -9.414 1 97.19 335 LEU B N 1
ATOM 5945 C CA . LEU B 1 335 ? -10.5 -38.375 -9.422 1 97.19 335 LEU B CA 1
ATOM 5946 C C . LEU B 1 335 ? -11.32 -38.562 -10.695 1 97.19 335 LEU B C 1
ATOM 5948 O O . LEU B 1 335 ? -11.398 -39.656 -11.227 1 97.19 335 LEU B O 1
ATOM 5952 N N . HIS B 1 336 ? -11.906 -37.5 -11.094 1 95.19 336 HIS B N 1
ATOM 5953 C CA . HIS B 1 336 ? -12.828 -37.562 -12.219 1 95.19 336 HIS B CA 1
ATOM 5954 C C . HIS B 1 336 ? -12.086 -37.656 -13.547 1 95.19 336 HIS B C 1
ATOM 5956 O O . HIS B 1 336 ? -12.461 -38.406 -14.438 1 95.19 336 HIS B O 1
ATOM 5962 N N . LYS B 1 337 ? -10.984 -36.906 -13.68 1 93.31 337 LYS B N 1
ATOM 5963 C CA . LYS B 1 337 ? -10.406 -36.812 -15.023 1 93.31 337 LYS B CA 1
ATOM 5964 C C . LYS B 1 337 ? -8.883 -36.938 -14.969 1 93.31 337 LYS B C 1
ATOM 5966 O O . LYS B 1 337 ? -8.211 -36.812 -15.992 1 93.31 337 LYS B O 1
ATOM 5971 N N . GLY B 1 338 ? -8.328 -37.062 -13.82 1 93 338 GLY B N 1
ATOM 5972 C CA . GLY B 1 338 ? -6.93 -37.469 -13.703 1 93 338 GLY B CA 1
ATOM 5973 C C . GLY B 1 338 ? -6.012 -36.281 -13.414 1 93 338 GLY B C 1
ATOM 5974 O O . GLY B 1 338 ? -4.812 -36.469 -13.188 1 93 338 GLY B O 1
ATOM 5975 N N . GLY B 1 339 ? -6.535 -35.062 -13.398 1 94.88 339 GLY B N 1
ATOM 5976 C CA . GLY B 1 339 ? -5.684 -33.938 -13.148 1 94.88 339 GLY B CA 1
ATOM 5977 C C . GLY B 1 339 ? -6.453 -32.625 -13.062 1 94.88 339 GLY B C 1
ATOM 5978 O O . GLY B 1 339 ? -7.672 -32.625 -12.875 1 94.88 339 GLY B O 1
ATOM 5979 N N . VAL B 1 340 ? -5.699 -31.547 -12.992 1 96.94 340 VAL B N 1
ATOM 5980 C CA . VAL B 1 340 ? -6.262 -30.203 -12.953 1 96.94 340 VAL B CA 1
ATOM 5981 C C . VAL B 1 340 ? -5.582 -29.328 -14 1 96.94 340 VAL B C 1
ATOM 5983 O O . VAL B 1 340 ? -4.355 -29.25 -14.055 1 96.94 340 VAL B O 1
ATOM 5986 N N . SER B 1 341 ? -6.324 -28.719 -14.859 1 96.31 341 SER B N 1
ATOM 5987 C CA . SER B 1 341 ? -5.82 -27.844 -15.906 1 96.31 341 SER B CA 1
ATOM 5988 C C . SER B 1 341 ? -6.559 -26.5 -15.898 1 96.31 341 SER B C 1
ATOM 5990 O O . SER B 1 341 ? -7.562 -26.344 -15.195 1 96.31 341 SER B O 1
ATOM 5992 N N . LEU B 1 342 ? -6.043 -25.531 -16.672 1 96.38 342 LEU B N 1
ATOM 5993 C CA . LEU B 1 342 ? -6.633 -24.203 -16.75 1 96.38 342 LEU B CA 1
ATOM 5994 C C . LEU B 1 342 ? -8.078 -24.281 -17.219 1 96.38 342 LEU B C 1
ATOM 5996 O O . LEU B 1 342 ? -8.922 -23.484 -16.781 1 96.38 342 LEU B O 1
ATOM 6000 N N . SER B 1 343 ? -8.445 -25.219 -18.047 1 94.94 343 SER B N 1
ATOM 6001 C CA . SER B 1 343 ? -9.758 -25.312 -18.672 1 94.94 343 SER B CA 1
ATOM 6002 C C . SER B 1 343 ? -10.789 -25.891 -17.703 1 94.94 343 SER B C 1
ATOM 6004 O O . SER B 1 343 ? -11.992 -25.875 -17.984 1 94.94 343 SER B O 1
ATOM 6006 N N . ASP B 1 344 ? -10.367 -26.312 -16.578 1 96.62 344 ASP B N 1
ATOM 6007 C CA . ASP B 1 344 ? -11.281 -26.922 -15.617 1 96.62 344 ASP B CA 1
ATOM 6008 C C . ASP B 1 344 ? -12.055 -25.859 -14.844 1 96.62 344 ASP B C 1
ATOM 6010 O O . ASP B 1 344 ? -13.094 -26.141 -14.25 1 96.62 344 ASP B O 1
ATOM 6014 N N . PHE B 1 345 ? -11.555 -24.688 -14.812 1 96.88 345 PHE B N 1
ATOM 6015 C CA . PHE B 1 345 ? -12.117 -23.641 -13.969 1 96.88 345 PHE B CA 1
ATOM 6016 C C . PHE B 1 345 ? -13.188 -22.844 -14.711 1 96.88 345 PHE B C 1
ATOM 6018 O O . PHE B 1 345 ? -13.039 -21.641 -14.93 1 96.88 345 PHE B O 1
ATOM 6025 N N . THR B 1 346 ? -14.211 -23.531 -15.086 1 95.5 346 THR B N 1
ATOM 6026 C CA . THR B 1 346 ? -15.398 -22.969 -15.719 1 95.5 346 THR B CA 1
ATOM 6027 C C . THR B 1 346 ? -16.609 -23.078 -14.797 1 95.5 346 THR B C 1
ATOM 6029 O O . THR B 1 346 ? -16.641 -23.922 -13.906 1 95.5 346 THR B O 1
ATOM 6032 N N . ARG B 1 347 ? -17.547 -22.234 -15.047 1 95.38 347 ARG B N 1
ATOM 6033 C CA . ARG B 1 347 ? -18.75 -22.234 -14.227 1 95.38 347 ARG B CA 1
ATOM 6034 C C . ARG B 1 347 ? -19.453 -23.594 -14.289 1 95.38 347 ARG B C 1
ATOM 6036 O O . ARG B 1 347 ? -19.938 -24.094 -13.273 1 95.38 347 ARG B O 1
ATOM 6043 N N . SER B 1 348 ? -19.516 -24.203 -15.484 1 96.12 348 SER B N 1
ATOM 6044 C CA . SER B 1 348 ? -20.156 -25.5 -15.656 1 96.12 348 SER B CA 1
ATOM 6045 C C . SER B 1 348 ? -19.516 -26.562 -14.773 1 96.12 348 SER B C 1
ATOM 6047 O O . SER B 1 348 ? -20.203 -27.359 -14.141 1 96.12 348 SER B O 1
ATOM 6049 N N . ASN B 1 349 ? -18.219 -26.547 -14.719 1 96.31 349 ASN B N 1
ATOM 6050 C CA . ASN B 1 349 ? -17.5 -27.516 -13.898 1 96.31 349 ASN B CA 1
ATOM 6051 C C . ASN B 1 349 ? -17.625 -27.188 -12.414 1 96.31 349 ASN B C 1
ATOM 6053 O O . ASN B 1 349 ? -17.781 -28.078 -11.586 1 96.31 349 ASN B O 1
ATOM 6057 N N . LEU B 1 350 ? -17.562 -25.953 -12.07 1 97 350 LEU B N 1
ATOM 6058 C CA . LEU B 1 350 ? -17.609 -25.5 -10.688 1 97 350 LEU B CA 1
ATOM 6059 C C . LEU B 1 350 ? -18.969 -25.828 -10.062 1 97 350 LEU B C 1
ATOM 6061 O O . LEU B 1 350 ? -19.062 -26.094 -8.859 1 97 350 LEU B O 1
ATOM 6065 N N . ASP B 1 351 ? -19.953 -25.906 -10.898 1 96.75 351 ASP B N 1
ATOM 6066 C CA . ASP B 1 351 ? -21.297 -26.125 -10.383 1 96.75 351 ASP B CA 1
ATOM 6067 C C . ASP B 1 351 ? -21.781 -27.531 -10.68 1 96.75 351 ASP B C 1
ATOM 6069 O O . ASP B 1 351 ? -22.953 -27.859 -10.445 1 96.75 351 ASP B O 1
ATOM 6073 N N . ASP B 1 352 ? -20.953 -28.359 -11.266 1 97.31 352 ASP B N 1
ATOM 6074 C CA . ASP B 1 352 ? -21.344 -29.734 -11.562 1 97.31 352 ASP B CA 1
ATOM 6075 C C . ASP B 1 352 ? -21.703 -30.484 -10.281 1 97.31 352 ASP B C 1
ATOM 6077 O O . ASP B 1 352 ? -20.844 -30.688 -9.422 1 97.31 352 ASP B O 1
ATOM 6081 N N . PRO B 1 353 ? -22.906 -30.906 -10.141 1 97.19 353 PRO B N 1
ATOM 6082 C CA . PRO B 1 353 ? -23.344 -31.578 -8.906 1 97.19 353 PRO B CA 1
ATOM 6083 C C . PRO B 1 353 ? -22.531 -32.844 -8.617 1 97.19 353 PRO B C 1
ATOM 6085 O O . PRO B 1 353 ? -22.312 -33.188 -7.449 1 97.19 353 PRO B O 1
ATOM 6088 N N . LYS B 1 354 ? -22.156 -33.562 -9.609 1 96.75 354 LYS B N 1
ATOM 6089 C CA . LYS B 1 354 ? -21.375 -34.781 -9.406 1 96.75 354 LYS B CA 1
ATOM 6090 C C . LYS B 1 354 ? -20.031 -34.438 -8.75 1 96.75 354 LYS B C 1
ATOM 6092 O O . LYS B 1 354 ? -19.609 -35.125 -7.82 1 96.75 354 LYS B O 1
ATOM 6097 N N . LEU B 1 355 ? -19.406 -33.438 -9.25 1 97.19 355 LEU B N 1
ATOM 6098 C CA . LEU B 1 355 ? -18.141 -33.031 -8.688 1 97.19 355 LEU B CA 1
ATOM 6099 C C . LEU B 1 355 ? -18.312 -32.5 -7.262 1 97.19 355 LEU B C 1
ATOM 6101 O O . LEU B 1 355 ? -17.516 -32.812 -6.379 1 97.19 355 LEU B O 1
ATOM 6105 N N . LEU B 1 356 ? -19.328 -31.703 -7.031 1 97.94 356 LEU B N 1
ATOM 6106 C CA . LEU B 1 356 ? -19.578 -31.141 -5.707 1 97.94 356 LEU B CA 1
ATOM 6107 C C . LEU B 1 356 ? -19.875 -32.25 -4.699 1 97.94 356 LEU B C 1
ATOM 6109 O O . LEU B 1 356 ? -19.375 -32.219 -3.568 1 97.94 356 LEU B O 1
ATOM 6113 N N . ASN B 1 357 ? -20.641 -33.188 -5.102 1 97.25 357 ASN B N 1
ATOM 6114 C CA . ASN B 1 357 ? -20.938 -34.312 -4.227 1 97.25 357 ASN B CA 1
ATOM 6115 C C . ASN B 1 357 ? -19.688 -35.125 -3.898 1 97.25 357 ASN B C 1
ATOM 6117 O O . ASN B 1 357 ? -19.5 -35.562 -2.758 1 97.25 357 ASN B O 1
ATOM 6121 N N . LEU B 1 358 ? -18.922 -35.406 -4.887 1 97.69 358 LEU B N 1
ATOM 6122 C CA . LEU B 1 358 ? -17.656 -36.125 -4.68 1 97.69 358 LEU B CA 1
ATOM 6123 C C . LEU B 1 358 ? -16.734 -35.344 -3.75 1 97.69 358 LEU B C 1
ATOM 6125 O O . LEU B 1 358 ? -16.047 -35.938 -2.918 1 97.69 358 LEU B O 1
ATOM 6129 N N . SER B 1 359 ? -16.688 -34.031 -3.895 1 98.12 359 SER B N 1
ATOM 6130 C CA . SER B 1 359 ? -15.812 -33.156 -3.111 1 98.12 359 SER B CA 1
ATOM 6131 C C . SER B 1 359 ? -16.125 -33.25 -1.624 1 98.12 359 SER B C 1
ATOM 6133 O O . SER B 1 359 ? -15.258 -33.031 -0.781 1 98.12 359 SER B O 1
ATOM 6135 N N . GLU B 1 360 ? -17.312 -33.594 -1.259 1 97 360 GLU B N 1
ATOM 6136 C CA . GLU B 1 360 ? -17.75 -33.688 0.131 1 97 360 GLU B CA 1
ATOM 6137 C C . GLU B 1 360 ? -17.047 -34.844 0.848 1 97 360 GLU B C 1
ATOM 6139 O O . GLU B 1 360 ? -17.047 -34.906 2.078 1 97 360 GLU B O 1
ATOM 6144 N N . LYS B 1 361 ? -16.453 -35.719 0.071 1 98.06 361 LYS B N 1
ATOM 6145 C CA . LYS B 1 361 ? -15.758 -36.875 0.641 1 98.06 361 LYS B CA 1
ATOM 6146 C C . LYS B 1 361 ? -14.273 -36.594 0.833 1 98.06 361 LYS B C 1
ATOM 6148 O O . LYS B 1 361 ? -13.531 -37.438 1.316 1 98.06 361 LYS B O 1
ATOM 6153 N N . ILE B 1 362 ? -13.836 -35.438 0.509 1 98.62 362 ILE B N 1
ATOM 6154 C CA . ILE B 1 362 ? -12.414 -35.125 0.447 1 98.62 362 ILE B CA 1
ATOM 6155 C C . ILE B 1 362 ? -12.078 -34.031 1.465 1 98.62 362 ILE B C 1
ATOM 6157 O O . ILE B 1 362 ? -12.711 -32.969 1.477 1 98.62 362 ILE B O 1
ATOM 6161 N N . PHE B 1 363 ? -11 -34.281 2.271 1 98.38 363 PHE B N 1
ATOM 6162 C CA . PHE B 1 363 ? -10.68 -33.406 3.379 1 98.38 363 PHE B CA 1
ATOM 6163 C C . PHE B 1 363 ? -9.18 -33.156 3.473 1 98.38 363 PHE B C 1
ATOM 6165 O O . PHE B 1 363 ? -8.391 -33.969 2.969 1 98.38 363 PHE B O 1
ATOM 6172 N N . VAL B 1 364 ? -8.789 -32.031 4.031 1 98.44 364 VAL B N 1
ATOM 6173 C CA . VAL B 1 364 ? -7.426 -31.75 4.457 1 98.44 364 VAL B CA 1
ATOM 6174 C C . VAL B 1 364 ? -7.375 -31.594 5.977 1 98.44 364 VAL B C 1
ATOM 6176 O O . VAL B 1 364 ? -8.195 -30.891 6.566 1 98.44 364 VAL B O 1
ATOM 6179 N N . GLU B 1 365 ? -6.453 -32.219 6.641 1 97.88 365 GLU B N 1
ATOM 6180 C CA . GLU B 1 365 ? -6.301 -32.156 8.094 1 97.88 365 GLU B CA 1
ATOM 6181 C C . GLU B 1 365 ? -4.855 -31.859 8.484 1 97.88 365 GLU B C 1
ATOM 6183 O O . GLU B 1 365 ? -3.92 -32.344 7.844 1 97.88 365 GLU B O 1
ATOM 6188 N N . SER B 1 366 ? -4.715 -31.125 9.492 1 96.88 366 SER B N 1
ATOM 6189 C CA . SER B 1 366 ? -3.389 -30.812 10.008 1 96.88 366 SER B CA 1
ATOM 6190 C C . SER B 1 366 ? -2.768 -32 10.711 1 96.88 366 SER B C 1
ATOM 6192 O O . SER B 1 366 ? -3.453 -32.719 11.43 1 96.88 366 SER B O 1
ATOM 6194 N N . ASP B 1 367 ? -1.477 -32.156 10.5 1 96.19 367 ASP B N 1
ATOM 6195 C CA . ASP B 1 367 ? -0.761 -33.219 11.203 1 96.19 367 ASP B CA 1
ATOM 6196 C C . ASP B 1 367 ? -0.15 -32.688 12.5 1 96.19 367 ASP B C 1
ATOM 6198 O O . ASP B 1 367 ? 0.448 -33.469 13.258 1 96.19 367 ASP B O 1
ATOM 6202 N N . GLY B 1 368 ? -0.17 -31.391 12.727 1 92.75 368 GLY B N 1
ATOM 6203 C CA . GLY B 1 368 ? 0.247 -30.812 13.992 1 92.75 368 GLY B CA 1
ATOM 6204 C C . GLY B 1 368 ? 1.717 -30.422 14.023 1 92.75 368 GLY B C 1
ATOM 6205 O O . GLY B 1 368 ? 2.225 -29.969 15.047 1 92.75 368 GLY B O 1
ATOM 6206 N N . THR B 1 369 ? 2.35 -30.562 12.898 1 90.62 369 THR B N 1
ATOM 6207 C CA . THR B 1 369 ? 3.752 -30.172 12.867 1 90.62 369 THR B CA 1
ATOM 6208 C C . THR B 1 369 ? 3.904 -28.688 13.234 1 90.62 369 THR B C 1
ATOM 6210 O O . THR B 1 369 ? 3.002 -27.891 13 1 90.62 369 THR B O 1
ATOM 6213 N N . THR B 1 370 ? 5.074 -28.312 13.719 1 87.12 370 THR B N 1
ATOM 6214 C CA . THR B 1 370 ? 5.258 -26.969 14.258 1 87.12 370 THR B CA 1
ATOM 6215 C C . THR B 1 370 ? 5.957 -26.078 13.242 1 87.12 370 THR B C 1
ATOM 6217 O O . THR B 1 370 ? 6.062 -24.859 13.445 1 87.12 370 THR B O 1
ATOM 6220 N N . ASP B 1 371 ? 6.391 -26.594 12.164 1 85.06 371 ASP B N 1
ATOM 6221 C CA . ASP B 1 371 ? 6.977 -25.781 11.109 1 85.06 371 ASP B CA 1
ATOM 6222 C C . ASP B 1 371 ? 5.895 -25.031 10.32 1 85.06 371 ASP B C 1
ATOM 6224 O O . ASP B 1 371 ? 5.172 -25.656 9.531 1 85.06 371 ASP B O 1
ATOM 6228 N N . TRP B 1 372 ? 5.922 -23.734 10.336 1 81.88 372 TRP B N 1
ATOM 6229 C CA . TRP B 1 372 ? 4.836 -22.906 9.828 1 81.88 372 TRP B CA 1
ATOM 6230 C C . TRP B 1 372 ? 4.914 -22.781 8.312 1 81.88 372 TRP B C 1
ATOM 6232 O O . TRP B 1 372 ? 3.963 -22.328 7.668 1 81.88 372 TRP B O 1
ATOM 6242 N N . SER B 1 373 ? 6.02 -23.203 7.707 1 84.25 373 SER B N 1
ATOM 6243 C CA . SER B 1 373 ? 6.191 -23.016 6.27 1 84.25 373 SER B CA 1
ATOM 6244 C C . SER B 1 373 ? 6.336 -24.359 5.551 1 84.25 373 SER B C 1
ATOM 6246 O O . SER B 1 373 ? 6.582 -24.391 4.344 1 84.25 373 SER B O 1
ATOM 6248 N N . ALA B 1 374 ? 6.074 -25.422 6.254 1 88.75 374 ALA B N 1
ATOM 6249 C CA . ALA B 1 374 ? 6.344 -26.75 5.684 1 88.75 374 ALA B CA 1
ATOM 6250 C C . ALA B 1 374 ? 5.234 -27.172 4.723 1 88.75 374 ALA B C 1
ATOM 6252 O O . ALA B 1 374 ? 4.051 -26.938 4.996 1 88.75 374 ALA B O 1
ATOM 6253 N N . PHE B 1 375 ? 5.66 -27.766 3.592 1 92 375 PHE B N 1
ATOM 6254 C CA . PHE B 1 375 ? 4.727 -28.344 2.633 1 92 375 PHE B CA 1
ATOM 6255 C C . PHE B 1 375 ? 4.797 -29.859 2.654 1 92 375 PHE B C 1
ATOM 6257 O O . PHE B 1 375 ? 3.92 -30.547 2.115 1 92 375 PHE B O 1
ATOM 6264 N N . ALA B 1 376 ? 5.746 -30.422 3.146 1 92.5 376 ALA B N 1
ATOM 6265 C CA . ALA B 1 376 ? 6.023 -31.844 3.309 1 92.5 376 ALA B CA 1
ATOM 6266 C C . ALA B 1 376 ? 6.801 -32.125 4.598 1 92.5 376 ALA B C 1
ATOM 6268 O O . ALA B 1 376 ? 7.395 -31.188 5.168 1 92.5 376 ALA B O 1
ATOM 6269 N N . PRO B 1 377 ? 6.73 -33.312 5.105 1 95.5 377 PRO B N 1
ATOM 6270 C CA . PRO B 1 377 ? 6.02 -34.5 4.566 1 95.5 377 PRO B CA 1
ATOM 6271 C C . PRO B 1 377 ? 4.516 -34.438 4.844 1 95.5 377 PRO B C 1
ATOM 6273 O O . PRO B 1 377 ? 4.066 -33.688 5.699 1 95.5 377 PRO B O 1
ATOM 6276 N N . ALA B 1 378 ? 3.781 -35.219 4.039 1 97.69 378 ALA B N 1
ATOM 6277 C CA . ALA B 1 378 ? 2.342 -35.375 4.203 1 97.69 378 ALA B CA 1
ATOM 6278 C C . ALA B 1 378 ? 1.912 -36.781 3.779 1 97.69 378 ALA B C 1
ATOM 6280 O O . ALA B 1 378 ? 2.74 -37.594 3.34 1 97.69 378 ALA B O 1
ATOM 6281 N N . VAL B 1 379 ? 0.665 -37.125 4.055 1 98.19 379 VAL B N 1
ATOM 6282 C CA . VAL B 1 379 ? 0.158 -38.438 3.689 1 98.19 379 VAL B CA 1
ATOM 6283 C C . VAL B 1 379 ? -1.272 -38.312 3.17 1 98.19 379 VAL B C 1
ATOM 6285 O O . VAL B 1 379 ? -2.107 -37.625 3.781 1 98.19 379 VAL B O 1
ATOM 6288 N N . GLY B 1 380 ? -1.482 -38.875 2.02 1 98.25 380 GLY B N 1
ATOM 6289 C CA . GLY B 1 380 ? -2.838 -39.094 1.538 1 98.25 380 GLY B CA 1
ATOM 6290 C C . GLY B 1 380 ? -3.416 -40.438 1.96 1 98.25 380 GLY B C 1
ATOM 6291 O O . GLY B 1 380 ? -2.756 -41.469 1.835 1 98.25 380 GLY B O 1
ATOM 6292 N N . ILE B 1 381 ? -4.645 -40.344 2.436 1 98.56 381 ILE B N 1
ATOM 6293 C CA . ILE B 1 381 ? -5.301 -41.562 2.92 1 98.56 381 ILE B CA 1
ATOM 6294 C C . ILE B 1 381 ? -6.676 -41.688 2.27 1 98.56 381 ILE B C 1
ATOM 6296 O O . ILE B 1 381 ? -7.527 -40.812 2.41 1 98.56 381 ILE B O 1
ATOM 6300 N N . ALA B 1 382 ? -6.906 -42.812 1.592 1 98.56 382 ALA B N 1
ATOM 6301 C CA . ALA B 1 382 ? -8.203 -43.094 0.999 1 98.56 382 ALA B CA 1
ATOM 6302 C C . ALA B 1 382 ? -8.828 -44.344 1.639 1 98.56 382 ALA B C 1
ATOM 6304 O O . ALA B 1 382 ? -8.195 -45.406 1.723 1 98.56 382 ALA B O 1
ATOM 6305 N N . LYS B 1 383 ? -10 -44.094 2.131 1 98.44 383 LYS B N 1
ATOM 6306 C CA . LYS B 1 383 ? -10.844 -45.219 2.533 1 98.44 383 LYS B CA 1
ATOM 6307 C C . LYS B 1 383 ? -11.828 -45.594 1.43 1 98.44 383 LYS B C 1
ATOM 6309 O O . LYS B 1 383 ? -12.547 -44.719 0.917 1 98.44 383 LYS B O 1
ATOM 6314 N N . LEU B 1 384 ? -11.93 -46.906 1.161 1 97.75 384 LEU B N 1
ATOM 6315 C CA . LEU B 1 384 ? -12.781 -47.375 0.068 1 97.75 384 LEU B CA 1
ATOM 6316 C C . LEU B 1 384 ? -14.086 -47.938 0.601 1 97.75 384 LEU B C 1
ATOM 6318 O O . LEU B 1 384 ? -14.18 -48.281 1.782 1 97.75 384 LEU B O 1
ATOM 6322 N N . THR B 1 385 ? -15.023 -48.062 -0.281 1 96.94 385 THR B N 1
ATOM 6323 C CA . THR B 1 385 ? -16.344 -48.531 0.092 1 96.94 385 THR B CA 1
ATOM 6324 C C . THR B 1 385 ? -16.281 -50 0.487 1 96.94 385 THR B C 1
ATOM 6326 O O . THR B 1 385 ? -17.125 -50.5 1.261 1 96.94 385 THR B O 1
ATOM 6329 N N . ASN B 1 386 ? -15.273 -50.719 0.045 1 96.5 386 ASN B N 1
ATOM 6330 C CA . ASN B 1 386 ? -15.133 -52.125 0.381 1 96.5 386 ASN B CA 1
ATOM 6331 C C . ASN B 1 386 ? -14.328 -52.312 1.666 1 96.5 386 ASN B C 1
ATOM 6333 O O . ASN B 1 386 ? -14.023 -53.438 2.047 1 96.5 386 ASN B O 1
ATOM 6337 N N . GLY B 1 387 ? -13.914 -51.219 2.229 1 95.81 387 GLY B N 1
ATOM 6338 C CA . GLY B 1 387 ? -13.227 -51.281 3.508 1 95.81 387 GLY B CA 1
ATOM 6339 C C . GLY B 1 387 ? -11.719 -51.156 3.385 1 95.81 387 GLY B C 1
ATOM 6340 O O . GLY B 1 387 ? -11.031 -50.938 4.375 1 95.81 387 GLY B O 1
ATOM 6341 N N . ARG B 1 388 ? -11.211 -51.312 2.232 1 96.5 388 ARG B N 1
ATOM 6342 C CA . ARG B 1 388 ? -9.773 -51.188 2.012 1 96.5 388 ARG B CA 1
ATOM 6343 C C . ARG B 1 388 ? -9.312 -49.75 2.285 1 96.5 388 ARG B C 1
ATOM 6345 O O . ARG B 1 388 ? -10.07 -48.812 2.088 1 96.5 388 ARG B O 1
ATOM 6352 N N . ARG B 1 389 ? -8.039 -49.688 2.799 1 97.25 389 ARG B N 1
ATOM 6353 C CA . ARG B 1 389 ? -7.391 -48.406 3.055 1 97.25 389 ARG B CA 1
ATOM 6354 C C . ARG B 1 389 ? -6.117 -48.281 2.225 1 97.25 389 ARG B C 1
ATOM 6356 O O . ARG B 1 389 ? -5.285 -49.188 2.191 1 97.25 389 ARG B O 1
ATOM 6363 N N . ILE B 1 390 ? -5.977 -47.188 1.467 1 97.75 390 ILE B N 1
ATOM 6364 C CA . ILE B 1 390 ? -4.789 -46.875 0.678 1 97.75 390 ILE B CA 1
ATOM 6365 C C . ILE B 1 390 ? -4.078 -45.656 1.268 1 97.75 390 ILE B C 1
ATOM 6367 O O . ILE B 1 390 ? -4.719 -44.656 1.575 1 97.75 390 ILE B O 1
ATOM 6371 N N . GLU B 1 391 ? -2.756 -45.75 1.457 1 97.62 391 GLU B N 1
ATOM 6372 C CA . GLU B 1 391 ? -1.948 -44.625 1.953 1 97.62 391 GLU B CA 1
ATOM 6373 C C . GLU B 1 391 ? -0.81 -44.312 0.992 1 97.62 391 GLU B C 1
ATOM 6375 O O . GLU B 1 391 ? -0.122 -45.219 0.505 1 97.62 391 GLU B O 1
ATOM 6380 N N . VAL B 1 392 ? -0.652 -43.094 0.647 1 97.69 392 VAL B N 1
ATOM 6381 C CA . VAL B 1 392 ? 0.441 -42.594 -0.188 1 97.69 392 VAL B CA 1
ATOM 6382 C C . VAL B 1 392 ? 1.187 -41.5 0.538 1 97.69 392 VAL B C 1
ATOM 6384 O O . VAL B 1 392 ? 0.584 -40.5 0.938 1 97.69 392 VAL B O 1
ATOM 6387 N N . ARG B 1 393 ? 2.441 -41.625 0.694 1 97 393 ARG B N 1
ATOM 6388 C CA . ARG B 1 393 ? 3.275 -40.625 1.339 1 97 393 ARG B CA 1
ATOM 6389 C C . ARG B 1 393 ? 3.75 -39.594 0.333 1 97 393 ARG B C 1
ATOM 6391 O O . ARG B 1 393 ? 4.055 -39.906 -0.815 1 97 393 ARG B O 1
ATOM 6398 N N . VAL B 1 394 ? 3.799 -38.406 0.733 1 96.56 394 VAL B N 1
ATOM 6399 C CA . VAL B 1 394 ? 4.332 -37.281 -0.028 1 96.56 394 VAL B CA 1
ATOM 6400 C C . VAL B 1 394 ? 5.535 -36.688 0.7 1 96.56 394 VAL B C 1
ATOM 6402 O O . VAL B 1 394 ? 5.379 -35.875 1.611 1 96.56 394 VAL B O 1
ATOM 6405 N N . ASP B 1 395 ? 6.727 -36.938 0.268 1 95.69 395 ASP B N 1
ATOM 6406 C CA . ASP B 1 395 ? 7.953 -36.5 0.92 1 95.69 395 ASP B CA 1
ATOM 6407 C C . ASP B 1 395 ? 8.523 -35.25 0.227 1 95.69 395 ASP B C 1
ATOM 6409 O O . ASP B 1 395 ? 9.305 -34.5 0.821 1 95.69 395 ASP B O 1
ATOM 6413 N N . LYS B 1 396 ? 8.195 -35.156 -1.079 1 95.06 396 LYS B N 1
ATOM 6414 C CA . LYS B 1 396 ? 8.641 -34.031 -1.895 1 95.06 396 LYS B CA 1
ATOM 6415 C C . LYS B 1 396 ? 7.512 -33.531 -2.787 1 95.06 396 LYS B C 1
ATOM 6417 O O . LYS B 1 396 ? 6.594 -34.281 -3.125 1 95.06 396 LYS B O 1
ATOM 6422 N N . GLN B 1 397 ? 7.652 -32.312 -3.139 1 95.75 397 GLN B N 1
ATOM 6423 C CA . GLN B 1 397 ? 6.66 -31.719 -4.023 1 95.75 397 GLN B CA 1
ATOM 6424 C C . GLN B 1 397 ? 7.113 -31.781 -5.48 1 95.75 397 GLN B C 1
ATOM 6426 O O . GLN B 1 397 ? 8.227 -31.375 -5.805 1 95.75 397 GLN B O 1
ATOM 6431 N N . PHE B 1 398 ? 6.285 -32.344 -6.312 1 97.25 398 PHE B N 1
ATOM 6432 C CA . PHE B 1 398 ? 6.555 -32.312 -7.746 1 97.25 398 PHE B CA 1
ATOM 6433 C C . PHE B 1 398 ? 6.688 -30.891 -8.25 1 97.25 398 PHE B C 1
ATOM 6435 O O . PHE B 1 398 ? 5.84 -30.047 -7.961 1 97.25 398 PHE B O 1
ATOM 6442 N N . GLY B 1 399 ? 7.77 -30.547 -9 1 98 399 GLY B N 1
ATOM 6443 C CA . GLY B 1 399 ? 8.07 -29.203 -9.477 1 98 399 GLY B CA 1
ATOM 6444 C C . GLY B 1 399 ? 9.078 -28.469 -8.617 1 98 399 GLY B C 1
ATOM 6445 O O . GLY B 1 399 ? 9.586 -27.422 -9.008 1 98 399 GLY B O 1
ATOM 6446 N N . ALA B 1 400 ? 9.383 -29.031 -7.43 1 97.56 400 ALA B N 1
ATOM 6447 C CA . ALA B 1 400 ? 10.391 -28.453 -6.539 1 97.56 400 ALA B CA 1
ATOM 6448 C C . ALA B 1 400 ? 11.797 -28.766 -7.016 1 97.56 400 ALA B C 1
ATOM 6450 O O . ALA B 1 400 ? 11.984 -29.625 -7.883 1 97.56 400 ALA B O 1
ATOM 6451 N N . PRO B 1 401 ? 12.812 -28.094 -6.449 1 96.38 401 PRO B N 1
ATOM 6452 C CA . PRO B 1 401 ? 14.188 -28.344 -6.879 1 96.38 401 PRO B CA 1
ATOM 6453 C C . PRO B 1 401 ? 14.594 -29.797 -6.742 1 96.38 401 PRO B C 1
ATOM 6455 O O . PRO B 1 401 ? 15.367 -30.312 -7.559 1 96.38 401 PRO B O 1
ATOM 6458 N N . GLU B 1 402 ? 14.008 -30.5 -5.801 1 95.94 402 GLU B N 1
ATOM 6459 C CA . GLU B 1 402 ? 14.359 -31.906 -5.551 1 95.94 402 GLU B CA 1
ATOM 6460 C C . GLU B 1 402 ? 13.633 -32.844 -6.508 1 95.94 402 GLU B C 1
ATOM 6462 O O . GLU B 1 402 ? 14.016 -34 -6.664 1 95.94 402 GLU B O 1
ATOM 6467 N N . TRP B 1 403 ? 12.633 -32.406 -7.129 1 97.62 403 TRP B N 1
ATOM 6468 C CA . TRP B 1 403 ? 11.852 -33.125 -8.117 1 97.62 403 TRP B CA 1
ATOM 6469 C C . TRP B 1 403 ? 11.336 -32.188 -9.203 1 97.62 403 TRP B C 1
ATOM 6471 O O . TRP B 1 403 ? 10.125 -31.953 -9.312 1 97.62 403 TRP B O 1
ATOM 6481 N N . PRO B 1 404 ? 12.219 -31.703 -10.008 1 97.75 404 PRO B N 1
ATOM 6482 C CA . PRO B 1 404 ? 11.867 -30.688 -11 1 97.75 404 PRO B CA 1
ATOM 6483 C C . PRO B 1 404 ? 11.062 -31.25 -12.164 1 97.75 404 PRO B C 1
ATOM 6485 O O . PRO B 1 404 ? 11.023 -32.469 -12.359 1 97.75 404 PRO B O 1
ATOM 6488 N N . LEU B 1 405 ? 10.359 -30.438 -12.898 1 98.31 405 LEU B N 1
ATOM 6489 C CA . LEU B 1 405 ? 9.805 -30.844 -14.188 1 98.31 405 LEU B CA 1
ATOM 6490 C C . LEU B 1 405 ? 10.906 -31.234 -15.156 1 98.31 405 LEU B C 1
ATOM 6492 O O . LEU B 1 405 ? 11.977 -30.625 -15.18 1 98.31 405 LEU B O 1
ATOM 6496 N N . SER B 1 406 ? 10.602 -32.281 -15.938 1 97.75 406 SER B N 1
ATOM 6497 C CA . SER B 1 406 ? 11.461 -32.5 -17.094 1 97.75 406 SER B CA 1
ATOM 6498 C C . SER B 1 406 ? 11.328 -31.391 -18.125 1 97.75 406 SER B C 1
ATOM 6500 O O . SER B 1 406 ? 10.375 -30.609 -18.078 1 97.75 406 SER B O 1
ATOM 6502 N N . ARG B 1 407 ? 12.297 -31.328 -19 1 97.12 407 ARG B N 1
ATOM 6503 C CA . ARG B 1 407 ? 12.234 -30.328 -20.062 1 97.12 407 ARG B CA 1
ATOM 6504 C C . ARG B 1 407 ? 10.953 -30.484 -20.875 1 97.12 407 ARG B C 1
ATOM 6506 O O . ARG B 1 407 ? 10.312 -29.484 -21.234 1 97.12 407 ARG B O 1
ATOM 6513 N N . LYS B 1 408 ? 10.633 -31.703 -21.172 1 97.88 408 LYS B N 1
ATOM 6514 C CA . LYS B 1 408 ? 9.414 -31.984 -21.906 1 97.88 408 LYS B CA 1
ATOM 6515 C C . LYS B 1 408 ? 8.188 -31.469 -21.172 1 97.88 408 LYS B C 1
ATOM 6517 O O . LYS B 1 408 ? 7.312 -30.828 -21.766 1 97.88 408 LYS B O 1
ATOM 6522 N N . GLN B 1 409 ? 8.07 -31.719 -19.859 1 97.81 409 GLN B N 1
ATOM 6523 C CA . GLN B 1 409 ? 6.949 -31.266 -19.031 1 97.81 409 GLN B CA 1
ATOM 6524 C C . GLN B 1 409 ? 6.887 -29.75 -18.984 1 97.81 409 GLN B C 1
ATOM 6526 O O . GLN B 1 409 ? 5.805 -29.156 -19.031 1 97.81 409 GLN B O 1
ATOM 6531 N N . HIS B 1 410 ? 8.023 -29.125 -18.859 1 98.06 410 HIS B N 1
ATOM 6532 C CA . HIS B 1 410 ? 8.109 -27.672 -18.844 1 98.06 410 HIS B CA 1
ATOM 6533 C C . HIS B 1 410 ? 7.574 -27.094 -20.156 1 98.06 410 HIS B C 1
ATOM 6535 O O . HIS B 1 410 ? 6.754 -26.172 -20.125 1 98.06 410 HIS B O 1
ATOM 6541 N N . LEU B 1 411 ? 8.023 -27.641 -21.266 1 98.06 411 LEU B N 1
ATOM 6542 C CA . LEU B 1 411 ? 7.609 -27.125 -22.562 1 98.06 411 LEU B CA 1
ATOM 6543 C C . LEU B 1 411 ? 6.125 -27.375 -22.797 1 98.06 411 LEU B C 1
ATOM 6545 O O . LEU B 1 411 ? 5.445 -26.562 -23.438 1 98.06 411 LEU B O 1
ATOM 6549 N N . GLU B 1 412 ? 5.594 -28.469 -22.312 1 97.62 412 GLU B N 1
ATOM 6550 C CA . GLU B 1 412 ? 4.16 -28.734 -22.406 1 97.62 412 GLU B CA 1
ATOM 6551 C C . GLU B 1 412 ? 3.357 -27.703 -21.625 1 97.62 412 GLU B C 1
ATOM 6553 O O . GLU B 1 412 ? 2.299 -27.266 -22.078 1 97.62 412 GLU B O 1
ATOM 6558 N N . LYS B 1 413 ? 3.84 -27.328 -20.422 1 98 413 LYS B N 1
ATOM 6559 C CA . LYS B 1 413 ? 3.189 -26.281 -19.641 1 98 413 LYS B CA 1
ATOM 6560 C C . LYS B 1 413 ? 3.186 -24.953 -20.391 1 98 413 LYS B C 1
ATOM 6562 O O . LYS B 1 413 ? 2.164 -24.281 -20.453 1 98 413 LYS B O 1
ATOM 6567 N N . VAL B 1 414 ? 4.34 -24.656 -20.984 1 98.38 414 VAL B N 1
ATOM 6568 C CA . VAL B 1 414 ? 4.477 -23.406 -21.719 1 98.38 414 VAL B CA 1
ATOM 6569 C C . VAL B 1 414 ? 3.484 -23.391 -22.891 1 98.38 414 VAL B C 1
ATOM 6571 O O . VAL B 1 414 ? 2.75 -22.406 -23.062 1 98.38 414 VAL B O 1
ATOM 6574 N N . ARG B 1 415 ? 3.434 -24.453 -23.594 1 97.81 415 ARG B N 1
ATOM 6575 C CA . ARG B 1 415 ? 2.531 -24.578 -24.734 1 97.81 415 ARG B CA 1
ATOM 6576 C C . ARG B 1 415 ? 1.076 -24.438 -24.312 1 97.81 415 ARG B C 1
ATOM 6578 O O . ARG B 1 415 ? 0.287 -23.75 -24.969 1 97.81 415 ARG B O 1
ATOM 6585 N N . SER B 1 416 ? 0.735 -25.109 -23.266 1 97.56 416 SER B N 1
ATOM 6586 C CA . SER B 1 416 ? -0.628 -25.047 -22.734 1 97.56 416 SER B CA 1
ATOM 6587 C C . SER B 1 416 ? -1.003 -23.625 -22.344 1 97.56 416 SER B C 1
ATOM 6589 O O . SER B 1 416 ? -2.131 -23.188 -22.578 1 97.56 416 SER B O 1
ATOM 6591 N N . CYS B 1 417 ? -0.083 -22.922 -21.719 1 98.44 417 CYS B N 1
ATOM 6592 C CA . CYS B 1 417 ? -0.317 -21.547 -21.297 1 98.44 417 CYS B CA 1
ATOM 6593 C C . CYS B 1 417 ? -0.524 -20.641 -22.5 1 98.44 417 CYS B C 1
ATOM 6595 O O . CYS B 1 417 ? -1.464 -19.844 -22.531 1 98.44 417 CYS B O 1
ATOM 6597 N N . LEU B 1 418 ? 0.368 -20.766 -23.5 1 98.25 418 LEU B N 1
ATOM 6598 C CA . LEU B 1 418 ? 0.275 -19.922 -24.688 1 98.25 418 LEU B CA 1
ATOM 6599 C C . LEU B 1 418 ? -1.003 -20.219 -25.453 1 98.25 418 LEU B C 1
ATOM 6601 O O . LEU B 1 418 ? -1.638 -19.297 -25.984 1 98.25 418 LEU B O 1
ATOM 6605 N N . SER B 1 419 ? -1.353 -21.5 -25.5 1 97.44 419 SER B N 1
ATOM 6606 C CA . SER B 1 419 ? -2.607 -21.875 -26.141 1 97.44 419 SER B CA 1
ATOM 6607 C C . SER B 1 419 ? -3.803 -21.266 -25.422 1 97.44 419 SER B C 1
ATOM 6609 O O . SER B 1 419 ? -4.707 -20.719 -26.047 1 97.44 419 SER B O 1
ATOM 6611 N N . TYR B 1 420 ? -3.797 -21.328 -24.109 1 97.56 420 TYR B N 1
ATOM 6612 C CA . TYR B 1 420 ? -4.867 -20.734 -23.328 1 97.56 420 TYR B CA 1
ATOM 6613 C C . TYR B 1 420 ? -4.934 -19.234 -23.531 1 97.56 420 TYR B C 1
ATOM 6615 O O . TYR B 1 420 ? -6.023 -18.641 -23.562 1 97.56 420 TYR B O 1
ATOM 6623 N N . GLY B 1 421 ? -3.779 -18.656 -23.719 1 97.31 421 GLY B N 1
ATOM 6624 C CA . GLY B 1 421 ? -3.703 -17.219 -23.953 1 97.31 421 GLY B CA 1
ATOM 6625 C C . GLY B 1 421 ? -4.074 -16.828 -25.359 1 97.31 421 GLY B C 1
ATOM 6626 O O . GLY B 1 421 ? -4.254 -15.641 -25.656 1 97.31 421 GLY B O 1
ATOM 6627 N N . GLY B 1 422 ? -4.113 -17.766 -26.281 1 96.69 422 GLY B N 1
ATOM 6628 C CA . GLY B 1 422 ? -4.59 -17.516 -27.625 1 96.69 422 GLY B CA 1
ATOM 6629 C C . GLY B 1 422 ? -3.475 -17.234 -28.609 1 96.69 422 GLY B C 1
ATOM 6630 O O . GLY B 1 422 ? -3.713 -16.672 -29.688 1 96.69 422 GLY B O 1
ATOM 6631 N N . ILE B 1 423 ? -2.236 -17.516 -28.172 1 96.62 423 ILE B N 1
ATOM 6632 C CA . ILE B 1 423 ? -1.138 -17.266 -29.094 1 96.62 423 ILE B CA 1
ATOM 6633 C C . ILE B 1 423 ? -0.267 -18.5 -29.234 1 96.62 423 ILE B C 1
ATOM 6635 O O . ILE B 1 423 ? 0.957 -18.438 -29.094 1 96.62 423 ILE B O 1
ATOM 6639 N N . ASP B 1 424 ? -0.75 -19.625 -29.625 1 93.62 424 ASP B N 1
ATOM 6640 C CA . ASP B 1 424 ? -0.093 -20.922 -29.781 1 93.62 424 ASP B CA 1
ATOM 6641 C C . ASP B 1 424 ? 1.15 -20.797 -30.656 1 93.62 424 ASP B C 1
ATOM 6643 O O . ASP B 1 424 ? 2.154 -21.469 -30.406 1 93.62 424 ASP B O 1
ATOM 6647 N N . GLU B 1 425 ? 1.093 -19.969 -31.578 1 94 425 GLU B N 1
ATOM 6648 C CA . GLU B 1 425 ? 2.143 -19.875 -32.594 1 94 425 GLU B CA 1
ATOM 6649 C C . GLU B 1 425 ? 3.422 -19.281 -31.984 1 94 425 GLU B C 1
ATOM 6651 O O . GLU B 1 425 ? 4.496 -19.406 -32.594 1 94 425 GLU B O 1
ATOM 6656 N N . ALA B 1 426 ? 3.324 -18.703 -30.828 1 96.06 426 ALA B N 1
ATOM 6657 C CA . ALA B 1 426 ? 4.488 -18.062 -30.234 1 96.06 426 ALA B CA 1
ATOM 6658 C C . ALA B 1 426 ? 5.367 -19.078 -29.5 1 96.06 426 ALA B C 1
ATOM 6660 O O . ALA B 1 426 ? 6.473 -18.75 -29.062 1 96.06 426 ALA B O 1
ATOM 6661 N N . ASP B 1 427 ? 4.926 -20.328 -29.344 1 96.5 427 ASP B N 1
ATOM 6662 C CA . ASP B 1 427 ? 5.562 -21.344 -28.516 1 96.5 427 ASP B CA 1
ATOM 6663 C C . ASP B 1 427 ? 7.031 -21.516 -28.891 1 96.5 427 ASP B C 1
ATOM 6665 O O . ASP B 1 427 ? 7.922 -21.25 -28.078 1 96.5 427 ASP B O 1
ATOM 6669 N N . LEU B 1 428 ? 7.293 -21.828 -30.141 1 96.62 428 LEU B N 1
ATOM 6670 C CA . LEU B 1 428 ? 8.656 -22.094 -30.578 1 96.62 428 LEU B CA 1
ATOM 6671 C C . LEU B 1 428 ? 9.484 -20.812 -30.547 1 96.62 428 LEU B C 1
ATOM 6673 O O . LEU B 1 428 ? 10.664 -20.828 -30.172 1 96.62 428 LEU B O 1
ATOM 6677 N N . LYS B 1 429 ? 8.875 -19.703 -30.953 1 97.81 429 LYS B N 1
ATOM 6678 C CA . LYS B 1 429 ? 9.57 -18.422 -30.938 1 97.81 429 LYS B CA 1
ATOM 6679 C C . LYS B 1 429 ? 9.984 -18.031 -29.516 1 97.81 429 LYS B C 1
ATOM 6681 O O . LYS B 1 429 ? 11.094 -17.531 -29.312 1 97.81 429 LYS B O 1
ATOM 6686 N N . LEU B 1 430 ? 9.078 -18.219 -28.578 1 98.62 430 LEU B N 1
ATOM 6687 C CA . LEU B 1 430 ? 9.375 -17.859 -27.203 1 98.62 430 LEU B CA 1
ATOM 6688 C C . LEU B 1 430 ? 10.461 -18.766 -26.625 1 98.62 430 LEU B C 1
ATOM 6690 O O . LEU B 1 430 ? 11.336 -18.297 -25.891 1 98.62 430 LEU B O 1
ATOM 6694 N N . THR B 1 431 ? 10.359 -20.062 -26.906 1 98.44 431 THR B N 1
ATOM 6695 C CA . THR B 1 431 ? 11.375 -21 -26.469 1 98.44 431 THR B CA 1
ATOM 6696 C C . THR B 1 431 ? 12.75 -20.609 -27.016 1 98.44 431 THR B C 1
ATOM 6698 O O . THR B 1 431 ? 13.734 -20.609 -26.266 1 98.44 431 THR B O 1
ATOM 6701 N N . HIS B 1 432 ? 12.805 -20.219 -28.281 1 98.06 432 HIS B N 1
ATOM 6702 C CA . HIS B 1 432 ? 14.055 -19.797 -28.906 1 98.06 432 HIS B CA 1
ATOM 6703 C C . HIS B 1 432 ? 14.57 -18.5 -28.266 1 98.06 432 HIS B C 1
ATOM 6705 O O . HIS B 1 432 ? 15.773 -18.359 -28.031 1 98.06 432 HIS B O 1
ATOM 6711 N N . PHE B 1 433 ? 13.688 -17.578 -28.062 1 98.25 433 PHE B N 1
ATOM 6712 C CA . PHE B 1 433 ? 14.031 -16.344 -27.391 1 98.25 433 PHE B CA 1
ATOM 6713 C C . PHE B 1 433 ? 14.719 -16.625 -26.062 1 98.25 433 PHE B C 1
ATOM 6715 O O . PHE B 1 433 ? 15.773 -16.047 -25.766 1 98.25 433 PHE B O 1
ATOM 6722 N N . ILE B 1 434 ? 14.125 -17.5 -25.266 1 98.69 434 ILE B N 1
ATOM 6723 C CA . ILE B 1 434 ? 14.648 -17.812 -23.938 1 98.69 434 ILE B CA 1
ATOM 6724 C C . ILE B 1 434 ? 16.016 -18.484 -24.062 1 98.69 434 ILE B C 1
ATOM 6726 O O . ILE B 1 434 ? 16.938 -18.156 -23.312 1 98.69 434 ILE B O 1
ATOM 6730 N N . GLU B 1 435 ? 16.141 -19.406 -24.953 1 98 435 GLU B N 1
ATOM 6731 C CA . GLU B 1 435 ? 17.391 -20.141 -25.125 1 98 435 GLU B CA 1
ATOM 6732 C C . GLU B 1 435 ? 18.531 -19.219 -25.531 1 98 435 GLU B C 1
ATOM 6734 O O . GLU B 1 435 ? 19.688 -19.438 -25.156 1 98 435 GLU B O 1
ATOM 6739 N N . LYS B 1 436 ? 18.219 -18.094 -26.234 1 97.88 436 LYS B N 1
ATOM 6740 C CA . LYS B 1 436 ? 19.266 -17.234 -26.766 1 97.88 436 LYS B CA 1
ATOM 6741 C C . LYS B 1 436 ? 19.234 -15.867 -26.078 1 97.88 436 LYS B C 1
ATOM 6743 O O . LYS B 1 436 ? 19.859 -14.914 -26.562 1 97.88 436 LYS B O 1
ATOM 6748 N N . ILE B 1 437 ? 18.562 -15.773 -25.047 1 98.38 437 ILE B N 1
ATOM 6749 C CA . ILE B 1 437 ? 18.281 -14.477 -24.453 1 98.38 437 ILE B CA 1
ATOM 6750 C C . ILE B 1 437 ? 19.578 -13.758 -24.125 1 98.38 437 ILE B C 1
ATOM 6752 O O . ILE B 1 437 ? 19.672 -12.531 -24.219 1 98.38 437 ILE B O 1
ATOM 6756 N N . GLU B 1 438 ? 20.656 -14.438 -23.75 1 96.81 438 GLU B N 1
ATOM 6757 C CA . GLU B 1 438 ? 21.922 -13.82 -23.375 1 96.81 438 GLU B CA 1
ATOM 6758 C C . GLU B 1 438 ? 22.562 -13.102 -24.562 1 96.81 438 GLU B C 1
ATOM 6760 O O . GLU B 1 438 ? 23.453 -12.273 -24.375 1 96.81 438 GLU B O 1
ATOM 6765 N N . LEU B 1 439 ? 22.094 -13.391 -25.766 1 97.5 439 LEU B N 1
ATOM 6766 C CA . LEU B 1 439 ? 22.672 -12.812 -26.969 1 97.5 439 LEU B CA 1
ATOM 6767 C C . LEU B 1 439 ? 21.828 -11.648 -27.469 1 97.5 439 LEU B C 1
ATOM 6769 O O . LEU B 1 439 ? 22.188 -10.977 -28.438 1 97.5 439 LEU B O 1
ATOM 6773 N N . ILE B 1 440 ? 20.766 -11.367 -26.828 1 98 440 ILE B N 1
ATOM 6774 C CA . ILE B 1 440 ? 19.812 -10.352 -27.281 1 98 440 ILE B CA 1
ATOM 6775 C C . ILE B 1 440 ? 20.25 -8.984 -26.781 1 98 440 ILE B C 1
ATOM 6777 O O . ILE B 1 440 ? 20.594 -8.828 -25.609 1 98 440 ILE B O 1
ATOM 6781 N N . SER B 1 441 ? 20.172 -7.922 -27.641 1 97.94 441 SER B N 1
ATOM 6782 C CA . SER B 1 441 ? 20.625 -6.578 -27.297 1 97.94 441 SER B CA 1
ATOM 6783 C C . SER B 1 441 ? 19.469 -5.73 -26.75 1 97.94 441 SER B C 1
ATOM 6785 O O . SER B 1 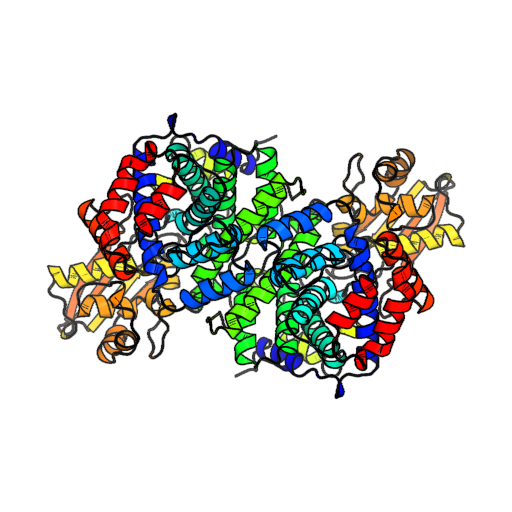441 ? 19.703 -4.777 -26 1 97.94 441 SER B O 1
ATOM 6787 N N . ASP B 1 442 ? 18.266 -6.094 -27.188 1 98.38 442 ASP B N 1
ATOM 6788 C CA . ASP B 1 442 ? 17.062 -5.391 -26.75 1 98.38 442 ASP B CA 1
ATOM 6789 C C . ASP B 1 442 ? 15.938 -6.371 -26.438 1 98.38 442 ASP B C 1
ATOM 6791 O O . ASP B 1 442 ? 15.141 -6.723 -27.312 1 98.38 442 ASP B O 1
ATOM 6795 N N . VAL B 1 443 ? 15.789 -6.676 -25.188 1 98.38 443 VAL B N 1
ATOM 6796 C CA . VAL B 1 443 ? 14.875 -7.711 -24.719 1 98.38 443 VAL B CA 1
ATOM 6797 C C . VAL B 1 443 ? 13.438 -7.316 -25.047 1 98.38 443 VAL B C 1
ATOM 6799 O O . VAL B 1 443 ? 12.633 -8.148 -25.469 1 98.38 443 VAL B O 1
ATOM 6802 N N . HIS B 1 444 ? 13.102 -6.031 -24.812 1 97.62 444 HIS B N 1
ATOM 6803 C CA . HIS B 1 444 ? 11.742 -5.555 -25.047 1 97.62 444 HIS B CA 1
ATOM 6804 C C . HIS B 1 444 ? 11.344 -5.723 -26.516 1 97.62 444 HIS B C 1
ATOM 6806 O O . HIS B 1 444 ? 10.281 -6.285 -26.812 1 97.62 444 HIS B O 1
ATOM 6812 N N . GLN B 1 445 ? 12.148 -5.258 -27.391 1 96.81 445 GLN B N 1
ATOM 6813 C CA . GLN B 1 445 ? 11.844 -5.324 -28.828 1 96.81 445 GLN B CA 1
ATOM 6814 C C . GLN B 1 445 ? 11.688 -6.773 -29.281 1 96.81 445 GLN B C 1
ATOM 6816 O O . GLN B 1 445 ? 10.781 -7.09 -30.047 1 96.81 445 GLN B O 1
ATOM 6821 N N . GLU B 1 446 ? 12.57 -7.605 -28.828 1 97.75 446 GLU B N 1
ATOM 6822 C CA . GLU B 1 446 ? 12.508 -9.008 -29.234 1 97.75 446 GLU B CA 1
ATOM 6823 C C . GLU B 1 446 ? 11.273 -9.695 -28.672 1 97.75 446 GLU B C 1
ATOM 6825 O O . GLU B 1 446 ? 10.633 -10.492 -29.375 1 97.75 446 GLU B O 1
ATOM 6830 N N . LEU B 1 447 ? 10.953 -9.43 -27.391 1 97.44 447 LEU B N 1
ATOM 6831 C CA . LEU B 1 447 ? 9.789 -10.047 -26.781 1 97.44 447 LEU B CA 1
ATOM 6832 C C . LEU B 1 447 ? 8.5 -9.602 -27.469 1 97.44 447 LEU B C 1
ATOM 6834 O O . LEU B 1 447 ? 7.578 -10.398 -27.641 1 97.44 447 LEU B O 1
ATOM 6838 N N . VAL B 1 448 ? 8.422 -8.305 -27.797 1 96.75 448 VAL B N 1
ATOM 6839 C CA . VAL B 1 448 ? 7.262 -7.793 -28.516 1 96.75 448 VAL B CA 1
ATOM 6840 C C . VAL B 1 448 ? 7.113 -8.523 -29.844 1 96.75 448 VAL B C 1
ATOM 6842 O O . VAL B 1 448 ? 6.012 -8.914 -30.234 1 96.75 448 VAL B O 1
ATOM 6845 N N . SER B 1 449 ? 8.227 -8.727 -30.547 1 96.12 449 SER B N 1
ATOM 6846 C CA . SER B 1 449 ? 8.211 -9.438 -31.812 1 96.12 449 SER B CA 1
ATOM 6847 C C . SER B 1 449 ? 7.734 -10.875 -31.641 1 96.12 449 SER B C 1
ATOM 6849 O O . SER B 1 449 ? 7.02 -11.406 -32.5 1 96.12 449 SER B O 1
ATOM 6851 N N . VAL B 1 450 ? 8.109 -11.477 -30.562 1 97.06 450 VAL B N 1
ATOM 6852 C CA . VAL B 1 450 ? 7.824 -12.875 -30.297 1 97.06 450 VAL B CA 1
ATOM 6853 C C . VAL B 1 450 ? 6.359 -13.039 -29.891 1 97.06 450 VAL B C 1
ATOM 6855 O O . VAL B 1 450 ? 5.676 -13.953 -30.344 1 97.06 450 VAL B O 1
ATOM 6858 N N . LEU B 1 451 ? 5.863 -12.102 -29.031 1 96.44 451 LEU B N 1
ATOM 6859 C CA . LEU B 1 451 ? 4.574 -12.305 -28.391 1 96.44 451 LEU B CA 1
ATOM 6860 C C . LEU B 1 451 ? 3.457 -11.617 -29.156 1 96.44 451 LEU B C 1
ATOM 6862 O O . LEU B 1 451 ? 2.279 -11.938 -28.969 1 96.44 451 LEU B O 1
ATOM 6866 N N . GLU B 1 452 ? 3.777 -10.641 -30.031 1 93.62 452 GLU B N 1
ATOM 6867 C CA . GLU B 1 452 ? 2.734 -9.875 -30.703 1 93.62 452 GLU B CA 1
ATOM 6868 C C . GLU B 1 452 ? 2.721 -10.156 -32.219 1 93.62 452 GLU B C 1
ATOM 6870 O O . GLU B 1 452 ? 1.785 -9.766 -32.906 1 93.62 452 GLU B O 1
ATOM 6875 N N . ASN B 1 453 ? 3.801 -10.695 -32.844 1 83.5 453 ASN B N 1
ATOM 6876 C CA . ASN B 1 453 ? 3.855 -10.984 -34.281 1 83.5 453 ASN B CA 1
ATOM 6877 C C . ASN B 1 453 ? 3.84 -12.484 -34.531 1 83.5 453 ASN B C 1
ATOM 6879 O O . ASN B 1 453 ? 4.469 -13.258 -33.812 1 83.5 453 ASN B O 1
#

Organism: Hirschia baltica (strain ATCC 49814 / DSM 5838 / IFAM 1418) (NCBI:txid582402)